Protein 7SXQ (pdb70)

Sequence (1149 aa):
DEITKKYIKDNIINVDDNIIKKKDIFKLKNENNEITECAFEYFESKKKFDDDIESRFFIINDNNYNENINLIYKDIKKYCGLNIQTTGLEVFDENIRLIQIAVENYPVIIYDMFNINKKDILDGLRKVLENKNIIKIIQNGKFDAKFLLHNNFKIENIFDTYIASKLLDKNKNMYGFKLNNIVEKYLNVILDKQQQNSVWNNSLLNNNQLFYAARDSSSCLLKLYKKLKEEIKKENLHIVNDIENKCILPICDMELNGIKVDLENLQKSTNEILNELNIEKDNLKISLRNYRRLYKLYSAFYLKLPLHINTKTNKIHTTFNQLKTFSGRFSSEKPNLQQIPRQKNIREIFIPNDNNIFIIADFKKQIELKIAAEITNDEIMLKAYNNNIDLHTLTASIITKKNIPDINKEDRHIAKAINFGLIYGMNYVNLKNNYANTYYGLNMSLDQCLYFYNSFFEHYKGIYKFHNQVKQKRALQYSTLSNRKVIFPYFSFTKALNYPVQGTCADILKLALVDLYDNLKDINGKIILCVHDEIIIEVNKKFQEEALKILVQSMENSASYFLKKVKCEVSVKIAENWGSITKKYIKDNIINVDDNIIKKKDIFKLKNENNEITECAFEYFESKKKFDDDIESRFFIINDNNYNENINLIYKDIKYCGLNIQTTGLEVFDENIRLIQIAVENYPVIIYDMFNINKKDILDGLRKVLENKNIIKIIQNGKFDAKFLLHNNFKIENIFDTYIASKLLDKNKNMYGFKLNNIVEKYLNVILDKQQQNSVWNNSLLNNNQLFYAARDSSCLLKLYKKLKEEIKKENLHIVNDIENKCILPICDMELNGIKVDLENLQKSTNEILNELNIEKDNLISLRNYRRLYKLYSAFYLKLPLHINTKTNKIHTTFNQLKTFSGRFSSEKPNLQQIPRRQKNIREIFIPNDNNIFIIADFKKQIELKIAAEITNDEIMLKAYNNNIDLHTLTASIITKKNIPDINKEDRHIAKAINFGLIYGMNYVNLKNNYANTYYGLNMSLDQCLYFYNSFFEHYKGIYKFHNQVKQKRALQYSTLSNRKVIFPYFSFTKALNYPVQGTCADILKLALVDLYDNLKDDINGKKIILCVHDEIIIEVNKKFQEEALKILVQSMENSASYFLKKVKCEVSVKIAENWGS

Radius of gyration: 34.26 Å; Cα contacts (8 Å, |Δi|>4): 2009; chains: 2; bounding box: 80×75×104 Å

Structure (mmCIF, N/CA/C/O backbone):
data_7SXQ
#
_entry.id   7SXQ
#
_cell.length_a   143.999
_cell.length_b   143.999
_cell.length_c   165.006
_cell.angle_alpha   90.000
_cell.angle_beta   90.000
_cell.angle_gamma   120.000
#
_symmetry.space_group_name_H-M   'P 65'
#
loop_
_entity.id
_entity.type
_entity.pdbx_description
1 polymer 'Apicoplast DNA polymerase'
2 non-polymer DI(HYDROXYETHYL)ETHER
3 non-polymer 'CHLORIDE ION'
4 non-polymer 'SODIUM ION'
5 non-polymer 1,2-ETHANEDIOL
6 water water
#
loop_
_atom_site.group_PDB
_atom_site.id
_atom_site.type_symbol
_atom_site.label_atom_id
_atom_site.label_alt_id
_atom_site.label_comp_id
_atom_site.label_asym_id
_atom_site.label_entity_id
_atom_site.label_seq_id
_atom_site.pdbx_PDB_ins_code
_atom_site.Cartn_x
_atom_site.Cartn_y
_atom_site.Cartn_z
_atom_site.occupancy
_atom_site.B_iso_or_equiv
_atom_site.auth_seq_id
_atom_site.auth_comp_id
_atom_site.auth_asym_id
_atom_site.auth_atom_id
_atom_site.pdbx_PDB_model_num
ATOM 1 N N . ASP A 1 1 ? -83.12394 -20.87085 -22.76781 1.000 74.62621 1 ASP A N 1
ATOM 2 C CA . ASP A 1 1 ? -83.85846 -22.15612 -22.95512 1.000 77.86171 1 ASP A CA 1
ATOM 3 C C . ASP A 1 1 ? -83.87768 -22.94497 -21.65111 1.000 82.06391 1 ASP A C 1
ATOM 4 O O . ASP A 1 1 ? -83.54065 -22.41950 -20.58549 1.000 79.47333 1 ASP A O 1
ATOM 15 N N . GLU A 1 2 ? -84.28684 -24.21238 -21.74174 1.000 82.74877 2 GLU A N 1
ATOM 16 C CA . GLU A 1 2 ? -84.21138 -25.10646 -20.59282 1.000 83.32176 2 GLU A CA 1
ATOM 17 C C . GLU A 1 2 ? -82.84915 -25.06237 -19.91328 1.000 80.47863 2 GLU A C 1
ATOM 18 O O . GLU A 1 2 ? -82.74909 -25.38843 -18.72219 1.000 82.70768 2 GLU A O 1
ATOM 30 N N . ILE A 1 3 ? -81.79799 -24.67196 -20.62812 1.000 77.28492 3 ILE A N 1
ATOM 31 C CA . ILE A 1 3 ? -80.44705 -24.66847 -20.08234 1.000 79.66367 3 ILE A CA 1
ATOM 32 C C . ILE A 1 3 ? -79.96308 -23.24858 -19.85230 1.000 76.11995 3 ILE A C 1
ATOM 33 O O . ILE A 1 3 ? -79.73645 -22.83042 -18.70964 1.000 74.82080 3 ILE A O 1
ATOM 49 N N . THR A 1 4 ? -79.81117 -22.47884 -20.93329 1.000 72.41835 4 THR A N 1
ATOM 50 C CA . THR A 1 4 ? -79.15989 -21.17873 -20.83684 1.000 72.89679 4 THR A CA 1
ATOM 51 C C . THR A 1 4 ? -79.89969 -20.24865 -19.88137 1.000 72.88736 4 THR A C 1
ATOM 52 O O . THR A 1 4 ? -79.27731 -19.57817 -19.04941 1.000 73.05441 4 THR A O 1
ATOM 63 N N . LYS A 1 5 ? -81.22481 -20.18506 -19.98819 1.000 73.25771 5 LYS A N 1
ATOM 64 C CA . LYS A 1 5 ? -82.03010 -19.30832 -19.14812 1.000 71.88494 5 LYS A CA 1
ATOM 65 C C . LYS A 1 5 ? -82.54184 -20.00693 -17.89500 1.000 70.10909 5 LYS A C 1
ATOM 66 O O . LYS A 1 5 ? -83.44087 -19.48233 -17.23120 1.000 70.84034 5 LYS A O 1
ATOM 85 N N . LYS A 1 6 ? -81.98106 -21.16768 -17.55218 1.000 71.20034 6 LYS A N 1
ATOM 86 C CA . LYS A 1 6 ? -82.53025 -21.97005 -16.46311 1.000 71.67930 6 LYS A CA 1
ATOM 87 C C . LYS A 1 6 ? -82.61301 -21.18057 -15.16131 1.000 69.25908 6 LYS A C 1
ATOM 88 O O . LYS A 1 6 ? -83.57389 -21.33230 -14.39805 1.000 70.47357 6 LYS A O 1
ATOM 107 N N . TYR A 1 7 ? -81.61815 -20.33727 -14.88540 1.000 67.92666 7 TYR A N 1
ATOM 108 C CA . TYR A 1 7 ? -81.56027 -19.57566 -13.64270 1.000 68.25318 7 TYR A CA 1
ATOM 109 C C . TYR A 1 7 ? -81.65084 -18.07450 -13.89992 1.000 70.08952 7 TYR A C 1
ATOM 110 O O . TYR A 1 7 ? -81.03216 -17.27560 -13.19265 1.000 69.72764 7 TYR A O 1
ATOM 128 N N . ILE A 1 8 ? -82.43209 -17.68132 -14.91016 1.000 70.43347 8 ILE A N 1
ATOM 129 C CA . ILE A 1 8 ? -82.60899 -16.26540 -15.22008 1.000 67.20149 8 ILE A CA 1
ATOM 130 C C . ILE A 1 8 ? -83.21855 -15.52619 -14.03730 1.000 68.17598 8 ILE A C 1
ATOM 131 O O . ILE A 1 8 ? -82.99432 -14.32125 -13.86656 1.000 67.44432 8 ILE A O 1
ATOM 147 N N . LYS A 1 9 ? -84.00252 -16.22136 -13.20817 1.000 69.66593 9 LYS A N 1
ATOM 148 C CA . LYS A 1 9 ? -84.57004 -15.57850 -12.02618 1.000 72.23487 9 LYS A CA 1
ATOM 149 C C . LYS A 1 9 ? -83.47297 -15.08932 -11.08857 1.000 71.66717 9 LYS A C 1
ATOM 150 O O . LYS A 1 9 ? -83.59755 -14.02023 -10.47860 1.000 73.19251 9 LYS A O 1
ATOM 169 N N . ASP A 1 10 ? -82.39450 -15.85905 -10.95672 1.000 69.38083 10 ASP A N 1
ATOM 170 C CA . ASP A 1 10 ? -81.22219 -15.43845 -10.20366 1.000 69.75559 10 ASP A CA 1
ATOM 171 C C . ASP A 1 10 ? -80.25759 -14.61604 -11.04732 1.000 67.66920 10 ASP A C 1
ATOM 172 O O . ASP A 1 10 ? -79.13293 -14.35799 -10.60821 1.000 68.67178 10 ASP A O 1
ATOM 181 N N . ASN A 1 11 ? -80.67683 -14.20233 -12.24429 1.000 68.47442 11 ASN A N 1
ATOM 182 C CA . ASN A 1 11 ? -79.89037 -13.32440 -13.11024 1.000 66.06782 11 ASN A CA 1
ATOM 183 C C . ASN A 1 11 ? -78.61233 -14.01041 -13.59020 1.000 65.10059 11 ASN A C 1
ATOM 184 O O . ASN A 1 11 ? -77.57244 -13.37074 -13.75096 1.000 65.39979 11 ASN A O 1
ATOM 195 N N . ILE A 1 12 ? -78.69819 -15.31474 -13.84541 1.000 66.78577 12 ILE A N 1
ATOM 196 C CA . ILE A 1 12 ? -77.55457 -16.12863 -14.23829 1.000 67.15792 12 ILE A CA 1
ATOM 197 C C . ILE A 1 12 ? -77.81145 -16.72114 -15.61751 1.000 68.14751 12 ILE A C 1
ATOM 198 O O . ILE A 1 12 ? -78.93493 -17.13113 -15.93080 1.000 67.76035 12 ILE A O 1
ATOM 214 N N . ILE A 1 13 ? -76.75845 -16.78235 -16.42960 1.000 67.02244 13 ILE A N 1
ATOM 215 C CA . ILE A 1 13 ? -76.79274 -17.39569 -17.75252 1.000 66.49496 13 ILE A CA 1
ATOM 216 C C . ILE A 1 13 ? -75.94037 -18.65619 -17.70253 1.000 67.84818 13 ILE A C 1
ATOM 217 O O . ILE A 1 13 ? -74.75581 -18.59799 -17.35095 1.000 68.88283 13 ILE A O 1
ATOM 233 N N . ASN A 1 14 ? -76.53136 -19.79289 -18.05904 1.000 68.44002 14 ASN A N 1
ATOM 234 C CA . ASN A 1 14 ? -75.80106 -21.05788 -18.09985 1.000 67.77950 14 ASN A CA 1
ATOM 235 C C . ASN A 1 14 ? -75.16867 -21.18388 -19.47967 1.000 70.41897 14 ASN A C 1
ATOM 236 O O . ASN A 1 14 ? -75.83531 -21.53614 -20.45551 1.000 71.39155 14 ASN A O 1
ATOM 247 N N . VAL A 1 15 ? -73.86865 -20.90326 -19.55553 1.000 69.66408 15 VAL A N 1
ATOM 248 C CA . VAL A 1 15 ? -73.18199 -20.80678 -20.83821 1.000 68.21442 15 VAL A CA 1
ATOM 249 C C . VAL A 1 15 ? -72.66092 -22.14584 -21.34942 1.000 69.90465 15 VAL A C 1
ATOM 250 O O . VAL A 1 15 ? -72.35719 -22.26237 -22.54582 1.000 70.99717 15 VAL A O 1
ATOM 263 N N . ASP A 1 16 ? -72.56525 -23.16942 -20.49083 1.000 70.43565 16 ASP A N 1
ATOM 264 C CA . ASP A 1 16 ? -71.96313 -24.42098 -20.94044 1.000 71.20086 16 ASP A CA 1
ATOM 265 C C . ASP A 1 16 ? -72.47600 -25.65033 -20.19633 1.000 70.04336 16 ASP A C 1
ATOM 266 O O . ASP A 1 16 ? -71.76902 -26.66391 -20.15626 1.000 71.27765 16 ASP A O 1
ATOM 275 N N . ASP A 1 17 ? -73.67766 -25.60589 -19.62937 1.000 70.45248 17 ASP A N 1
ATOM 276 C CA . ASP A 1 17 ? -74.24406 -26.73921 -18.90425 1.000 73.10877 17 ASP A CA 1
ATOM 277 C C . ASP A 1 17 ? -73.25724 -27.23263 -17.84716 1.000 73.29723 17 ASP A C 1
ATOM 278 O O . ASP A 1 17 ? -72.82618 -28.38711 -17.83880 1.000 72.93595 17 ASP A O 1
ATOM 287 N N . ASN A 1 18 ? -72.89186 -26.31279 -16.95241 1.000 72.67596 18 ASN A N 1
ATOM 288 C CA . ASN A 1 18 ? -71.89996 -26.59616 -15.92188 1.000 73.37220 18 ASN A CA 1
ATOM 289 C C . ASN A 1 18 ? -72.23740 -25.82902 -14.64698 1.000 72.35827 18 ASN A C 1
ATOM 290 O O . ASN A 1 18 ? -71.35451 -25.27762 -13.98177 1.000 71.78829 18 ASN A O 1
ATOM 301 N N . ILE A 1 19 ? -73.51810 -25.78136 -14.29462 1.000 72.67925 19 ILE A N 1
ATOM 302 C CA . ILE A 1 19 ? -73.95094 -25.11120 -13.07283 1.000 69.47522 19 ILE A CA 1
ATOM 303 C C . ILE A 1 19 ? -75.25146 -25.74655 -12.60753 1.000 68.79192 19 ILE A C 1
ATOM 304 O O . ILE A 1 19 ? -76.20935 -25.85945 -13.37795 1.000 70.87370 19 ILE A O 1
ATOM 320 N N . ILE A 1 20 ? -75.27945 -26.16992 -11.34749 1.000 69.82365 20 ILE A N 1
ATOM 321 C CA . ILE A 1 20 ? -76.47981 -26.69495 -10.71211 1.000 70.11130 20 ILE A CA 1
ATOM 322 C C . ILE A 1 20 ? -76.79941 -25.82718 -9.50491 1.000 68.96704 20 ILE A C 1
ATOM 323 O O . ILE A 1 20 ? -75.89632 -25.39800 -8.77831 1.000 66.13857 20 ILE A O 1
ATOM 339 N N . LYS A 1 21 ? -78.08641 -25.57126 -9.29786 1.000 70.13889 21 LYS A N 1
ATOM 340 C CA . LYS A 1 21 ? -78.56948 -24.93848 -8.08091 1.000 68.25941 21 LYS A CA 1
ATOM 341 C C . LYS A 1 21 ? -78.93574 -26.02837 -7.08332 1.000 68.84355 21 LYS A C 1
ATOM 342 O O . LYS A 1 21 ? -79.63640 -26.98386 -7.43252 1.000 69.95862 21 LYS A O 1
ATOM 361 N N . LYS A 1 22 ? -78.44644 -25.89505 -5.85305 1.000 69.07173 22 LYS A N 1
ATOM 362 C CA . LYS A 1 22 ? -78.68755 -26.87683 -4.80733 1.000 70.06025 22 LYS A CA 1
ATOM 363 C C . LYS A 1 22 ? -79.27407 -26.19052 -3.58374 1.000 71.40058 22 LYS A C 1
ATOM 364 O O . LYS A 1 22 ? -79.23840 -24.96517 -3.44808 1.000 72.26707 22 LYS A O 1
ATOM 383 N N . LYS A 1 23 ? -79.81917 -27.00741 -2.68666 1.000 72.55068 23 LYS A N 1
ATOM 384 C CA . LYS A 1 23 ? -80.39143 -26.52979 -1.43210 1.000 75.83611 23 LYS A CA 1
ATOM 385 C C . LYS A 1 23 ? -80.03983 -27.54822 -0.35825 1.000 76.77682 23 LYS A C 1
ATOM 386 O O . LYS A 1 23 ? -80.48355 -28.69914 -0.42307 1.000 79.47779 23 LYS A O 1
ATOM 405 N N . ASP A 1 24 ? -79.22722 -27.13454 0.60976 1.000 76.59172 24 ASP A N 1
ATOM 406 C CA . ASP A 1 24 ? -78.82346 -27.98205 1.72146 1.000 78.81512 24 ASP A CA 1
ATOM 407 C C . ASP A 1 24 ? -78.96686 -27.19694 3.01824 1.000 79.48237 24 ASP A C 1
ATOM 408 O O . ASP A 1 24 ? -79.29930 -26.00710 3.02112 1.000 77.59101 24 ASP A O 1
ATOM 417 N N . ILE A 1 25 ? -78.71421 -27.87898 4.13064 1.000 81.46111 25 ILE A N 1
ATOM 418 C CA . ILE A 1 25 ? -78.81405 -27.29618 5.46205 1.000 82.60833 25 ILE A CA 1
ATOM 419 C C . ILE A 1 25 ? -77.40142 -27.05787 5.97441 1.000 82.49415 25 ILE A C 1
ATOM 420 O O . ILE A 1 25 ? -76.57163 -27.97631 5.97863 1.000 80.56281 25 ILE A O 1
ATOM 436 N N . PHE A 1 26 ? -77.12826 -25.82667 6.39582 1.000 83.23889 26 PHE A N 1
ATOM 437 C CA . PHE A 1 26 ? -75.81245 -25.42555 6.87050 1.000 84.11923 26 PHE A CA 1
ATOM 438 C C . PHE A 1 26 ? -75.84606 -25.18888 8.37300 1.000 85.83034 26 PHE A C 1
ATOM 439 O O . PHE A 1 26 ? -76.79237 -24.59158 8.89780 1.000 85.90107 26 PHE A O 1
ATOM 456 N N . LYS A 1 27 ? -74.80602 -25.65631 9.05734 1.000 85.66988 27 LYS A N 1
ATOM 457 C CA . LYS A 1 27 ? -74.66598 -25.41367 10.48482 1.000 88.28614 27 LYS A CA 1
ATOM 458 C C . LYS A 1 27 ? -74.08686 -24.02499 10.71969 1.000 87.19663 27 LYS A C 1
ATOM 459 O O . LYS A 1 27 ? -73.15474 -23.60073 10.03048 1.000 85.10780 27 LYS A O 1
ATOM 478 N N . LEU A 1 28 ? -74.64623 -23.31687 11.69806 1.000 89.39432 28 LEU A N 1
ATOM 479 C CA . LEU A 1 28 ? -74.22322 -21.96357 12.03783 1.000 89.96558 28 LEU A CA 1
ATOM 480 C C . LEU A 1 28 ? -73.82180 -21.92554 13.50532 1.000 93.33488 28 LEU A C 1
ATOM 481 O O . LEU A 1 28 ? -74.62890 -22.25699 14.38042 1.000 94.44410 28 LEU A O 1
ATOM 497 N N . LYS A 1 29 ? -72.58282 -21.51711 13.76995 1.000 95.05309 29 LYS A N 1
ATOM 498 C CA . LYS A 1 29 ? -72.04941 -21.41388 15.11985 1.000 96.18351 29 LYS A CA 1
ATOM 499 C C . LYS A 1 29 ? -71.94358 -19.94986 15.53102 1.000 95.29422 29 LYS A C 1
ATOM 500 O O . LYS A 1 29 ? -71.74774 -19.06452 14.69280 1.000 92.10816 29 LYS A O 1
ATOM 519 N N . ASN A 1 30 ? -72.07691 -19.70351 16.83163 1.000 95.91322 30 ASN A N 1
ATOM 520 C CA . ASN A 1 30 ? -71.91449 -18.37579 17.41000 1.000 94.11680 30 ASN A CA 1
ATOM 521 C C . ASN A 1 30 ? -70.75212 -18.39525 18.40685 1.000 93.98816 30 ASN A C 1
ATOM 522 O O . ASN A 1 30 ? -69.98917 -19.36291 18.48933 1.000 93.72279 30 ASN A O 1
ATOM 533 N N . GLU A 1 31 ? -70.62064 -17.30535 19.16786 1.000 93.51124 31 GLU A N 1
ATOM 534 C CA . GLU A 1 31 ? -69.53246 -17.20553 20.13654 1.000 92.42131 31 GLU A CA 1
ATOM 535 C C . GLU A 1 31 ? -69.68271 -18.23351 21.25179 1.000 93.67422 31 GLU A C 1
ATOM 536 O O . GLU A 1 31 ? -68.68427 -18.76295 21.75403 1.000 92.77329 31 GLU A O 1
ATOM 548 N N . ASN A 1 32 ? -70.91693 -18.53100 21.65063 1.000 95.17506 32 ASN A N 1
ATOM 549 C CA . ASN A 1 32 ? -71.17943 -19.46722 22.73650 1.000 95.56834 32 ASN A CA 1
ATOM 550 C C . ASN A 1 32 ? -71.10882 -20.92844 22.29662 1.000 97.07777 32 ASN A C 1
ATOM 551 O O . ASN A 1 32 ? -71.56714 -21.80680 23.03741 1.000 96.92793 32 ASN A O 1
ATOM 562 N N . ASN A 1 33 ? -70.54420 -21.20696 21.12125 1.000 96.86832 33 ASN A N 1
ATOM 563 C CA . ASN A 1 33 ? -70.40658 -22.56331 20.59440 1.000 98.40313 33 ASN A CA 1
ATOM 564 C C . ASN A 1 33 ? -71.75856 -23.22200 20.33015 1.000 98.67426 33 ASN A C 1
ATOM 565 O O . ASN A 1 33 ? -71.84569 -24.45125 20.23264 1.000 98.09535 33 ASN A O 1
ATOM 576 N N . GLU A 1 34 ? -72.81614 -22.42210 20.20219 1.000 98.13164 34 GLU A N 1
ATOM 577 C CA . GLU A 1 34 ? -74.15675 -22.92994 19.94094 1.000 98.28707 34 GLU A CA 1
ATOM 578 C C . GLU A 1 34 ? -74.35951 -23.08293 18.43815 1.000 99.01530 34 GLU A C 1
ATOM 579 O O . GLU A 1 34 ? -74.01824 -22.18125 17.66530 1.000 97.82151 34 GLU A O 1
ATOM 591 N N . ILE A 1 35 ? -74.92119 -24.21777 18.02874 1.000 98.59349 35 ILE A N 1
ATOM 592 C CA . ILE A 1 35 ? -75.11579 -24.54087 16.61928 1.000 96.92392 35 ILE A CA 1
ATOM 593 C C . ILE A 1 35 ? -76.60364 -24.45742 16.30443 1.000 96.56036 35 ILE A C 1
ATOM 594 O O . ILE A 1 35 ? -77.42003 -25.15133 16.92409 1.000 95.39865 35 ILE A O 1
ATOM 610 N N . THR A 1 36 ? -76.95173 -23.60534 15.34193 1.000 95.61306 36 THR A N 1
ATOM 611 C CA . THR A 1 36 ? -78.29594 -23.52770 14.78791 1.000 94.82838 36 THR A CA 1
ATOM 612 C C . THR A 1 36 ? -78.19916 -23.68860 13.27715 1.000 93.41707 36 THR A C 1
ATOM 613 O O . THR A 1 36 ? -77.26700 -23.17558 12.65021 1.000 93.39741 36 THR A O 1
ATOM 624 N N . GLU A 1 37 ? -79.15716 -24.40535 12.69634 1.000 91.77735 37 GLU A N 1
ATOM 625 C CA . GLU A 1 37 ? -79.09208 -24.80886 11.29982 1.000 90.46670 37 GLU A CA 1
ATOM 626 C C . GLU A 1 37 ? -80.06068 -23.99676 10.44829 1.000 87.59051 37 GLU A C 1
ATOM 627 O O . GLU A 1 37 ? -81.11938 -23.56578 10.91489 1.000 86.05043 37 GLU A O 1
ATOM 639 N N . CYS A 1 38 ? -79.68155 -23.79840 9.18586 1.000 85.36981 38 CYS A N 1
ATOM 640 C CA . CYS A 1 38 ? -80.50406 -23.09119 8.21595 1.000 84.09028 38 CYS A CA 1
ATOM 641 C C . CYS A 1 38 ? -80.34413 -23.73942 6.84892 1.000 83.16730 38 CYS A C 1
ATOM 642 O O . CYS A 1 38 ? -79.32111 -24.36481 6.55534 1.000 82.30211 38 CYS A O 1
ATOM 650 N N . ALA A 1 39 ? -81.36872 -23.58092 6.01567 1.000 81.88879 39 ALA A N 1
ATOM 651 C CA . ALA A 1 39 ? -81.36652 -24.09901 4.65444 1.000 81.05444 39 ALA A CA 1
ATOM 652 C C . ALA A 1 39 ? -81.08109 -22.95964 3.68638 1.000 79.17286 39 ALA A C 1
ATOM 653 O O . ALA A 1 39 ? -81.75367 -21.92341 3.72418 1.000 78.87161 39 ALA A O 1
ATOM 660 N N . PHE A 1 40 ? -80.08596 -23.15389 2.82435 1.000 77.58246 40 PHE A N 1
ATOM 661 C CA . PHE A 1 40 ? -79.63206 -22.12136 1.90474 1.000 77.98158 40 PHE A CA 1
ATOM 662 C C . PHE A 1 40 ? -79.57318 -22.67651 0.49098 1.000 75.89444 40 PHE A C 1
ATOM 663 O O . PHE A 1 40 ? -79.15785 -23.82022 0.27886 1.000 75.20696 40 PHE A O 1
ATOM 680 N N . GLU A 1 41 ? -79.97874 -21.85573 -0.47312 1.000 75.30031 41 GLU A N 1
ATOM 681 C CA . GLU A 1 41 ? -79.86540 -22.19898 -1.88454 1.000 74.77602 41 GLU A CA 1
ATOM 682 C C . GLU A 1 41 ? -78.55132 -21.64222 -2.42184 1.000 72.48476 41 GLU A C 1
ATOM 683 O O . GLU A 1 41 ? -78.29268 -20.43722 -2.31918 1.000 70.91125 41 GLU A O 1
ATOM 695 N N . TYR A 1 42 ? -77.72385 -22.51929 -2.98753 1.000 69.23017 42 TYR A N 1
ATOM 696 C CA . TYR A 1 42 ? -76.41244 -22.14098 -3.48929 1.000 68.87836 42 TYR A CA 1
ATOM 697 C C . TYR A 1 42 ? -76.19238 -22.77747 -4.85485 1.000 67.75346 42 TYR A C 1
ATOM 698 O O . TYR A 1 42 ? -76.91807 -23.68485 -5.26889 1.000 67.09227 42 TYR A O 1
ATOM 716 N N . PHE A 1 43 ? -75.17231 -22.29042 -5.55406 1.000 65.62917 43 PHE A N 1
ATOM 717 C CA . PHE A 1 43 ? -74.81951 -22.77301 -6.87892 1.000 66.64127 43 PHE A CA 1
ATOM 718 C C . PHE A 1 43 ? -73.46325 -23.46206 -6.84102 1.000 66.34212 43 PHE A C 1
ATOM 719 O O . PHE A 1 43 ? -72.57329 -23.07999 -6.07676 1.000 65.88463 43 PHE A O 1
ATOM 736 N N . GLU A 1 44 ? -73.31343 -24.48119 -7.68339 1.000 67.13177 44 GLU A N 1
ATOM 737 C CA . GLU A 1 44 ? -72.10009 -25.28009 -7.70113 1.000 66.93147 44 GLU A CA 1
ATOM 738 C C . GLU A 1 44 ? -71.81331 -25.72917 -9.12510 1.000 68.07660 44 GLU A C 1
ATOM 739 O O . GLU A 1 44 ? -72.71040 -25.81660 -9.96669 1.000 69.77776 44 GLU A O 1
ATOM 751 N N . SER A 1 45 ? -70.54242 -26.01447 -9.38042 1.000 66.92672 45 SER A N 1
ATOM 752 C CA . SER A 1 45 ? -70.11085 -26.48861 -10.68424 1.000 68.21199 45 SER A CA 1
ATOM 753 C C . SER A 1 45 ? -70.35110 -27.98774 -10.81088 1.000 72.42367 45 SER A C 1
ATOM 754 O O . SER A 1 45 ? -70.13028 -28.74897 -9.86486 1.000 74.17568 45 SER A O 1
ATOM 762 N N . LYS A 1 46 ? -70.81792 -28.41084 -11.98823 1.000 74.55224 46 LYS A N 1
ATOM 763 C CA . LYS A 1 46 ? -70.95488 -29.83978 -12.25718 1.000 74.68283 46 LYS A CA 1
ATOM 764 C C . LYS A 1 46 ? -69.58632 -30.50648 -12.31088 1.000 74.51219 46 LYS A C 1
ATOM 765 O O . LYS A 1 46 ? -69.30458 -31.44509 -11.55706 1.000 75.81268 46 LYS A O 1
ATOM 784 N N . LYS A 1 47 ? -68.72609 -30.03454 -13.20925 1.000 74.04387 47 LYS A N 1
ATOM 785 C CA . LYS A 1 47 ? -67.34128 -30.48194 -13.25436 1.000 74.13351 47 LYS A CA 1
ATOM 786 C C . LYS A 1 47 ? -66.58147 -29.87140 -12.08312 1.000 75.61401 47 LYS A C 1
ATOM 787 O O . LYS A 1 47 ? -66.44764 -28.64667 -11.99176 1.000 76.34121 47 LYS A O 1
ATOM 806 N N . LYS A 1 48 ? -66.09305 -30.71804 -11.18311 1.000 76.68355 48 LYS A N 1
ATOM 807 C CA . LYS A 1 48 ? -65.40977 -30.22558 -9.99668 1.000 75.89876 48 LYS A CA 1
ATOM 808 C C . LYS A 1 48 ? -64.04829 -29.64871 -10.36541 1.000 73.60161 48 LYS A C 1
ATOM 809 O O . LYS A 1 48 ? -63.41285 -30.06416 -11.33825 1.000 75.05730 48 LYS A O 1
ATOM 828 N N . PHE A 1 49 ? -63.60450 -28.67556 -9.57485 1.000 72.46476 49 PHE A N 1
ATOM 829 C CA . PHE A 1 49 ? -62.32058 -28.03180 -9.81427 1.000 73.71067 49 PHE A CA 1
ATOM 830 C C . PHE A 1 49 ? -61.18132 -28.88746 -9.27461 1.000 73.84311 49 PHE A C 1
ATOM 831 O O . PHE A 1 49 ? -61.30993 -29.53899 -8.23306 1.000 71.34354 49 PHE A O 1
ATOM 848 N N . ASP A 1 50 ? -60.05711 -28.87405 -9.99054 1.000 75.14956 50 ASP A N 1
ATOM 849 C CA . ASP A 1 50 ? -58.87239 -29.64383 -9.61248 1.000 77.04597 50 ASP A CA 1
ATOM 850 C C . ASP A 1 50 ? -58.08314 -28.99067 -8.48249 1.000 76.37250 50 ASP A C 1
ATOM 851 O O . ASP A 1 50 ? -56.85101 -28.93507 -8.52711 1.000 77.93419 50 ASP A O 1
ATOM 860 N N . ASP A 1 51 ? -58.76971 -28.48895 -7.46186 1.000 72.66568 51 ASP A N 1
ATOM 861 C CA . ASP A 1 51 ? -58.12093 -27.82878 -6.33826 1.000 71.54038 51 ASP A CA 1
ATOM 862 C C . ASP A 1 51 ? -59.08905 -27.83454 -5.16345 1.000 69.82237 51 ASP A C 1
ATOM 863 O O . ASP A 1 51 ? -60.17415 -28.42216 -5.23078 1.000 71.81908 51 ASP A O 1
ATOM 872 N N . ASP A 1 52 ? -58.68926 -27.17188 -4.07920 1.000 67.85005 52 ASP A N 1
ATOM 873 C CA . ASP A 1 52 ? -59.47163 -27.12976 -2.85068 1.000 67.84462 52 ASP A CA 1
ATOM 874 C C . ASP A 1 52 ? -59.94331 -25.71610 -2.52722 1.000 67.60290 52 ASP A C 1
ATOM 875 O O . ASP A 1 52 ? -60.27134 -25.41950 -1.37439 1.000 67.93380 52 ASP A O 1
ATOM 884 N N . ILE A 1 53 ? -59.98292 -24.83692 -3.52139 1.000 67.63112 53 ILE A N 1
ATOM 885 C CA . ILE A 1 53 ? -60.50483 -23.48905 -3.33100 1.000 64.76963 53 ILE A CA 1
ATOM 886 C C . ILE A 1 53 ? -62.02528 -23.54562 -3.36316 1.000 63.09140 53 ILE A C 1
ATOM 887 O O . ILE A 1 53 ? -62.61768 -24.16940 -4.25161 1.000 64.70976 53 ILE A O 1
ATOM 903 N N . GLU A 1 54 ? -62.66136 -22.89616 -2.39356 1.000 64.24978 54 GLU A N 1
ATOM 904 C CA . GLU A 1 54 ? -64.11568 -22.88255 -2.33779 1.000 61.75628 54 GLU A CA 1
ATOM 905 C C . GLU A 1 54 ? -64.67435 -22.25975 -3.60948 1.000 63.66338 54 GLU A C 1
ATOM 906 O O . GLU A 1 54 ? -64.38789 -21.09977 -3.92103 1.000 62.38389 54 GLU A O 1
ATOM 918 N N . SER A 1 55 ? -65.47085 -23.03474 -4.34590 1.000 63.91514 55 SER A N 1
ATOM 919 C CA . SER A 1 55 ? -65.98016 -22.61297 -5.64164 1.000 62.86519 55 SER A CA 1
ATOM 920 C C . SER A 1 55 ? -67.49827 -22.52877 -5.69588 1.000 61.99825 55 SER A C 1
ATOM 921 O O . SER A 1 55 ? -68.04395 -22.12654 -6.72984 1.000 65.22622 55 SER A O 1
ATOM 929 N N . ARG A 1 56 ? -68.19366 -22.89818 -4.62754 1.000 61.07082 56 ARG A N 1
ATOM 930 C CA . ARG A 1 56 ? -69.62598 -22.67418 -4.54484 1.000 63.76715 56 ARG A CA 1
ATOM 931 C C . ARG A 1 56 ? -69.89631 -21.24502 -4.08605 1.000 63.23885 56 ARG A C 1
ATOM 932 O O . ARG A 1 56 ? -69.00948 -20.55331 -3.57996 1.000 61.75034 56 ARG A O 1
ATOM 953 N N . PHE A 1 57 ? -71.13866 -20.80041 -4.26327 1.000 64.19294 57 PHE A N 1
ATOM 954 C CA . PHE A 1 57 ? -71.47010 -19.43719 -3.87795 1.000 63.88363 57 PHE A CA 1
ATOM 955 C C . PHE A 1 57 ? -72.97088 -19.28345 -3.69609 1.000 63.30941 57 PHE A C 1
ATOM 956 O O . PHE A 1 57 ? -73.76569 -19.97799 -4.33302 1.000 63.12375 57 PHE A O 1
ATOM 973 N N . PHE A 1 58 ? -73.33708 -18.37722 -2.79434 1.000 64.99144 58 PHE A N 1
ATOM 974 C CA . PHE A 1 58 ? -74.67263 -17.80823 -2.74918 1.000 64.51052 58 PHE A CA 1
ATOM 975 C C . PHE A 1 58 ? -74.69330 -16.53549 -3.58308 1.000 66.06687 58 PHE A C 1
ATOM 976 O O . PHE A 1 58 ? -73.70463 -15.79898 -3.64557 1.000 65.53270 58 PHE A O 1
ATOM 993 N N . ILE A 1 59 ? -75.82993 -16.27267 -4.21855 1.000 66.39556 59 ILE A N 1
ATOM 994 C CA . ILE A 1 59 ? -76.05265 -15.01858 -4.92519 1.000 66.46455 59 ILE A CA 1
ATOM 995 C C . ILE A 1 59 ? -77.22520 -14.31335 -4.26147 1.000 67.66282 59 ILE A C 1
ATOM 996 O O . ILE A 1 59 ? -78.24358 -14.94345 -3.95375 1.000 67.72846 59 ILE A O 1
ATOM 1012 N N . ILE A 1 60 ? -77.07039 -13.01566 -4.02344 1.000 66.30672 60 ILE A N 1
ATOM 1013 C CA . ILE A 1 60 ? -78.04025 -12.22319 -3.28050 1.000 68.58494 60 ILE A CA 1
ATOM 1014 C C . ILE A 1 60 ? -78.71432 -11.27110 -4.25659 1.000 69.96743 60 ILE A C 1
ATOM 1015 O O . ILE A 1 60 ? -78.04159 -10.48397 -4.93447 1.000 67.90806 60 ILE A O 1
ATOM 1031 N N . ASN A 1 61 ? -80.04026 -11.34661 -4.33133 1.000 72.43997 61 ASN A N 1
ATOM 1032 C CA . ASN A 1 61 ? -80.82716 -10.42758 -5.14066 1.000 73.37187 61 ASN A CA 1
ATOM 1033 C C . ASN A 1 61 ? -82.14987 -10.18059 -4.42665 1.000 74.52807 61 ASN A C 1
ATOM 1034 O O . ASN A 1 61 ? -82.41162 -10.72999 -3.35221 1.000 75.43610 61 ASN A O 1
ATOM 1045 N N . ASP A 1 62 ? -82.99285 -9.34636 -5.03783 1.000 75.23472 62 ASP A N 1
ATOM 1046 C CA . ASP A 1 62 ? -84.26032 -8.99370 -4.40698 1.000 77.09868 62 ASP A CA 1
ATOM 1047 C C . ASP A 1 62 ? -85.21617 -10.17914 -4.34543 1.000 76.21915 62 ASP A C 1
ATOM 1048 O O . ASP A 1 62 ? -86.01155 -10.28045 -3.40446 1.000 77.55688 62 ASP A O 1
ATOM 1057 N N . ASN A 1 63 ? -85.14682 -11.08800 -5.32134 1.000 77.78597 63 ASN A N 1
ATOM 1058 C CA . ASN A 1 63 ? -86.14354 -12.14782 -5.42240 1.000 76.91269 63 ASN A CA 1
ATOM 1059 C C . ASN A 1 63 ? -85.87575 -13.30723 -4.47022 1.000 77.23333 63 ASN A C 1
ATOM 1060 O O . ASN A 1 63 ? -86.82066 -14.00240 -4.08113 1.000 80.32266 63 ASN A O 1
ATOM 1071 N N . ASN A 1 64 ? -84.62004 -13.53464 -4.07747 1.000 76.23613 64 ASN A N 1
ATOM 1072 C CA . ASN A 1 64 ? -84.27138 -14.68668 -3.25207 1.000 77.00382 64 ASN A CA 1
ATOM 1073 C C . ASN A 1 64 ? -83.64680 -14.30277 -1.91768 1.000 74.33904 64 ASN A C 1
ATOM 1074 O O . ASN A 1 64 ? -83.19682 -15.18998 -1.18531 1.000 76.17285 64 ASN A O 1
ATOM 1085 N N . TYR A 1 65 ? -83.60785 -13.01530 -1.57936 1.000 74.73207 65 TYR A N 1
ATOM 1086 C CA . TYR A 1 65 ? -82.92723 -12.57164 -0.36941 1.000 77.17763 65 TYR A CA 1
ATOM 1087 C C . TYR A 1 65 ? -83.40047 -13.33983 0.85860 1.000 79.20342 65 TYR A C 1
ATOM 1088 O O . TYR A 1 65 ? -84.55877 -13.21583 1.27104 1.000 80.23875 65 TYR A O 1
ATOM 1106 N N . ASN A 1 66 ? -82.50625 -14.13374 1.44567 1.000 78.10816 66 ASN A N 1
ATOM 1107 C CA . ASN A 1 66 ? -82.77496 -14.88579 2.66725 1.000 77.21362 66 ASN A CA 1
ATOM 1108 C C . ASN A 1 66 ? -81.97972 -14.23913 3.79658 1.000 78.70761 66 ASN A C 1
ATOM 1109 O O . ASN A 1 66 ? -80.74762 -14.32693 3.82509 1.000 77.40666 66 ASN A O 1
ATOM 1120 N N . GLU A 1 67 ? -82.68958 -13.58853 4.72352 1.000 81.16420 67 GLU A N 1
ATOM 1121 C CA . GLU A 1 67 ? -82.02686 -12.85878 5.80128 1.000 80.72746 67 GLU A CA 1
ATOM 1122 C C . GLU A 1 67 ? -81.05736 -13.74722 6.56758 1.000 77.34409 67 GLU A C 1
ATOM 1123 O O . GLU A 1 67 ? -79.99443 -13.28996 7.00131 1.000 76.36033 67 GLU A O 1
ATOM 1135 N N . ASN A 1 68 ? -81.40698 -15.02297 6.74279 1.000 77.38765 68 ASN A N 1
ATOM 1136 C CA . ASN A 1 68 ? -80.57359 -15.93779 7.51460 1.000 79.43571 68 ASN A CA 1
ATOM 1137 C C . ASN A 1 68 ? -79.15158 -16.04610 6.97953 1.000 78.99379 68 ASN A C 1
ATOM 1138 O O . ASN A 1 68 ? -78.28088 -16.56059 7.68943 1.000 77.19214 68 ASN A O 1
ATOM 1149 N N . ILE A 1 69 ? -78.89447 -15.58458 5.75223 1.000 78.27251 69 ILE A N 1
ATOM 1150 C CA . ILE A 1 69 ? -77.53943 -15.63074 5.21225 1.000 75.62346 69 ILE A CA 1
ATOM 1151 C C . ILE A 1 69 ? -76.59554 -14.79263 6.06433 1.000 75.27353 69 ILE A C 1
ATOM 1152 O O . ILE A 1 69 ? -75.41471 -15.13123 6.21576 1.000 75.16902 69 ILE A O 1
ATOM 1168 N N . ASN A 1 70 ? -77.09579 -13.69683 6.64278 1.000 75.34872 70 ASN A N 1
ATOM 1169 C CA . ASN A 1 70 ? -76.26024 -12.83775 7.47411 1.000 73.17941 70 ASN A CA 1
ATOM 1170 C C . ASN A 1 70 ? -75.76469 -13.54611 8.72837 1.000 73.07497 70 ASN A C 1
ATOM 1171 O O . ASN A 1 70 ? -74.80075 -13.08433 9.34943 1.000 73.09767 70 ASN A O 1
ATOM 1182 N N . LEU A 1 71 ? -76.39526 -14.65299 9.11803 1.000 73.58181 71 LEU A N 1
ATOM 1183 C CA . LEU A 1 71 ? -75.93698 -15.39382 10.28534 1.000 75.31819 71 LEU A CA 1
ATOM 1184 C C . LEU A 1 71 ? -74.60135 -16.08554 10.05256 1.000 74.70020 71 LEU A C 1
ATOM 1185 O O . LEU A 1 71 ? -73.99675 -16.56643 11.01694 1.000 74.80387 71 LEU A O 1
ATOM 1201 N N . ILE A 1 72 ? -74.13071 -16.15317 8.80552 1.000 75.20723 72 ILE A N 1
ATOM 1202 C CA . ILE A 1 72 ? -72.79445 -16.68111 8.55389 1.000 74.65312 72 ILE A CA 1
ATOM 1203 C C . ILE A 1 72 ? -71.73946 -15.72027 9.08867 1.000 73.02928 72 ILE A C 1
ATOM 1204 O O . ILE A 1 72 ? -70.65082 -16.14394 9.49763 1.000 69.19826 72 ILE A O 1
ATOM 1220 N N . TYR A 1 73 ? -72.04598 -14.42006 9.11001 1.000 71.85243 73 TYR A N 1
ATOM 1221 C CA . TYR A 1 73 ? -71.10874 -13.41020 9.58379 1.000 71.20959 73 TYR A CA 1
ATOM 1222 C C . TYR A 1 73 ? -70.93411 -13.41621 11.09744 1.000 73.50708 73 TYR A C 1
ATOM 1223 O O . TYR A 1 73 ? -70.06981 -12.69154 11.60331 1.000 72.26539 73 TYR A O 1
ATOM 1241 N N . LYS A 1 74 ? -71.72065 -14.20248 11.82854 1.000 74.83040 74 LYS A N 1
ATOM 1242 C CA . LYS A 1 74 ? -71.73418 -14.10613 13.28299 1.000 75.35559 74 LYS A CA 1
ATOM 1243 C C . LYS A 1 74 ? -70.44022 -14.66353 13.86837 1.000 75.31112 74 LYS A C 1
ATOM 1244 O O . LYS A 1 74 ? -70.10105 -15.83297 13.65535 1.000 75.50653 74 LYS A O 1
ATOM 1263 N N . ASP A 1 75 ? -69.71546 -13.81326 14.59820 1.000 74.15671 75 ASP A N 1
ATOM 1264 C CA . ASP A 1 75 ? -68.54498 -14.22394 15.37405 1.000 73.83060 75 ASP A CA 1
ATOM 1265 C C . ASP A 1 75 ? -67.41541 -14.73348 14.47911 1.000 73.86286 75 ASP A C 1
ATOM 1266 O O . ASP A 1 75 ? -66.72754 -15.70273 14.80794 1.000 73.35832 75 ASP A O 1
ATOM 1275 N N . ILE A 1 76 ? -67.20999 -14.06941 13.34373 1.000 71.47508 76 ILE A N 1
ATOM 1276 C CA . ILE A 1 76 ? -66.07183 -14.34947 12.48272 1.000 68.32865 76 ILE A CA 1
ATOM 1277 C C . ILE A 1 76 ? -64.96426 -13.36177 12.82179 1.000 66.46081 76 ILE A C 1
ATOM 1278 O O . ILE A 1 76 ? -65.19864 -12.29112 13.38974 1.000 66.42545 76 ILE A O 1
ATOM 1294 N N A LYS A 1 77 ? -63.73715 -13.72253 12.44897 0.500 64.93280 77 LYS A N 1
ATOM 1295 N N B LYS A 1 77 ? -63.72814 -13.73058 12.46871 0.500 65.01214 77 LYS A N 1
ATOM 1296 C CA A LYS A 1 77 ? -62.56661 -12.90618 12.72510 0.500 64.70568 77 LYS A CA 1
ATOM 1297 C CA B LYS A 1 77 ? -62.55853 -12.90190 12.72739 0.500 64.70943 77 LYS A CA 1
ATOM 1298 C C A LYS A 1 77 ? -61.85305 -12.42116 11.47314 0.500 62.99903 77 LYS A C 1
ATOM 1299 C C B LYS A 1 77 ? -61.87027 -12.40463 11.46403 0.500 63.00233 77 LYS A C 1
ATOM 1300 O O A LYS A 1 77 ? -61.13500 -11.41760 11.54694 0.500 61.96657 77 LYS A O 1
ATOM 1301 O O B LYS A 1 77 ? -61.19206 -11.37268 11.51928 0.500 62.60688 77 LYS A O 1
ATOM 1338 N N . TYR A 1 78 ? -62.03355 -13.08974 10.33540 1.000 63.57991 78 TYR A N 1
ATOM 1339 C CA . TYR A 1 78 ? -61.48443 -12.63079 9.06791 1.000 62.00177 78 TYR A CA 1
ATOM 1340 C C . TYR A 1 78 ? -62.38539 -13.12324 7.94312 1.000 61.94406 78 TYR A C 1
ATOM 1341 O O . TYR A 1 78 ? -63.15519 -14.07437 8.10718 1.000 62.71066 78 TYR A O 1
ATOM 1359 N N . CYS A 1 79 ? -62.28481 -12.46051 6.79355 1.000 60.54650 79 CYS A N 1
ATOM 1360 C CA . CYS A 1 79 ? -63.06513 -12.85035 5.62840 1.000 59.47701 79 CYS A CA 1
ATOM 1361 C C . CYS A 1 79 ? -62.37820 -12.33164 4.37561 1.000 55.61567 79 CYS A C 1
ATOM 1362 O O . CYS A 1 79 ? -61.79848 -11.24389 4.38569 1.000 52.82933 79 CYS A O 1
ATOM 1370 N N . GLY A 1 80 ? -62.44631 -13.11777 3.30505 1.000 57.71459 80 GLY A N 1
ATOM 1371 C CA . GLY A 1 80 ? -61.96887 -12.64596 2.01485 1.000 57.71142 80 GLY A CA 1
ATOM 1372 C C . GLY A 1 80 ? -62.94652 -11.64796 1.41876 1.000 54.73489 80 GLY A C 1
ATOM 1373 O O . GLY A 1 80 ? -64.15926 -11.88565 1.39099 1.000 55.79641 80 GLY A O 1
ATOM 1377 N N . LEU A 1 81 ? -62.42578 -10.51611 0.95520 1.000 54.02050 81 LEU A N 1
ATOM 1378 C CA . LEU A 1 81 ? -63.23137 -9.47084 0.34092 1.000 53.01157 81 LEU A CA 1
ATOM 1379 C C . LEU A 1 81 ? -62.69383 -9.17882 -1.04988 1.000 53.63194 81 LEU A C 1
ATOM 1380 O O . LEU A 1 81 ? -61.49685 -8.92185 -1.21807 1.000 53.95151 81 LEU A O 1
ATOM 1396 N N . ASN A 1 82 ? -63.57797 -9.22403 -2.04081 1.000 55.82917 82 ASN A N 1
ATOM 1397 C CA . ASN A 1 82 ? -63.25193 -8.78157 -3.38567 1.000 54.57447 82 ASN A CA 1
ATOM 1398 C C . ASN A 1 82 ? -64.48015 -8.11868 -3.98570 1.000 53.81918 82 ASN A C 1
ATOM 1399 O O . ASN A 1 82 ? -65.59951 -8.27860 -3.49631 1.000 54.08188 82 ASN A O 1
ATOM 1410 N N . ILE A 1 83 ? -64.25262 -7.35064 -5.04911 1.000 56.53571 83 ILE A N 1
ATOM 1411 C CA . ILE A 1 83 ? -65.32694 -6.73285 -5.80971 1.000 55.92852 83 ILE A CA 1
ATOM 1412 C C . ILE A 1 83 ? -65.03579 -6.92609 -7.28901 1.000 56.36845 83 ILE A C 1
ATOM 1413 O O . ILE A 1 83 ? -63.89764 -7.16256 -7.69957 1.000 54.98019 83 ILE A O 1
ATOM 1429 N N . GLN A 1 84 ? -66.09193 -6.82700 -8.08748 1.000 58.34953 84 GLN A N 1
ATOM 1430 C CA . GLN A 1 84 ? -65.99058 -6.75024 -9.53580 1.000 55.42306 84 GLN A CA 1
ATOM 1431 C C . GLN A 1 84 ? -66.56777 -5.41168 -9.96728 1.000 56.89139 84 GLN A C 1
ATOM 1432 O O . GLN A 1 84 ? -67.67361 -5.04751 -9.55384 1.000 55.73234 84 GLN A O 1
ATOM 1446 N N . THR A 1 85 ? -65.81238 -4.67372 -10.77003 1.000 58.95623 85 THR A N 1
ATOM 1447 C CA . THR A 1 85 ? -66.23898 -3.38052 -11.27696 1.000 60.39829 85 THR A CA 1
ATOM 1448 C C . THR A 1 85 ? -66.44589 -3.44888 -12.78469 1.000 59.00380 85 THR A C 1
ATOM 1449 O O . THR A 1 85 ? -66.01034 -4.38442 -13.46001 1.000 58.37340 85 THR A O 1
ATOM 1460 N N . THR A 1 86 ? -67.12732 -2.43292 -13.30597 1.000 62.14809 86 THR A N 1
ATOM 1461 C CA . THR A 1 86 ? -67.31416 -2.29508 -14.74353 1.000 62.26609 86 THR A CA 1
ATOM 1462 C C . THR A 1 86 ? -66.13586 -1.60571 -15.41783 1.000 60.79058 86 THR A C 1
ATOM 1463 O O . THR A 1 86 ? -66.04316 -1.63491 -16.64934 1.000 63.25934 86 THR A O 1
ATOM 1474 N N . GLY A 1 87 ? -65.24535 -0.99726 -14.64515 1.000 60.64239 87 GLY A N 1
ATOM 1475 C CA . GLY A 1 87 ? -64.05034 -0.39599 -15.19747 1.000 60.14762 87 GLY A CA 1
ATOM 1476 C C . GLY A 1 87 ? -63.09256 -0.00743 -14.09270 1.000 62.69555 87 GLY A C 1
ATOM 1477 O O . GLY A 1 87 ? -63.27293 -0.37448 -12.92981 1.000 60.97277 87 GLY A O 1
ATOM 1481 N N . LEU A 1 88 ? -62.07564 0.76821 -14.47012 1.000 62.43060 88 LEU A N 1
ATOM 1482 C CA . LEU A 1 88 ? -60.98028 1.07736 -13.55898 1.000 60.33934 88 LEU A CA 1
ATOM 1483 C C . LEU A 1 88 ? -61.16134 2.38566 -12.80094 1.000 61.76145 88 LEU A C 1
ATOM 1484 O O . LEU A 1 88 ? -60.61852 2.52523 -11.69834 1.000 62.97857 88 LEU A O 1
ATOM 1500 N N . GLU A 1 89 ? -61.89520 3.34854 -13.35404 1.000 61.86721 89 GLU A N 1
ATOM 1501 C CA . GLU A 1 89 ? -62.03090 4.66421 -12.73906 1.000 61.00798 89 GLU A CA 1
ATOM 1502 C C . GLU A 1 89 ? -63.23626 4.67334 -11.80669 1.000 63.18056 89 GLU A C 1
ATOM 1503 O O . GLU A 1 89 ? -64.37323 4.46795 -12.24702 1.000 61.66594 89 GLU A O 1
ATOM 1515 N N . VAL A 1 90 ? -62.98234 4.92477 -10.51894 1.000 63.02630 90 VAL A N 1
ATOM 1516 C CA . VAL A 1 90 ? -64.03989 4.84386 -9.51578 1.000 61.30184 90 VAL A CA 1
ATOM 1517 C C . VAL A 1 90 ? -65.13041 5.87017 -9.78326 1.000 61.71278 90 VAL A C 1
ATOM 1518 O O . VAL A 1 90 ? -66.29260 5.66268 -9.41237 1.000 62.72716 90 VAL A O 1
ATOM 1531 N N . PHE A 1 91 ? -64.78757 6.98309 -10.43173 1.000 62.44426 91 PHE A N 1
ATOM 1532 C CA . PHE A 1 91 ? -65.77297 8.03246 -10.66521 1.000 65.08728 91 PHE A CA 1
ATOM 1533 C C . PHE A 1 91 ? -66.65831 7.73972 -11.87042 1.000 64.56513 91 PHE A C 1
ATOM 1534 O O . PHE A 1 91 ? -67.80519 8.19805 -11.91135 1.000 67.53860 91 PHE A O 1
ATOM 1551 N N . ASP A 1 92 ? -66.16130 6.98026 -12.84488 1.000 64.98577 92 ASP A N 1
ATOM 1552 C CA . ASP A 1 92 ? -66.89630 6.70531 -14.07179 1.000 64.27864 92 ASP A CA 1
ATOM 1553 C C . ASP A 1 92 ? -67.51589 5.31583 -14.10716 1.000 63.24707 92 ASP A C 1
ATOM 1554 O O . ASP A 1 92 ? -68.22442 4.99867 -15.06649 1.000 64.83213 92 ASP A O 1
ATOM 1563 N N . GLU A 1 93 ? -67.27424 4.48388 -13.09714 1.000 62.70072 93 GLU A N 1
ATOM 1564 C CA . GLU A 1 93 ? -67.61854 3.07093 -13.15500 1.000 61.60345 93 GLU A CA 1
ATOM 1565 C C . GLU A 1 93 ? -68.42280 2.67985 -11.92455 1.000 60.64988 93 GLU A C 1
ATOM 1566 O O . GLU A 1 93 ? -68.52154 3.43171 -10.95072 1.000 61.55170 93 GLU A O 1
ATOM 1578 N N . ASN A 1 94 ? -68.99501 1.47881 -11.97664 1.000 60.18934 94 ASN A N 1
ATOM 1579 C CA . ASN A 1 94 ? -69.86494 0.97966 -10.92530 1.000 60.92310 94 ASN A CA 1
ATOM 1580 C C . ASN A 1 94 ? -69.33865 -0.33337 -10.36035 1.000 61.29555 94 ASN A C 1
ATOM 1581 O O . ASN A 1 94 ? -68.57976 -1.06258 -11.00688 1.000 59.16444 94 ASN A O 1
ATOM 1592 N N . ILE A 1 95 ? -69.76014 -0.61738 -9.13109 1.000 60.78980 95 ILE A N 1
ATOM 1593 C CA . ILE A 1 95 ? -69.47572 -1.88847 -8.47566 1.000 58.66033 95 ILE A CA 1
ATOM 1594 C C . ILE A 1 95 ? -70.49737 -2.90162 -8.98163 1.000 60.14845 95 ILE A C 1
ATOM 1595 O O . ILE A 1 95 ? -71.69446 -2.77672 -8.71220 1.000 62.24288 95 ILE A O 1
ATOM 1611 N N . ARG A 1 96 ? -70.02856 -3.90703 -9.72228 1.000 58.40677 96 ARG A N 1
ATOM 1612 C CA . ARG A 1 96 ? -70.94390 -4.91278 -10.25109 1.000 59.47803 96 ARG A CA 1
ATOM 1613 C C . ARG A 1 96 ? -71.24631 -5.99405 -9.22010 1.000 59.46335 96 ARG A C 1
ATOM 1614 O O . ARG A 1 96 ? -72.39291 -6.44232 -9.10700 1.000 59.13411 96 ARG A O 1
ATOM 1635 N N . LEU A 1 97 ? -70.23744 -6.42569 -8.46558 1.000 59.61293 97 LEU A N 1
ATOM 1636 C CA . LEU A 1 97 ? -70.41141 -7.46273 -7.46145 1.000 56.94521 97 LEU A CA 1
ATOM 1637 C C . LEU A 1 97 ? -69.59902 -7.11567 -6.22424 1.000 56.25652 97 LEU A C 1
ATOM 1638 O O . LEU A 1 97 ? -68.61554 -6.37423 -6.28428 1.000 56.73876 97 LEU A O 1
ATOM 1654 N N . ILE A 1 98 ? -70.03186 -7.66627 -5.09528 1.000 56.94109 98 ILE A N 1
ATOM 1655 C CA . ILE A 1 98 ? -69.25138 -7.68790 -3.86639 1.000 57.22964 98 ILE A CA 1
ATOM 1656 C C . ILE A 1 98 ? -69.24266 -9.12299 -3.36623 1.000 55.01342 98 ILE A C 1
ATOM 1657 O O . ILE A 1 98 ? -70.30364 -9.74099 -3.23138 1.000 57.76268 98 ILE A O 1
ATOM 1673 N N . GLN A 1 99 ? -68.05243 -9.65412 -3.10481 1.000 55.33031 99 GLN A N 1
ATOM 1674 C CA . GLN A 1 99 ? -67.88043 -11.03599 -2.67888 1.000 57.07313 99 GLN A CA 1
ATOM 1675 C C . GLN A 1 99 ? -67.28279 -11.06786 -1.27890 1.000 57.04576 99 GLN A C 1
ATOM 1676 O O . GLN A 1 99 ? -66.31851 -10.34939 -0.99441 1.000 55.96497 99 GLN A O 1
ATOM 1690 N N . ILE A 1 100 ? -67.85713 -11.89628 -0.40878 1.000 58.36039 100 ILE A N 1
ATOM 1691 C CA . ILE A 1 100 ? -67.34388 -12.11156 0.94143 1.000 57.74804 100 ILE A CA 1
ATOM 1692 C C . ILE A 1 100 ? -67.24467 -13.61343 1.16571 1.000 58.45118 100 ILE A C 1
ATOM 1693 O O . ILE A 1 100 ? -68.26716 -14.30986 1.20433 1.000 57.34554 100 ILE A O 1
ATOM 1709 N N . ALA A 1 101 ? -66.01965 -14.10946 1.32335 1.000 56.51818 101 ALA A N 1
ATOM 1710 C CA . ALA A 1 101 ? -65.75958 -15.52349 1.55769 1.000 58.31048 101 ALA A CA 1
ATOM 1711 C C . ALA A 1 101 ? -65.47322 -15.73344 3.04061 1.000 59.42468 101 ALA A C 1
ATOM 1712 O O . ALA A 1 101 ? -64.44561 -15.27754 3.55206 1.000 60.39659 101 ALA A O 1
ATOM 1719 N N . VAL A 1 102 ? -66.38290 -16.42039 3.72580 1.000 59.44423 102 VAL A N 1
ATOM 1720 C CA . VAL A 1 102 ? -66.19244 -16.83514 5.11026 1.000 60.57024 102 VAL A CA 1
ATOM 1721 C C . VAL A 1 102 ? -65.69016 -18.27016 5.11621 1.000 62.77442 102 VAL A C 1
ATOM 1722 O O . VAL A 1 102 ? -66.15495 -19.10707 4.33277 1.000 64.79970 102 VAL A O 1
ATOM 1735 N N . GLU A 1 103 ? -64.73894 -18.55562 6.00216 1.000 63.63360 103 GLU A N 1
ATOM 1736 C CA . GLU A 1 103 ? -64.11380 -19.87119 6.05171 1.000 65.33584 103 GLU A CA 1
ATOM 1737 C C . GLU A 1 103 ? -65.16457 -20.97292 6.12819 1.000 65.66119 103 GLU A C 1
ATOM 1738 O O . GLU A 1 103 ? -66.10186 -20.90296 6.92768 1.000 65.09477 103 GLU A O 1
ATOM 1750 N N . ASN A 1 104 ? -65.00498 -21.98652 5.27663 1.000 65.72990 104 ASN A N 1
ATOM 1751 C CA . ASN A 1 104 ? -65.81881 -23.19952 5.24714 1.000 66.13355 104 ASN A CA 1
ATOM 1752 C C . ASN A 1 104 ? -67.22253 -22.98189 4.69607 1.000 66.88537 104 ASN A C 1
ATOM 1753 O O . ASN A 1 104 ? -68.05848 -23.88906 4.79086 1.000 66.90146 104 ASN A O 1
ATOM 1764 N N . TYR A 1 105 ? -67.51077 -21.81780 4.11759 1.000 65.72751 105 TYR A N 1
ATOM 1765 C CA . TYR A 1 105 ? -68.81178 -21.56649 3.52027 1.000 65.70313 105 TYR A CA 1
ATOM 1766 C C . TYR A 1 105 ? -68.66030 -21.20385 2.04674 1.000 65.81921 105 TYR A C 1
ATOM 1767 O O . TYR A 1 105 ? -67.62859 -20.65828 1.64243 1.000 66.23405 105 TYR A O 1
ATOM 1785 N N . PRO A 1 106 ? -69.65642 -21.50915 1.21490 1.000 66.32755 106 PRO A N 1
ATOM 1786 C CA . PRO A 1 106 ? -69.66318 -20.94756 -0.13939 1.000 64.43437 106 PRO A CA 1
ATOM 1787 C C . PRO A 1 106 ? -69.63574 -19.42845 -0.09133 1.000 61.36221 106 PRO A C 1
ATOM 1788 O O . PRO A 1 106 ? -70.14038 -18.80464 0.84339 1.000 60.94324 106 PRO A O 1
ATOM 1799 N N . VAL A 1 107 ? -69.04023 -18.83343 -1.12381 1.000 60.83206 107 VAL A N 1
ATOM 1800 C CA . VAL A 1 107 ? -68.83520 -17.39213 -1.13666 1.000 59.59645 107 VAL A CA 1
ATOM 1801 C C . VAL A 1 107 ? -70.17381 -16.67869 -1.26375 1.000 59.37472 107 VAL A C 1
ATOM 1802 O O . VAL A 1 107 ? -71.02891 -17.05571 -2.07520 1.000 60.52028 107 VAL A O 1
ATOM 1815 N N . ILE A 1 108 ? -70.35776 -15.63709 -0.46000 1.000 59.81659 108 ILE A N 1
ATOM 1816 C CA . ILE A 1 108 ? -71.54657 -14.79469 -0.52265 1.000 60.52610 108 ILE A CA 1
ATOM 1817 C C . ILE A 1 108 ? -71.31061 -13.71904 -1.57421 1.000 59.95664 108 ILE A C 1
ATOM 1818 O O . ILE A 1 108 ? -70.42951 -12.86757 -1.41415 1.000 58.61683 108 ILE A O 1
ATOM 1834 N N . ILE A 1 109 ? -72.10077 -13.75012 -2.64475 1.000 62.99384 109 ILE A N 1
ATOM 1835 C CA . ILE A 1 109 ? -71.94674 -12.83760 -3.77274 1.000 61.41726 109 ILE A CA 1
ATOM 1836 C C . ILE A 1 109 ? -73.15962 -11.92125 -3.81652 1.000 62.90108 109 ILE A C 1
ATOM 1837 O O . ILE A 1 109 ? -74.28617 -12.37932 -4.04536 1.000 63.97153 109 ILE A O 1
ATOM 1853 N N . TYR A 1 110 ? -72.92751 -10.62790 -3.60532 1.000 60.96230 110 TYR A N 1
ATOM 1854 C CA . TYR A 1 110 ? -73.97825 -9.62035 -3.68785 1.000 62.40740 110 TYR A CA 1
ATOM 1855 C C . TYR A 1 110 ? -74.09202 -9.16026 -5.13529 1.000 61.45985 110 TYR A C 1
ATOM 1856 O O . TYR A 1 110 ? -73.16440 -8.54757 -5.67305 1.000 61.32272 110 TYR A O 1
ATOM 1874 N N . ASP A 1 111 ? -75.22389 -9.46235 -5.76614 1.000 62.60023 111 ASP A N 1
ATOM 1875 C CA . ASP A 1 111 ? -75.49971 -9.02160 -7.13199 1.000 62.98253 111 ASP A CA 1
ATOM 1876 C C . ASP A 1 111 ? -75.99414 -7.58149 -7.06457 1.000 63.83896 111 ASP A C 1
ATOM 1877 O O . ASP A 1 111 ? -77.18029 -7.32668 -6.84852 1.000 65.48358 111 ASP A O 1
ATOM 1886 N N . MET A 1 112 ? -75.07945 -6.62900 -7.25772 1.000 61.14735 112 MET A N 1
ATOM 1887 C CA . MET A 1 112 ? -75.40465 -5.23124 -6.99320 1.000 63.66722 112 MET A CA 1
ATOM 1888 C 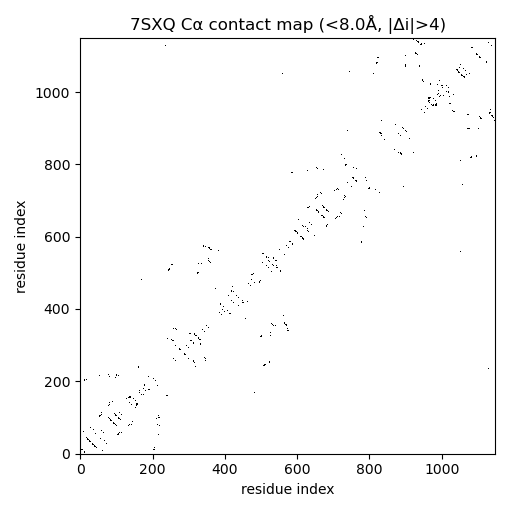C . MET A 1 112 ? -76.34066 -4.64705 -8.04638 1.000 65.29687 112 MET A C 1
ATOM 1889 O O . MET A 1 112 ? -77.10431 -3.72328 -7.74338 1.000 65.99800 112 MET A O 1
ATOM 1903 N N . PHE A 1 113 ? -76.30261 -5.15711 -9.27878 1.000 62.91252 113 PHE A N 1
ATOM 1904 C CA . PHE A 1 113 ? -77.21749 -4.66578 -10.30308 1.000 64.84689 113 PHE A CA 1
ATOM 1905 C C . PHE A 1 113 ? -78.64321 -5.16450 -10.11007 1.000 64.88376 113 PHE A C 1
ATOM 1906 O O . PHE A 1 113 ? -79.54594 -4.67764 -10.79884 1.000 66.44510 113 PHE A O 1
ATOM 1923 N N . ASN A 1 114 ? -78.86974 -6.10795 -9.20090 1.000 64.00724 114 ASN A N 1
ATOM 1924 C CA . ASN A 1 114 ? -80.19548 -6.65672 -8.94568 1.000 65.67257 114 ASN A CA 1
ATOM 1925 C C . ASN A 1 114 ? -80.50926 -6.62029 -7.45810 1.000 67.14257 114 ASN A C 1
ATOM 1926 O O . ASN A 1 114 ? -81.09540 -7.55260 -6.90042 1.000 67.69548 114 ASN A O 1
ATOM 1937 N N . ILE A 1 115 ? -80.11797 -5.53278 -6.79642 1.000 68.47431 115 ILE A N 1
ATOM 1938 C CA . ILE A 1 115 ? -80.44427 -5.28292 -5.39780 1.000 72.49820 115 ILE A CA 1
ATOM 1939 C C . ILE A 1 115 ? -80.90600 -3.83734 -5.27173 1.000 75.02383 115 ILE A C 1
ATOM 1940 O O . ILE A 1 115 ? -80.22395 -2.92100 -5.74522 1.000 72.55114 115 ILE A O 1
ATOM 1956 N N . ASN A 1 116 ? -82.06639 -3.63671 -4.63794 1.000 79.17293 116 ASN A N 1
ATOM 1957 C CA . ASN A 1 116 ? -82.61117 -2.29958 -4.42895 1.000 79.38746 116 ASN A CA 1
ATOM 1958 C C . ASN A 1 116 ? -83.14118 -2.06473 -3.02329 1.000 80.95807 116 ASN A C 1
ATOM 1959 O O . ASN A 1 116 ? -83.48961 -0.92171 -2.70563 1.000 83.95007 116 ASN A O 1
ATOM 1970 N N . LYS A 1 117 ? -83.21663 -3.08965 -2.17686 1.000 82.66424 117 LYS A N 1
ATOM 1971 C CA . LYS A 1 117 ? -83.61731 -2.92322 -0.78707 1.000 86.52017 117 LYS A CA 1
ATOM 1972 C C . LYS A 1 117 ? -82.38064 -2.71295 0.07741 1.000 85.35016 117 LYS A C 1
ATOM 1973 O O . LYS A 1 117 ? -81.44793 -3.52161 0.04362 1.000 84.93896 117 LYS A O 1
ATOM 1992 N N . LYS A 1 118 ? -82.37989 -1.62854 0.85674 1.000 87.49961 118 LYS A N 1
ATOM 1993 C CA . LYS A 1 118 ? -81.22819 -1.33196 1.70297 1.000 87.15185 118 LYS A CA 1
ATOM 1994 C C . LYS A 1 118 ? -81.01102 -2.41173 2.75520 1.000 83.60390 118 LYS A C 1
ATOM 1995 O O . LYS A 1 118 ? -79.87647 -2.63033 3.19365 1.000 83.49007 118 LYS A O 1
ATOM 2014 N N . ASP A 1 119 ? -82.07994 -3.09469 3.17260 1.000 84.35153 119 ASP A N 1
ATOM 2015 C CA . ASP A 1 119 ? -81.94863 -4.11571 4.20676 1.000 83.69298 119 ASP A CA 1
ATOM 2016 C C . ASP A 1 119 ? -80.97526 -5.21095 3.79518 1.000 80.45916 119 ASP A C 1
ATOM 2017 O O . ASP A 1 119 ? -80.32469 -5.81963 4.65268 1.000 78.39136 119 ASP A O 1
ATOM 2026 N N . ILE A 1 120 ? -80.86059 -5.47457 2.49256 1.000 80.66107 120 ILE A N 1
ATOM 2027 C CA . ILE A 1 120 ? -80.04594 -6.59229 2.03082 1.000 79.19071 120 ILE A CA 1
ATOM 2028 C C . ILE A 1 120 ? -78.57446 -6.36810 2.35351 1.000 76.13615 120 ILE A C 1
ATOM 2029 O O . ILE A 1 120 ? -77.83704 -7.32771 2.60947 1.000 72.66788 120 ILE A O 1
ATOM 2045 N N . LEU A 1 121 ? -78.12478 -5.11547 2.36322 1.000 75.47433 121 LEU A N 1
ATOM 2046 C CA . LEU A 1 121 ? -76.72177 -4.79012 2.57848 1.000 73.40247 121 LEU A CA 1
ATOM 2047 C C . LEU A 1 121 ? -76.38379 -4.50188 4.03719 1.000 73.65600 121 LEU A C 1
ATOM 2048 O O . LEU A 1 121 ? -75.22153 -4.21243 4.33730 1.000 73.63690 121 LEU A O 1
ATOM 2064 N N . ASP A 1 122 ? -77.35659 -4.5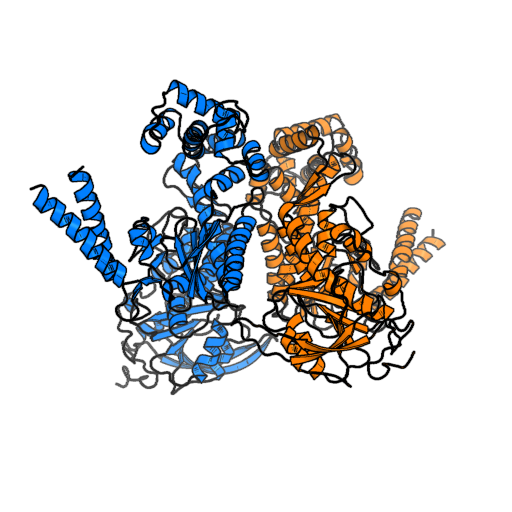7135 4.94829 1.000 74.31411 122 ASP A N 1
ATOM 2065 C CA . ASP A 1 122 ? -77.09049 -4.23709 6.34490 1.000 73.90910 122 ASP A CA 1
ATOM 2066 C C . ASP A 1 122 ? -75.98627 -5.11705 6.92150 1.000 72.74732 122 ASP A C 1
ATOM 2067 O O . ASP A 1 122 ? -74.95525 -4.61878 7.38808 1.000 70.75697 122 ASP A O 1
ATOM 2076 N N . GLY A 1 123 ? -76.18989 -6.43648 6.90683 1.000 74.01640 123 GLY A N 1
ATOM 2077 C CA . GLY A 1 123 ? -75.16526 -7.33601 7.41050 1.000 70.39923 123 GLY A CA 1
ATOM 2078 C C . GLY A 1 123 ? -73.83692 -7.16460 6.70273 1.000 70.42201 123 GLY A C 1
ATOM 2079 O O . GLY A 1 123 ? -72.77786 -7.39041 7.29492 1.000 69.03044 123 GLY A O 1
ATOM 2083 N N . LEU A 1 124 ? -73.87261 -6.76299 5.43062 1.000 71.42383 124 LEU A N 1
ATOM 2084 C CA . LEU A 1 124 ? -72.64222 -6.48220 4.69962 1.000 68.21403 124 LEU A CA 1
ATOM 2085 C C . LEU A 1 124 ? -71.91776 -5.28140 5.29535 1.000 68.52106 124 LEU A C 1
ATOM 2086 O O . LEU A 1 124 ? -70.73291 -5.36669 5.63854 1.000 67.20270 124 LEU A O 1
ATOM 2102 N N . ARG A 1 125 ? -72.61820 -4.14980 5.42493 1.000 69.19152 125 ARG A N 1
ATOM 2103 C CA . ARG A 1 125 ? -71.99242 -2.94365 5.95624 1.000 66.66246 125 ARG A CA 1
ATOM 2104 C C . ARG A 1 125 ? -71.38224 -3.18549 7.32934 1.000 67.94009 125 ARG A C 1
ATOM 2105 O O . ARG A 1 125 ? -70.33779 -2.61130 7.65588 1.000 67.88056 125 ARG A O 1
ATOM 2126 N N . LYS A 1 126 ? -72.01677 -4.02739 8.14771 1.000 67.21194 126 LYS A N 1
ATOM 2127 C CA . LYS A 1 126 ? -71.50029 -4.28268 9.48748 1.000 67.41657 126 LYS A CA 1
ATOM 2128 C C . LYS A 1 126 ? -70.14986 -4.98234 9.42596 1.000 66.63271 126 LYS A C 1
ATOM 2129 O O . LYS A 1 126 ? -69.21052 -4.60326 10.13483 1.000 65.76989 126 LYS A O 1
ATOM 2148 N N . VAL A 1 127 ? -70.03446 -6.01184 8.58535 1.000 66.11442 127 VAL A N 1
ATOM 2149 C CA . VAL A 1 127 ? -68.76172 -6.71330 8.44742 1.000 64.84050 127 VAL A CA 1
ATOM 2150 C C . VAL A 1 127 ? -67.66501 -5.73518 8.04967 1.000 64.73054 127 VAL A C 1
ATOM 2151 O O . VAL A 1 127 ? -66.59837 -5.68570 8.67142 1.000 64.32118 127 VAL A O 1
ATOM 2164 N N . LEU A 1 128 ? -67.92444 -4.92408 7.02158 1.000 64.70206 128 LEU A N 1
ATOM 2165 C CA . LEU A 1 128 ? -66.91593 -3.98926 6.53109 1.000 64.60570 128 LEU A CA 1
ATOM 2166 C C . LEU A 1 128 ? -66.48676 -3.01279 7.62193 1.000 64.77026 128 LEU A C 1
ATOM 2167 O O . LEU A 1 128 ? -65.29088 -2.76093 7.81017 1.000 63.53810 128 LEU A O 1
ATOM 2183 N N . GLU A 1 129 ? -67.45209 -2.44914 8.35246 1.000 64.56666 129 GLU A N 1
ATOM 2184 C CA . GLU A 1 129 ? -67.12030 -1.45823 9.37095 1.000 64.14420 129 GLU A CA 1
ATOM 2185 C C . GLU A 1 129 ? -66.46223 -2.08672 10.58980 1.000 63.26879 129 GLU A C 1
ATOM 2186 O O . GLU A 1 129 ? -65.69589 -1.41541 11.29009 1.000 63.19543 129 GLU A O 1
ATOM 2198 N N . ASN A 1 130 ? -66.75041 -3.35641 10.86672 1.000 62.39888 130 ASN A N 1
ATOM 2199 C CA . ASN A 1 130 ? -66.28259 -3.97887 12.09692 1.000 62.53904 130 ASN A CA 1
ATOM 2200 C C . ASN A 1 130 ? -64.76119 -3.98689 12.14779 1.000 64.25048 130 ASN A C 1
ATOM 2201 O O . ASN A 1 130 ? -64.11143 -4.75290 11.42978 1.000 63.56706 130 ASN A O 1
ATOM 2212 N N . LYS A 1 131 ? -64.18888 -3.14017 13.00641 1.000 66.66313 131 LYS A N 1
ATOM 2213 C CA . LYS A 1 131 ? -62.74168 -3.04301 13.14521 1.000 63.30849 131 LYS A CA 1
ATOM 2214 C C . LYS A 1 131 ? -62.11279 -4.31122 13.70312 1.000 62.34924 131 LYS A C 1
ATOM 2215 O O . LYS A 1 131 ? -60.88126 -4.40403 13.73509 1.000 63.67213 131 LYS A O 1
ATOM 2234 N N . ASN A 1 132 ? -62.91436 -5.27763 14.14690 1.000 63.01818 132 ASN A N 1
ATOM 2235 C CA . ASN A 1 132 ? -62.40652 -6.51754 14.71674 1.000 62.98452 132 ASN A CA 1
ATOM 2236 C C . ASN A 1 132 ? -62.50521 -7.68891 13.74953 1.000 62.89728 132 ASN A C 1
ATOM 2237 O O . ASN A 1 132 ? -62.20252 -8.82396 14.13264 1.000 62.18858 132 ASN A O 1
ATOM 2248 N N . ILE A 1 133 ? -62.91759 -7.44075 12.50935 1.000 62.94423 133 ILE A N 1
ATOM 2249 C CA . ILE A 1 133 ? -62.93080 -8.45000 11.45722 1.000 62.90733 133 ILE A CA 1
ATOM 2250 C C . ILE A 1 133 ? -61.93203 -8.01763 10.39300 1.000 59.29327 133 ILE A C 1
ATOM 2251 O O . ILE A 1 133 ? -62.06822 -6.93795 9.80497 1.000 57.67497 133 ILE A O 1
ATOM 2267 N N . ILE A 1 134 ? -60.92403 -8.85520 10.15455 1.000 56.95998 134 ILE A N 1
ATOM 2268 C CA . ILE A 1 134 ? -59.96286 -8.59219 9.09332 1.000 57.89734 134 ILE A CA 1
ATOM 2269 C C . ILE A 1 134 ? -60.62470 -8.83170 7.74386 1.000 58.42135 134 ILE A C 1
ATOM 2270 O O . ILE A 1 134 ? -61.20303 -9.89879 7.49838 1.000 58.66020 134 ILE A O 1
ATOM 2286 N N . LYS A 1 135 ? -60.53620 -7.84736 6.85605 1.000 55.38694 135 LYS A N 1
ATOM 2287 C CA . LYS A 1 135 ? -60.92426 -8.02766 5.46170 1.000 57.24602 135 LYS A CA 1
ATOM 2288 C C . LYS A 1 135 ? -59.65814 -8.29740 4.65969 1.000 53.67876 135 LYS A C 1
ATOM 2289 O O . LYS A 1 135 ? -58.78980 -7.42769 4.54178 1.000 51.54529 135 LYS A O 1
ATOM 2308 N N . ILE A 1 136 ? -59.55286 -9.50820 4.12820 1.000 54.95702 136 ILE A N 1
ATOM 2309 C CA . ILE A 1 136 ? -58.44263 -9.88174 3.26137 1.000 53.87017 136 ILE A CA 1
ATOM 2310 C C . ILE A 1 136 ? -58.77291 -9.39521 1.85648 1.000 53.88289 136 ILE A C 1
ATOM 2311 O O . ILE A 1 136 ? -59.82152 -9.74076 1.30283 1.000 54.33064 136 ILE A O 1
ATOM 2327 N N . ILE A 1 137 ? -57.88918 -8.58392 1.28069 1.000 52.75560 137 ILE A N 1
ATOM 2328 C CA . ILE A 1 137 ? -58.12865 -7.99169 -0.02776 1.000 53.28826 137 ILE A CA 1
ATOM 2329 C C . ILE A 1 137 ? -56.87379 -8.11490 -0.87713 1.000 51.95345 137 ILE A C 1
ATOM 2330 O O . ILE A 1 137 ? -55.75067 -8.11588 -0.36487 1.000 52.26595 137 ILE A O 1
ATOM 2346 N N . GLN A 1 138 ? -57.07883 -8.22822 -2.18840 1.000 51.93142 138 GLN A N 1
ATOM 2347 C CA . GLN A 1 138 ? -56.02754 -8.09348 -3.18917 1.000 50.63604 138 GLN A CA 1
ATOM 2348 C C . GLN A 1 138 ? -56.22801 -6.75416 -3.88500 1.000 53.01731 138 GLN A C 1
ATOM 2349 O O . GLN A 1 138 ? -57.27028 -6.53079 -4.50909 1.000 54.20939 138 GLN A O 1
ATOM 2363 N N . ASN A 1 139 ? -55.23126 -5.87257 -3.78055 1.000 52.75028 139 ASN A N 1
ATOM 2364 C CA . ASN A 1 139 ? -55.35099 -4.49690 -4.25606 1.000 54.08053 139 ASN A CA 1
ATOM 2365 C C . ASN A 1 139 ? -56.34789 -3.74683 -3.38395 1.000 53.43865 139 ASN A C 1
ATOM 2366 O O . ASN A 1 139 ? -57.43337 -3.37669 -3.84343 1.000 54.54288 139 ASN A O 1
ATOM 2377 N N . GLY A 1 140 ? -55.97928 -3.51841 -2.12212 1.000 53.33901 140 GLY A N 1
ATOM 2378 C CA . GLY A 1 140 ? -56.90361 -2.91036 -1.18234 1.000 54.25583 140 GLY A CA 1
ATOM 2379 C C . GLY A 1 140 ? -57.21520 -1.46385 -1.49888 1.000 54.67376 140 GLY A C 1
ATOM 2380 O O . GLY A 1 140 ? -58.33470 -1.00134 -1.26164 1.000 55.23700 140 GLY A O 1
ATOM 2384 N N . LYS A 1 141 ? -56.24093 -0.72762 -2.03421 1.000 54.92035 141 LYS A N 1
ATOM 2385 C CA . LYS A 1 141 ? -56.50466 0.65628 -2.40664 1.000 56.58729 141 LYS A CA 1
ATOM 2386 C C . LYS A 1 141 ? -57.56817 0.73038 -3.49336 1.000 57.00797 141 LYS A C 1
ATOM 2387 O O . LYS A 1 141 ? -58.47785 1.56333 -3.42668 1.000 57.92402 141 LYS A O 1
ATOM 2406 N N . PHE A 1 142 ? -57.47482 -0.13974 -4.49972 1.000 56.47405 142 PHE A N 1
ATOM 2407 C CA . PHE A 1 142 ? -58.44237 -0.11476 -5.59237 1.000 59.03985 142 PHE A CA 1
ATOM 2408 C C . PHE A 1 142 ? -59.84263 -0.44041 -5.08886 1.000 57.12590 142 PHE A C 1
ATOM 2409 O O . PHE A 1 142 ? -60.80142 0.28403 -5.37567 1.000 56.39205 142 PHE A O 1
ATOM 2426 N N . ASP A 1 143 ? -59.97798 -1.52915 -4.32778 1.000 57.19186 143 ASP A N 1
ATOM 2427 C CA . ASP A 1 143 ? -61.29789 -1.94905 -3.86652 1.000 55.70241 143 ASP A CA 1
ATOM 2428 C C . ASP A 1 143 ? -61.85945 -0.98138 -2.83051 1.000 58.30668 143 ASP A C 1
ATOM 2429 O O . ASP A 1 143 ? -63.03970 -0.61581 -2.89133 1.000 57.47202 143 ASP A O 1
ATOM 2438 N N . ALA A 1 144 ? -61.03653 -0.56724 -1.86265 1.000 56.14949 144 ALA A N 1
ATOM 2439 C CA . ALA A 1 144 ? -61.51323 0.35786 -0.83877 1.000 58.47308 144 ALA A CA 1
ATOM 2440 C C . ALA A 1 144 ? -61.97061 1.67160 -1.45833 1.000 58.46504 144 ALA A C 1
ATOM 2441 O O . ALA A 1 144 ? -62.95102 2.27471 -1.00705 1.000 57.78706 144 ALA A O 1
ATOM 2448 N N . LYS A 1 145 ? -61.26412 2.13361 -2.48965 1.000 58.04924 145 LYS A N 1
ATOM 2449 C CA . LYS A 1 145 ? -61.65682 3.35835 -3.17621 1.000 59.19802 145 LYS A CA 1
ATOM 2450 C C . LYS A 1 145 ? -63.08334 3.25228 -3.70191 1.000 59.30934 145 LYS A C 1
ATOM 2451 O O . LYS A 1 145 ? -63.91113 4.14164 -3.47208 1.000 59.48066 145 LYS A O 1
ATOM 2470 N N . PHE A 1 146 ? -63.39071 2.16237 -4.40902 1.000 56.40896 146 PHE A N 1
ATOM 2471 C CA . PHE A 1 146 ? -64.74496 1.96691 -4.91718 1.000 59.78012 146 PHE A CA 1
ATOM 2472 C C . PHE A 1 146 ? -65.75587 1.91417 -3.77762 1.000 61.41145 146 PHE A C 1
ATOM 2473 O O . PHE A 1 146 ? -66.80790 2.56135 -3.83477 1.000 62.85621 146 PHE A O 1
ATOM 2490 N N . LEU A 1 147 ? -65.45303 1.14532 -2.72912 1.000 58.88820 147 LEU A N 1
ATOM 2491 C CA . LEU A 1 147 ? -66.39549 1.00748 -1.62447 1.000 59.56805 147 LEU A CA 1
ATOM 2492 C C . LEU A 1 147 ? -66.62345 2.34146 -0.92409 1.000 61.50807 147 LEU A C 1
ATOM 2493 O O . LEU A 1 147 ? -67.75423 2.66656 -0.54293 1.000 63.12678 147 LEU A O 1
ATOM 2509 N N . LEU A 1 148 ? -65.56428 3.13126 -0.74639 1.000 60.15442 148 LEU A N 1
ATOM 2510 C CA . LEU A 1 148 ? -65.72608 4.42950 -0.10106 1.000 60.19868 148 LEU A CA 1
ATOM 2511 C C . LEU A 1 148 ? -66.54329 5.37517 -0.97110 1.000 60.98766 148 LEU A C 1
ATOM 2512 O O . LEU A 1 148 ? -67.43788 6.06926 -0.47392 1.000 62.61466 148 LEU A O 1
ATOM 2528 N N . HIS A 1 149 ? -66.25756 5.40933 -2.27379 1.000 60.27298 149 HIS A N 1
ATOM 2529 C CA . HIS A 1 149 ? -66.99784 6.29292 -3.16661 1.000 61.15412 149 HIS A CA 1
ATOM 2530 C C . HIS A 1 149 ? -68.47028 5.91392 -3.23949 1.000 63.33897 149 HIS A C 1
ATOM 2531 O O . HIS A 1 149 ? -69.31434 6.76848 -3.53198 1.000 62.88556 149 HIS A O 1
ATOM 2545 N N . ASN A 1 150 ? -68.79769 4.64483 -2.98508 1.000 62.32374 150 ASN A N 1
ATOM 2546 C CA . ASN A 1 150 ? -70.17438 4.16620 -2.97756 1.000 60.31150 150 ASN A CA 1
ATOM 2547 C C . ASN A 1 150 ? -70.75996 4.12791 -1.56901 1.000 62.56423 150 ASN A C 1
ATOM 2548 O O . ASN A 1 150 ? -71.68002 3.34958 -1.29366 1.000 62.28107 150 ASN A O 1
ATOM 2559 N N . ASN A 1 151 ? -70.23495 4.95688 -0.66852 1.000 63.19852 151 ASN A N 1
ATOM 2560 C CA . ASN A 1 151 ? -70.77203 5.09657 0.68495 1.000 64.87013 151 ASN A CA 1
ATOM 2561 C C . ASN A 1 151 ? -70.78527 3.76472 1.42895 1.000 63.54380 151 ASN A C 1
ATOM 2562 O O . ASN A 1 151 ? -71.76576 3.40619 2.08292 1.000 64.66911 151 ASN A O 1
ATOM 2573 N N . PHE A 1 152 ? -69.68570 3.02639 1.32630 1.000 62.99390 152 PHE A N 1
ATOM 2574 C CA . PHE A 1 152 ? -69.41104 1.88948 2.19176 1.000 63.69797 152 PHE A CA 1
ATOM 2575 C C . PHE A 1 152 ? -68.24310 2.25114 3.09620 1.000 64.55518 152 PHE A C 1
ATOM 2576 O O . PHE A 1 152 ? -67.23550 2.79238 2.62942 1.000 66.05976 152 PHE A O 1
ATOM 2593 N N . LYS A 1 153 ? -68.38366 1.96531 4.38090 1.000 63.91652 153 LYS A N 1
ATOM 2594 C CA . LYS A 1 153 ? -67.32156 2.18513 5.34763 1.000 65.03919 153 LYS A CA 1
ATOM 2595 C C . LYS A 1 153 ? -66.58121 0.87657 5.57984 1.000 63.77928 153 LYS A C 1
ATOM 2596 O O . LYS A 1 153 ? -67.19375 -0.19390 5.62591 1.000 66.05711 153 LYS A O 1
ATOM 2615 N N . ILE A 1 154 ? -65.25997 0.96542 5.72029 1.000 63.64152 154 ILE A N 1
ATOM 2616 C CA . ILE A 1 154 ? -64.42227 -0.21746 5.87034 1.000 62.56053 154 ILE A CA 1
ATOM 2617 C C . ILE A 1 154 ? -63.25737 0.11915 6.78917 1.000 60.79740 154 ILE A C 1
ATOM 2618 O O . ILE A 1 154 ? -62.74681 1.24156 6.78867 1.000 61.94636 154 ILE A O 1
ATOM 2634 N N . GLU A 1 155 ? -62.83984 -0.86810 7.57911 1.000 61.49120 155 GLU A N 1
ATOM 2635 C CA . GLU A 1 155 ? -61.69576 -0.71798 8.46715 1.000 60.04192 155 GLU A CA 1
ATOM 2636 C C . GLU A 1 155 ? -61.13394 -2.10007 8.77341 1.000 59.59405 155 GLU A C 1
ATOM 2637 O O . GLU A 1 155 ? -61.87728 -3.08217 8.84084 1.000 59.96264 155 GLU A O 1
ATOM 2649 N N . ASN A 1 156 ? -59.81096 -2.15692 8.95687 1.000 58.93768 156 ASN A N 1
ATOM 2650 C CA . ASN A 1 156 ? -59.08375 -3.39773 9.21723 1.000 56.31597 156 ASN A CA 1
ATOM 2651 C C . ASN A 1 156 ? -58.89854 -4.17959 7.92350 1.000 56.60584 156 ASN A C 1
ATOM 2652 O O . ASN A 1 156 ? -59.80380 -4.89674 7.48709 1.000 57.97023 156 ASN A O 1
ATOM 2663 N N . ILE A 1 157 ? -57.72558 -4.05724 7.31069 1.000 55.94666 157 ILE A N 1
ATOM 2664 C CA . ILE A 1 157 ? -57.45346 -4.64040 6.00490 1.000 54.17267 157 ILE A CA 1
ATOM 2665 C C . ILE A 1 157 ? -56.12354 -5.37461 6.05510 1.000 52.13156 157 ILE A C 1
ATOM 2666 O O . ILE A 1 157 ? -55.18479 -4.93966 6.73140 1.000 52.32383 157 ILE A O 1
ATOM 2682 N N . PHE A 1 158 ? -56.04885 -6.49229 5.33708 1.000 52.28387 158 PHE A N 1
ATOM 2683 C CA . PHE A 1 158 ? -54.79602 -7.20292 5.09124 1.000 50.81762 158 PHE A CA 1
ATOM 2684 C C . PHE A 1 158 ? -54.68707 -7.36246 3.57789 1.000 49.65038 158 PHE A C 1
ATOM 2685 O O . PHE A 1 158 ? -55.35698 -8.21377 2.98436 1.000 50.26724 158 PHE A O 1
ATOM 2702 N N . ASP A 1 159 ? -53.84783 -6.54229 2.95595 1.000 47.20680 159 ASP A N 1
ATOM 2703 C CA . ASP A 1 159 ? -53.72348 -6.51581 1.50449 1.000 48.88174 159 ASP A CA 1
ATOM 2704 C C . ASP A 1 159 ? -52.69293 -7.55291 1.07271 1.000 46.84780 159 ASP A C 1
ATOM 2705 O O . ASP A 1 159 ? -51.49352 -7.39128 1.31918 1.000 46.44101 159 ASP A O 1
ATOM 2714 N N . THR A 1 160 ? -53.16353 -8.61316 0.41383 1.000 46.40358 160 THR A N 1
ATOM 2715 C CA . THR A 1 160 ? -52.25616 -9.64257 -0.07942 1.000 47.24097 160 THR A CA 1
ATOM 2716 C C . THR A 1 160 ? -51.27167 -9.08286 -1.09843 1.000 48.74638 160 THR A C 1
ATOM 2717 O O . THR A 1 160 ? -50.17860 -9.63491 -1.27221 1.000 49.24950 160 THR A O 1
ATOM 2728 N N . TYR A 1 161 ? -51.63505 -7.99683 -1.78507 1.000 47.39445 161 TYR A N 1
ATOM 2729 C CA . TYR A 1 161 ? -50.69141 -7.36601 -2.70239 1.000 48.18427 161 TYR A CA 1
ATOM 2730 C C . TYR A 1 161 ? -49.56800 -6.67211 -1.94079 1.000 46.86537 161 TYR A C 1
ATOM 2731 O O . TYR A 1 161 ? -48.40528 -6.71895 -2.35833 1.000 46.71789 161 TYR A O 1
ATOM 2749 N N . ILE A 1 162 ? -49.89241 -6.02415 -0.82179 1.000 46.87726 162 ILE A N 1
ATOM 2750 C CA . ILE A 1 162 ? -48.85777 -5.37212 -0.02664 1.000 48.78041 162 ILE A CA 1
ATOM 2751 C C . ILE A 1 162 ? -47.92410 -6.40875 0.58668 1.000 46.80509 162 ILE A C 1
ATOM 2752 O O . ILE A 1 162 ? -46.70201 -6.22147 0.62037 1.000 43.86995 162 ILE A O 1
ATOM 2768 N N . ALA A 1 163 ? -48.47914 -7.51777 1.07899 1.000 46.04313 163 ALA A N 1
ATOM 2769 C CA . ALA A 1 163 ? -47.64001 -8.55900 1.66029 1.000 45.68287 163 ALA A CA 1
ATOM 2770 C C . ALA A 1 163 ? -46.71291 -9.16601 0.61405 1.000 47.42516 163 ALA A C 1
ATOM 2771 O O . ALA A 1 163 ? -45.52394 -9.37959 0.87835 1.000 46.62455 163 ALA A O 1
ATOM 2778 N N . SER A 1 164 ? -47.23836 -9.45421 -0.58063 1.000 45.23359 164 SER A N 1
ATOM 2779 C CA . SER A 1 164 ? -46.40650 -10.03665 -1.62936 1.000 48.05277 164 SER A CA 1
ATOM 2780 C C . SER A 1 164 ? -45.31650 -9.06674 -2.06462 1.000 46.64422 164 SER A C 1
ATOM 2781 O O . SER A 1 164 ? -44.17714 -9.47175 -2.32205 1.000 45.59312 164 SER A O 1
ATOM 2789 N N . LYS A 1 165 ? -45.65539 -7.78158 -2.16586 1.000 46.22041 165 LYS A N 1
ATOM 2790 C CA . LYS A 1 165 ? -44.67989 -6.77882 -2.57838 1.000 47.58980 165 LYS A CA 1
ATOM 2791 C C . LYS A 1 165 ? -43.56686 -6.63685 -1.54621 1.000 45.18072 165 LYS A C 1
ATOM 2792 O O . LYS A 1 165 ? -42.38826 -6.52706 -1.90536 1.000 45.15108 165 LYS A O 1
ATOM 2811 N N . LEU A 1 166 ? -43.92113 -6.63543 -0.25836 1.000 45.68108 166 LEU A N 1
ATOM 2812 C CA . LEU A 1 166 ? -42.90972 -6.52652 0.78822 1.000 45.13671 166 LEU A CA 1
ATOM 2813 C C . LEU A 1 166 ? -42.02053 -7.76407 0.82935 1.000 45.00255 166 LEU A C 1
ATOM 2814 O O . LEU A 1 166 ? -40.81071 -7.65946 1.06322 1.000 42.15396 166 LEU A O 1
ATOM 2830 N N . LEU A 1 167 ? -42.60078 -8.94660 0.61117 1.000 45.48456 167 LEU A N 1
ATOM 2831 C CA . LEU A 1 167 ? -41.80245 -10.16639 0.62737 1.000 44.15254 167 LEU A CA 1
ATOM 2832 C C . LEU A 1 167 ? -40.85278 -10.23596 -0.56216 1.000 45.59931 167 LEU A C 1
ATOM 2833 O O . LEU A 1 167 ? -39.80255 -10.88071 -0.47235 1.000 46.48854 167 LEU A O 1
ATOM 2849 N N . ASP A 1 168 ? -41.18940 -9.57499 -1.67306 1.000 44.46179 168 ASP A N 1
ATOM 2850 C CA . ASP A 1 168 ? -40.32126 -9.58037 -2.84472 1.000 46.20395 168 ASP A CA 1
ATOM 2851 C C . ASP A 1 168 ? -39.09807 -8.68492 -2.67982 1.000 44.87870 168 ASP A C 1
ATOM 2852 O O . ASP A 1 168 ? -38.09924 -8.88975 -3.37748 1.000 45.31134 168 ASP A O 1
ATOM 2861 N N . LYS A 1 169 ? -39.15828 -7.68952 -1.79676 1.000 44.61263 169 LYS A N 1
ATOM 2862 C CA . LYS A 1 169 ? -37.99577 -6.86439 -1.46058 1.000 45.11556 169 LYS A CA 1
ATOM 2863 C C . LYS A 1 169 ? -37.42690 -6.14013 -2.68334 1.000 45.83669 169 LYS A C 1
ATOM 2864 O O . LYS A 1 169 ? -36.21571 -5.94624 -2.79972 1.000 41.24201 169 LYS A O 1
ATOM 2883 N N . ASN A 1 170 ? -38.30828 -5.73032 -3.59859 1.000 46.86122 170 ASN A N 1
ATOM 2884 C CA . ASN A 1 170 ? -37.93082 -4.95265 -4.78261 1.000 45.19528 170 ASN A CA 1
ATOM 2885 C C . ASN A 1 170 ? -36.93917 -5.71109 -5.66175 1.000 44.97181 170 ASN A C 1
ATOM 2886 O O . ASN A 1 170 ? -36.03732 -5.12809 -6.26689 1.000 43.64509 170 ASN A O 1
ATOM 2897 N N . LYS A 1 171 ? -37.11828 -7.02548 -5.74720 1.000 48.92124 171 LYS A N 1
ATOM 2898 C CA . LYS A 1 171 ? -36.34088 -7.83941 -6.67181 1.000 50.53116 171 LYS A CA 1
ATOM 2899 C C . LYS A 1 171 ? -36.99276 -7.96663 -8.04356 1.000 49.39995 171 LYS A C 1
ATOM 2900 O O . LYS A 1 171 ? -36.29311 -8.25609 -9.02035 1.000 48.12515 171 LYS A O 1
ATOM 2919 N N . ASN A 1 172 ? -38.30539 -7.75728 -8.13998 1.000 49.07864 172 ASN A N 1
ATOM 2920 C CA . ASN A 1 172 ? -39.02141 -7.83834 -9.40338 1.000 50.32967 172 ASN A CA 1
ATOM 2921 C C . ASN A 1 172 ? -39.99550 -6.67709 -9.49624 1.000 53.13074 172 ASN A C 1
ATOM 2922 O O . ASN A 1 172 ? -40.57980 -6.26900 -8.48913 1.000 54.28831 172 ASN A O 1
ATOM 2933 N N . MET A 1 173 ? -40.17368 -6.15241 -10.70740 1.000 56.50585 173 MET A N 1
ATOM 2934 C CA . MET A 1 173 ? -41.17626 -5.12367 -10.94306 1.000 58.51120 173 MET A CA 1
ATOM 2935 C C . MET A 1 173 ? -42.51832 -5.69337 -11.38567 1.000 58.87553 173 MET A C 1
ATOM 2936 O O . MET A 1 173 ? -43.51205 -4.96048 -11.37862 1.000 61.30243 173 MET A O 1
ATOM 2950 N N . TYR A 1 174 ? -42.58020 -6.97135 -11.75661 1.000 56.53479 174 TYR A N 1
ATOM 2951 C CA . TYR A 1 174 ? -43.82152 -7.59704 -12.18860 1.000 58.45200 174 TYR A CA 1
ATOM 2952 C C . TYR A 1 174 ? -44.07301 -8.86096 -11.37662 1.000 55.35848 174 TYR A C 1
ATOM 2953 O O . TYR A 1 174 ? -43.19494 -9.36433 -10.67027 1.000 54.85228 174 TYR A O 1
ATOM 2971 N N . GLY A 1 175 ? -45.29230 -9.36776 -11.48486 1.000 54.10919 175 GLY A N 1
ATOM 2972 C CA . GLY A 1 175 ? -45.69005 -10.59161 -10.83446 1.000 52.94570 175 GLY A CA 1
ATOM 2973 C C . GLY A 1 175 ? -46.59551 -10.43017 -9.63087 1.000 53.97260 175 GLY A C 1
ATOM 2974 O O . GLY A 1 175 ? -46.71828 -11.37897 -8.84526 1.000 54.87916 175 GLY A O 1
ATOM 2978 N N . PHE A 1 176 ? -47.24165 -9.27631 -9.46687 1.000 53.73473 176 PHE A N 1
ATOM 2979 C CA . PHE A 1 176 ? -48.03485 -8.99108 -8.27909 1.000 54.04280 176 PHE A CA 1
ATOM 2980 C C . PHE A 1 176 ? -49.52420 -8.88080 -8.58147 1.000 54.36199 176 PHE A C 1
ATOM 2981 O O . PHE A 1 176 ? -50.27221 -8.30683 -7.78288 1.000 52.08219 176 PHE A O 1
ATOM 2998 N N . LYS A 1 177 ? -49.96974 -9.41287 -9.71798 1.000 55.66414 177 LYS A N 1
ATOM 2999 C CA . LYS A 1 177 ? -51.39682 -9.53319 -9.96632 1.000 55.74395 177 LYS A CA 1
ATOM 3000 C C . LYS A 1 177 ? -51.93649 -10.77453 -9.26368 1.000 55.84435 177 LYS A C 1
ATOM 3001 O O . LYS A 1 177 ? -51.19611 -11.71174 -8.95205 1.000 56.42881 177 LYS A O 1
ATOM 3020 N N . LEU A 1 178 ? -53.24722 -10.76770 -9.00593 1.000 56.05900 178 LEU A N 1
ATOM 3021 C CA . LEU A 1 178 ? -53.86651 -11.87956 -8.29041 1.000 54.69981 178 LEU A CA 1
ATOM 3022 C C . LEU A 1 178 ? -53.48525 -13.21294 -8.91801 1.000 55.92340 178 LEU A C 1
ATOM 3023 O O . LEU A 1 178 ? -53.10564 -14.15786 -8.21823 1.000 57.59785 178 LEU A O 1
ATOM 3039 N N . ASN A 1 179 ? -53.57487 -13.30227 -10.24646 1.000 56.76486 179 ASN A N 1
ATOM 3040 C CA . ASN A 1 179 ? -53.28237 -14.56006 -10.92555 1.000 58.62456 179 ASN A CA 1
ATOM 3041 C C . ASN A 1 179 ? -51.87032 -15.04488 -10.61582 1.000 56.56685 179 ASN A C 1
ATOM 3042 O O . ASN A 1 179 ? -51.66271 -16.23413 -10.34919 1.000 55.91524 179 ASN A O 1
ATOM 3053 N N . ASN A 1 180 ? -50.88441 -14.14170 -10.64849 1.000 55.95077 180 ASN A N 1
ATOM 3054 C CA . ASN A 1 180 ? -49.51345 -14.53827 -10.33621 1.000 57.87901 180 ASN A CA 1
ATOM 3055 C C . ASN A 1 180 ? -49.40148 -14.99907 -8.88723 1.000 57.11562 180 ASN A C 1
ATOM 3056 O O . ASN A 1 180 ? -48.84357 -16.06372 -8.59944 1.000 57.35559 180 ASN A O 1
ATOM 3067 N N . ILE A 1 181 ? -49.93210 -14.19954 -7.95972 1.000 53.96087 181 ILE A N 1
ATOM 3068 C CA . ILE A 1 181 ? -49.78984 -14.49334 -6.53697 1.000 55.85239 181 ILE A CA 1
ATOM 3069 C C . ILE A 1 181 ? -50.41885 -15.83701 -6.20036 1.000 57.48794 181 ILE A C 1
ATOM 3070 O O . ILE A 1 181 ? -49.89039 -16.59845 -5.38116 1.000 55.87993 181 ILE A O 1
ATOM 3086 N N . VAL A 1 182 ? -51.55411 -16.15168 -6.82693 1.000 58.21976 182 VAL A N 1
ATOM 3087 C CA . VAL A 1 182 ? -52.25398 -17.39314 -6.51513 1.000 58.47357 182 VAL A CA 1
ATOM 3088 C C . VAL A 1 182 ? -51.52221 -18.58756 -7.11530 1.000 58.42718 182 VAL A C 1
ATOM 3089 O O . VAL A 1 182 ? -51.43909 -19.65425 -6.49579 1.000 59.79833 182 VAL A O 1
ATOM 3102 N N . GLU A 1 183 ? -50.97555 -18.43269 -8.32336 1.000 58.11492 183 GLU A N 1
ATOM 3103 C CA . GLU A 1 183 ? -50.19740 -19.51638 -8.91447 1.000 61.96477 183 GLU A CA 1
ATOM 3104 C C . GLU A 1 183 ? -48.93037 -19.79548 -8.11684 1.000 60.17952 183 GLU A C 1
ATOM 3105 O O . GLU A 1 183 ? -48.49980 -20.94968 -8.02498 1.000 62.73433 183 GLU A O 1
ATOM 3117 N N . LYS A 1 184 ? -48.32305 -18.75837 -7.53808 1.000 60.56525 184 LYS A N 1
ATOM 3118 C CA . LYS A 1 184 ? -47.07612 -18.94009 -6.80236 1.000 61.05945 184 LYS A CA 1
ATOM 3119 C C . LYS A 1 184 ? -47.31744 -19.61548 -5.45760 1.000 60.55649 184 LYS A C 1
ATOM 3120 O O . LYS A 1 184 ? -46.66679 -20.61456 -5.12987 1.000 61.97784 184 LYS A O 1
ATOM 3139 N N . TYR A 1 185 ? -48.24478 -19.08034 -4.66100 1.000 60.72925 185 TYR A N 1
ATOM 3140 C CA . TYR A 1 185 ? -48.43250 -19.54248 -3.29133 1.000 60.46016 185 TYR A CA 1
ATOM 3141 C C . TYR A 1 185 ? -49.42034 -20.69643 -3.16676 1.000 62.02811 185 TYR A C 1
ATOM 3142 O O . TYR A 1 185 ? -49.37687 -21.41837 -2.16441 1.000 64.21411 185 TYR A O 1
ATOM 3160 N N . LEU A 1 186 ? -50.30294 -20.89423 -4.14824 1.000 62.74329 186 LEU A N 1
ATOM 3161 C CA . LEU A 1 186 ? -51.29935 -21.95409 -4.08575 1.000 61.85406 186 LEU A CA 1
ATOM 3162 C C . LEU A 1 186 ? -51.23999 -22.92335 -5.25830 1.000 62.54220 186 LEU A C 1
ATOM 3163 O O . LEU A 1 186 ? -51.92877 -23.94914 -5.22118 1.000 63.35564 186 LEU A O 1
ATOM 3179 N N . ASN A 1 187 ? -50.44350 -22.63741 -6.28804 1.000 62.72803 187 ASN A N 1
ATOM 3180 C CA . ASN A 1 187 ? -50.32096 -23.50607 -7.45873 1.000 66.52226 187 ASN A CA 1
ATOM 3181 C C . ASN A 1 187 ? -51.66252 -23.70851 -8.15853 1.000 66.84056 187 ASN A C 1
ATOM 3182 O O . ASN A 1 187 ? -51.92283 -24.76958 -8.73318 1.000 66.29975 187 ASN A O 1
ATOM 3193 N N . VAL A 1 188 ? -52.51750 -22.68910 -8.12352 1.000 64.50322 188 VAL A N 1
ATOM 3194 C CA . VAL A 1 188 ? -53.80180 -22.70110 -8.81089 1.000 63.65722 188 VAL A CA 1
ATOM 3195 C C . VAL A 1 188 ? -53.80795 -21.57977 -9.83801 1.000 63.32325 188 VAL A C 1
ATOM 3196 O O . VAL A 1 188 ? -53.37152 -20.45972 -9.55065 1.000 64.54686 188 VAL A O 1
ATOM 3209 N N . ILE A 1 189 ? -54.30635 -21.88057 -11.03215 1.000 63.76480 189 ILE A N 1
ATOM 3210 C CA . ILE A 1 189 ? -54.37044 -20.92027 -12.12777 1.000 65.42236 189 ILE A CA 1
ATOM 3211 C C . ILE A 1 189 ? -55.82226 -20.48278 -12.26875 1.000 64.09763 189 ILE A C 1
ATOM 3212 O O . ILE A 1 189 ? -56.66269 -21.24025 -12.76908 1.000 66.57374 189 ILE A O 1
ATOM 3228 N N . LEU A 1 190 ? -56.12265 -19.26380 -11.82926 1.000 61.07268 190 LEU A N 1
ATOM 3229 C CA . LEU A 1 190 ? -57.47742 -18.75232 -11.94793 1.000 62.23001 190 LEU A CA 1
ATOM 3230 C C . LEU A 1 190 ? -57.78062 -18.37705 -13.39535 1.000 62.93055 190 LEU A C 1
ATOM 3231 O O . LEU A 1 190 ? -56.88631 -18.11030 -14.20357 1.000 63.14761 190 LEU A O 1
ATOM 3247 N N . ASP A 1 191 ? -59.07448 -18.35725 -13.71374 1.000 63.29243 191 ASP A N 1
ATOM 3248 C CA . ASP A 1 191 ? -59.54752 -18.05865 -15.06429 1.000 63.34622 191 ASP A CA 1
ATOM 3249 C C . ASP A 1 191 ? -59.48188 -16.54733 -15.29376 1.000 62.73719 191 ASP A C 1
ATOM 3250 O O . ASP A 1 191 ? -60.48686 -15.83343 -15.30076 1.000 62.10970 191 ASP A O 1
ATOM 3259 N N . LYS A 1 192 ? -58.25288 -16.05798 -15.48169 1.000 63.33629 192 LYS A N 1
ATOM 3260 C CA . LYS A 1 192 ? -58.04462 -14.62837 -15.69131 1.000 66.04822 192 LYS A CA 1
ATOM 3261 C C . LYS A 1 192 ? -58.72737 -14.11783 -16.95259 1.000 65.62826 192 LYS A C 1
ATOM 3262 O O . LYS A 1 192 ? -58.85418 -12.89983 -17.12318 1.000 63.20132 192 LYS A O 1
ATOM 3281 N N . GLN A 1 193 ? -59.16276 -15.01434 -17.83718 1.000 66.94574 193 GLN A N 1
ATOM 3282 C CA . GLN A 1 193 ? -59.88947 -14.60375 -19.03239 1.000 68.97484 193 GLN A CA 1
ATOM 3283 C C . GLN A 1 193 ? -61.15522 -13.82127 -18.69848 1.000 65.26608 193 GLN A C 1
ATOM 3284 O O . GLN A 1 193 ? -61.61810 -13.02564 -19.52277 1.000 65.42077 193 GLN A O 1
ATOM 3298 N N . GLN A 1 194 ? -61.71867 -14.02318 -17.50654 1.000 63.48016 194 GLN A N 1
ATOM 3299 C CA . GLN A 1 194 ? -62.96918 -13.37497 -17.12809 1.000 63.38306 194 GLN A CA 1
ATOM 3300 C C . GLN A 1 194 ? -62.80918 -11.89536 -16.79656 1.000 62.33016 194 GLN A C 1
ATOM 3301 O O . GLN A 1 194 ? -63.81630 -11.18265 -16.73225 1.000 62.56495 194 GLN A O 1
ATOM 3315 N N . GLN A 1 195 ? -61.58447 -11.41331 -16.57740 1.000 63.89616 195 GLN A N 1
ATOM 3316 C CA . GLN A 1 195 ? -61.39423 -9.97807 -16.39642 1.000 63.04218 195 GLN A CA 1
ATOM 3317 C C . GLN A 1 195 ? -61.90753 -9.19495 -17.59778 1.000 65.36885 195 GLN A C 1
ATOM 3318 O O . GLN A 1 195 ? -62.41808 -8.07871 -17.44312 1.000 64.55354 195 GLN A O 1
ATOM 3332 N N . ASN A 1 196 ? -61.77397 -9.75649 -18.79749 1.000 64.57544 196 ASN A N 1
ATOM 3333 C CA . ASN A 1 196 ? -62.18689 -9.09093 -20.02402 1.000 64.74262 196 ASN A CA 1
ATOM 3334 C C . ASN A 1 196 ? -63.63748 -9.37022 -20.39280 1.000 65.35924 196 ASN A C 1
ATOM 3335 O O . ASN A 1 196 ? -64.09982 -8.88682 -21.43138 1.000 66.05604 196 ASN A O 1
ATOM 3346 N N . SER A 1 197 ? -64.36399 -10.12887 -19.57623 1.000 64.27247 197 SER A N 1
ATOM 3347 C CA . SER A 1 197 ? -65.76530 -10.39657 -19.85260 1.000 62.55155 197 SER A CA 1
ATOM 3348 C C . SER A 1 197 ? -66.58487 -9.12175 -19.65989 1.000 61.27899 197 SER A C 1
ATOM 3349 O O . SER A 1 197 ? -66.07950 -8.07978 -19.23369 1.000 64.39376 197 SER A O 1
ATOM 3357 N N . VAL A 1 198 ? -67.87309 -9.21033 -19.97592 1.000 60.58579 198 VAL A N 1
ATOM 3358 C CA . VAL A 1 198 ? -68.78270 -8.07337 -19.88084 1.000 62.27069 198 VAL A CA 1
ATOM 3359 C C . VAL A 1 198 ? -69.41183 -8.08566 -18.49257 1.000 60.14122 198 VAL A C 1
ATOM 3360 O O . VAL A 1 198 ? -70.18557 -8.98552 -18.15669 1.000 60.65346 198 VAL A O 1
ATOM 3373 N N . TRP A 1 199 ? -69.08596 -7.07753 -17.68783 1.000 60.71159 199 TRP A N 1
ATOM 3374 C CA . TRP A 1 199 ? -69.62979 -6.94541 -16.34445 1.000 62.81636 199 TRP A CA 1
ATOM 3375 C C . TRP A 1 199 ? -70.73324 -5.90228 -16.25152 1.000 64.80705 199 TRP A C 1
ATOM 3376 O O . TRP A 1 199 ? -71.36818 -5.78852 -15.19792 1.000 63.48788 199 TRP A O 1
ATOM 3397 N N . ASN A 1 200 ? -70.98514 -5.15128 -17.32387 1.000 65.83378 200 ASN A N 1
ATOM 3398 C CA . ASN A 1 200 ? -71.97007 -4.07968 -17.28530 1.000 65.34389 200 ASN A CA 1
ATOM 3399 C C . ASN A 1 200 ? -73.40477 -4.57568 -17.42786 1.000 67.66702 200 ASN A C 1
ATOM 3400 O O . ASN A 1 200 ? -74.33508 -3.81379 -17.14082 1.000 66.97147 200 ASN A O 1
ATOM 3411 N N . ASN A 1 201 ? -73.61320 -5.81740 -17.85850 1.000 67.29201 201 ASN A N 1
ATOM 3412 C CA . ASN A 1 201 ? -74.96775 -6.32768 -18.00205 1.000 66.47231 201 ASN A CA 1
ATOM 3413 C C . ASN A 1 201 ? -75.58041 -6.61933 -16.63690 1.000 66.00165 201 ASN A C 1
ATOM 3414 O O . ASN A 1 201 ? -74.88935 -6.72382 -15.62007 1.000 65.89464 201 ASN A O 1
ATOM 3425 N N . SER A 1 202 ? -76.90380 -6.74892 -16.62825 1.000 66.02441 202 SER A N 1
ATOM 3426 C CA . SER A 1 202 ? -77.63986 -7.18974 -15.45370 1.000 65.61784 202 SER A CA 1
ATOM 3427 C C . SER A 1 202 ? -77.70032 -8.70696 -15.35706 1.000 63.91540 202 SER A C 1
ATOM 3428 O O . SER A 1 202 ? -78.37253 -9.23658 -14.46537 1.000 61.98622 202 SER A O 1
ATOM 3436 N N . LEU A 1 203 ? -77.01283 -9.40965 -16.25680 1.000 63.26780 203 LEU A N 1
ATOM 3437 C CA . LEU A 1 203 ? -76.89635 -10.85873 -16.22367 1.000 65.38737 203 LEU A CA 1
ATOM 3438 C C . LEU A 1 203 ? -75.42601 -11.24291 -16.29754 1.000 63.43780 203 LEU A C 1
ATOM 3439 O O . LEU A 1 203 ? -74.62642 -10.57902 -16.96376 1.000 64.17089 203 LEU A O 1
ATOM 3455 N N . LEU A 1 204 ? -75.07886 -12.32502 -15.60741 1.000 63.33973 204 LEU A N 1
ATOM 3456 C CA . LEU A 1 204 ? -73.72785 -12.86321 -15.61801 1.000 61.64411 204 LEU A CA 1
ATOM 3457 C C . LEU A 1 204 ? -73.79131 -14.35690 -15.89612 1.000 61.17608 204 LEU A C 1
ATOM 3458 O O . LEU A 1 204 ? -74.74122 -15.03525 -15.49708 1.000 62.23544 204 LEU A O 1
ATOM 3474 N N . ASN A 1 205 ? -72.77731 -14.86809 -16.58567 1.000 59.38723 205 ASN A N 1
ATOM 3475 C CA . ASN A 1 205 ? -72.72847 -16.29323 -16.86950 1.000 61.75645 205 ASN A CA 1
ATOM 3476 C C . ASN A 1 205 ? -72.05168 -17.04451 -15.72045 1.000 62.51555 205 ASN A C 1
ATOM 3477 O O . ASN A 1 205 ? -71.41582 -16.45912 -14.84060 1.000 58.54547 205 ASN A O 1
ATOM 3488 N N . ASN A 1 206 ? -72.20268 -18.37068 -15.73963 1.000 63.01700 206 ASN A N 1
ATOM 3489 C CA . ASN A 1 206 ? -71.69297 -19.19028 -14.64581 1.000 63.41127 206 ASN A CA 1
ATOM 3490 C C . ASN A 1 206 ? -70.17867 -19.06865 -14.51528 1.000 62.33279 206 ASN A C 1
ATOM 3491 O O . ASN A 1 206 ? -69.64439 -19.07379 -13.40023 1.000 61.58385 206 ASN A O 1
ATOM 3502 N N . ASN A 1 207 ? -69.46887 -18.95640 -15.64112 1.000 61.21456 207 ASN A N 1
ATOM 3503 C CA . ASN A 1 207 ? -68.01280 -18.85573 -15.58669 1.000 61.33903 207 ASN A CA 1
ATOM 3504 C C . ASN A 1 207 ? -67.56933 -17.57637 -14.88477 1.000 60.92062 207 ASN A C 1
ATOM 3505 O O . ASN A 1 207 ? -66.60831 -17.58796 -14.10619 1.000 58.80570 207 ASN A O 1
ATOM 3516 N N . GLN A 1 208 ? -68.24816 -16.45886 -15.15571 1.000 61.37512 208 GLN A N 1
ATOM 3517 C CA . GLN A 1 208 ? -67.91924 -15.21612 -14.46555 1.000 59.91708 208 GLN A CA 1
ATOM 3518 C C . GLN A 1 208 ? -68.12534 -15.34918 -12.96248 1.000 58.85533 208 GLN A C 1
ATOM 3519 O O . GLN A 1 208 ? -67.37043 -14.77293 -12.17095 1.000 57.46846 208 GLN A O 1
ATOM 3533 N N . LEU A 1 209 ? -69.15006 -16.09627 -12.54960 1.000 58.13679 209 LEU A N 1
ATOM 3534 C CA . LEU A 1 209 ? -69.47249 -16.18780 -11.13099 1.000 59.78176 209 LEU A CA 1
ATOM 3535 C C . LEU A 1 209 ? -68.55124 -17.16007 -10.40521 1.000 57.04835 209 LEU A C 1
ATOM 3536 O O . LEU A 1 209 ? -68.13647 -16.89218 -9.27384 1.000 58.31711 209 LEU A O 1
ATOM 3552 N N . PHE A 1 210 ? -68.22385 -18.29202 -11.02870 1.000 56.73913 210 PHE A N 1
ATOM 3553 C CA . PHE A 1 210 ? -67.23409 -19.18293 -10.43605 1.000 58.86198 210 PHE A CA 1
ATOM 3554 C C . PHE A 1 210 ? -65.89754 -18.47584 -10.25902 1.000 56.87489 210 PHE A C 1
ATOM 3555 O O . PHE A 1 210 ? -65.17266 -18.74783 -9.29634 1.000 55.01711 210 PHE A O 1
ATOM 3572 N N . TYR A 1 211 ? -65.55993 -17.56653 -11.17562 1.000 57.45309 211 TYR A N 1
ATOM 3573 C CA . TYR A 1 211 ? -64.34507 -16.77102 -11.03552 1.000 56.77727 211 TYR A CA 1
ATOM 3574 C C . TYR A 1 211 ? -64.48334 -15.75369 -9.91091 1.000 56.36828 211 TYR A C 1
ATOM 3575 O O . TYR A 1 211 ? -63.55581 -15.56684 -9.11661 1.000 56.93749 211 TYR A O 1
ATOM 3593 N N . ALA A 1 212 ? -65.63614 -15.08927 -9.82421 1.000 56.94062 212 ALA A N 1
ATOM 3594 C CA . ALA A 1 212 ? -65.84200 -14.11061 -8.76516 1.000 56.80825 212 ALA A CA 1
ATOM 3595 C C . ALA A 1 212 ? -65.86237 -14.77107 -7.39458 1.000 57.00909 212 ALA A C 1
ATOM 3596 O O . ALA A 1 212 ? -65.53118 -14.12742 -6.39232 1.000 55.41974 212 ALA A O 1
ATOM 3603 N N . ALA A 1 213 ? -66.25345 -16.04380 -7.32915 1.000 55.24365 213 ALA A N 1
ATOM 3604 C CA . ALA A 1 213 ? -66.24571 -16.75955 -6.06058 1.000 57.50487 213 ALA A CA 1
ATOM 3605 C C . ALA A 1 213 ? -64.84339 -17.24590 -5.71698 1.000 56.37258 213 ALA A C 1
ATOM 3606 O O . ALA A 1 213 ? -64.37239 -17.06061 -4.59020 1.000 52.08998 213 ALA A O 1
ATOM 3613 N N . ARG A 1 214 ? -64.15936 -17.85575 -6.68918 1.000 57.02818 214 ARG A N 1
ATOM 3614 C CA . ARG A 1 214 ? -62.83083 -18.40537 -6.44500 1.000 56.30576 214 ARG A CA 1
ATOM 3615 C C . ARG A 1 214 ? -61.78266 -17.31611 -6.25353 1.000 56.54113 214 ARG A C 1
ATOM 3616 O O . ARG A 1 214 ? -60.81781 -17.51962 -5.50847 1.000 55.34821 214 ARG A O 1
ATOM 3637 N N . ASP A 1 215 ? -61.93349 -16.16940 -6.91709 1.000 54.08032 215 ASP A N 1
ATOM 3638 C CA . ASP A 1 215 ? -60.97677 -15.08395 -6.73779 1.000 56.34412 215 ASP A CA 1
ATOM 3639 C C . ASP A 1 215 ? -61.18143 -14.34431 -5.42204 1.000 55.66612 215 ASP A C 1
ATOM 3640 O O . ASP A 1 215 ? -60.41343 -13.42574 -5.11792 1.000 54.86602 215 ASP A O 1
ATOM 3649 N N A SER A 1 216 ? -62.19310 -14.71734 -4.64341 0.500 55.65187 216 SER A N 1
ATOM 3650 N N B SER A 1 216 ? -62.19676 -14.71521 -4.64625 0.500 55.53680 216 SER A N 1
ATOM 3651 C CA A SER A 1 216 ? -62.42168 -14.16139 -3.31670 0.500 56.14958 216 SER A CA 1
ATOM 3652 C CA B SER A 1 216 ? -62.43310 -14.16595 -3.31774 0.500 55.38887 216 SER A CA 1
ATOM 3653 C C A SER A 1 216 ? -62.10765 -15.14455 -2.20193 0.500 55.60946 216 SER A C 1
ATOM 3654 C C B SER A 1 216 ? -62.10089 -15.14663 -2.20688 0.500 56.18185 216 SER A C 1
ATOM 3655 O O A SER A 1 216 ? -61.56706 -14.74573 -1.16902 0.500 55.85256 216 SER A O 1
ATOM 3656 O O B SER A 1 216 ? -61.54138 -14.74810 -1.18391 0.500 56.54739 216 SER A O 1
ATOM 3671 N N . SER A 1 217 ? -62.43151 -16.42677 -2.38911 1.000 56.15696 217 SER A N 1
ATOM 3672 C CA . SER A 1 217 ? -62.14146 -17.42230 -1.36492 1.000 57.43869 217 SER A CA 1
ATOM 3673 C C . SER A 1 217 ? -60.65951 -17.76932 -1.32401 1.000 58.20892 217 SER A C 1
ATOM 3674 O O . SER A 1 217 ? -60.14811 -18.16506 -0.27076 1.000 57.79958 217 SER A O 1
ATOM 3682 N N . CYS A 1 218 ? -59.95907 -17.64076 -2.45424 1.000 56.96506 218 CYS A N 1
ATOM 3683 C CA . CYS A 1 218 ? -58.51649 -17.85625 -2.45476 1.000 56.46997 218 CYS A CA 1
ATOM 3684 C C . CYS A 1 218 ? -57.81793 -16.92291 -1.47629 1.000 55.65437 218 CYS A C 1
ATOM 3685 O O . CYS A 1 218 ? -56.73347 -17.24218 -0.97800 1.000 55.21822 218 CYS A O 1
ATOM 3693 N N . LEU A 1 219 ? -58.41600 -15.76253 -1.19915 1.000 56.72315 219 LEU A N 1
ATOM 3694 C CA . LEU A 1 219 ? -57.82033 -14.83393 -0.24576 1.000 57.64792 219 LEU A CA 1
ATOM 3695 C C . LEU A 1 219 ? -57.68737 -15.45969 1.13657 1.000 56.81209 219 LEU A C 1
ATOM 3696 O O . LEU A 1 219 ? -56.73974 -15.14928 1.86613 1.000 54.59794 219 LEU A O 1
ATOM 3712 N N . LEU A 1 220 ? -58.61723 -16.34293 1.51183 1.000 56.14780 220 LEU A N 1
ATOM 3713 C CA . LEU A 1 220 ? -58.52877 -16.99973 2.81247 1.000 57.58251 220 LEU A CA 1
ATOM 3714 C C . LEU A 1 220 ? -57.25475 -17.82710 2.92706 1.000 57.36890 220 LEU A C 1
ATOM 3715 O O . LEU A 1 220 ? -56.61461 -17.85216 3.98441 1.000 57.45634 220 LEU A O 1
ATOM 3731 N N . LYS A 1 221 ? -56.87118 -18.51328 1.85022 1.000 55.63671 221 LYS A N 1
ATOM 3732 C CA . LYS A 1 221 ? -55.67300 -19.34273 1.88767 1.000 56.05233 221 LYS A CA 1
ATOM 3733 C C . LYS A 1 221 ? -54.40224 -18.52897 1.67820 1.000 56.84272 221 LYS A C 1
ATOM 3734 O O . LYS A 1 221 ? -53.34600 -18.89685 2.20470 1.000 58.59604 221 LYS A O 1
ATOM 3753 N N . LEU A 1 222 ? -54.47526 -17.43051 0.92295 1.000 55.83162 222 LEU A N 1
ATOM 3754 C CA . LEU A 1 222 ? -53.31438 -16.55555 0.79705 1.000 56.45331 222 LEU A CA 1
ATOM 3755 C C . LEU A 1 222 ? -52.99752 -15.87094 2.12110 1.000 54.02699 222 LEU A C 1
ATOM 3756 O O . LEU A 1 222 ? -51.82635 -15.67606 2.46036 1.000 54.08376 222 LEU A O 1
ATOM 3772 N N . TYR A 1 223 ? -54.02950 -15.49776 2.87915 1.000 53.52542 223 TYR A N 1
ATOM 3773 C CA . TYR A 1 223 ? -53.81489 -14.79854 4.14149 1.000 55.18321 223 TYR A CA 1
ATOM 3774 C C . TYR A 1 223 ? -53.00039 -15.65124 5.10743 1.000 58.70217 223 TYR A C 1
ATOM 3775 O O . TYR A 1 223 ? -52.03532 -15.17250 5.71339 1.000 57.26524 223 TYR A O 1
ATOM 3793 N N . LYS A 1 224 ? -53.36416 -16.92701 5.25154 1.000 57.99961 224 LYS A N 1
ATOM 3794 C CA . LYS A 1 224 ? -52.63441 -17.80245 6.16261 1.000 56.62726 224 LYS A CA 1
ATOM 3795 C C . LYS A 1 224 ? -51.17610 -17.93658 5.74199 1.000 57.05927 224 LYS A C 1
ATOM 3796 O O . LYS A 1 224 ? -50.26615 -17.81926 6.56953 1.000 61.71773 224 LYS A O 1
ATOM 3815 N N . LYS A 1 225 ? -50.93163 -18.17680 4.45412 1.000 55.95792 225 LYS A N 1
ATOM 3816 C CA . LYS A 1 225 ? -49.56133 -18.36394 3.99164 1.000 56.92038 225 LYS A CA 1
ATOM 3817 C C . LYS A 1 225 ? -48.76574 -17.06851 4.08634 1.000 56.56856 225 LYS A C 1
ATOM 3818 O O . LYS A 1 225 ? -47.62558 -17.06403 4.56345 1.000 56.53479 225 LYS A O 1
ATOM 3837 N N . LEU A 1 226 ? -49.35056 -15.95630 3.63569 1.000 55.71059 226 LEU A N 1
ATOM 3838 C CA . LEU A 1 226 ? -48.61873 -14.69375 3.62996 1.000 55.55969 226 LEU A CA 1
ATOM 3839 C C . LEU A 1 226 ? -48.43477 -14.15802 5.04341 1.000 54.81216 226 LEU A C 1
ATOM 3840 O O . LEU A 1 226 ? -47.38308 -13.59461 5.36560 1.000 53.11686 226 LEU A O 1
ATOM 3856 N N . LYS A 1 227 ? -49.44609 -14.32292 5.89918 1.000 54.92063 227 LYS A N 1
ATOM 3857 C CA . LYS A 1 227 ? -49.30880 -13.92236 7.29605 1.000 53.15042 227 LYS A CA 1
ATOM 3858 C C . LYS A 1 227 ? -48.12582 -14.62557 7.95475 1.000 55.33057 227 LYS A C 1
ATOM 3859 O O . LYS A 1 227 ? -47.39674 -14.01895 8.74835 1.000 53.91179 227 LYS A O 1
ATOM 3878 N N . GLU A 1 228 ? -47.90942 -15.90254 7.62650 1.000 55.35651 228 GLU A N 1
ATOM 3879 C CA . GLU A 1 228 ? -46.80815 -16.64487 8.23335 1.000 56.58433 228 GLU A CA 1
ATOM 3880 C C . GLU A 1 228 ? -45.46169 -16.21673 7.65960 1.000 58.61808 228 GLU A C 1
ATOM 3881 O O . GLU A 1 228 ? -44.47191 -16.12210 8.39575 1.000 59.54631 228 GLU A O 1
ATOM 3893 N N . GLU A 1 229 ? -45.39401 -15.96458 6.34937 1.000 53.50420 229 GLU A N 1
ATOM 3894 C CA . GLU A 1 229 ? -44.12760 -15.53627 5.76412 1.000 55.05461 229 GLU A CA 1
ATOM 3895 C C . GLU A 1 229 ? -43.74921 -14.13845 6.23838 1.000 54.55563 229 GLU A C 1
ATOM 3896 O O . GLU A 1 229 ? -42.56929 -13.85928 6.48477 1.000 52.75922 229 GLU A O 1
ATOM 3908 N N . ILE A 1 230 ? -44.73409 -13.24784 6.37403 1.000 51.49302 230 ILE A N 1
ATOM 3909 C CA . ILE A 1 230 ? -44.46316 -11.92138 6.92240 1.000 54.79799 230 ILE A CA 1
ATOM 3910 C C . ILE A 1 230 ? -43.80035 -12.04613 8.28893 1.000 52.94675 230 ILE A C 1
ATOM 3911 O O . ILE A 1 230 ? -42.75735 -11.43709 8.55392 1.000 50.52726 230 ILE A O 1
ATOM 3927 N N . LYS A 1 231 ? -44.39091 -12.85557 9.17002 1.000 53.35883 231 LYS A N 1
ATOM 3928 C CA . LYS A 1 231 ? -43.85501 -13.01179 10.51853 1.000 56.57053 231 LYS A CA 1
ATOM 3929 C C . LYS A 1 231 ? -42.43492 -13.56869 10.49451 1.000 54.02864 231 LYS A C 1
ATOM 3930 O O . LYS A 1 231 ? -41.57029 -13.11262 11.25125 1.000 53.89546 231 LYS A O 1
ATOM 3949 N N . LYS A 1 232 ? -42.17430 -14.55333 9.63068 1.000 54.02594 232 LYS A N 1
ATOM 3950 C CA . LYS A 1 232 ? -40.84640 -15.15542 9.56986 1.000 53.50864 232 LYS A CA 1
ATOM 3951 C C . LYS A 1 232 ? -39.79962 -14.17763 9.05421 1.000 52.40954 232 LYS A C 1
ATOM 3952 O O . LYS A 1 232 ? -38.62122 -14.29775 9.40265 1.000 56.06894 232 LYS A O 1
ATOM 3971 N N . GLU A 1 233 ? -40.19504 -13.22442 8.21707 1.000 54.85403 233 GLU A N 1
ATOM 3972 C CA . GLU A 1 233 ? -39.28760 -12.18919 7.73893 1.000 55.62277 233 GLU A CA 1
ATOM 3973 C C . GLU A 1 233 ? -39.24044 -10.97482 8.66032 1.000 53.36290 233 GLU A C 1
ATOM 3974 O O . GLU A 1 233 ? -38.53649 -10.00781 8.35141 1.000 52.20113 233 GLU A O 1
ATOM 3986 N N . ASN A 1 234 ? -39.96357 -11.00183 9.77889 1.000 49.48441 234 ASN A N 1
ATOM 3987 C CA . ASN A 1 234 ? -40.04262 -9.85631 10.68466 1.000 53.13819 234 ASN A CA 1
ATOM 3988 C C . ASN A 1 234 ? -40.49536 -8.60313 9.93887 1.000 51.81054 234 ASN A C 1
ATOM 3989 O O . ASN A 1 234 ? -39.94747 -7.51404 10.11789 1.000 49.05760 234 ASN A O 1
ATOM 4000 N N . LEU A 1 235 ? -41.51038 -8.76471 9.08986 1.000 51.19731 235 LEU A N 1
ATOM 4001 C CA . LEU A 1 235 ? -42.09703 -7.66849 8.33389 1.000 47.70290 235 LEU A CA 1
ATOM 4002 C C . LEU A 1 235 ? -43.45145 -7.24308 8.88488 1.000 46.56978 235 LEU A C 1
ATOM 4003 O O . LEU A 1 235 ? -44.15803 -6.46911 8.23277 1.000 48.93925 235 LEU A O 1
ATOM 4019 N N . HIS A 1 236 ? -43.82883 -7.72506 10.07034 1.000 46.69455 236 HIS A N 1
ATOM 4020 C CA . HIS A 1 236 ? -45.14279 -7.40237 10.62020 1.000 49.32922 236 HIS A CA 1
ATOM 4021 C C . HIS A 1 236 ? -45.32175 -5.89599 10.79418 1.000 50.18586 236 HIS A C 1
ATOM 4022 O O . HIS A 1 236 ? -46.35201 -5.33402 10.40562 1.000 48.70946 236 HIS A O 1
ATOM 4036 N N . ILE A 1 237 ? -44.32845 -5.22177 11.37765 1.000 48.60448 237 ILE A N 1
ATOM 4037 C CA . ILE A 1 237 ? -44.47694 -3.79723 11.66989 1.000 48.19996 237 ILE A CA 1
ATOM 4038 C C . ILE A 1 237 ? -44.69125 -3.00590 10.38469 1.000 47.62019 237 ILE A C 1
ATOM 4039 O O . ILE A 1 237 ? -45.56949 -2.13812 10.30851 1.000 44.20972 237 ILE A O 1
ATOM 4055 N N . VAL A 1 238 ? -43.88249 -3.27875 9.35884 1.000 46.10922 238 VAL A N 1
ATOM 4056 C CA . VAL A 1 238 ? -44.02402 -2.53325 8.11275 1.000 47.21971 238 VAL A CA 1
ATOM 4057 C C . VAL A 1 238 ? -45.29783 -2.95020 7.38725 1.000 44.35412 238 VAL A C 1
ATOM 4058 O O . VAL A 1 238 ? -46.04449 -2.10408 6.88322 1.000 45.66617 238 VAL A O 1
ATOM 4071 N N . ASN A 1 239 ? -45.57904 -4.25327 7.33968 1.000 45.99952 239 ASN A N 1
ATOM 4072 C CA . ASN A 1 239 ? -46.79961 -4.71991 6.69027 1.000 48.75548 239 ASN A CA 1
ATOM 4073 C C . ASN A 1 239 ? -48.03175 -4.11922 7.35075 1.000 47.09064 239 ASN A C 1
ATOM 4074 O O . ASN A 1 239 ? -49.00932 -3.78214 6.67291 1.000 47.81685 239 ASN A O 1
ATOM 4085 N N . ASP A 1 240 ? -47.99694 -3.96326 8.67412 1.000 47.90980 240 ASP A N 1
ATOM 4086 C CA . ASP A 1 240 ? -49.13810 -3.39103 9.37974 1.000 49.84427 240 ASP A CA 1
ATOM 4087 C C . ASP A 1 240 ? -49.30276 -1.91101 9.05460 1.000 50.36429 240 ASP A C 1
ATOM 4088 O O . ASP A 1 240 ? -50.42533 -1.43823 8.84146 1.000 50.66931 240 ASP A O 1
ATOM 4097 N N . ILE A 1 241 ? -48.19779 -1.16293 9.01046 1.000 50.04767 241 ILE A N 1
ATOM 4098 C CA . ILE A 1 241 ? -48.28022 0.25303 8.66593 1.000 48.10209 241 ILE A CA 1
ATOM 4099 C C . ILE A 1 241 ? -48.81151 0.42299 7.25034 1.000 46.68587 241 ILE A C 1
ATOM 4100 O O . ILE A 1 241 ? -49.67547 1.26896 6.99333 1.000 47.37032 241 ILE A O 1
ATOM 4116 N N . GLU A 1 242 ? -48.30019 -0.37132 6.30838 1.000 47.41738 242 GLU A N 1
ATOM 4117 C CA . GLU A 1 242 ? -48.74752 -0.25328 4.92423 1.000 47.44300 242 GLU A CA 1
ATOM 4118 C C . GLU A 1 242 ? -50.22910 -0.58576 4.79643 1.000 47.95176 242 GLU A C 1
ATOM 4119 O O . GLU A 1 242 ? -50.97150 0.10788 4.09171 1.000 46.57899 242 GLU A O 1
ATOM 4131 N N . ASN A 1 243 ? -50.67837 -1.64425 5.47396 1.000 47.59734 243 ASN A N 1
ATOM 4132 C CA . ASN A 1 243 ? -52.08897 -2.00864 5.41956 1.000 48.43293 243 ASN A CA 1
ATOM 4133 C C . ASN A 1 243 ? -52.96818 -0.89862 5.97411 1.000 48.36589 243 ASN A C 1
ATOM 4134 O O . ASN A 1 243 ? -54.03758 -0.61091 5.42498 1.000 51.94311 243 ASN A O 1
ATOM 4145 N N . LYS A 1 244 ? -52.53901 -0.26365 7.06218 1.000 48.59721 244 LYS A N 1
ATOM 4146 C CA . LYS A 1 244 ? -53.31427 0.82590 7.63575 1.000 50.30320 244 LYS A CA 1
ATOM 4147 C C . LYS A 1 244 ? -53.19505 2.10828 6.82873 1.000 50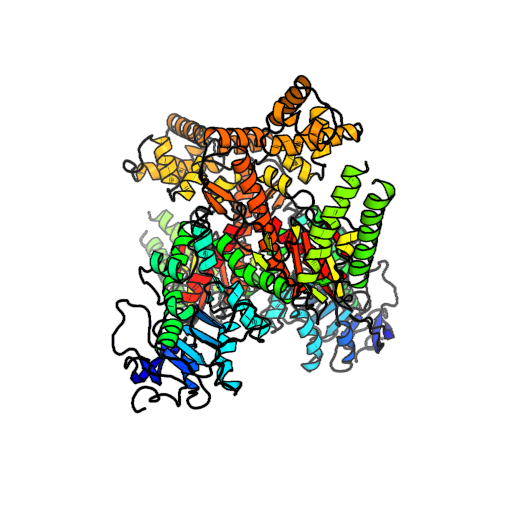.00104 244 LYS A C 1
ATOM 4148 O O . LYS A 1 244 ? -54.04801 2.99167 6.96365 1.000 51.01817 244 LYS A O 1
ATOM 4167 N N . CYS A 1 245 ? -52.16272 2.22726 5.99735 1.000 47.79093 245 CYS A N 1
ATOM 4168 C CA . CYS A 1 245 ? -51.97225 3.41105 5.17309 1.000 50.01896 245 CYS A CA 1
ATOM 4169 C C . CYS A 1 245 ? -52.86681 3.41737 3.94085 1.000 51.64694 245 CYS A C 1
ATOM 4170 O O . CYS A 1 245 ? -52.93503 4.43964 3.25192 1.000 49.96573 245 CYS A O 1
ATOM 4178 N N . ILE A 1 246 ? -53.55720 2.31089 3.65584 1.000 53.37712 246 ILE A N 1
ATOM 4179 C CA . ILE A 1 246 ? -54.45925 2.26455 2.50739 1.000 52.87870 246 ILE A CA 1
ATOM 4180 C C . ILE A 1 246 ? -55.50669 3.36544 2.61054 1.000 51.93035 246 ILE A C 1
ATOM 4181 O O . ILE A 1 246 ? -55.78246 4.07882 1.63788 1.000 51.64846 246 ILE A O 1
ATOM 4197 N N . LEU A 1 247 ? -56.11146 3.51477 3.79561 1.000 51.96825 247 LEU A N 1
ATOM 4198 C CA . LEU A 1 247 ? -57.21253 4.46639 3.93952 1.000 54.47995 247 LEU A CA 1
ATOM 4199 C C . LEU A 1 247 ? -56.74673 5.90603 3.77424 1.000 52.78236 247 LEU A C 1
ATOM 4200 O O . LEU A 1 247 ? -57.38989 6.65643 3.01982 1.000 53.64417 247 LEU A O 1
ATOM 4216 N N . PRO A 1 248 ? -55.67746 6.36517 4.43126 1.000 53.56166 248 PRO A N 1
ATOM 4217 C CA . PRO A 1 248 ? -55.18212 7.72258 4.14542 1.000 53.43949 248 PRO A CA 1
ATOM 4218 C C . PRO A 1 248 ? -54.88194 7.95703 2.67434 1.000 53.43325 248 PRO A C 1
ATOM 4219 O O . PRO A 1 248 ? -55.07639 9.07250 2.17830 1.000 53.54261 248 PRO A O 1
ATOM 4230 N N . ILE A 1 249 ? -54.39867 6.93872 1.96160 1.000 54.26202 249 ILE A N 1
ATOM 4231 C CA . ILE A 1 249 ? -54.09461 7.10507 0.54407 1.000 53.75655 249 ILE A CA 1
ATOM 4232 C C . ILE A 1 249 ? -55.38283 7.24458 -0.25522 1.000 55.89118 249 ILE A C 1
ATOM 4233 O O . ILE A 1 249 ? -55.49837 8.10916 -1.13214 1.000 55.83408 249 ILE A O 1
ATOM 4249 N N . CYS A 1 250 ? -56.36769 6.38780 0.02712 1.000 55.12606 250 CYS A N 1
ATOM 4250 C CA . CYS A 1 250 ? -57.68299 6.56390 -0.57839 1.000 56.82770 250 CYS A CA 1
ATOM 4251 C C . CYS A 1 250 ? -58.22307 7.95695 -0.29354 1.000 56.65438 250 CYS A C 1
ATOM 4252 O O . CYS A 1 250 ? -58.79351 8.60497 -1.17819 1.000 58.39325 250 CYS A O 1
ATOM 4260 N N . ASP A 1 251 ? -58.04158 8.43592 0.93887 1.000 55.54965 251 ASP A N 1
ATOM 4261 C CA . ASP A 1 251 ? -58.51858 9.76527 1.30011 1.000 57.20268 251 ASP A CA 1
ATOM 4262 C C . ASP A 1 251 ? -57.91366 10.82835 0.39082 1.000 58.38289 251 ASP A C 1
ATOM 4263 O O . ASP A 1 251 ? -58.62164 11.71753 -0.09678 1.000 59.07531 251 ASP A O 1
ATOM 4272 N N . MET A 1 252 ? -56.60658 10.74282 0.13722 1.000 57.31247 252 MET A N 1
ATOM 4273 C CA . MET A 1 252 ? -55.95252 11.72403 -0.72210 1.000 59.04526 252 MET A CA 1
ATOM 4274 C C . MET A 1 252 ? -56.48824 11.65999 -2.14705 1.000 60.15869 252 MET A C 1
ATOM 4275 O O . MET A 1 252 ? -56.75749 12.69784 -2.76327 1.000 61.74977 252 MET A O 1
ATOM 4289 N N . GLU A 1 253 ? -56.64750 10.45013 -2.68955 1.000 58.66592 253 GLU A N 1
ATOM 4290 C CA . GLU A 1 253 ? -57.05345 10.31755 -4.08485 1.000 58.94532 253 GLU A CA 1
ATOM 4291 C C . GLU A 1 253 ? -58.51474 10.70338 -4.27765 1.000 59.41694 253 GLU A C 1
ATOM 4292 O O . GLU A 1 253 ? -58.87585 11.28345 -5.30722 1.000 62.52601 253 GLU A O 1
ATOM 4304 N N . LEU A 1 254 ? -59.37033 10.39446 -3.30003 1.000 59.87264 254 LEU A N 1
ATOM 4305 C CA . LEU A 1 254 ? -60.78100 10.74954 -3.41790 1.000 59.92266 254 LEU A CA 1
ATOM 4306 C C . LEU A 1 254 ? -61.00718 12.24248 -3.21119 1.000 61.93878 254 LEU A C 1
ATOM 4307 O O . LEU A 1 254 ? -61.89809 12.82464 -3.84080 1.000 62.51983 254 LEU A O 1
ATOM 4323 N N . ASN A 1 255 ? -60.21781 12.87821 -2.34192 1.000 62.16625 255 ASN A N 1
ATOM 4324 C CA . ASN A 1 255 ? -60.37859 14.30992 -2.11579 1.000 63.42713 255 ASN A CA 1
ATOM 4325 C C . ASN A 1 255 ? -59.84636 15.12869 -3.28234 1.000 65.53426 255 ASN A C 1
ATOM 4326 O O . ASN A 1 255 ? -60.38984 16.19641 -3.58509 1.000 67.70809 255 ASN A O 1
ATOM 4337 N N . GLY A 1 256 ? -58.79663 14.65215 -3.94440 1.000 65.75459 256 GLY A N 1
ATOM 4338 C CA . GLY A 1 256 ? -58.15872 15.45990 -4.95562 1.000 66.91748 256 GLY A CA 1
ATOM 4339 C C . GLY A 1 256 ? -57.68447 16.77836 -4.35981 1.000 68.65392 256 GLY A C 1
ATOM 4340 O O . GLY A 1 256 ? -57.67703 16.99306 -3.15041 1.000 68.62420 256 GLY A O 1
ATOM 4344 N N . ILE A 1 257 ? -57.28148 17.67191 -5.25857 1.000 70.88582 257 ILE A N 1
ATOM 4345 C CA . ILE A 1 257 ? -56.86666 19.02056 -4.88858 1.000 73.39600 257 ILE A CA 1
ATOM 4346 C C . ILE A 1 257 ? -57.44307 19.99308 -5.90819 1.000 75.34026 257 ILE A C 1
ATOM 4347 O O . ILE A 1 257 ? -57.35579 19.75862 -7.11834 1.000 74.80556 257 ILE A O 1
ATOM 4363 N N . LYS A 1 258 ? -58.03345 21.07961 -5.42014 1.000 75.81340 258 LYS A N 1
ATOM 4364 C CA . LYS A 1 258 ? -58.70416 22.03374 -6.28746 1.000 76.56096 258 LYS A CA 1
ATOM 4365 C C . LYS A 1 258 ? -57.69166 22.91691 -7.00465 1.000 78.05091 258 LYS A C 1
ATOM 4366 O O . LYS A 1 258 ? -56.62777 23.24520 -6.47149 1.000 77.26247 258 LYS A O 1
ATOM 4385 N N . VAL A 1 259 ? -58.04095 23.30515 -8.22802 1.000 80.48337 259 VAL A N 1
ATOM 4386 C CA . VAL A 1 259 ? -57.18103 24.10709 -9.08803 1.000 82.52052 259 VAL A CA 1
ATOM 4387 C C . VAL A 1 259 ? -57.85968 25.44564 -9.33546 1.000 83.62485 259 VAL A C 1
ATOM 4388 O O . VAL A 1 259 ? -59.05819 25.49505 -9.63642 1.000 83.40806 259 VAL A O 1
ATOM 4401 N N . ASP A 1 260 ? -57.09485 26.52589 -9.19960 1.000 86.33905 260 ASP A N 1
ATOM 4402 C CA . ASP A 1 260 ? -57.57251 27.87167 -9.51063 1.000 89.18533 260 ASP A CA 1
ATOM 4403 C C . ASP A 1 260 ? -57.32096 28.11410 -10.99332 1.000 90.46064 260 ASP A C 1
ATOM 4404 O O . ASP A 1 260 ? -56.18994 28.37464 -11.41008 1.000 91.91534 260 ASP A O 1
ATOM 4413 N N . LEU A 1 261 ? -58.38316 28.02335 -11.79657 1.000 92.26653 261 LEU A N 1
ATOM 4414 C CA . LEU A 1 261 ? -58.22659 28.13757 -13.24281 1.000 94.48263 261 LEU A CA 1
ATOM 4415 C C . LEU A 1 261 ? -57.83937 29.54926 -13.66552 1.000 97.59285 261 LEU A C 1
ATOM 4416 O O . LEU A 1 261 ? -57.16957 29.72228 -14.69062 1.000 98.88391 261 LEU A O 1
ATOM 4432 N N . GLU A 1 262 ? -58.24896 30.56535 -12.90298 1.000 97.59776 262 GLU A N 1
ATOM 4433 C CA . GLU A 1 262 ? -57.85774 31.93480 -13.21885 1.000 98.94301 262 GLU A CA 1
ATOM 4434 C C . GLU A 1 262 ? -56.34228 32.04916 -13.34403 1.000 101.58697 262 GLU A C 1
ATOM 4435 O O . GLU A 1 262 ? -55.81208 32.38435 -14.40989 1.000 104.29325 262 GLU A O 1
ATOM 4447 N N . ASN A 1 263 ? -55.62668 31.76377 -12.25305 1.000 100.02089 263 ASN A N 1
ATOM 4448 C CA . ASN A 1 263 ? -54.17170 31.85680 -12.28127 1.000 101.29262 263 ASN A CA 1
ATOM 4449 C C . ASN A 1 263 ? -53.57330 30.90908 -13.31135 1.000 103.43775 263 ASN A C 1
ATOM 4450 O O . ASN A 1 263 ? -52.51817 31.20288 -13.88479 1.000 105.92211 263 ASN A O 1
ATOM 4461 N N . LEU A 1 264 ? -54.22829 29.77582 -13.56379 1.000 101.90945 264 LEU A N 1
ATOM 4462 C CA . LEU A 1 264 ? -53.72910 28.80882 -14.53383 1.000 103.83823 264 LEU A CA 1
ATOM 4463 C C . LEU A 1 264 ? -53.72258 29.41256 -15.93270 1.000 106.88987 264 LEU A C 1
ATOM 4464 O O . LEU A 1 264 ? -52.65562 29.61279 -16.52313 1.000 108.75128 264 LEU A O 1
ATOM 4480 N N . GLN A 1 265 ? -54.90920 29.70813 -16.46987 1.000 106.21217 265 GLN A N 1
ATOM 4481 C CA . GLN A 1 265 ? -54.98629 30.29180 -17.80547 1.000 109.71324 265 GLN A CA 1
ATOM 4482 C C . GLN A 1 265 ? -54.18934 31.58909 -17.88424 1.000 111.47079 265 GLN A C 1
ATOM 4483 O O . GLN A 1 265 ? -53.52646 31.85978 -18.89350 1.000 113.41029 265 GLN A O 1
ATOM 4497 N N . LYS A 1 266 ? -54.23858 32.40302 -16.82718 1.000 109.51653 266 LYS A N 1
ATOM 4498 C CA . LYS A 1 266 ? -53.43185 33.61762 -16.78073 1.000 110.72613 266 LYS A CA 1
ATOM 4499 C C . LYS A 1 266 ? -51.96026 33.30137 -17.02399 1.000 113.68397 266 LYS A C 1
ATOM 4500 O O . LYS A 1 266 ? -51.36680 33.74773 -18.01245 1.000 116.92874 266 LYS A O 1
ATOM 4519 N N . SER A 1 267 ? -51.35402 32.52731 -16.11911 1.000 112.10604 267 SER A N 1
ATOM 4520 C CA . SER A 1 267 ? -49.94124 32.19046 -16.25964 1.000 113.71118 267 SER A CA 1
ATOM 4521 C C . SER A 1 267 ? -49.65198 31.53257 -17.60267 1.000 116.13264 267 SER A C 1
ATOM 4522 O O . SER A 1 267 ? -48.55192 31.69018 -18.14655 1.000 118.83792 267 SER A O 1
ATOM 4530 N N . THR A 1 268 ? -50.61794 30.79348 -18.15267 1.000 114.68391 268 THR A N 1
ATOM 4531 C CA . THR A 1 268 ? -50.44245 30.23158 -19.48792 1.000 117.39150 268 THR A CA 1
ATOM 4532 C C . THR A 1 268 ? -50.26198 31.34100 -20.51732 1.000 121.58184 268 THR A C 1
ATOM 4533 O O . THR A 1 268 ? -49.34680 31.29356 -21.34911 1.000 124.19441 268 THR A O 1
ATOM 4544 N N . ASN A 1 269 ? -51.12624 32.35886 -20.46791 1.000 120.23421 269 ASN A N 1
ATOM 4545 C CA . ASN A 1 269 ? -50.99547 33.48161 -21.39026 1.000 121.88908 269 ASN A CA 1
ATOM 4546 C C . ASN A 1 269 ? -49.69770 34.24328 -21.15133 1.000 125.00659 269 ASN A C 1
ATOM 4547 O O . ASN A 1 269 ? -49.07624 34.73565 -22.09992 1.000 128.10886 269 ASN A O 1
ATOM 4558 N N . GLU A 1 270 ? -49.26980 34.34883 -19.89124 1.000 122.77508 270 GLU A N 1
ATOM 4559 C CA . GLU A 1 270 ? -48.04670 35.08342 -19.58063 1.000 124.46178 270 GLU A CA 1
ATOM 4560 C C . GLU A 1 270 ? -46.82191 34.37820 -20.15344 1.000 129.16782 270 GLU A C 1
ATOM 4561 O O . GLU A 1 270 ? -46.08167 34.95031 -20.96331 1.000 132.16223 270 GLU A O 1
ATOM 4573 N N . ILE A 1 271 ? -46.58750 33.12937 -19.73906 1.000 127.74941 271 ILE A N 1
ATOM 4574 C CA . ILE A 1 271 ? -45.44097 32.38625 -20.25583 1.000 130.03466 271 ILE A CA 1
ATOM 4575 C C . ILE A 1 271 ? -45.52307 32.26689 -21.77144 1.000 132.23408 271 ILE A C 1
ATOM 4576 O O . ILE A 1 271 ? -44.49320 32.24043 -22.45883 1.000 134.61627 271 ILE A O 1
ATOM 4592 N N . LEU A 1 272 ? -46.74011 32.19859 -22.31906 1.000 131.36843 272 LEU A N 1
ATOM 4593 C CA . LEU A 1 272 ? -46.89433 32.16288 -23.76997 1.000 132.87389 272 LEU A CA 1
ATOM 4594 C C . LEU A 1 272 ? -46.43883 33.47224 -24.40349 1.000 135.82351 272 LEU A C 1
ATOM 4595 O O . LEU A 1 272 ? -45.73237 33.46444 -25.41897 1.000 138.56651 272 LEU A O 1
ATOM 4611 N N . ASN A 1 273 ? -46.83255 34.60799 -23.82006 1.000 134.50831 273 ASN A N 1
ATOM 4612 C CA . ASN A 1 273 ? -46.38444 35.89436 -24.34208 1.000 136.61137 273 ASN A CA 1
ATOM 4613 C C . ASN A 1 273 ? -44.87332 36.04265 -24.23410 1.000 139.20672 273 ASN A C 1
ATOM 4614 O O . ASN A 1 273 ? -44.24794 36.65706 -25.10482 1.000 142.46894 273 ASN A O 1
ATOM 4625 N N . GLU A 1 274 ? -44.26816 35.49580 -23.17699 1.000 138.12839 274 GLU A N 1
ATOM 4626 C CA . GLU A 1 274 ? -42.81298 35.52593 -23.07673 1.000 139.48576 274 GLU A CA 1
ATOM 4627 C C . GLU A 1 274 ? -42.16414 34.63876 -24.13324 1.000 142.47495 274 GLU A C 1
ATOM 4628 O O . GLU A 1 274 ? -41.08901 34.97149 -24.64710 1.000 144.87168 274 GLU A O 1
ATOM 4640 N N . LEU A 1 275 ? -42.79907 33.51476 -24.47378 1.000 141.60246 275 LEU A N 1
ATOM 4641 C CA . LEU A 1 275 ? -42.25720 32.64268 -25.51196 1.000 143.13377 275 LEU A CA 1
ATOM 4642 C C . LEU A 1 275 ? -42.33450 33.31292 -26.88070 1.000 145.11193 275 LEU A C 1
ATOM 4643 O O . LEU A 1 275 ? -41.35062 33.33531 -27.63272 1.000 146.76124 275 LEU A O 1
ATOM 4659 N N . ASN A 1 276 ? -43.50064 33.86819 -27.22202 1.000 144.19224 276 ASN A N 1
ATOM 4660 C CA . ASN A 1 276 ? -43.62049 34.61398 -28.47075 1.000 145.43588 276 ASN A CA 1
ATOM 4661 C C . ASN A 1 276 ? -42.68381 35.81562 -28.47933 1.000 147.75110 276 ASN A C 1
ATOM 4662 O O . ASN A 1 276 ? -42.12337 36.16970 -29.52394 1.000 150.10979 276 ASN A O 1
ATOM 4673 N N . ILE A 1 277 ? -42.50379 36.45769 -27.32220 1.000 147.05346 277 ILE A N 1
ATOM 4674 C CA . ILE A 1 277 ? -41.52813 37.53912 -27.21526 1.000 148.58011 277 ILE A CA 1
ATOM 4675 C C . ILE A 1 277 ? -40.13973 37.03300 -27.58323 1.000 150.66177 277 ILE A C 1
ATOM 4676 O O . ILE A 1 277 ? -39.37883 37.71462 -28.28135 1.000 152.22823 277 ILE A O 1
ATOM 4692 N N . GLU A 1 278 ? -39.78791 35.82900 -27.12520 1.000 149.69145 278 GLU A N 1
ATOM 4693 C CA . GLU A 1 278 ? -38.49896 35.25064 -27.49148 1.000 150.58221 278 GLU A CA 1
ATOM 4694 C C . GLU A 1 278 ? -38.37970 35.09763 -29.00310 1.000 151.92028 278 GLU A C 1
ATOM 4695 O O . GLU A 1 278 ? -37.43003 35.59878 -29.61645 1.000 153.06781 278 GLU A O 1
ATOM 4707 N N . LYS A 1 279 ? -39.34143 34.40991 -29.62440 1.000 151.62150 279 LYS A N 1
ATOM 4708 C CA . LYS A 1 279 ? -39.26352 34.17316 -31.06391 1.000 153.22921 279 LYS A CA 1
ATOM 4709 C C . LYS A 1 279 ? -39.16921 35.48557 -31.83543 1.000 154.02622 279 LYS A C 1
ATOM 4710 O O . LYS A 1 279 ? -38.25471 35.68025 -32.64594 1.000 154.16544 279 LYS A O 1
ATOM 4729 N N . ASP A 1 280 ? -40.10752 36.40280 -31.59129 1.000 153.78237 280 ASP A N 1
ATOM 4730 C CA . ASP A 1 280 ? -40.15254 37.64180 -32.36193 1.000 154.37914 280 ASP A CA 1
ATOM 4731 C C . ASP A 1 280 ? -38.90665 38.48774 -32.12118 1.000 154.83677 280 ASP A C 1
ATOM 4732 O O . ASP A 1 280 ? -38.25026 38.93141 -33.07086 1.000 154.83093 280 ASP A O 1
ATOM 4741 N N . ASN A 1 281 ? -38.56150 38.71931 -30.85175 1.000 154.67064 281 ASN A N 1
ATOM 4742 C CA . ASN A 1 281 ? -37.46577 39.62819 -30.53300 1.000 155.09558 281 ASN A CA 1
ATOM 4743 C C . ASN A 1 281 ? -36.09702 39.03608 -30.84427 1.000 155.01187 281 ASN A C 1
ATOM 4744 O O . ASN A 1 281 ? -35.12518 39.79070 -30.95947 1.000 154.93820 281 ASN A O 1
ATOM 4755 N N . LEU A 1 282 ? -35.99247 37.71396 -30.98260 1.000 154.73581 282 LEU A N 1
ATOM 4756 C CA . LEU A 1 282 ? -34.71700 37.06526 -31.27149 1.000 154.83238 282 LEU A CA 1
ATOM 4757 C C . LEU A 1 282 ? -34.55293 36.77462 -32.75990 1.000 155.33559 282 LEU A C 1
ATOM 4758 O O . LEU A 1 282 ? -33.63322 37.29412 -33.39905 1.000 155.12945 282 LEU A O 1
ATOM 4774 N N . LYS A 1 283 ? -35.43150 35.95312 -33.32588 1.000 155.09258 283 LYS A N 1
ATOM 4775 C CA . LYS A 1 283 ? -35.33587 35.60186 -34.73807 1.000 155.15001 283 LYS A CA 1
ATOM 4776 C C . LYS A 1 283 ? -35.77775 36.77009 -35.61301 1.000 155.73147 283 LYS A C 1
ATOM 4777 O O . LYS A 1 283 ? -34.98060 37.64999 -35.93832 1.000 155.75243 283 LYS A O 1
ATOM 4796 N N . ILE A 1 334 ? -28.43975 33.45666 -22.27237 1.000 147.30199 334 ILE A N 1
ATOM 4797 C CA . ILE A 1 334 ? -29.52181 34.35695 -21.89784 1.000 148.60839 334 ILE A CA 1
ATOM 4798 C C . ILE A 1 334 ? -30.78621 33.98904 -22.66525 1.000 148.49533 334 ILE A C 1
ATOM 4799 O O . ILE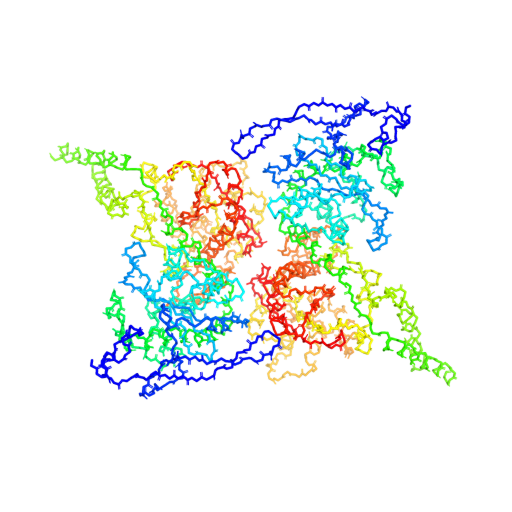 A 1 334 ? -31.72024 33.40875 -22.10845 1.000 148.04916 334 ILE A O 1
ATOM 4815 N N . SER A 1 335 ? -30.80220 34.33113 -23.95556 1.000 148.78315 335 SER A N 1
ATOM 4816 C CA . SER A 1 335 ? -31.98916 34.09774 -24.77121 1.000 148.77843 335 SER A CA 1
ATOM 4817 C C . SER A 1 335 ? -32.31461 32.61203 -24.86759 1.000 148.26484 335 SER A C 1
ATOM 4818 O O . SER A 1 335 ? -33.48480 32.21875 -24.78650 1.000 147.65711 335 SER A O 1
ATOM 4826 N N . LEU A 1 336 ? -31.29354 31.76979 -25.03964 1.000 148.00882 336 LEU A N 1
ATOM 4827 C CA . LEU A 1 336 ? -31.53281 30.33596 -25.17339 1.000 148.02791 336 LEU A CA 1
ATOM 4828 C C . LEU A 1 336 ? -32.08227 29.74470 -23.88032 1.000 147.17060 336 LEU A C 1
ATOM 4829 O O . LEU A 1 336 ? -33.13696 29.09931 -23.88149 1.000 146.64968 336 LEU A O 1
ATOM 4845 N N . ARG A 1 337 ? -31.37718 29.94829 -22.76453 1.000 147.15755 337 ARG A N 1
ATOM 4846 C CA . ARG A 1 337 ? -31.84792 29.41146 -21.49130 1.000 146.66396 337 ARG A CA 1
ATOM 4847 C C . ARG A 1 337 ? -33.23378 29.94362 -21.14923 1.000 145.65027 337 ARG A C 1
ATOM 4848 O O . ARG A 1 337 ? -34.06767 29.21795 -20.59358 1.000 144.04637 337 ARG A O 1
ATOM 4869 N N . ASN A 1 338 ? -33.50056 31.20823 -21.47867 1.000 146.14946 338 ASN A N 1
ATOM 4870 C CA . ASN A 1 338 ? -34.81348 31.78505 -21.21043 1.000 145.46592 338 ASN A CA 1
ATOM 4871 C C . ASN A 1 338 ? -35.89226 31.09003 -22.03490 1.000 144.39301 338 ASN A C 1
ATOM 4872 O O . ASN A 1 338 ? -36.88186 30.58603 -21.48947 1.000 142.58760 338 ASN A O 1
ATOM 4883 N N . TYR A 1 339 ? -35.71506 31.04829 -23.35900 1.000 144.87946 339 TYR A N 1
ATOM 4884 C CA . TYR A 1 339 ? -36.72462 30.43099 -24.21416 1.000 144.04291 339 TYR A CA 1
ATOM 4885 C C . TYR A 1 339 ? -36.92134 28.96094 -23.86681 1.000 142.60741 339 TYR A C 1
ATOM 4886 O O . TYR A 1 339 ? -38.05346 28.46523 -23.86025 1.000 140.65652 339 TYR A O 1
ATOM 4904 N N . ARG A 1 340 ? -35.83127 28.24241 -23.58895 1.000 143.37257 340 ARG A N 1
ATOM 4905 C CA . ARG A 1 340 ? -35.95148 26.83230 -23.23207 1.000 142.27678 340 ARG A CA 1
ATOM 4906 C C . ARG A 1 340 ? -36.71364 26.66534 -21.92356 1.000 140.13278 340 ARG A C 1
ATOM 4907 O O . ARG A 1 340 ? -37.64414 25.85566 -21.83114 1.000 137.70515 340 ARG A O 1
ATOM 4928 N N . ARG A 1 341 ? -36.32867 27.42525 -20.89578 1.000 140.83343 341 ARG A N 1
ATOM 4929 C CA . ARG A 1 341 ? -37.03478 27.36264 -19.62036 1.000 139.48893 341 ARG A CA 1
ATOM 4930 C C . ARG A 1 341 ? -38.52668 27.61118 -19.81123 1.000 136.94721 341 ARG A C 1
ATOM 4931 O O . ARG A 1 341 ? -39.36580 26.83139 -19.34502 1.000 133.50346 341 ARG A O 1
ATOM 4952 N N . LEU A 1 342 ? -38.87532 28.69595 -20.50809 1.000 138.11818 342 LEU A N 1
ATOM 4953 C CA . LEU A 1 342 ? -40.28331 29.00245 -20.73768 1.000 135.93858 342 LEU A CA 1
ATOM 4954 C C . LEU A 1 342 ? -40.95644 27.94000 -21.59637 1.000 133.61479 342 LEU A C 1
ATOM 4955 O O . LEU A 1 342 ? -42.15337 27.67693 -21.43299 1.000 130.82793 342 LEU A O 1
ATOM 4971 N N . TYR A 1 343 ? -40.21028 27.32047 -22.51271 1.000 135.22166 343 TYR A N 1
ATOM 4972 C CA . TYR A 1 343 ? -40.79573 26.30475 -23.38155 1.000 133.71134 343 TYR A CA 1
ATOM 4973 C C . TYR A 1 343 ? -41.15428 25.05407 -22.58979 1.000 130.07307 343 TYR A C 1
ATOM 4974 O O . TYR A 1 343 ? -42.26562 24.52662 -22.71275 1.000 127.28857 343 TYR A O 1
ATOM 4992 N N . LYS A 1 344 ? -40.22238 24.56200 -21.77004 1.000 130.65751 344 LYS A N 1
ATOM 4993 C CA . LYS A 1 344 ? -40.52584 23.41018 -20.92767 1.000 128.43891 344 LYS A CA 1
ATOM 4994 C C . LYS A 1 344 ? -41.62718 23.74230 -19.92894 1.000 126.28129 344 LYS A C 1
ATOM 4995 O O . LYS A 1 344 ? -42.54508 22.94192 -19.71563 1.000 122.69077 344 LYS A O 1
ATOM 5014 N N . LEU A 1 345 ? -41.55594 24.92307 -19.30973 1.000 126.80359 345 LEU A N 1
ATOM 5015 C CA . LEU A 1 345 ? -42.60384 25.33228 -18.37984 1.000 124.17394 345 LEU A CA 1
ATOM 5016 C C . LEU A 1 345 ? -43.97049 25.32187 -19.05613 1.000 121.31127 345 LEU A C 1
ATOM 5017 O O . LEU A 1 345 ? -44.95404 24.82591 -18.48948 1.000 118.11633 345 LEU A O 1
ATOM 5033 N N . TYR A 1 346 ? -44.04823 25.85345 -20.27685 1.000 122.49640 346 TYR A N 1
ATOM 5034 C CA . TYR A 1 346 ? -45.33024 25.95040 -20.96545 1.000 121.38005 346 TYR A CA 1
ATOM 5035 C C . TYR A 1 346 ? -45.80174 24.58365 -21.44760 1.000 118.90706 346 TYR A C 1
ATOM 5036 O O . TYR A 1 346 ? -46.88109 24.11464 -21.06953 1.000 115.28250 346 TYR A O 1
ATOM 5054 N N . SER A 1 347 ? -45.00300 23.92955 -22.29199 1.000 120.89197 347 SER A N 1
ATOM 5055 C CA . SER A 1 347 ? -45.43881 22.67941 -22.90602 1.000 119.44539 347 SER A CA 1
ATOM 5056 C C . SER A 1 347 ? -45.49915 21.54847 -21.88517 1.000 117.15969 347 SER A C 1
ATOM 5057 O O . SER A 1 347 ? -46.52244 20.86490 -21.76194 1.000 113.94335 347 SER A O 1
ATOM 5065 N N . ALA A 1 348 ? -44.41205 21.33692 -21.13907 1.000 118.49241 348 ALA A N 1
ATOM 5066 C CA . ALA A 1 348 ? -44.33291 20.17843 -20.25689 1.000 115.23048 348 ALA A CA 1
ATOM 5067 C C . ALA A 1 348 ? -45.25406 20.29061 -19.04820 1.000 112.68632 348 ALA A C 1
ATOM 5068 O O . ALA A 1 348 ? -45.56559 19.26575 -18.43198 1.000 111.64554 348 ALA A O 1
ATOM 5075 N N . PHE A 1 349 ? -45.69747 21.49762 -18.69296 1.000 112.54426 349 PHE A N 1
ATOM 5076 C CA . PHE A 1 349 ? -46.54120 21.66586 -17.51502 1.000 109.73135 349 PHE A CA 1
ATOM 5077 C C . PHE A 1 349 ? -47.84383 22.38785 -17.83551 1.000 106.52103 349 PHE A C 1
ATOM 5078 O O . PHE A 1 349 ? -48.92061 21.78681 -17.76424 1.000 103.36631 349 PHE A O 1
ATOM 5095 N N . TYR A 1 350 ? -47.76127 23.67761 -18.17840 1.000 109.68836 350 TYR A N 1
ATOM 5096 C CA . TYR A 1 350 ? -48.97761 24.46518 -18.36921 1.000 109.71132 350 TYR A CA 1
ATOM 5097 C C . TYR A 1 350 ? -49.92662 23.82828 -19.37743 1.000 106.68596 350 TYR A C 1
ATOM 5098 O O . TYR A 1 350 ? -51.14324 24.03708 -19.30202 1.000 103.16686 350 TYR A O 1
ATOM 5116 N N . LEU A 1 351 ? -49.39699 23.05609 -20.32580 1.000 107.40371 351 LEU A N 1
ATOM 5117 C CA . LEU A 1 351 ? -50.22278 22.44052 -21.35701 1.000 105.98098 351 LEU A CA 1
ATOM 5118 C C . LEU A 1 351 ? -50.70174 21.04773 -20.97241 1.000 104.09153 351 LEU A C 1
ATOM 5119 O O . LEU A 1 351 ? -51.79252 20.64089 -21.38951 1.000 101.28414 351 LEU A O 1
ATOM 5135 N N . LYS A 1 352 ? -49.91559 20.30867 -20.18524 1.000 104.04225 352 LYS A N 1
ATOM 5136 C CA . LYS A 1 352 ? -50.31981 18.96798 -19.77719 1.000 99.27542 352 LYS A CA 1
ATOM 5137 C C . LYS A 1 352 ? -51.29857 19.00450 -18.60972 1.000 95.71741 352 LYS A C 1
ATOM 5138 O O . LYS A 1 352 ? -52.26347 18.23162 -18.58249 1.000 91.62167 352 LYS A O 1
ATOM 5157 N N . LEU A 1 353 ? -51.06422 19.88571 -17.63784 1.000 96.50882 353 LEU A N 1
ATOM 5158 C CA . LEU A 1 353 ? -51.87469 19.89542 -16.42118 1.000 92.95483 353 LEU A CA 1
ATOM 5159 C C . LEU A 1 353 ? -53.37408 19.94915 -16.69623 1.000 90.18929 353 LEU A C 1
ATOM 5160 O O . LEU A 1 353 ? -54.11578 19.17410 -16.06951 1.000 87.69337 353 LEU A O 1
ATOM 5176 N N . PRO A 1 354 ? -53.88231 20.80526 -17.59797 1.000 91.99522 354 PRO A N 1
ATOM 5177 C CA . PRO A 1 354 ? -55.34230 20.90093 -17.78495 1.000 88.47674 354 PRO A CA 1
ATOM 5178 C C . PRO A 1 354 ? -55.97343 19.56940 -18.13943 1.000 87.54376 354 PRO A C 1
ATOM 5179 O O . PRO A 1 354 ? -57.18455 19.37668 -17.95632 1.000 86.19801 354 PRO A O 1
ATOM 5190 N N . LEU A 1 355 ? -55.16675 18.63820 -18.64862 1.000 88.30620 355 LEU A N 1
ATOM 5191 C CA . LEU A 1 355 ? -55.68764 17.33588 -19.03629 1.000 87.53455 355 LEU A CA 1
ATOM 5192 C C . LEU A 1 355 ? -56.21089 16.54983 -17.84476 1.000 84.82463 355 LEU A C 1
ATOM 5193 O O . LEU A 1 355 ? -57.05683 15.66772 -18.02712 1.000 81.74672 355 LEU A O 1
ATOM 5209 N N . HIS A 1 356 ? -55.73306 16.84764 -16.63608 1.000 83.94789 356 HIS A N 1
ATOM 5210 C CA . HIS A 1 356 ? -56.11995 16.11574 -15.43835 1.000 80.07715 356 HIS A CA 1
ATOM 5211 C C . HIS A 1 356 ? -57.15929 16.84704 -14.59998 1.000 79.93013 356 HIS A C 1
ATOM 5212 O O . HIS A 1 356 ? -57.56781 16.32701 -13.55664 1.000 79.56821 356 HIS A O 1
ATOM 5226 N N . ILE A 1 357 ? -57.58989 18.03315 -15.01825 1.000 80.88011 357 ILE A N 1
ATOM 5227 C CA . ILE A 1 357 ? -58.53923 18.81855 -14.23700 1.000 81.24542 357 ILE A CA 1
ATOM 5228 C C . ILE A 1 357 ? -59.93628 18.25103 -14.44027 1.000 80.99619 357 ILE A C 1
ATOM 5229 O O . ILE A 1 357 ? -60.38980 18.07937 -15.57729 1.000 83.00915 357 ILE A O 1
ATOM 5245 N N . ASN A 1 358 ? -60.62614 17.96374 -13.34056 1.000 82.41077 358 ASN A N 1
ATOM 5246 C CA . ASN A 1 358 ? -62.02203 17.54845 -13.41687 1.000 82.13562 358 ASN A CA 1
ATOM 5247 C C . ASN A 1 358 ? -62.85660 18.74065 -13.86564 1.000 83.79049 358 ASN A C 1
ATOM 5248 O O . ASN A 1 358 ? -62.99210 19.72518 -13.13151 1.000 84.17193 358 ASN A O 1
ATOM 5259 N N . THR A 1 359 ? -63.41359 18.65411 -15.07591 1.000 86.20535 359 THR A N 1
ATOM 5260 C CA . THR A 1 359 ? -64.10995 19.79576 -15.66142 1.000 85.38454 359 THR A CA 1
ATOM 5261 C C . THR A 1 359 ? -65.23428 20.29994 -14.76607 1.000 84.75962 359 THR A C 1
ATOM 5262 O O . THR A 1 359 ? -65.55535 21.49381 -14.78780 1.000 84.03367 359 THR A O 1
ATOM 5273 N N . LYS A 1 360 ? -65.83541 19.41657 -13.97003 1.000 85.06441 360 LYS A N 1
ATOM 5274 C CA . LYS A 1 360 ? -67.00524 19.77034 -13.17783 1.000 84.66987 360 LYS A CA 1
ATOM 5275 C C . LYS A 1 360 ? -66.66687 20.21148 -11.75943 1.000 85.22570 360 LYS A C 1
ATOM 5276 O O . LYS A 1 360 ? -67.51795 20.81952 -11.09941 1.000 84.97625 360 LYS A O 1
ATOM 5295 N N . THR A 1 361 ? -65.45534 19.92306 -11.27287 1.000 85.34783 361 THR A N 1
ATOM 5296 C CA . THR A 1 361 ? -65.05702 20.30463 -9.92484 1.000 83.17134 361 THR A CA 1
ATOM 5297 C C . THR A 1 361 ? -63.72633 21.04342 -9.87101 1.000 81.58541 361 THR A C 1
ATOM 5298 O O . THR A 1 361 ? -63.31106 21.44971 -8.78058 1.000 79.87029 361 THR A O 1
ATOM 5309 N N . ASN A 1 362 ? -63.05085 21.23430 -11.00488 1.000 81.43728 362 ASN A N 1
ATOM 5310 C CA . ASN A 1 362 ? -61.74138 21.88550 -11.03826 1.000 82.50140 362 ASN A CA 1
ATOM 5311 C C . ASN A 1 362 ? -60.74561 21.19130 -10.11182 1.000 81.05478 362 ASN A C 1
ATOM 5312 O O . ASN A 1 362 ? -59.82302 21.82113 -9.58754 1.000 78.54530 362 ASN A O 1
ATOM 5323 N N . LYS A 1 363 ? -60.92120 19.88913 -9.90742 1.000 81.28047 363 LYS A N 1
ATOM 5324 C CA . LYS A 1 363 ? -60.08124 19.10890 -9.01259 1.000 77.14698 363 LYS A CA 1
ATOM 5325 C C . LYS A 1 363 ? -59.21260 18.14539 -9.80594 1.000 75.03241 363 LYS A C 1
ATOM 5326 O O . LYS A 1 363 ? -59.63853 17.61197 -10.83490 1.000 77.28252 363 LYS A O 1
ATOM 5345 N N . ILE A 1 364 ? -57.99435 17.92870 -9.31893 1.000 73.37656 364 ILE A N 1
ATOM 5346 C CA . ILE A 1 364 ? -57.10556 16.89420 -9.83349 1.000 72.37601 364 ILE A CA 1
ATOM 5347 C C . ILE A 1 364 ? -57.11662 15.73330 -8.85093 1.000 70.30432 364 ILE A C 1
ATOM 5348 O O . ILE A 1 364 ? -56.97300 15.93486 -7.63767 1.000 70.59339 364 ILE A O 1
ATOM 5364 N N . HIS A 1 365 ? -57.29074 14.52087 -9.36763 1.000 67.77676 365 HIS A N 1
ATOM 5365 C CA . HIS A 1 365 ? -57.28560 13.30384 -8.55915 1.000 65.73746 365 HIS A CA 1
ATOM 5366 C C . HIS A 1 365 ? -56.08826 12.47244 -9.00568 1.000 62.74018 365 HIS A C 1
ATOM 5367 O O . HIS A 1 365 ? -56.19988 11.61479 -9.88554 1.000 62.27001 365 HIS A O 1
ATOM 5381 N N . THR A 1 366 ? -54.93893 12.73860 -8.39176 1.000 60.38955 366 THR A N 1
ATOM 5382 C CA . THR A 1 366 ? -53.71743 12.04055 -8.74498 1.000 62.96677 366 THR A CA 1
ATOM 5383 C C . THR A 1 366 ? -53.77072 10.59176 -8.26206 1.000 62.11769 366 THR A C 1
ATOM 5384 O O . THR A 1 366 ? -54.64636 10.18613 -7.49011 1.000 58.78010 366 THR A O 1
ATOM 5395 N N . THR A 1 367 ? -52.80708 9.80942 -8.73249 1.000 60.99005 367 THR A N 1
ATOM 5396 C CA . THR A 1 367 ? -52.65571 8.41289 -8.35242 1.000 61.38532 367 THR A CA 1
ATOM 5397 C C . THR A 1 367 ? -51.41031 8.28233 -7.48709 1.000 58.61213 367 THR A C 1
ATOM 5398 O O . THR A 1 367 ? -50.30269 8.57911 -7.94449 1.000 57.82515 367 THR A O 1
ATOM 5409 N N . PHE A 1 368 ? -51.59161 7.85061 -6.24304 1.000 56.58858 368 PHE A N 1
ATOM 5410 C CA . PHE A 1 368 ? -50.47861 7.60879 -5.33442 1.000 58.83170 368 PHE A CA 1
ATOM 5411 C C . PHE A 1 368 ? -50.11341 6.13278 -5.36440 1.000 57.65765 368 PHE A C 1
ATOM 5412 O O . PHE A 1 368 ? -50.97287 5.27058 -5.15481 1.000 57.55045 368 PHE A O 1
ATOM 5429 N N . ASN A 1 369 ? -48.84466 5.84941 -5.63407 1.000 55.61798 369 ASN A N 1
ATOM 5430 C CA . ASN A 1 369 ? -48.32391 4.49189 -5.61387 1.000 54.67212 369 ASN A CA 1
ATOM 5431 C C . ASN A 1 369 ? -47.69219 4.22837 -4.25504 1.000 53.32318 369 ASN A C 1
ATOM 5432 O O . ASN A 1 369 ? -46.81076 4.97496 -3.81573 1.000 51.52739 369 ASN A O 1
ATOM 5443 N N . GLN A 1 370 ? -48.14571 3.16334 -3.59744 1.000 52.92325 370 GLN A N 1
ATOM 5444 C CA . GLN A 1 370 ? -47.70210 2.87520 -2.24014 1.000 51.08778 370 GLN A CA 1
ATOM 5445 C C . GLN A 1 370 ? -46.35238 2.16626 -2.21971 1.000 49.03532 370 GLN A C 1
ATOM 5446 O O . GLN A 1 370 ? -45.49610 2.48820 -1.38884 1.000 48.63891 370 GLN A O 1
ATOM 5460 N N . LEU A 1 371 ? -46.13770 1.21390 -3.12562 1.000 49.21821 371 LEU A N 1
ATOM 5461 C CA . LEU A 1 371 ? -44.98791 0.31816 -3.05604 1.000 48.58399 371 LEU A CA 1
ATOM 5462 C C . LEU A 1 371 ? -44.37375 0.11290 -4.43454 1.000 47.41594 371 LEU A C 1
ATOM 5463 O O . LEU A 1 371 ? -44.15983 -1.01381 -4.88377 1.000 50.89222 371 LEU A O 1
ATOM 5479 N N . LYS A 1 372 ? -44.06082 1.21207 -5.11842 1.000 49.16761 372 LYS A N 1
ATOM 5480 C CA . LYS A 1 372 ? -43.47353 1.14577 -6.44977 1.000 50.98731 372 LYS A CA 1
ATOM 5481 C C . LYS A 1 372 ? -42.15378 1.89129 -6.56456 1.000 47.91719 372 LYS A C 1
ATOM 5482 O O . LYS A 1 372 ? -41.56151 1.90686 -7.64829 1.000 52.87761 372 LYS A O 1
ATOM 5501 N N . THR A 1 373 ? -41.67496 2.50051 -5.49162 1.000 49.41482 373 THR A N 1
ATOM 5502 C CA . THR A 1 373 ? -40.34155 3.07545 -5.44791 1.000 47.74460 373 THR A CA 1
ATOM 5503 C C . THR A 1 373 ? -39.37821 2.10359 -4.77602 1.000 46.97329 373 THR A C 1
ATOM 5504 O O . THR A 1 373 ? -39.77750 1.20490 -4.03114 1.000 44.98486 373 THR A O 1
ATOM 5515 N N . PHE A 1 374 ? -38.08966 2.29939 -5.05497 1.000 46.65154 374 PHE A N 1
ATOM 5516 C CA . PHE A 1 374 ? -37.06496 1.46337 -4.44140 1.000 48.47329 374 PHE A CA 1
ATOM 5517 C C . PHE A 1 374 ? -37.02734 1.66109 -2.93026 1.000 49.30292 374 PHE A C 1
ATOM 5518 O O . PHE A 1 374 ? -36.92920 0.68961 -2.16959 1.000 46.67938 374 PHE A O 1
ATOM 5535 N N . SER A 1 375 ? -37.12230 2.91445 -2.47850 1.000 47.43642 375 SER A N 1
ATOM 5536 C CA . SER A 1 375 ? -37.00602 3.23951 -1.06275 1.000 45.83886 375 SER A CA 1
ATOM 5537 C C . SER A 1 375 ? -38.27102 2.94431 -0.27230 1.000 47.36665 375 SER A C 1
ATOM 5538 O O . SER A 1 375 ? -38.19045 2.75404 0.94595 1.000 46.81073 375 SER A O 1
ATOM 5546 N N . GLY A 1 376 ? -39.42973 2.91178 -0.92750 1.000 47.98901 376 GLY A N 1
ATOM 5547 C CA . GLY A 1 376 ? -40.70159 2.83397 -0.24399 1.000 44.75812 376 GLY A CA 1
ATOM 5548 C C . GLY A 1 376 ? -41.40108 4.16454 -0.08313 1.000 45.24552 376 GLY A C 1
ATOM 5549 O O . GLY A 1 376 ? -42.52340 4.19685 0.43382 1.000 45.73901 376 GLY A O 1
ATOM 5553 N N . ARG A 1 377 ? -40.77088 5.26195 -0.49387 1.000 47.14028 377 ARG A N 1
ATOM 5554 C CA . ARG A 1 377 ? -41.45298 6.54524 -0.53002 1.000 46.74134 377 ARG A CA 1
ATOM 5555 C C . ARG A 1 377 ? -42.63838 6.47980 -1.48395 1.000 48.66845 377 ARG A C 1
ATOM 5556 O O . ARG A 1 377 ? -42.67158 5.67436 -2.41807 1.000 47.17088 377 ARG A O 1
ATOM 5577 N N . PHE A 1 378 ? -43.61823 7.34819 -1.24544 1.000 50.65312 378 PHE A N 1
ATOM 5578 C CA . PHE A 1 378 ? -44.70605 7.49958 -2.19790 1.000 51.09672 378 PHE A CA 1
ATOM 5579 C C . PHE A 1 378 ? -44.17467 8.00658 -3.53101 1.000 51.70712 378 PHE A C 1
ATOM 5580 O O . PHE A 1 378 ? -43.19113 8.74803 -3.59579 1.000 53.00615 378 PHE A O 1
ATOM 5597 N N . SER A 1 379 ? -44.83771 7.59507 -4.60280 1.000 54.30870 379 SER A N 1
ATOM 5598 C CA . SER A 1 379 ? -44.71029 8.24779 -5.89377 1.000 55.47014 379 SER A CA 1
ATOM 5599 C C . SER A 1 379 ? -46.11218 8.53980 -6.40423 1.000 55.47679 379 SER A C 1
ATOM 5600 O O . SER A 1 379 ? -47.09553 7.95531 -5.94219 1.000 53.49852 379 SER A O 1
ATOM 5608 N N . SER A 1 380 ? -46.19847 9.46622 -7.35309 1.000 60.02768 380 SER A N 1
ATOM 5609 C CA . SER A 1 380 ? -47.47955 9.86358 -7.91406 1.000 60.34844 380 SER A CA 1
ATOM 5610 C C . SER A 1 380 ? -47.35651 9.95999 -9.42493 1.000 60.33975 380 SER A C 1
ATOM 5611 O O . SER A 1 380 ? -46.26079 10.08357 -9.97721 1.000 60.71544 380 SER A O 1
ATOM 5619 N N . GLU A 1 381 ? -48.50509 9.89779 -10.08900 1.000 60.90275 381 GLU A N 1
ATOM 5620 C CA . GLU A 1 381 ? -48.54307 9.94637 -11.54065 1.000 63.67386 381 GLU A CA 1
ATOM 5621 C C . GLU A 1 381 ? -49.92146 10.41356 -11.97788 1.000 66.32920 381 GLU A C 1
ATOM 5622 O O . GLU A 1 381 ? -50.90677 10.24719 -11.25252 1.000 63.59584 381 GLU A O 1
ATOM 5634 N N . LYS A 1 382 ? -49.97283 11.00654 -13.16720 1.000 66.52354 382 LYS A N 1
ATOM 5635 C CA . LYS A 1 382 ? -51.21809 11.45274 -13.77869 1.000 64.25588 382 LYS A CA 1
ATOM 5636 C C . LYS A 1 382 ? -52.02044 12.35270 -12.83598 1.000 64.44766 382 LYS A C 1
ATOM 5637 O O . LYS A 1 382 ? -53.16060 12.03387 -12.48373 1.000 64.26140 382 LYS A O 1
ATOM 5656 N N . PRO A 1 383 ? -51.45016 13.48899 -12.40395 1.000 65.07168 383 PRO A N 1
ATOM 5657 C CA . PRO A 1 383 ? -50.08133 13.93518 -12.68365 1.000 67.26438 383 PRO A CA 1
ATOM 5658 C C . PRO A 1 383 ? -49.07521 13.52179 -11.61108 1.000 66.55008 383 PRO A C 1
ATOM 5659 O O . PRO A 1 383 ? -49.46485 13.15220 -10.50233 1.000 62.86715 383 PRO A O 1
ATOM 5670 N N . ASN A 1 384 ? -47.78890 13.59231 -11.94470 1.000 66.67780 384 ASN A N 1
ATOM 5671 C CA . ASN A 1 384 ? -46.72886 13.36661 -10.96957 1.000 65.29561 384 ASN A CA 1
ATOM 5672 C C . ASN A 1 384 ? -46.53716 14.64586 -10.16337 1.000 66.89721 384 ASN A C 1
ATOM 5673 O O . ASN A 1 384 ? -45.99005 15.63136 -10.66774 1.000 69.77346 384 ASN A O 1
ATOM 5684 N N . LEU A 1 385 ? -46.97722 14.62688 -8.90380 1.000 67.63532 385 LEU A N 1
ATOM 5685 C CA . LEU A 1 385 ? -46.99968 15.84641 -8.10258 1.000 68.32320 385 LEU A CA 1
ATOM 5686 C C . LEU A 1 385 ? -45.60136 16.38683 -7.83198 1.000 69.97267 385 LEU A C 1
ATOM 5687 O O . LEU A 1 385 ? -45.43143 17.59969 -7.66671 1.000 74.95354 385 LEU A O 1
ATOM 5703 N N . GLN A 1 386 ? -44.59440 15.51721 -7.76832 1.000 69.97848 386 GLN A N 1
ATOM 5704 C CA . GLN A 1 386 ? -43.24155 15.97526 -7.47872 1.000 71.13789 386 GLN A CA 1
ATOM 5705 C C . GLN A 1 386 ? -42.55061 16.57252 -8.69583 1.000 73.91843 386 GLN A C 1
ATOM 5706 O O . GLN A 1 386 ? -41.54341 17.27122 -8.53638 1.000 74.69704 386 GLN A O 1
ATOM 5720 N N . GLN A 1 387 ? -43.06432 16.31949 -9.89753 1.000 74.53711 387 GLN A N 1
ATOM 5721 C CA . GLN A 1 387 ? -42.54874 16.93946 -11.11063 1.000 77.14386 387 GLN A CA 1
ATOM 5722 C C . GLN A 1 387 ? -43.24146 18.25524 -11.43739 1.000 80.94090 387 GLN A C 1
ATOM 5723 O O . GLN A 1 387 ? -42.89806 18.88654 -12.44232 1.000 81.06808 387 GLN A O 1
ATOM 5737 N N . ILE A 1 388 ? -44.20287 18.67428 -10.62522 1.000 82.38062 388 ILE A N 1
ATOM 5738 C CA . ILE A 1 388 ? -44.79614 20.00679 -10.78118 1.000 85.97046 388 ILE A CA 1
ATOM 5739 C C . ILE A 1 388 ? -43.78101 21.05270 -10.33027 1.000 89.50518 388 ILE A C 1
ATOM 5740 O O . ILE A 1 388 ? -43.16125 20.88552 -9.26413 1.000 92.46441 388 ILE A O 1
ATOM 5756 N N . PRO A 1 389 ? -43.55913 22.12527 -11.09410 1.000 94.07526 389 PRO A N 1
ATOM 5757 C CA . PRO A 1 389 ? -42.55767 23.12044 -10.68978 1.000 97.11308 389 PRO A CA 1
ATOM 5758 C C . PRO A 1 389 ? -42.80851 23.64222 -9.28143 1.000 99.33725 389 PRO A C 1
ATOM 5759 O O . PRO A 1 389 ? -43.95113 23.76980 -8.83547 1.000 98.74706 389 PRO A O 1
ATOM 5770 N N . ARG A 1 390 ? -41.71501 23.94584 -8.58173 1.000 101.38087 390 ARG A N 1
ATOM 5771 C CA . ARG A 1 390 ? -41.77529 24.41706 -7.20495 1.000 105.34361 390 ARG A CA 1
ATOM 5772 C C . ARG A 1 390 ? -41.95867 25.92447 -7.09446 1.000 104.13041 390 ARG A C 1
ATOM 5773 O O . ARG A 1 390 ? -42.27960 26.41326 -6.00530 1.000 103.41518 390 ARG A O 1
ATOM 5794 N N . GLN A 1 391 ? -41.76614 26.66459 -8.18480 1.000 104.52865 391 GLN A N 1
ATOM 5795 C CA . GLN A 1 391 ? -41.88089 28.11593 -8.14074 1.000 104.75534 391 GLN A CA 1
ATOM 5796 C C . GLN A 1 391 ? -43.23807 28.52213 -7.58254 1.000 103.00184 391 GLN A C 1
ATOM 5797 O O . GLN A 1 391 ? -44.27223 27.96065 -7.95466 1.000 102.39632 391 GLN A O 1
ATOM 5811 N N . LYS A 1 392 ? -43.23095 29.50470 -6.67581 1.000 101.49795 392 LYS A N 1
ATOM 5812 C CA . LYS A 1 392 ? -44.48325 29.97535 -6.09524 1.000 99.17000 392 LYS A CA 1
ATOM 5813 C C . LYS A 1 392 ? -45.44431 30.48617 -7.15775 1.000 100.02259 392 LYS A C 1
ATOM 5814 O O . LYS A 1 392 ? -46.65690 30.51525 -6.92030 1.000 98.79675 392 LYS A O 1
ATOM 5833 N N . ASN A 1 393 ? -44.92896 30.88874 -8.32143 1.000 100.73917 393 ASN A N 1
ATOM 5834 C CA . ASN A 1 393 ? -45.79699 31.31911 -9.41043 1.000 101.49694 393 ASN A CA 1
ATOM 5835 C C . ASN A 1 393 ? -46.72391 30.20077 -9.86952 1.000 101.62250 393 ASN A C 1
ATOM 5836 O O . ASN A 1 393 ? -47.82849 30.47129 -10.35580 1.000 102.36566 393 ASN A O 1
ATOM 5847 N N . ILE A 1 394 ? -46.30295 28.94858 -9.72079 1.000 101.15890 394 ILE A N 1
ATOM 5848 C CA . ILE A 1 394 ? -47.03834 27.81161 -10.25666 1.000 99.92656 394 ILE A CA 1
ATOM 5849 C C . ILE A 1 394 ? -47.79771 27.06170 -9.16913 1.000 96.23557 394 ILE A C 1
ATOM 5850 O O . ILE A 1 394 ? -48.94088 26.65542 -9.37979 1.000 94.36430 394 ILE A O 1
ATOM 5866 N N . ARG A 1 395 ? -47.18751 26.86417 -8.00022 1.000 96.38276 395 ARG A N 1
ATOM 5867 C CA . ARG A 1 395 ? -47.86699 26.13275 -6.93657 1.000 93.67297 395 ARG A CA 1
ATOM 5868 C C . ARG A 1 395 ? -48.95868 26.95441 -6.26224 1.000 91.09033 395 ARG A C 1
ATOM 5869 O O . ARG A 1 395 ? -49.78966 26.38201 -5.54808 1.000 86.29176 395 ARG A O 1
ATOM 5890 N N . GLU A 1 396 ? -48.98152 28.27210 -6.47090 1.000 94.22253 396 GLU A N 1
ATOM 5891 C CA . GLU A 1 396 ? -50.10432 29.08425 -6.01681 1.000 91.62181 396 GLU A CA 1
ATOM 5892 C C . GLU A 1 396 ? -51.40456 28.71932 -6.72376 1.000 91.20600 396 GLU A C 1
ATOM 5893 O O . GLU A 1 396 ? -52.48015 29.11620 -6.25852 1.000 89.55194 396 GLU A O 1
ATOM 5905 N N . ILE A 1 397 ? -51.33045 27.97225 -7.82904 1.000 90.13575 397 ILE A N 1
ATOM 5906 C CA . ILE A 1 397 ? -52.52342 27.60142 -8.57940 1.000 89.42207 397 ILE A CA 1
ATOM 5907 C C . ILE A 1 397 ? -53.36518 26.56645 -7.84166 1.000 86.22939 397 ILE A C 1
ATOM 5908 O O . ILE A 1 397 ? -54.55399 26.40800 -8.14639 1.000 85.55070 397 ILE A O 1
ATOM 5924 N N . PHE A 1 398 ? -52.78642 25.85660 -6.87675 1.000 86.37711 398 PHE A N 1
ATOM 5925 C CA . PHE A 1 398 ? -53.48849 24.81620 -6.13429 1.000 82.27695 398 PHE A CA 1
ATOM 5926 C C . PHE A 1 398 ? -54.01573 25.40748 -4.83429 1.000 79.41242 398 PHE A C 1
ATOM 5927 O O . PHE A 1 398 ? -53.23875 25.91157 -4.01607 1.000 79.92345 398 PHE A O 1
ATOM 5944 N N . ILE A 1 399 ? -55.33006 25.33916 -4.64826 1.000 79.45379 399 ILE A N 1
ATOM 5945 C CA . ILE A 1 399 ? -55.99456 26.03421 -3.54794 1.000 78.03488 399 ILE A CA 1
ATOM 5946 C C . ILE A 1 399 ? -56.93112 25.06160 -2.84585 1.000 75.43068 399 ILE A C 1
ATOM 5947 O O . ILE A 1 399 ? -57.30235 24.01599 -3.40156 1.000 76.33968 399 ILE A O 1
ATOM 5963 N N . PRO A 1 400 ? -57.33579 25.37929 -1.62127 1.000 74.00672 400 PRO A N 1
ATOM 5964 C CA . PRO A 1 400 ? -58.34554 24.56788 -0.93752 1.000 74.97244 400 PRO A CA 1
ATOM 5965 C C . PRO A 1 400 ? -59.75290 24.93480 -1.39114 1.000 75.54130 400 PRO A C 1
ATOM 5966 O O . PRO A 1 400 ? -59.98217 25.93671 -2.06844 1.000 75.76767 400 PRO A O 1
ATOM 5977 N N . ASN A 1 401 ? -60.70362 24.09162 -0.99738 1.000 75.63262 401 ASN A N 1
ATOM 5978 C CA . ASN A 1 401 ? -62.10465 24.36288 -1.27052 1.000 75.11658 401 ASN A CA 1
ATOM 5979 C C . ASN A 1 401 ? -62.57959 25.56481 -0.45427 1.000 75.94698 401 ASN A C 1
ATOM 5980 O O . ASN A 1 401 ? -61.89621 26.05121 0.45185 1.000 75.71152 401 ASN A O 1
ATOM 5991 N N . ASP A 1 402 ? -63.77357 26.04689 -0.79136 1.000 78.66737 402 ASP A N 1
ATOM 5992 C CA . ASP A 1 402 ? -64.34093 27.18830 -0.08789 1.000 77.49919 402 ASP A CA 1
ATOM 5993 C C . ASP A 1 402 ? -64.58957 26.83934 1.37316 1.000 76.55654 402 ASP A C 1
ATOM 5994 O O . ASP A 1 402 ? -65.01082 25.72617 1.69981 1.000 77.30698 402 ASP A O 1
ATOM 6003 N N . ASN A 1 403 ? -64.32196 27.80404 2.25380 1.000 75.52218 403 ASN A N 1
ATOM 6004 C CA . ASN A 1 403 ? -64.46793 27.68028 3.70216 1.000 76.47995 403 ASN A CA 1
ATOM 6005 C C . ASN A 1 403 ? -63.39539 26.79966 4.33008 1.000 75.04714 403 ASN A C 1
ATOM 6006 O O . ASN A 1 403 ? -63.48505 26.48439 5.52447 1.000 73.34479 403 ASN A O 1
ATOM 6017 N N . ASN A 1 404 ? -62.38466 26.39500 3.56669 1.000 75.40337 404 ASN A N 1
ATOM 6018 C CA . ASN A 1 404 ? -61.30367 25.55180 4.05245 1.000 72.21275 404 ASN A CA 1
ATOM 6019 C C . ASN A 1 404 ? -59.96831 26.24897 3.82856 1.000 70.92779 404 ASN A C 1
ATOM 6020 O O . ASN A 1 404 ? -59.86919 27.24104 3.10160 1.000 71.92444 404 ASN A O 1
ATOM 6031 N N . ILE A 1 405 ? -58.92868 25.71067 4.46323 1.000 69.24572 405 ILE A N 1
ATOM 6032 C CA . ILE A 1 405 ? -57.58755 26.26891 4.35507 1.000 69.83128 405 ILE A CA 1
ATOM 6033 C C . ILE A 1 405 ? -56.58260 25.13101 4.45028 1.000 67.88933 405 ILE A C 1
ATOM 6034 O O . ILE A 1 405 ? -56.83001 24.11347 5.10342 1.000 66.08532 405 ILE A O 1
ATOM 6050 N N . PHE A 1 406 ? -55.44480 25.30589 3.78009 1.000 68.51407 406 PHE A N 1
ATOM 6051 C CA . PHE A 1 406 ? -54.38288 24.31124 3.81120 1.000 66.10965 406 PHE A CA 1
ATOM 6052 C C . PHE A 1 406 ? -53.54762 24.45351 5.07606 1.000 65.79406 406 PHE A C 1
ATOM 6053 O O . PHE A 1 406 ? -53.31287 25.56177 5.56803 1.000 65.83318 406 PHE A O 1
ATOM 6070 N N . ILE A 1 407 ? -53.09372 23.31792 5.59418 1.000 66.64672 407 ILE A N 1
ATOM 6071 C CA . ILE A 1 407 ? -52.05836 23.26480 6.61856 1.000 62.50085 407 ILE A CA 1
ATOM 6072 C C . ILE A 1 407 ? -50.94062 22.38734 6.07470 1.000 60.12882 407 ILE A C 1
ATOM 6073 O O . ILE A 1 407 ? -51.16848 21.22031 5.73309 1.000 58.53852 407 ILE A O 1
ATOM 6089 N N . ILE A 1 408 ? -49.74426 22.95543 5.97423 1.000 61.50973 408 ILE A N 1
ATOM 6090 C CA . ILE A 1 408 ? -48.60802 22.32196 5.31961 1.000 61.06081 408 ILE A CA 1
ATOM 6091 C C . ILE A 1 408 ? -47.50849 22.14461 6.35400 1.000 59.18951 408 ILE A C 1
ATOM 6092 O O . ILE A 1 408 ? -47.18139 23.08749 7.08281 1.000 60.08746 408 ILE A O 1
ATOM 6108 N N . ALA A 1 409 ? -46.93835 20.94333 6.41508 1.000 57.26904 409 ALA A N 1
ATOM 6109 C CA . ALA A 1 409 ? -45.91186 20.61734 7.39480 1.000 60.29306 409 ALA A CA 1
ATOM 6110 C C . ALA A 1 409 ? -44.75419 19.89961 6.71693 1.000 58.79738 409 ALA A C 1
ATOM 6111 O O . ALA A 1 409 ? -44.95743 19.12255 5.78081 1.000 57.25518 409 ALA A O 1
ATOM 6118 N N . ASP A 1 410 ? -43.54032 20.16715 7.19905 1.000 58.39625 410 ASP A N 1
ATOM 6119 C CA . ASP A 1 410 ? -42.32556 19.57095 6.66499 1.000 58.37655 410 ASP A CA 1
ATOM 6120 C C . ASP A 1 410 ? -41.39673 19.18861 7.80668 1.000 58.58736 410 ASP A C 1
ATOM 6121 O O . ASP A 1 410 ? -41.38566 19.83431 8.85617 1.000 59.72746 410 ASP A O 1
ATOM 6130 N N . PHE A 1 411 ? -40.60609 18.14145 7.58679 1.000 59.28709 411 PHE A N 1
ATOM 6131 C CA . PHE A 1 411 ? -39.42621 17.90991 8.40619 1.000 61.22482 411 PHE A CA 1
ATOM 6132 C C . PHE A 1 411 ? -38.27775 18.77511 7.89290 1.000 64.00922 411 PHE A C 1
ATOM 6133 O O . PHE A 1 411 ? -38.16537 19.04383 6.69365 1.000 63.90462 411 PHE A O 1
ATOM 6150 N N A LYS A 1 412 ? -37.41662 19.20519 8.81845 0.500 67.02788 412 LYS A N 1
ATOM 6151 N N B LYS A 1 412 ? -37.41661 19.20499 8.81648 0.500 65.23794 412 LYS A N 1
ATOM 6152 C CA A LYS A 1 412 ? -36.31458 20.09025 8.45478 0.500 76.14928 412 LYS A CA 1
ATOM 6153 C CA B LYS A 1 412 ? -36.31357 20.09518 8.46708 0.500 75.91445 412 LYS A CA 1
ATOM 6154 C C A LYS A 1 412 ? -35.11086 19.30627 7.94361 0.500 68.08922 412 LYS A C 1
ATOM 6155 C C B LYS A 1 412 ? -35.09343 19.32842 7.96426 0.500 68.07314 412 LYS A C 1
ATOM 6156 O O A LYS A 1 412 ? -34.60609 19.57772 6.84845 0.500 68.37104 412 LYS A O 1
ATOM 6157 O O B LYS A 1 412 ? -34.56276 19.63679 6.89111 0.500 68.65112 412 LYS A O 1
ATOM 6194 N N . GLN A 1 413 ? -34.63064 18.33931 8.72664 1.000 65.17148 413 GLN A N 1
ATOM 6195 C CA . GLN A 1 413 ? -33.45472 17.54509 8.37093 1.000 62.72528 413 GLN A CA 1
ATOM 6196 C C . GLN A 1 413 ? -33.64597 16.10163 8.83422 1.000 58.55227 413 GLN A C 1
ATOM 6197 O O . GLN A 1 413 ? -32.83770 15.54186 9.57234 1.000 56.12079 413 GLN A O 1
ATOM 6211 N N . ILE A 1 414 ? -34.73471 15.47121 8.39590 1.000 56.43589 414 ILE A N 1
ATOM 6212 C CA . ILE A 1 414 ? -35.03253 14.12709 8.87647 1.000 51.76535 414 ILE A CA 1
ATOM 6213 C C . ILE A 1 414 ? -33.99496 13.13414 8.36073 1.000 48.48658 414 ILE A C 1
ATOM 6214 O O . ILE A 1 414 ? -33.53770 12.25675 9.10179 1.000 47.07527 414 ILE A O 1
ATOM 6230 N N . GLU A 1 415 ? -33.58064 13.27251 7.09850 1.000 49.92288 415 GLU A N 1
ATOM 6231 C CA . GLU A 1 415 ? -32.59879 12.34622 6.53703 1.000 51.04230 415 GLU A CA 1
ATOM 6232 C C . GLU A 1 415 ? -31.30365 12.35264 7.34636 1.000 49.25673 415 GLU A C 1
ATOM 6233 O O . GLU A 1 415 ? -30.77507 11.29269 7.70052 1.000 46.44346 415 GLU A O 1
ATOM 6245 N N . LEU A 1 416 ? -30.77342 13.54179 7.64662 1.000 49.38123 416 LEU A N 1
ATOM 6246 C CA . LEU A 1 416 ? -29.50341 13.62064 8.36575 1.000 49.83830 416 LEU A CA 1
ATOM 6247 C C . LEU A 1 416 ? -29.64277 13.13212 9.80437 1.000 47.43127 416 LEU A C 1
ATOM 6248 O O . LEU A 1 416 ? -28.71771 12.52065 10.34995 1.000 44.40197 416 LEU A O 1
ATOM 6264 N N . LYS A 1 417 ? -30.78219 13.40167 10.44284 1.000 49.45453 417 LYS A N 1
ATOM 6265 C CA . LYS A 1 417 ? -30.99781 12.88072 11.78859 1.000 49.67057 417 LYS A CA 1
ATOM 6266 C C . LYS A 1 417 ? -31.08508 11.36058 11.77609 1.000 46.47429 417 LYS A C 1
ATOM 6267 O O . LYS A 1 417 ? -30.55719 10.69730 12.67505 1.000 42.99752 417 LYS A O 1
ATOM 6286 N N . ILE A 1 418 ? -31.73845 10.79041 10.75950 1.000 46.46931 418 ILE A N 1
ATOM 6287 C CA . ILE A 1 418 ? -31.78318 9.33639 10.63368 1.000 46.57230 418 ILE A CA 1
ATOM 6288 C C . ILE A 1 418 ? -30.37373 8.77417 10.49818 1.000 45.70011 418 ILE A C 1
ATOM 6289 O O . ILE A 1 418 ? -30.03549 7.75204 11.10613 1.000 43.72512 418 ILE A O 1
ATOM 6305 N N . ALA A 1 419 ? -29.53185 9.42706 9.69320 1.000 46.28372 419 ALA A N 1
ATOM 6306 C CA . ALA A 1 419 ? -28.15084 8.97815 9.54923 1.000 46.90706 419 ALA A CA 1
ATOM 6307 C C . ALA A 1 419 ? -27.42270 9.00203 10.88590 1.000 46.65256 419 ALA A C 1
ATOM 6308 O O . ALA A 1 419 ? -26.65958 8.08190 11.20325 1.000 46.41260 419 ALA A O 1
ATOM 6315 N N . ALA A 1 420 ? -27.64410 10.05047 11.68246 1.000 47.06102 420 ALA A N 1
ATOM 6316 C CA . ALA A 1 420 ? -26.98081 10.15048 12.97754 1.000 44.15125 420 ALA A CA 1
ATOM 6317 C C . ALA A 1 420 ? -27.39670 9.01087 13.89730 1.000 46.03769 420 ALA A C 1
ATOM 6318 O O . ALA A 1 420 ? -26.56143 8.43626 14.60588 1.000 44.36054 420 ALA A O 1
ATOM 6325 N N . GLU A 1 421 ? -28.68648 8.66950 13.90082 1.000 46.93385 421 GLU A N 1
ATOM 6326 C CA . GLU A 1 421 ? -29.16360 7.58688 14.75411 1.000 45.94456 421 GLU A CA 1
ATOM 6327 C C . GLU A 1 421 ? -28.64022 6.23695 14.27666 1.000 45.86676 421 GLU A C 1
ATOM 6328 O O . GLU A 1 421 ? -28.18044 5.41919 15.08184 1.000 49.02635 421 GLU A O 1
ATOM 6340 N N . ILE A 1 422 ? -28.70907 5.98099 12.96979 1.000 44.97190 422 ILE A N 1
ATOM 6341 C CA . ILE A 1 422 ? -28.25947 4.69548 12.44120 1.000 45.82052 422 ILE A CA 1
ATOM 6342 C C . ILE A 1 422 ? -26.77405 4.49862 12.72003 1.000 46.37886 422 ILE A C 1
ATOM 6343 O O . ILE A 1 422 ? -26.35607 3.45639 13.23672 1.000 47.58110 422 ILE A O 1
ATOM 6359 N N . THR A 1 423 ? -25.95376 5.50094 12.39201 1.000 44.94148 423 THR A N 1
ATOM 6360 C CA . THR A 1 423 ? -24.52541 5.40392 12.67080 1.000 46.09144 423 THR A CA 1
ATOM 6361 C C . THR A 1 423 ? -24.21160 5.56062 14.15470 1.000 47.66648 423 THR A C 1
ATOM 6362 O O . THR A 1 423 ? -23.10263 5.21839 14.58053 1.000 45.91657 423 THR A O 1
ATOM 6373 N N . ASN A 1 424 ? -25.15472 6.06895 14.94951 1.000 48.12761 424 ASN A N 1
ATOM 6374 C CA . ASN A 1 424 ? -24.96313 6.20904 16.39300 1.000 48.41443 424 ASN A CA 1
ATOM 6375 C C . ASN A 1 424 ? -23.76745 7.10859 16.70457 1.000 47.04825 424 ASN A C 1
ATOM 6376 O O . ASN A 1 424 ? -22.94753 6.80700 17.57378 1.000 49.48351 424 ASN A O 1
ATOM 6387 N N . ASP A 1 425 ? -23.66997 8.22928 15.99387 1.000 46.45572 425 ASP A N 1
ATOM 6388 C CA . ASP A 1 425 ? -22.51712 9.11420 16.11397 1.000 47.99235 425 ASP A CA 1
ATOM 6389 C C . AS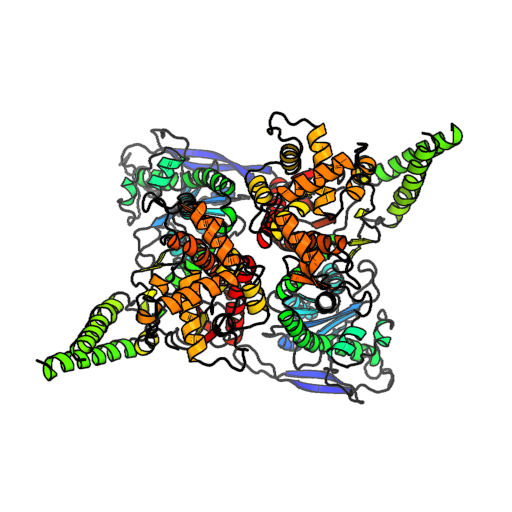P A 1 425 ? -22.71239 10.05781 17.29488 1.000 46.20979 425 ASP A C 1
ATOM 6390 O O . ASP A 1 425 ? -23.67081 10.83872 17.32532 1.000 45.39376 425 ASP A O 1
ATOM 6399 N N . GLU A 1 426 ? -21.79162 9.99484 18.25913 1.000 48.45956 426 GLU A N 1
ATOM 6400 C CA . GLU A 1 426 ? -21.99156 10.69289 19.52654 1.000 49.45302 426 GLU A CA 1
ATOM 6401 C C . GLU A 1 426 ? -22.01617 12.20551 19.33374 1.000 47.60963 426 GLU A C 1
ATOM 6402 O O . GLU A 1 426 ? -22.92550 12.88605 19.82346 1.000 46.59924 426 GLU A O 1
ATOM 6414 N N . ILE A 1 427 ? -21.02019 12.75502 18.63183 1.000 47.14383 427 ILE A N 1
ATOM 6415 C CA . ILE A 1 427 ? -20.95836 14.20573 18.46159 1.000 47.36857 427 ILE A CA 1
ATOM 6416 C C . ILE A 1 427 ? -22.23059 14.71967 17.80426 1.000 44.12637 427 ILE A C 1
ATOM 6417 O O . ILE A 1 427 ? -22.78684 15.74444 18.21428 1.000 46.34046 427 ILE A O 1
ATOM 6433 N N . MET A 1 428 ? -22.71331 14.01981 16.77695 1.000 45.25622 428 MET A N 1
ATOM 6434 C CA . MET A 1 428 ? -23.90808 14.47731 16.07421 1.000 47.85695 428 MET A CA 1
ATOM 6435 C C . MET A 1 428 ? -25.13935 14.39726 16.96315 1.000 45.05671 428 MET A C 1
ATOM 6436 O O . MET A 1 428 ? -25.92401 15.34924 17.03815 1.000 45.21939 428 MET A O 1
ATOM 6450 N N . LEU A 1 429 ? -25.33883 13.25939 17.62972 1.000 43.88342 429 LEU A N 1
ATOM 6451 C CA . LEU A 1 429 ? -26.52688 13.10426 18.46063 1.000 45.10045 429 LEU A CA 1
ATOM 6452 C C . LEU A 1 429 ? -26.53139 14.10857 19.60569 1.000 44.95305 429 LEU A C 1
ATOM 6453 O O . LEU A 1 429 ? -27.57434 14.69269 19.91889 1.000 45.88662 429 LEU A O 1
ATOM 6469 N N . LYS A 1 430 ? -25.37418 14.33737 20.23422 1.000 43.72796 430 LYS A N 1
ATOM 6470 C CA . LYS A 1 430 ? -25.31275 15.32204 21.31059 1.000 47.30372 430 LYS A CA 1
ATOM 6471 C C . LYS A 1 430 ? -25.56472 16.73079 20.78465 1.000 47.88202 430 LYS A C 1
ATOM 6472 O O . LYS A 1 430 ? -26.20619 17.54633 21.45785 1.000 44.98341 430 LYS A O 1
ATOM 6491 N N . ALA A 1 431 ? -25.06778 17.03707 19.58522 1.000 45.15340 431 ALA A N 1
ATOM 6492 C CA . ALA A 1 431 ? -25.28108 18.36435 19.02342 1.000 45.49316 431 ALA A CA 1
ATOM 6493 C C . ALA A 1 431 ? -26.75434 18.59132 18.70849 1.000 46.53872 431 ALA A C 1
ATOM 6494 O O . ALA A 1 431 ? -27.30889 19.64915 19.02591 1.000 48.23344 431 ALA A O 1
ATOM 6501 N N . TYR A 1 432 ? -27.40838 17.60843 18.08301 1.000 45.28660 432 TYR A N 1
ATOM 6502 C CA . TYR A 1 432 ? -28.84011 17.73101 17.82693 1.000 47.07700 432 TYR A CA 1
ATOM 6503 C C . TYR A 1 432 ? -29.61509 17.90707 19.12689 1.000 48.86360 432 TYR A C 1
ATOM 6504 O O . TYR A 1 432 ? -30.57881 18.67967 19.18513 1.000 49.47872 432 TYR A O 1
ATOM 6522 N N . ASN A 1 433 ? -29.21217 17.19056 20.17964 1.000 44.19115 433 ASN A N 1
ATOM 6523 C CA . ASN A 1 433 ? -29.92704 17.26981 21.44595 1.000 47.89972 433 ASN A CA 1
ATOM 6524 C C . ASN A 1 433 ? -29.72875 18.61993 22.12198 1.000 49.74758 433 ASN A C 1
ATOM 6525 O O . ASN A 1 433 ? -30.62802 19.09536 22.82525 1.000 50.97291 433 ASN A O 1
ATOM 6536 N N . ASN A 1 434 ? -28.56858 19.24514 21.93320 1.000 48.61691 434 ASN A N 1
ATOM 6537 C CA . ASN A 1 434 ? -28.35077 20.61385 22.38255 1.000 49.52216 434 ASN A CA 1
ATOM 6538 C C . ASN A 1 434 ? -28.88379 21.64729 21.39477 1.000 49.60486 434 ASN A C 1
ATOM 6539 O O . ASN A 1 434 ? -28.67752 22.84773 21.60566 1.000 49.63155 434 ASN A O 1
ATOM 6550 N N . ASN A 1 435 ? -29.56163 21.21190 20.33186 1.000 47.46382 435 ASN A N 1
ATOM 6551 C CA . ASN A 1 435 ? -30.15279 22.11557 19.34356 1.000 47.24521 435 ASN A CA 1
ATOM 6552 C C . ASN A 1 435 ? -29.08440 22.95732 18.65282 1.000 48.73105 435 ASN A C 1
ATOM 6553 O O . ASN A 1 435 ? -29.29702 24.13129 18.34101 1.000 50.63485 435 ASN A O 1
ATOM 6564 N N . ILE A 1 436 ? -27.92753 22.35375 18.40931 1.000 48.79319 436 ILE A N 1
ATOM 6565 C CA . ILE A 1 436 ? -26.87335 22.98332 17.62508 1.000 49.43565 436 ILE A CA 1
ATOM 6566 C C . ILE A 1 436 ? -27.03264 22.55314 16.17518 1.000 50.60954 436 ILE A C 1
ATOM 6567 O O . ILE A 1 436 ? -27.19464 21.36118 15.88277 1.000 48.93902 436 ILE A O 1
ATOM 6583 N N . ASP A 1 437 ? -26.98984 23.52665 15.26912 1.000 50.84853 437 ASP A N 1
ATOM 6584 C CA . ASP A 1 437 ? -27.16900 23.24860 13.85218 1.000 50.71868 437 ASP A CA 1
ATOM 6585 C C . ASP A 1 437 ? -26.04903 22.35362 13.33362 1.000 50.39387 437 ASP A C 1
ATOM 6586 O O . ASP A 1 437 ? -24.87247 22.55138 13.64868 1.000 48.49689 437 ASP A O 1
ATOM 6595 N N . LEU A 1 438 ? -26.42469 21.36454 12.51963 1.000 52.01728 438 LEU A N 1
ATOM 6596 C CA . LEU A 1 438 ? -25.45160 20.38858 12.03814 1.000 51.64132 438 LEU A CA 1
ATOM 6597 C C . LEU A 1 438 ? -24.41097 21.02006 11.12013 1.000 51.52771 438 LEU A C 1
ATOM 6598 O O . LEU A 1 438 ? -23.26144 20.56743 11.08581 1.000 50.30187 438 LEU A O 1
ATOM 6614 N N . HIS A 1 439 ? -24.78817 22.04666 10.36041 1.000 52.33771 439 HIS A N 1
ATOM 6615 C CA . HIS A 1 439 ? -23.82282 22.69171 9.47786 1.000 54.78113 439 HIS A CA 1
ATOM 6616 C C . HIS A 1 439 ? -22.89779 23.61767 10.25974 1.000 52.80811 439 HIS A C 1
ATOM 6617 O O . HIS A 1 439 ? -21.68938 23.65676 10.00238 1.000 50.62969 439 HIS A O 1
ATOM 6631 N N . THR A 1 440 ? -23.44596 24.36422 11.21891 1.000 52.23266 440 THR A N 1
ATOM 6632 C CA . THR A 1 440 ? -22.60348 25.09105 12.16245 1.000 54.98358 440 THR A CA 1
ATOM 6633 C C . THR A 1 440 ? -21.65026 24.14075 12.87737 1.000 51.29254 440 THR A C 1
ATOM 6634 O O . THR A 1 440 ? -20.45621 24.42620 13.01968 1.000 49.94928 440 THR A O 1
ATOM 6645 N N . LEU A 1 441 ? -22.16780 23.00023 13.33549 1.000 49.81396 441 LEU A N 1
ATOM 6646 C CA . LEU A 1 441 ? -21.33332 22.00005 13.98959 1.000 50.10383 441 LEU A CA 1
ATOM 6647 C C . LEU A 1 441 ? -20.12879 21.63853 13.12876 1.000 51.07037 441 LEU A C 1
ATOM 6648 O O . LEU A 1 441 ? -18.97749 21.76113 13.55994 1.000 49.97372 441 LEU A O 1
ATOM 6664 N N . THR A 1 442 ? -20.38125 21.17878 11.90089 1.000 52.59579 442 THR A N 1
ATOM 6665 C CA . THR A 1 442 ? -19.28394 20.77105 11.02948 1.000 52.17737 442 THR A CA 1
ATOM 6666 C C . THR A 1 442 ? -18.34811 21.93657 10.73550 1.000 51.26407 442 THR A C 1
ATOM 6667 O O . THR A 1 442 ? -17.13122 21.74783 10.62030 1.000 48.86284 442 THR A O 1
ATOM 6678 N N . ALA A 1 443 ? -18.89316 23.14927 10.62253 1.000 51.60230 443 ALA A N 1
ATOM 6679 C CA . ALA A 1 443 ? -18.04500 24.31887 10.41886 1.000 51.36978 443 ALA A CA 1
ATOM 6680 C C . ALA A 1 443 ? -17.08326 24.50713 11.58541 1.000 53.50650 443 ALA A C 1
ATOM 6681 O O . ALA A 1 443 ? -15.90996 24.84145 11.38470 1.000 52.42475 443 ALA A O 1
ATOM 6688 N N . SER A 1 444 ? -17.55906 24.29025 12.81510 1.000 51.23925 444 SER A N 1
ATOM 6689 C CA . SER A 1 444 ? -16.68423 24.43237 13.97298 1.000 51.82792 444 SER A CA 1
ATOM 6690 C C . SER A 1 444 ? -15.61941 23.34531 14.00339 1.000 51.98305 444 SER A C 1
ATOM 6691 O O . SER A 1 444 ? -14.54917 23.54474 14.58813 1.000 53.75980 444 SER A O 1
ATOM 6699 N N . ILE A 1 445 ? -15.89050 22.19526 13.38625 1.000 53.80639 445 ILE A N 1
ATOM 6700 C CA . ILE A 1 445 ? -14.89295 21.13299 13.32561 1.000 53.77648 445 ILE A CA 1
ATOM 6701 C C . ILE A 1 445 ? -13.87086 21.41888 12.23240 1.000 55.91605 445 ILE A C 1
ATOM 6702 O O . ILE A 1 445 ? -12.66562 21.22349 12.42721 1.000 57.79087 445 ILE A O 1
ATOM 6718 N N . ILE A 1 446 ? -14.33029 21.89019 11.07249 1.000 55.63087 446 ILE A N 1
ATOM 6719 C CA . ILE A 1 446 ? -13.42111 22.14801 9.96049 1.000 55.81244 446 ILE A CA 1
ATOM 6720 C C . ILE A 1 446 ? -12.55494 23.36799 10.25189 1.000 56.61426 446 ILE A C 1
ATOM 6721 O O . ILE A 1 446 ? -11.32810 23.32705 10.10417 1.000 55.73383 446 ILE A O 1
ATOM 6737 N N . THR A 1 447 ? -13.17914 24.47157 10.67319 1.000 55.91419 447 THR A N 1
ATOM 6738 C CA . THR A 1 447 ? -12.45160 25.71749 10.88294 1.000 54.17533 447 THR A CA 1
ATOM 6739 C C . THR A 1 447 ? -11.75134 25.77775 12.23165 1.000 55.51479 447 THR A C 1
ATOM 6740 O O . THR A 1 447 ? -10.84856 26.60205 12.40598 1.000 57.02691 447 THR A O 1
ATOM 6751 N N . LYS A 1 448 ? -12.15102 24.94117 13.18691 1.000 57.17013 448 LYS A N 1
ATOM 6752 C CA . LYS A 1 448 ? -11.68547 24.98322 14.56903 1.000 54.61840 448 LYS A CA 1
ATOM 6753 C C . LYS A 1 448 ? -12.13264 26.24618 15.29088 1.000 52.70826 448 LYS A C 1
ATOM 6754 O O . LYS A 1 448 ? -11.63094 26.53568 16.38179 1.000 52.25346 448 LYS A O 1
ATOM 6773 N N . LYS A 1 449 ? -13.05897 27.00727 14.71593 1.000 53.75432 449 LYS A N 1
ATOM 6774 C CA . LYS A 1 449 ? -13.57871 28.19058 15.37759 1.000 53.78196 449 LYS A CA 1
ATOM 6775 C C . LYS A 1 449 ? -14.69447 27.81961 16.34874 1.000 53.85758 449 LYS A C 1
ATOM 6776 O O . LYS A 1 449 ? -15.30028 26.74721 16.26611 1.000 54.25169 449 LYS A O 1
ATOM 6795 N N . ASN A 1 450 ? -14.96844 28.73652 17.27054 1.000 51.39159 450 ASN A N 1
ATOM 6796 C CA . ASN A 1 450 ? -16.13935 28.62795 18.12082 1.000 52.10628 450 ASN A CA 1
ATOM 6797 C C . ASN A 1 450 ? -17.35325 29.20592 17.39934 1.000 52.23712 450 ASN A C 1
ATOM 6798 O O . ASN A 1 450 ? -17.23474 30.03381 16.49305 1.000 54.74502 450 ASN A O 1
ATOM 6809 N N . ILE A 1 451 ? -18.53194 28.75915 17.81659 1.000 50.18596 451 ILE A N 1
ATOM 6810 C CA . ILE A 1 451 ? -19.77349 29.05838 17.10547 1.000 52.97388 451 ILE A CA 1
ATOM 6811 C C . ILE A 1 451 ? -19.94935 30.56241 16.91453 1.000 52.83947 451 ILE A C 1
ATOM 6812 O O . ILE A 1 451 ? -20.43846 30.98453 15.85706 1.000 57.32625 451 ILE A O 1
ATOM 6828 N N . PRO A 1 452 ? -19.57662 31.41098 17.87861 1.000 53.13288 452 PRO A N 1
ATOM 6829 C CA . PRO A 1 452 ? -19.71848 32.86047 17.65674 1.000 51.13185 452 PRO A CA 1
ATOM 6830 C C . PRO A 1 452 ? -18.83154 33.40769 16.54921 1.000 52.95200 452 PRO A C 1
ATOM 6831 O O . PRO A 1 452 ? -19.15918 34.46177 15.99159 1.000 53.66453 452 PRO A O 1
ATOM 6842 N N . ASP A 1 453 ? -17.72210 32.74361 16.21874 1.000 53.47831 453 ASP A N 1
ATOM 6843 C CA . ASP A 1 453 ? -16.79448 33.21586 15.19752 1.000 56.70400 453 ASP A CA 1
ATOM 6844 C C . ASP A 1 453 ? -16.99414 32.51821 13.85472 1.000 58.06823 453 ASP A C 1
ATOM 6845 O O . ASP A 1 453 ? -16.10436 32.57032 12.99722 1.000 58.41781 453 ASP A O 1
ATOM 6854 N N . ILE A 1 454 ? -18.13481 31.86688 13.65489 1.000 55.00365 454 ILE A N 1
ATOM 6855 C CA . ILE A 1 454 ? -18.41910 31.13052 12.42842 1.000 58.33679 454 ILE A CA 1
ATOM 6856 C C . ILE A 1 454 ? -19.30326 31.99841 11.54169 1.000 59.50083 454 ILE A C 1
ATOM 6857 O O . ILE A 1 454 ? -20.39178 32.41849 11.95388 1.000 60.10131 454 ILE A O 1
ATOM 6873 N N . ASN A 1 455 ? -18.83701 32.26457 10.32396 1.000 61.26245 455 ASN A N 1
ATOM 6874 C CA . ASN A 1 455 ? -19.53781 33.12325 9.38025 1.000 63.08756 455 ASN A CA 1
ATOM 6875 C C . ASN A 1 455 ? -20.32671 32.29362 8.37217 1.000 62.75149 455 ASN A C 1
ATOM 6876 O O . ASN A 1 455 ? -20.22736 31.06636 8.31554 1.000 61.19399 455 ASN A O 1
ATOM 6887 N N . LYS A 1 456 ? -21.11753 32.99739 7.55857 1.000 64.78094 456 LYS A N 1
ATOM 6888 C CA . LYS A 1 456 ? -22.01571 32.32254 6.62787 1.000 64.42240 456 LYS A CA 1
ATOM 6889 C C . LYS A 1 456 ? -21.24330 31.48404 5.61764 1.000 63.64528 456 LYS A C 1
ATOM 6890 O O . LYS A 1 456 ? -21.69770 30.40457 5.22139 1.000 64.82891 456 LYS A O 1
ATOM 6909 N N . GLU A 1 457 ? -20.07531 31.96023 5.18441 1.000 62.16199 457 GLU A N 1
ATOM 6910 C CA . GLU A 1 457 ? -19.28341 31.18397 4.23552 1.000 63.61240 457 GLU A CA 1
ATOM 6911 C C . GLU A 1 457 ? -18.80679 29.87940 4.86482 1.000 63.24758 457 GLU A C 1
ATOM 6912 O O . GLU A 1 457 ? -18.73059 28.84646 4.18852 1.000 61.87428 457 GLU A O 1
ATOM 6924 N N . ASP A 1 458 ? -18.48664 29.90589 6.16101 1.000 63.78011 458 ASP A N 1
ATOM 6925 C CA . ASP A 1 458 ? -18.10238 28.68162 6.85716 1.000 60.20916 458 ASP A CA 1
ATOM 6926 C C . ASP A 1 458 ? -19.23248 27.65806 6.83007 1.000 58.96253 458 ASP A C 1
ATOM 6927 O O . ASP A 1 458 ? -19.00477 26.47222 6.56408 1.000 57.08586 458 ASP A O 1
ATOM 6936 N N . ARG A 1 459 ? -20.46281 28.09854 7.11332 1.000 56.12430 459 ARG A N 1
ATOM 6937 C CA . ARG A 1 459 ? -21.58901 27.17087 7.12747 1.000 57.93130 459 ARG A CA 1
ATOM 6938 C C . ARG A 1 459 ? -21.88936 26.64239 5.73280 1.000 59.72149 459 ARG A C 1
ATOM 6939 O O . ARG A 1 459 ? -22.26308 25.47443 5.57537 1.000 58.15573 459 ARG A O 1
ATOM 6960 N N . HIS A 1 460 ? -21.75196 27.49197 4.71156 1.000 61.91312 460 HIS A N 1
ATOM 6961 C CA . HIS A 1 460 ? -22.03582 27.06183 3.34708 1.000 59.37115 460 HIS A CA 1
ATOM 6962 C C . HIS A 1 460 ? -21.09911 25.93437 2.93369 1.000 58.11185 460 HIS A C 1
ATOM 6963 O O . HIS A 1 460 ? -21.53540 24.91561 2.38632 1.000 57.58229 460 HIS A O 1
ATOM 6977 N N . ILE A 1 461 ? -19.80246 26.09518 3.20376 1.000 58.66588 461 ILE A N 1
ATOM 6978 C CA . ILE A 1 461 ? -18.85089 25.01808 2.94665 1.000 60.04438 461 ILE A CA 1
ATOM 6979 C C . ILE A 1 461 ? -19.23685 23.77063 3.73180 1.000 59.35601 461 ILE A C 1
ATOM 6980 O O . ILE A 1 461 ? -19.16617 22.64754 3.21727 1.000 59.31012 461 ILE A O 1
ATOM 6996 N N . ALA A 1 462 ? -19.65017 23.94602 4.98983 1.000 57.80232 462 ALA A N 1
ATOM 6997 C CA . ALA A 1 462 ? -19.99224 22.79726 5.82215 1.000 56.69348 462 ALA A CA 1
ATOM 6998 C C . ALA A 1 462 ? -21.21082 22.06066 5.27989 1.000 55.22318 462 ALA A C 1
ATOM 6999 O O . ALA A 1 462 ? -21.28986 20.83068 5.37884 1.000 54.31675 462 ALA A O 1
ATOM 7006 N N . LYS A 1 463 ? -22.17468 22.79261 4.71228 1.000 57.33324 463 LYS A N 1
ATOM 7007 C CA . LYS A 1 463 ? -23.32053 22.14578 4.07635 1.000 57.99858 463 LYS A CA 1
ATOM 7008 C C . LYS A 1 463 ? -22.86558 21.15109 3.01928 1.000 57.15515 463 LYS A C 1
ATOM 7009 O O . LYS A 1 463 ? -23.33044 20.00670 2.98235 1.000 57.47312 463 LYS A O 1
ATOM 7028 N N . ALA A 1 464 ? -21.95234 21.57538 2.14505 1.000 57.97879 464 ALA A N 1
ATOM 7029 C CA . ALA A 1 464 ? -21.49057 20.69339 1.08071 1.000 58.77032 464 ALA A CA 1
ATOM 7030 C C . ALA A 1 464 ? -20.74603 19.49488 1.64828 1.000 57.88934 464 ALA A C 1
ATOM 7031 O O . ALA A 1 464 ? -20.89194 18.37112 1.15343 1.000 57.93185 464 ALA A O 1
ATOM 7038 N N . ILE A 1 465 ? -19.94201 19.71320 2.68931 1.000 58.21982 465 ILE A N 1
ATOM 7039 C CA . ILE A 1 465 ? -19.19554 18.61217 3.29153 1.000 58.29194 465 ILE A CA 1
ATOM 7040 C C . ILE A 1 465 ? -20.15499 17.58847 3.88389 1.000 56.30620 465 ILE A C 1
ATOM 7041 O O . ILE A 1 465 ? -19.99710 16.37670 3.69023 1.000 55.30351 465 ILE A O 1
ATOM 7057 N N . ASN A 1 466 ? -21.17210 18.06299 4.60549 1.000 54.21413 466 ASN A N 1
ATOM 7058 C CA . ASN A 1 466 ? -22.08648 17.15608 5.29171 1.000 56.90950 466 ASN A CA 1
ATOM 7059 C C . ASN A 1 466 ? -22.86169 16.29567 4.29859 1.000 54.05256 466 ASN A C 1
ATOM 7060 O O . ASN A 1 466 ? -22.82442 15.06234 4.36424 1.000 52.42389 466 ASN A O 1
ATOM 7071 N N . PHE A 1 467 ? -23.57689 16.93017 3.36801 1.000 55.45880 467 PHE A N 1
ATOM 7072 C CA . PHE A 1 467 ? -24.35413 16.16089 2.40212 1.000 56.97429 467 PHE A CA 1
ATOM 7073 C C . PHE A 1 467 ? -23.46062 15.27729 1.54244 1.000 55.84573 467 PHE A C 1
ATOM 7074 O O . PHE A 1 467 ? -23.86246 14.17355 1.16188 1.000 56.42205 467 PHE A O 1
ATOM 7091 N N . GLY A 1 468 ? -22.24459 15.72985 1.24254 1.000 54.31579 468 GLY A N 1
ATOM 7092 C CA . GLY A 1 468 ? -21.36693 14.93698 0.39967 1.000 53.89991 468 GLY A CA 1
ATOM 7093 C C . GLY A 1 468 ? -20.80532 13.72600 1.11864 1.000 54.63542 468 GLY A C 1
ATOM 7094 O O . GLY A 1 468 ? -20.84945 12.60681 0.60222 1.000 56.22949 468 GLY A O 1
ATOM 7098 N N . LEU A 1 469 ? -20.27002 13.93158 2.32275 1.000 56.16107 469 LEU A N 1
ATOM 7099 C CA . LEU A 1 469 ? -19.58965 12.84795 3.02389 1.000 56.51791 469 LEU A CA 1
ATOM 7100 C C . LEU A 1 469 ? -20.57316 11.89552 3.69189 1.000 53.66835 469 LEU A C 1
ATOM 7101 O O . LEU A 1 469 ? -20.33326 10.68342 3.73004 1.000 53.74588 469 LEU A O 1
ATOM 7117 N N . ILE A 1 470 ? -21.67913 12.41753 4.22601 1.000 52.53771 470 ILE A N 1
ATOM 7118 C CA . ILE A 1 470 ? -22.65772 11.54870 4.87215 1.000 54.26343 470 ILE A CA 1
ATOM 7119 C C . ILE A 1 470 ? -23.20276 10.52524 3.88751 1.000 54.47572 470 ILE A C 1
ATOM 7120 O O . ILE A 1 470 ? -23.55207 9.40390 4.27702 1.000 51.57841 470 ILE A O 1
ATOM 7136 N N . TYR A 1 471 ? -23.27786 10.88023 2.60497 1.000 54.12133 471 TYR A N 1
ATOM 7137 C CA . TYR A 1 471 ? -23.83346 10.00107 1.58604 1.000 55.19755 471 TYR A CA 1
ATOM 7138 C C . TYR A 1 471 ? -22.76733 9.22438 0.81482 1.000 54.43574 471 TYR A C 1
ATOM 7139 O O . TYR A 1 471 ? -23.09315 8.57731 -0.18518 1.000 54.24067 471 TYR A O 1
ATOM 7157 N N . GLY A 1 472 ? -21.51177 9.26574 1.25507 1.000 54.52818 472 GLY A N 1
ATOM 7158 C CA . GLY A 1 472 ? -20.50636 8.32542 0.80068 1.000 54.71427 472 GLY A CA 1
ATOM 7159 C C . GLY A 1 472 ? -19.48882 8.83246 -0.19855 1.000 56.14547 472 GLY A C 1
ATOM 7160 O O . GLY A 1 472 ? -18.74054 8.01817 -0.75157 1.000 58.21465 472 GLY A O 1
ATOM 7164 N N . MET A 1 473 ? -19.42126 10.13617 -0.44353 1.000 55.14159 473 MET A N 1
ATOM 7165 C CA . MET A 1 473 ? -18.44707 10.64563 -1.39469 1.000 57.57219 473 MET A CA 1
ATOM 7166 C C . MET A 1 473 ? -17.02823 10.51738 -0.84509 1.000 59.68326 473 MET A C 1
ATOM 7167 O O . MET A 1 473 ? -16.80140 10.46016 0.36688 1.000 59.60159 473 MET A O 1
ATOM 7181 N N . ASN A 1 474 ? -16.06405 10.46072 -1.76341 1.000 62.00600 474 ASN A N 1
ATOM 7182 C CA . ASN A 1 474 ? -14.66116 10.64193 -1.42846 1.000 63.36475 474 ASN A CA 1
ATOM 7183 C C . ASN A 1 474 ? -14.28654 12.10018 -1.69589 1.000 62.53119 474 ASN A C 1
ATOM 7184 O O . ASN A 1 474 ? -15.09216 12.89070 -2.19427 1.000 61.00229 474 ASN A O 1
ATOM 7195 N N . TYR A 1 475 ? -13.05063 12.46945 -1.34740 1.000 63.86047 475 TYR A N 1
ATOM 7196 C CA . TYR A 1 475 ? -12.68318 13.88155 -1.40590 1.000 66.07725 475 TYR A CA 1
ATOM 7197 C C . TYR A 1 475 ? -12.67984 14.40827 -2.83534 1.000 66.78233 475 TYR A C 1
ATOM 7198 O O . TYR A 1 475 ? -12.92502 15.60101 -3.04995 1.000 67.10683 475 TYR A O 1
ATOM 7216 N N . VAL A 1 476 ? -12.42126 13.54563 -3.82150 1.000 67.02018 476 VAL A N 1
ATOM 7217 C CA . VAL A 1 476 ? -12.48948 13.97502 -5.21602 1.000 66.47807 476 VAL A CA 1
ATOM 7218 C C . VAL A 1 476 ? -13.92692 14.30860 -5.59604 1.000 67.30666 476 VAL A C 1
ATOM 7219 O O . VAL A 1 476 ? -14.21059 15.38150 -6.14269 1.000 67.95252 476 VAL A O 1
ATOM 7232 N N . ASN A 1 477 ? -14.85601 13.38937 -5.31983 1.000 65.95411 477 ASN A N 1
ATOM 7233 C CA . ASN A 1 477 ? -16.26410 13.66802 -5.57910 1.000 66.74853 477 ASN A CA 1
ATOM 7234 C C . ASN A 1 477 ? -16.74006 14.88525 -4.80110 1.000 67.68427 477 ASN A C 1
ATOM 7235 O O . ASN A 1 477 ? -17.58018 15.64856 -5.29352 1.000 67.86927 477 ASN A O 1
ATOM 7246 N N . LEU A 1 478 ? -16.21692 15.08230 -3.58882 1.000 66.32684 478 LEU A N 1
ATOM 7247 C CA . LEU A 1 478 ? -16.58810 16.25156 -2.79944 1.000 67.89947 478 LEU A CA 1
ATOM 7248 C C . LEU A 1 478 ? -16.20604 17.53956 -3.52014 1.000 68.50113 478 LEU A C 1
ATOM 7249 O O . LEU A 1 478 ? -17.01238 18.47227 -3.62110 1.000 66.80684 478 LEU A O 1
ATOM 7265 N N . LYS A 1 479 ? -14.97284 17.60845 -4.02864 1.000 69.83962 479 LYS A N 1
ATOM 7266 C CA . LYS A 1 479 ? -14.54385 18.78178 -4.78358 1.000 69.88747 479 LYS A CA 1
ATOM 7267 C C . LYS A 1 479 ? -15.50753 19.07923 -5.92525 1.000 70.47374 479 LYS A C 1
ATOM 7268 O O . LYS A 1 479 ? -16.02701 20.19529 -6.04347 1.000 70.95683 479 LYS A O 1
ATOM 7287 N N A ASN A 1 480 ? -15.76357 18.08402 -6.77624 0.500 69.86081 480 ASN A N 1
ATOM 7288 N N B ASN A 1 480 ? -15.75206 18.08712 -6.78598 0.500 70.23377 480 ASN A N 1
ATOM 7289 C CA A ASN A 1 480 ? -16.66149 18.29890 -7.90528 0.500 70.82354 480 ASN A CA 1
ATOM 7290 C CA B ASN A 1 480 ? -16.66665 18.29427 -7.90380 0.500 69.71931 480 ASN A CA 1
ATOM 7291 C C A ASN A 1 480 ? -18.07488 18.61541 -7.43141 0.500 70.16903 480 ASN A C 1
ATOM 7292 C C B ASN A 1 480 ? -18.06437 18.63853 -7.41046 0.500 70.45336 480 ASN A C 1
ATOM 7293 O O A ASN A 1 480 ? -18.76043 19.45915 -8.02132 0.500 71.41967 480 ASN A O 1
ATOM 7294 O O B ASN A 1 480 ? -18.72801 19.52208 -7.96603 0.500 71.25635 480 ASN A O 1
ATOM 7315 N N . TYR A 1 481 ? -18.52700 17.95439 -6.36201 1.000 70.33838 481 TYR A N 1
ATOM 7316 C CA . TYR A 1 481 ? -19.85743 18.23338 -5.82974 1.000 69.20448 481 TYR A CA 1
ATOM 7317 C C . TYR A 1 481 ? -19.94106 19.64894 -5.27288 1.000 68.60300 481 TYR A C 1
ATOM 7318 O O . TYR A 1 481 ? -20.92827 20.35702 -5.50412 1.000 69.31758 481 TYR A O 1
ATOM 7336 N N . ALA A 1 482 ? -18.91046 20.08224 -4.54375 1.000 68.67728 482 ALA A N 1
ATOM 7337 C CA . ALA A 1 482 ? -18.92480 21.41926 -3.95817 1.000 72.22468 482 ALA A CA 1
ATOM 7338 C C . ALA A 1 482 ? -18.92355 22.49496 -5.03880 1.000 74.00563 482 ALA A C 1
ATOM 7339 O O . ALA A 1 482 ? -19.77771 23.39012 -5.04432 1.000 73.05658 482 ALA A O 1
ATOM 7346 N N . ASN A 1 483 ? -17.96525 22.42423 -5.96620 1.000 74.21691 483 ASN A N 1
ATOM 7347 C CA . ASN A 1 483 ? -17.86653 23.44901 -7.00015 1.000 75.01631 483 ASN A CA 1
ATOM 7348 C C . ASN A 1 483 ? -19.07061 23.42614 -7.93404 1.000 72.83498 483 ASN A C 1
ATOM 7349 O O . ASN A 1 483 ? -19.50572 24.48189 -8.40750 1.000 73.99738 483 ASN A O 1
ATOM 7360 N N . THR A 1 484 ? -19.63093 22.24554 -8.19766 1.000 71.18372 484 THR A N 1
ATOM 7361 C CA . THR A 1 484 ? -20.74418 22.15025 -9.13638 1.000 73.03712 484 THR A CA 1
ATOM 7362 C C . THR A 1 484 ? -22.01877 22.75443 -8.55385 1.000 74.26183 484 THR A C 1
ATOM 7363 O O . THR A 1 484 ? -22.65034 23.61544 -9.17866 1.000 74.43831 484 THR A O 1
ATOM 7374 N N . TYR A 1 485 ? -22.41438 22.31782 -7.35603 1.000 73.94247 485 TYR A N 1
ATOM 7375 C CA . TYR A 1 485 ? -23.71538 22.67497 -6.80252 1.000 72.86787 485 TYR A CA 1
ATOM 7376 C C . TYR A 1 485 ? -23.66917 23.81927 -5.79951 1.000 73.00900 485 TYR A C 1
ATOM 7377 O O . TYR A 1 485 ? -24.71928 24.40298 -5.50765 1.000 71.68391 485 TYR A O 1
ATOM 7395 N N . TYR A 1 486 ? -22.49270 24.15626 -5.26907 1.000 72.84761 486 TYR A N 1
ATOM 7396 C CA . TYR A 1 486 ? -22.36024 25.23964 -4.30645 1.000 72.88064 486 TYR A CA 1
ATOM 7397 C C . TYR A 1 486 ? -21.51925 26.40182 -4.81368 1.000 75.13625 486 TYR A C 1
ATOM 7398 O O . TYR A 1 486 ? -21.48765 27.44881 -4.15569 1.000 76.02435 486 TYR A O 1
ATOM 7416 N N . GLY A 1 487 ? -20.84561 26.25442 -5.95358 1.000 75.09651 487 GLY A N 1
ATOM 7417 C CA . GLY A 1 487 ? -20.05350 27.32765 -6.52137 1.000 75.78727 487 GLY A CA 1
ATOM 7418 C C . GLY A 1 487 ? -18.96392 27.81760 -5.59131 1.000 76.86014 48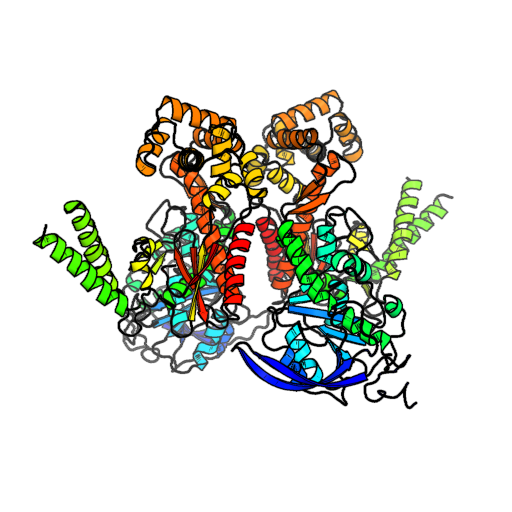7 GLY A C 1
ATOM 7419 O O . GLY A 1 487 ? -18.89715 29.01152 -5.28174 1.000 76.63414 487 GLY A O 1
ATOM 7423 N N . LEU A 1 488 ? -18.09484 26.90751 -5.14963 1.000 75.89335 488 LEU A N 1
ATOM 7424 C CA . LEU A 1 488 ? -17.07995 27.22283 -4.15359 1.000 77.96206 488 LEU A CA 1
ATOM 7425 C C . LEU A 1 488 ? -15.65769 27.21015 -4.69160 1.000 79.15017 488 LEU A C 1
ATOM 7426 O O . LEU A 1 488 ? -14.83264 27.99999 -4.22734 1.000 81.03648 488 LEU A O 1
ATOM 7442 N N . ASN A 1 489 ? -15.34351 26.33586 -5.64510 1.000 76.95855 489 ASN A N 1
ATOM 7443 C CA . ASN A 1 489 ? -13.99729 26.24140 -6.20704 1.000 81.19099 489 ASN A CA 1
ATOM 7444 C C . ASN A 1 489 ? -12.98070 25.85409 -5.12837 1.000 79.79906 489 ASN A C 1
ATOM 7445 O O . ASN A 1 489 ? -12.02914 26.58094 -4.83530 1.000 80.03135 489 ASN A O 1
ATOM 7456 N N . MET A 1 490 ? -13.20091 24.68431 -4.53860 1.000 79.24466 490 MET A N 1
ATOM 7457 C CA . MET A 1 490 ? -12.27537 24.12861 -3.56415 1.000 77.62062 490 MET A CA 1
ATOM 7458 C C . MET A 1 490 ? -11.23332 23.26842 -4.27270 1.000 76.85446 490 MET A C 1
ATOM 7459 O O . MET A 1 490 ? -11.42361 22.82989 -5.40911 1.000 79.39699 490 MET A O 1
ATOM 7473 N N . SER A 1 491 ? -10.12430 23.02702 -3.58261 1.000 76.14147 491 SER A N 1
ATOM 7474 C CA . SER A 1 491 ? -9.01651 22.25312 -4.12295 1.000 74.97248 491 SER A CA 1
ATOM 7475 C C . SER A 1 491 ? -8.99521 20.84892 -3.52895 1.000 76.56050 491 SER A C 1
ATOM 7476 O O . SER A 1 491 ? -9.60844 20.57291 -2.49418 1.000 76.14443 491 SER A O 1
ATOM 7484 N N . LEU A 1 492 ? -8.26381 19.95748 -4.20274 1.000 75.34959 492 LEU A N 1
ATOM 7485 C CA . LEU A 1 492 ? -8.17614 18.57585 -3.74133 1.000 75.07151 492 LEU A CA 1
ATOM 7486 C C . LEU A 1 492 ? -7.52772 18.49372 -2.36639 1.000 74.18861 492 LEU A C 1
ATOM 7487 O O . LEU A 1 492 ? -7.97833 17.72992 -1.50485 1.000 72.97513 492 LEU A O 1
ATOM 7503 N N . ASP A 1 493 ? -6.46291 19.26713 -2.14177 1.000 76.10976 493 ASP A N 1
ATOM 7504 C CA . ASP A 1 493 ? -5.82000 19.25576 -0.83254 1.000 76.36094 493 ASP A CA 1
ATOM 7505 C C . ASP A 1 493 ? -6.77000 19.73730 0.25414 1.000 73.25930 493 ASP A C 1
ATOM 7506 O O . ASP A 1 493 ? -6.70908 19.25387 1.39037 1.000 71.39485 493 ASP A O 1
ATOM 7515 N N . GLN A 1 494 ? -7.65140 20.68404 -0.07159 1.000 72.24560 494 GLN A N 1
ATOM 7516 C CA . GLN A 1 494 ? -8.64609 21.13535 0.89528 1.000 73.14809 494 GLN A CA 1
ATOM 7517 C C . GLN A 1 494 ? -9.67520 20.04260 1.16121 1.000 70.05181 494 GLN A C 1
ATOM 7518 O O . GLN A 1 494 ? -9.86236 19.60985 2.30400 1.000 65.68820 494 GLN A O 1
ATOM 7532 N N . CYS A 1 495 ? -10.34796 19.57560 0.10615 1.000 71.81572 495 CYS A N 1
ATOM 7533 C CA . CYS A 1 495 ? -11.34960 18.52938 0.27120 1.000 67.59693 495 CYS A CA 1
ATOM 7534 C C . CYS A 1 495 ? -10.75891 17.28168 0.91252 1.000 66.13841 495 CYS A C 1
ATOM 7535 O O . CYS A 1 495 ? -11.47526 16.53282 1.58586 1.000 64.57345 495 CYS A O 1
ATOM 7543 N N . LEU A 1 496 ? -9.46189 17.04000 0.72176 1.000 67.27439 496 LEU A N 1
ATOM 7544 C CA . LEU A 1 496 ? -8.81712 15.93199 1.41719 1.000 66.15462 496 LEU A CA 1
ATOM 7545 C C . LEU A 1 496 ? -8.70406 16.21971 2.90918 1.000 65.39624 496 LEU A C 1
ATOM 7546 O O . LEU A 1 496 ? -8.81774 15.30638 3.73499 1.000 65.49003 496 LEU A O 1
ATOM 7562 N N . TYR A 1 497 ? -8.47841 17.48354 3.27528 1.000 65.86044 497 TYR A N 1
ATOM 7563 C CA . TYR A 1 497 ? -8.49269 17.84837 4.68733 1.000 64.21952 497 TYR A CA 1
ATOM 7564 C C . TYR A 1 497 ? -9.89850 17.73274 5.26347 1.000 61.87276 497 TYR A C 1
ATOM 7565 O O . TYR A 1 497 ? -10.08114 17.22294 6.37486 1.000 60.59245 497 TYR A O 1
ATOM 7583 N N . PHE A 1 498 ? -10.90300 18.20067 4.51984 1.000 61.42084 498 PHE A N 1
ATOM 7584 C CA . PHE A 1 498 ? -12.28660 18.04179 4.95201 1.000 60.98999 498 PHE A CA 1
ATOM 7585 C C . PHE A 1 498 ? -12.61712 16.57473 5.20080 1.000 61.96477 498 PHE A C 1
ATOM 7586 O O . PHE A 1 498 ? -13.22282 16.22616 6.22085 1.000 61.64571 498 PHE A O 1
ATOM 7603 N N . TYR A 1 499 ? -12.22749 15.69646 4.27450 1.000 61.69832 499 TYR A N 1
ATOM 7604 C CA . TYR A 1 499 ? -12.54363 14.28020 4.42679 1.000 61.80811 499 TYR A CA 1
ATOM 7605 C C . TYR A 1 499 ? -11.93897 13.71947 5.70818 1.000 58.39612 499 TYR A C 1
ATOM 7606 O O . TYR A 1 499 ? -12.63357 13.08650 6.51027 1.000 56.44607 499 TYR A O 1
ATOM 7624 N N . ASN A 1 500 ? -10.63907 13.94018 5.91629 1.000 60.99760 500 ASN A N 1
ATOM 7625 C CA . ASN A 1 500 ? -9.97349 13.36864 7.08286 1.000 60.14769 500 ASN A CA 1
ATOM 7626 C C . ASN A 1 500 ? -10.48384 13.99052 8.37518 1.000 58.62696 500 ASN A C 1
ATOM 7627 O O . ASN A 1 500 ? -10.63145 13.29628 9.38630 1.000 58.37451 500 ASN A O 1
ATOM 7638 N N . SER A 1 501 ? -10.74797 15.29857 8.36543 1.000 59.24709 501 SER A N 1
ATOM 7639 C CA . SER A 1 501 ? -11.25763 15.95989 9.56233 1.000 59.48149 501 SER A CA 1
ATOM 7640 C C . SER A 1 501 ? -12.67206 15.49523 9.88644 1.000 58.43830 501 SER A C 1
ATOM 7641 O O . SER A 1 501 ? -13.00078 15.24388 11.05204 1.000 54.65729 501 SER A O 1
ATOM 7649 N N . PHE A 1 502 ? -13.51822 15.37414 8.86320 1.000 59.46919 502 PHE A N 1
ATOM 7650 C CA . PHE A 1 502 ? -14.89297 14.92889 9.06052 1.000 56.04705 502 PHE A CA 1
ATOM 7651 C C . PHE A 1 502 ? -14.93667 13.57507 9.75948 1.000 55.79941 502 PHE A C 1
ATOM 7652 O O . PHE A 1 502 ? -15.54904 13.42675 10.82379 1.000 55.64952 502 PHE A O 1
ATOM 7669 N N . PHE A 1 503 ? -14.28643 12.57070 9.17519 1.000 54.39524 503 PHE A N 1
ATOM 7670 C CA . PHE A 1 503 ? -14.35235 11.22103 9.71982 1.000 55.93190 503 PHE A CA 1
ATOM 7671 C C . PHE A 1 503 ? -13.44851 11.01982 10.92808 1.000 55.98352 503 PHE A C 1
ATOM 7672 O O . PHE A 1 503 ? -13.58402 10.00354 11.61993 1.000 54.26137 503 PHE A O 1
ATOM 7689 N N . GLU A 1 504 ? -12.54266 11.95867 11.20446 1.000 56.42547 504 GLU A N 1
ATOM 7690 C CA . GLU A 1 504 ? -11.76219 11.88827 12.43449 1.000 56.49022 504 GLU A CA 1
ATOM 7691 C C . GLU A 1 504 ? -12.62698 12.21224 13.64510 1.000 55.97896 504 GLU A C 1
ATOM 7692 O O . GLU A 1 504 ? -12.45951 11.61521 14.71450 1.000 56.05361 504 GLU A O 1
ATOM 7704 N N . HIS A 1 505 ? -13.56289 13.14752 13.49183 1.000 55.47132 505 HIS A N 1
ATOM 7705 C CA . HIS A 1 505 ? -14.45137 13.54470 14.57598 1.000 53.61138 505 HIS A CA 1
ATOM 7706 C C . HIS A 1 505 ? -15.74326 12.73822 14.58442 1.000 52.70475 505 HIS A C 1
ATOM 7707 O O . HIS A 1 505 ? -16.22130 12.34143 15.65260 1.000 50.56160 505 HIS A O 1
ATOM 7721 N N . TYR A 1 506 ? -16.31571 12.48334 13.41057 1.000 52.06799 506 TYR A N 1
ATOM 7722 C CA . TYR A 1 506 ? -17.53655 11.68782 13.29873 1.000 49.40534 506 TYR A CA 1
ATOM 7723 C C . TYR A 1 506 ? -17.16452 10.20457 13.23887 1.000 50.25044 506 TYR A C 1
ATOM 7724 O O . TYR A 1 506 ? -17.29812 9.52247 12.22191 1.000 50.20886 506 TYR A O 1
ATOM 7742 N N . LYS A 1 507 ? -16.68656 9.70845 14.38225 1.000 51.03975 507 LYS A N 1
ATOM 7743 C CA . LYS A 1 507 ? -16.19033 8.33811 14.44655 1.000 51.75122 507 LYS A CA 1
ATOM 7744 C C . LYS A 1 507 ? -17.30338 7.31762 14.24745 1.000 50.65865 507 LYS A C 1
ATOM 7745 O O . LYS A 1 507 ? -17.05362 6.22967 13.71649 1.000 49.02602 507 LYS A O 1
ATOM 7764 N N . GLY A 1 508 ? -18.52850 7.64007 14.66326 1.000 49.31261 508 GLY A N 1
ATOM 7765 C CA . GLY A 1 508 ? -19.63376 6.72648 14.42839 1.000 49.50098 508 GLY A CA 1
ATOM 7766 C C . GLY A 1 508 ? -19.91772 6.53028 12.95122 1.000 49.15519 508 GLY A C 1
ATOM 7767 O O . GLY A 1 508 ? -20.12387 5.40430 12.49127 1.000 45.75099 508 GLY A O 1
ATOM 7771 N N . ILE A 1 509 ? -19.92935 7.62527 12.18841 1.000 48.30088 509 ILE A N 1
ATOM 7772 C CA . ILE A 1 509 ? -20.17306 7.53464 10.75332 1.000 49.92103 509 ILE A CA 1
ATOM 7773 C C . ILE A 1 509 ? -19.03722 6.78671 10.07367 1.000 51.37644 509 ILE A C 1
ATOM 7774 O O . ILE A 1 509 ? -19.26299 5.92062 9.21923 1.000 52.64809 509 ILE A O 1
ATOM 7790 N N . TYR A 1 510 ? -17.79830 7.11456 10.43823 1.000 51.55966 510 TYR A N 1
ATOM 7791 C CA . TYR A 1 510 ? -16.64595 6.43149 9.86294 1.000 52.70434 510 TYR A CA 1
ATOM 7792 C C . TYR A 1 510 ? -16.73264 4.92664 10.09165 1.000 51.58126 510 TYR A C 1
ATOM 7793 O O . TYR A 1 510 ? -16.52800 4.13263 9.16560 1.000 52.62969 510 TYR A O 1
ATOM 7811 N N . LYS A 1 511 ? -17.04216 4.51478 11.32309 1.000 47.15605 511 LYS A N 1
ATOM 7812 C CA . LYS A 1 511 ? -17.13729 3.08896 11.62208 1.000 49.54048 511 LYS A CA 1
ATOM 7813 C C . LYS A 1 511 ? -18.27351 2.43200 10.84393 1.000 52.48225 511 LYS A C 1
ATOM 7814 O O . LYS A 1 511 ? -18.11091 1.32943 10.30831 1.000 50.09036 511 LYS A O 1
ATOM 7833 N N . PHE A 1 512 ? -19.43445 3.08877 10.77370 1.000 50.97787 512 PHE A N 1
ATOM 7834 C CA . PHE A 1 512 ? -20.55484 2.52607 10.02609 1.000 50.42424 512 PHE A CA 1
ATOM 7835 C C . PHE A 1 512 ? -20.21592 2.40508 8.54416 1.000 51.28301 512 PHE A C 1
ATOM 7836 O O . PHE A 1 512 ? -20.44085 1.35814 7.92511 1.000 48.36120 512 PHE A O 1
ATOM 7853 N N . HIS A 1 513 ? -19.67452 3.47388 7.95582 1.000 49.42716 513 HIS A N 1
ATOM 7854 C CA . HIS A 1 513 ? -19.33647 3.44002 6.53818 1.000 48.80405 513 HIS A CA 1
ATOM 7855 C C . HIS A 1 513 ? -18.33613 2.33079 6.23645 1.000 52.49722 513 HIS A C 1
ATOM 7856 O O . HIS A 1 513 ? -18.48505 1.60195 5.24821 1.000 52.68198 513 HIS A O 1
ATOM 7870 N N . ASN A 1 514 ? -17.31080 2.18163 7.07801 1.000 51.19406 514 ASN A N 1
ATOM 7871 C CA . ASN A 1 514 ? -16.31874 1.13859 6.84060 1.000 51.98297 514 ASN A CA 1
ATOM 7872 C C . ASN A 1 514 ? -16.94275 -0.24717 6.93826 1.000 50.59178 514 ASN A C 1
ATOM 7873 O O . ASN A 1 514 ? -16.58026 -1.15282 6.17878 1.000 52.74288 514 ASN A O 1
ATOM 7884 N N . GLN A 1 515 ? -17.88127 -0.43404 7.86910 1.000 49.79545 515 GLN A N 1
ATOM 7885 C CA . GLN A 1 515 ? -18.57527 -1.71411 7.96782 1.000 50.25695 515 GLN A CA 1
ATOM 7886 C C . GLN A 1 515 ? -19.34328 -2.02478 6.68691 1.000 50.57754 515 GLN A C 1
ATOM 7887 O O . GLN A 1 515 ? -19.34308 -3.16897 6.21686 1.000 50.09403 515 GLN A O 1
ATOM 7901 N N . VAL A 1 516 ? -19.99282 -1.01777 6.09826 1.000 47.72308 516 VAL A N 1
ATOM 7902 C CA . VAL A 1 516 ? -20.74796 -1.24741 4.86979 1.000 49.45869 516 VAL A CA 1
ATOM 7903 C C . VAL A 1 516 ? -19.80834 -1.59611 3.72098 1.000 49.71070 516 VAL A C 1
ATOM 7904 O O . VAL A 1 516 ? -20.09076 -2.49935 2.92540 1.000 47.51844 516 VAL A O 1
ATOM 7917 N N . LYS A 1 517 ? -18.68057 -0.88759 3.61241 1.000 50.77701 517 LYS A N 1
ATOM 7918 C CA . LYS A 1 517 ? -17.71782 -1.18274 2.55460 1.000 50.81531 517 LYS A CA 1
ATOM 7919 C C . LYS A 1 517 ? -17.19509 -2.60888 2.66777 1.000 50.40951 517 LYS A C 1
ATOM 7920 O O . LYS A 1 517 ? -17.08847 -3.32521 1.66594 1.000 52.41080 517 LYS A O 1
ATOM 7939 N N . GLN A 1 518 ? -16.85277 -3.03484 3.88235 1.000 49.76622 518 GLN A N 1
ATOM 7940 C CA . GLN A 1 518 ? -16.24964 -4.35018 4.06400 1.000 53.25232 518 GLN A CA 1
ATOM 7941 C C . GLN A 1 518 ? -17.24352 -5.46291 3.74406 1.000 53.45542 518 GLN A C 1
ATOM 7942 O O . GLN A 1 518 ? -16.92174 -6.40165 3.00562 1.000 53.15735 518 GLN A O 1
ATOM 7956 N N . LYS A 1 519 ? -18.46431 -5.36886 4.28243 1.000 50.86769 519 LYS A N 1
ATOM 7957 C CA . LYS A 1 519 ? -19.42563 -6.45664 4.13046 1.000 51.70270 519 LYS A CA 1
ATOM 7958 C C . LYS A 1 519 ? -19.89620 -6.60952 2.68925 1.000 50.96529 519 LYS A C 1
ATOM 7959 O O . LYS A 1 519 ? -20.20089 -7.72741 2.25790 1.000 50.44861 519 LYS A O 1
ATOM 7978 N N . ARG A 1 520 ? -19.96758 -5.51262 1.93516 1.000 50.22129 520 ARG A N 1
ATOM 7979 C CA . ARG A 1 520 ? -20.46797 -5.54882 0.56111 1.000 50.15570 520 ARG A CA 1
ATOM 7980 C C . ARG A 1 520 ? -21.78117 -6.32525 0.48165 1.000 48.06162 520 ARG A C 1
ATOM 7981 O O . ARG A 1 520 ? -22.00682 -7.12209 -0.43201 1.000 46.96814 520 ARG A O 1
ATOM 8002 N N . ALA A 1 521 ? -22.65674 -6.08570 1.45415 1.000 47.03075 521 ALA A N 1
ATOM 8003 C CA . ALA A 1 521 ? -23.89946 -6.83159 1.55934 1.000 46.58629 521 ALA A CA 1
ATOM 8004 C C . ALA A 1 521 ? -24.90668 -6.38050 0.50338 1.000 44.31021 521 ALA A C 1
ATOM 8005 O O . ALA A 1 521 ? -24.80823 -5.29137 -0.07002 1.000 43.79941 521 ALA A O 1
ATOM 8012 N N . LEU A 1 522 ? -25.89842 -7.24401 0.25943 1.000 42.97798 522 LEU A N 1
ATOM 8013 C CA . LEU A 1 522 ? -26.97055 -6.96350 -0.68581 1.000 45.53179 522 LEU A CA 1
ATOM 8014 C C . LEU A 1 522 ? -28.32094 -6.72596 -0.02741 1.000 45.86067 522 LEU A C 1
ATOM 8015 O O . LEU A 1 522 ? -29.20931 -6.15618 -0.66982 1.000 45.75650 522 LEU A O 1
ATOM 8031 N N . GLN A 1 523 ? -28.50050 -7.14374 1.22086 1.000 45.28884 523 GLN A N 1
ATOM 8032 C CA . GLN A 1 523 ? -29.77123 -7.01599 1.91897 1.000 45.69089 523 GLN A CA 1
ATOM 8033 C C . GLN A 1 523 ? -29.66258 -5.91295 2.96015 1.000 44.80276 523 GLN A C 1
ATOM 8034 O O . GLN A 1 523 ? -28.76210 -5.93459 3.80452 1.000 48.79416 523 GLN A O 1
ATOM 8048 N N . TYR A 1 524 ? -30.57298 -4.94799 2.88863 1.000 46.16462 524 TYR A N 1
ATOM 8049 C CA . TYR A 1 524 ? -30.60909 -3.83096 3.81689 1.000 46.04365 524 TYR A CA 1
ATOM 8050 C C . TYR A 1 524 ? -32.03257 -3.65308 4.31497 1.000 44.66957 524 TYR A C 1
ATOM 8051 O O . TYR A 1 524 ? -32.99380 -4.09396 3.67921 1.000 43.45195 524 TYR A O 1
ATOM 8069 N N . SER A 1 525 ? -32.15578 -3.01145 5.47464 1.000 45.45930 525 SER A N 1
ATOM 8070 C CA . SER A 1 525 ? -33.45180 -2.81125 6.10136 1.000 45.67124 525 SER A CA 1
ATOM 8071 C C . SER A 1 525 ? -33.52697 -1.41463 6.69858 1.000 44.87776 525 SER A C 1
ATOM 8072 O O . SER A 1 525 ? -32.51264 -0.75451 6.93184 1.000 45.18914 525 SER A O 1
ATOM 8080 N N . THR A 1 526 ? -34.75687 -0.97235 6.93168 1.000 46.94212 526 THR A N 1
ATOM 8081 C CA . THR A 1 526 ? -35.04477 0.31619 7.53308 1.000 44.49398 526 THR A CA 1
ATOM 8082 C C . THR A 1 526 ? -35.34933 0.11606 9.01395 1.000 44.84247 526 THR A C 1
ATOM 8083 O O . THR A 1 526 ? -35.31855 -1.00140 9.53376 1.000 45.20413 526 THR A O 1
ATOM 8094 N N . LEU A 1 527 ? -35.66348 1.21556 9.70177 1.000 44.41573 527 LEU A N 1
ATOM 8095 C CA . LEU A 1 527 ? -36.02810 1.11389 11.10963 1.000 47.36059 527 LEU A CA 1
ATOM 8096 C C . LEU A 1 527 ? -37.37144 0.42063 11.30820 1.000 47.24545 527 LEU A C 1
ATOM 8097 O O . LEU A 1 527 ? -37.63538 -0.08112 12.40558 1.000 47.77889 527 LEU A O 1
ATOM 8113 N N . SER A 1 528 ? -38.22077 0.37750 10.28059 1.000 44.71334 528 SER A N 1
ATOM 8114 C CA . SER A 1 528 ? -39.41868 -0.45297 10.31515 1.000 46.94032 528 SER A CA 1
ATOM 8115 C C . SER A 1 528 ? -39.13416 -1.89844 9.93245 1.000 46.10591 528 SER A C 1
ATOM 8116 O O . SER A 1 528 ? -40.04995 -2.72614 9.97602 1.000 44.42508 528 SER A O 1
ATOM 8124 N N . ASN A 1 529 ? -37.89214 -2.21016 9.56204 1.000 45.96279 529 ASN A N 1
ATOM 8125 C CA . ASN A 1 529 ? -37.47951 -3.50754 9.03866 1.000 46.14504 529 ASN A CA 1
ATOM 8126 C C . ASN A 1 529 ? -38.02836 -3.77474 7.64199 1.000 46.90474 529 ASN A C 1
ATOM 8127 O O . ASN A 1 529 ? -38.08701 -4.92765 7.20863 1.000 45.47612 529 ASN A O 1
ATOM 8138 N N . ARG A 1 530 ? -38.44547 -2.72997 6.93033 1.000 47.27242 530 ARG A N 1
ATOM 8139 C CA . ARG A 1 530 ? -38.67084 -2.84438 5.49677 1.000 44.53361 530 ARG A CA 1
ATOM 8140 C C . ARG A 1 530 ? -37.37043 -3.26929 4.83219 1.000 44.96998 530 ARG A C 1
ATOM 8141 O O . ARG A 1 530 ? -36.31895 -2.66971 5.07076 1.000 43.77083 530 ARG A O 1
ATOM 8162 N N . LYS A 1 531 ? -37.43628 -4.30700 4.00500 1.000 42.67901 531 LYS A N 1
ATOM 8163 C CA . LYS A 1 531 ? -36.24103 -4.94849 3.48384 1.000 43.55065 531 LYS A CA 1
ATOM 8164 C C . LYS A 1 531 ? -36.14044 -4.78592 1.97422 1.000 44.46143 531 LYS A C 1
ATOM 8165 O O . LYS A 1 531 ? -37.14781 -4.70555 1.26463 1.000 44.83008 531 LYS A O 1
ATOM 8184 N N . VAL A 1 532 ? -34.89899 -4.74677 1.49716 1.000 44.34288 532 VAL A N 1
ATOM 8185 C CA . VAL A 1 532 ? -34.59139 -4.68767 0.07638 1.000 45.16161 532 VAL A CA 1
ATOM 8186 C C . VAL A 1 532 ? -33.40169 -5.59835 -0.18543 1.000 44.29893 532 VAL A C 1
ATOM 8187 O O . VAL A 1 532 ? -32.56665 -5.82831 0.69467 1.000 45.12406 532 VAL A O 1
ATOM 8200 N N . ILE A 1 533 ? -33.32991 -6.12725 -1.40255 1.000 43.69489 533 ILE A N 1
ATOM 8201 C CA . ILE A 1 533 ? -32.18664 -6.91835 -1.84402 1.000 45.85145 533 ILE A CA 1
ATOM 8202 C C . ILE A 1 533 ? -31.68332 -6.32096 -3.14980 1.000 43.77787 533 ILE A C 1
ATOM 8203 O O . ILE A 1 533 ? -32.43843 -6.22705 -4.12602 1.000 43.55127 533 ILE A O 1
ATOM 8219 N N . PHE A 1 534 ? -30.41083 -5.91195 -3.16244 1.000 40.76971 534 PHE A N 1
ATOM 8220 C CA . PHE A 1 534 ? -29.80327 -5.29198 -4.32695 1.000 44.87698 534 PHE A CA 1
ATOM 8221 C C . PHE A 1 534 ? -29.44645 -6.34394 -5.37613 1.000 45.18618 534 PHE A C 1
ATOM 8222 O O . PHE A 1 534 ? -29.13681 -7.48904 -5.03770 1.000 46.36997 534 PHE A O 1
ATOM 8239 N N . PRO A 1 535 ? -29.46386 -5.97561 -6.65958 1.000 47.12437 535 PRO A N 1
ATOM 8240 C CA . PRO A 1 535 ? -28.91164 -6.88539 -7.67638 1.000 47.02932 535 PRO A CA 1
ATOM 8241 C C . PRO A 1 535 ? -27.39658 -6.96721 -7.62395 1.000 46.37411 535 PRO A C 1
ATOM 8242 O O . PRO A 1 535 ? -26.82521 -8.00366 -7.98102 1.000 48.05651 535 PRO A O 1
ATOM 8253 N N . TYR A 1 536 ? -26.73397 -5.89725 -7.19284 1.000 49.46556 536 TYR A N 1
ATOM 8254 C CA . TYR A 1 536 ? -25.29181 -5.87172 -6.99324 1.000 48.89196 536 TYR A CA 1
ATOM 8255 C C . TYR A 1 536 ? -25.00429 -4.78658 -5.96696 1.000 46.41002 536 TYR A C 1
ATOM 8256 O O . TYR A 1 536 ? -25.85475 -3.93866 -5.69102 1.000 48.22900 536 TYR A O 1
ATOM 8274 N N . PHE A 1 537 ? -23.80028 -4.81925 -5.40162 1.000 46.52102 537 PHE A N 1
ATOM 8275 C CA . PHE A 1 537 ? -23.47538 -3.92857 -4.29541 1.000 48.74112 537 PHE A CA 1
ATOM 8276 C C . PHE A 1 537 ? -23.05065 -2.55629 -4.79949 1.000 49.41507 537 PHE A C 1
ATOM 8277 O O . PHE A 1 537 ? -22.15282 -2.44022 -5.63898 1.000 53.42342 537 PHE A O 1
ATOM 8294 N N . SER A 1 538 ? -23.69635 -1.51940 -4.26991 1.000 51.12718 538 SER A N 1
ATOM 8295 C CA . SER A 1 538 ? -23.32194 -0.12991 -4.50345 1.000 51.73030 538 SER A CA 1
ATOM 8296 C C . SER A 1 538 ? -23.19463 0.55836 -3.15134 1.000 48.32472 538 SER A C 1
ATOM 8297 O O . SER A 1 538 ? -24.15983 0.60656 -2.38296 1.000 46.74467 538 SER A O 1
ATOM 8305 N N . PHE A 1 539 ? -22.00473 1.08615 -2.86385 1.000 50.66249 539 PHE A N 1
ATOM 8306 C CA . PHE A 1 539 ? -21.75321 1.70164 -1.56461 1.000 50.43508 539 PHE A CA 1
ATOM 8307 C C . PHE A 1 539 ? -22.72279 2.84590 -1.29464 1.000 48.99635 539 PHE A C 1
ATOM 8308 O O . PHE A 1 539 ? -23.32270 2.92534 -0.21717 1.000 49.32994 539 PHE A O 1
ATOM 8325 N N . THR A 1 540 ? -22.89577 3.74233 -2.26716 1.000 49.26588 540 THR A N 1
ATOM 8326 C CA . THR A 1 540 ? -23.70847 4.93169 -2.02880 1.000 51.36591 540 THR A CA 1
ATOM 8327 C C . THR A 1 540 ? -25.18560 4.58417 -1.88867 1.000 48.13551 540 THR A C 1
ATOM 8328 O O . THR A 1 540 ? -25.90594 5.22310 -1.11470 1.000 46.71286 540 THR A O 1
ATOM 8339 N N . LYS A 1 541 ? -25.66099 3.58534 -2.63387 1.000 50.40765 541 LYS A N 1
ATOM 8340 C CA . LYS A 1 541 ? -27.05354 3.17513 -2.49464 1.000 48.22118 541 LYS A CA 1
ATOM 8341 C C . LYS A 1 541 ? -27.28256 2.42347 -1.19126 1.000 46.45108 541 LYS A C 1
ATOM 8342 O O . LYS A 1 541 ? -28.37206 2.50431 -0.61351 1.000 47.12367 541 LYS A O 1
ATOM 8361 N N . ALA A 1 542 ? -26.27335 1.69593 -0.71161 1.000 45.84625 542 ALA A N 1
ATOM 8362 C CA . ALA A 1 542 ? -26.40411 1.00873 0.56771 1.000 47.22524 542 ALA A CA 1
ATOM 8363 C C . ALA A 1 542 ? -26.55831 2.00470 1.70991 1.000 48.22693 542 ALA A C 1
ATOM 8364 O O . ALA A 1 542 ? -27.28879 1.74722 2.67473 1.000 45.04020 542 ALA A O 1
ATOM 8371 N N . LEU A 1 543 ? -25.87179 3.14759 1.62060 1.000 46.81911 543 LEU A N 1
ATOM 8372 C CA . LEU A 1 543 ? -26.00663 4.17561 2.64746 1.000 48.90119 543 LEU A CA 1
ATOM 8373 C C . LEU A 1 543 ? -27.36187 4.86089 2.56640 1.000 46.65345 543 LEU A C 1
ATOM 8374 O O . LEU A 1 543 ? -27.95663 5.20591 3.59536 1.000 45.09636 543 LEU A O 1
ATOM 8390 N N . ASN A 1 544 ? -27.86481 5.06029 1.35057 1.000 44.92307 544 ASN A N 1
ATOM 8391 C CA . ASN A 1 544 ? -29.05249 5.87907 1.15048 1.000 46.35786 544 ASN A CA 1
ATOM 8392 C C . ASN A 1 544 ? -30.34133 5.13789 1.48909 1.000 45.22292 544 ASN A C 1
ATOM 8393 O O . ASN A 1 544 ? -31.29323 5.76041 1.97589 1.000 45.09459 544 ASN A O 1
ATOM 8404 N N . TYR A 1 545 ? -30.40019 3.82517 1.25247 1.000 44.50347 545 TYR A N 1
ATOM 8405 C CA . TYR A 1 545 ? -31.67056 3.12030 1.41326 1.000 44.35121 545 TYR A CA 1
ATOM 8406 C C . TYR A 1 545 ? -32.19447 3.15926 2.84240 1.000 42.45709 545 TYR A C 1
ATOM 8407 O O . TYR A 1 545 ? -33.36597 3.52736 3.03348 1.000 45.22119 545 TYR A O 1
ATOM 8425 N N . PRO A 1 546 ? -31.42829 2.79041 3.87272 1.000 42.71061 546 PRO A N 1
ATOM 8426 C CA . PRO A 1 546 ? -31.98305 2.87054 5.23596 1.000 45.59227 546 PRO A CA 1
ATOM 8427 C C . PRO A 1 546 ? -32.43983 4.26829 5.61052 1.000 43.42289 546 PRO A C 1
ATOM 8428 O O . PRO A 1 546 ? -33.40788 4.41648 6.36622 1.000 45.25572 546 PRO A O 1
ATOM 8439 N N . VAL A 1 547 ? -31.77490 5.30117 5.09662 1.000 41.69421 547 VAL A N 1
ATOM 8440 C CA . VAL A 1 547 ? -32.18170 6.66941 5.39385 1.000 44.12504 547 VAL A CA 1
ATOM 8441 C C . VAL A 1 547 ? -33.48703 7.00261 4.68046 1.000 45.43842 547 VAL A C 1
ATOM 8442 O O . VAL A 1 547 ? -34.45696 7.45205 5.30265 1.000 44.22903 547 VAL A O 1
ATOM 8455 N N . GLN A 1 548 ? -33.53287 6.78950 3.36293 1.000 43.37158 548 GLN A N 1
ATOM 8456 C CA . GLN A 1 548 ? -34.73573 7.13189 2.61180 1.000 43.98168 548 GLN A CA 1
ATOM 8457 C C . GLN A 1 548 ? -35.89483 6.21637 2.98185 1.000 43.81119 548 GLN A C 1
ATOM 8458 O O . GLN A 1 548 ? -37.04550 6.66232 3.05838 1.000 44.63179 548 GLN A O 1
ATOM 8472 N N . GLY A 1 549 ? -35.61328 4.93351 3.21578 1.000 43.04063 549 GLY A N 1
ATOM 8473 C CA . GLY A 1 549 ? -36.67508 4.00681 3.55973 1.000 41.92901 549 GLY A CA 1
ATOM 8474 C C . GLY A 1 549 ? -37.28785 4.28997 4.91378 1.000 43.44178 549 GLY A C 1
ATOM 8475 O O . GLY A 1 549 ? -38.47798 4.03484 5.12481 1.000 42.10746 549 GLY A O 1
ATOM 8479 N N . THR A 1 550 ? -36.49116 4.81406 5.84950 1.000 41.76587 550 THR A N 1
ATOM 8480 C CA . THR A 1 550 ? -37.03737 5.20101 7.14590 1.000 43.60091 550 THR A CA 1
ATOM 8481 C C . THR A 1 550 ? -37.92495 6.43292 7.01344 1.000 43.69093 550 THR A C 1
ATOM 8482 O O . THR A 1 550 ? -38.96998 6.52391 7.66950 1.000 42.35288 550 THR A O 1
ATOM 8493 N N . CYS A 1 551 ? -37.52823 7.38969 6.16721 1.000 44.87433 551 CYS A N 1
ATOM 8494 C CA . CYS A 1 551 ? -38.40317 8.51711 5.85510 1.000 44.04513 551 CYS A CA 1
ATOM 8495 C C . CYS A 1 551 ? -39.75933 8.02794 5.36866 1.000 42.91949 551 CYS A C 1
ATOM 8496 O O . CYS A 1 551 ? -40.80698 8.53907 5.77990 1.000 42.18797 551 CYS A O 1
ATOM 8504 N N . ALA A 1 552 ? -39.75057 7.04404 4.46691 1.000 42.68706 552 ALA A N 1
ATOM 8505 C CA . ALA A 1 552 ? -40.99589 6.44561 4.00485 1.000 43.40711 552 ALA A CA 1
ATOM 8506 C C . ALA A 1 552 ? -41.80102 5.89789 5.17478 1.000 42.25549 552 ALA A C 1
ATOM 8507 O O . ALA A 1 552 ? -42.99780 6.17679 5.30304 1.000 41.80615 552 ALA A O 1
ATOM 8514 N N . ASP A 1 553 ? -41.15667 5.11226 6.04166 1.000 40.24652 553 ASP A N 1
ATOM 8515 C CA . ASP A 1 553 ? -41.84862 4.57374 7.20913 1.000 44.92524 553 ASP A CA 1
ATOM 8516 C C . ASP A 1 553 ? -42.46781 5.68949 8.04477 1.000 42.13617 553 ASP A C 1
ATOM 8517 O O . ASP A 1 553 ? -43.62153 5.59101 8.47621 1.000 41.07472 553 ASP A O 1
ATOM 8526 N N . ILE A 1 554 ? -41.70857 6.75951 8.28808 1.000 42.28823 554 ILE A N 1
ATOM 8527 C CA . ILE A 1 554 ? -42.17792 7.82580 9.16901 1.000 43.04111 554 ILE A CA 1
ATOM 8528 C C . ILE A 1 554 ? -43.36553 8.55309 8.54797 1.000 43.94450 554 ILE A C 1
ATOM 8529 O O . ILE A 1 554 ? -44.38562 8.78390 9.20679 1.000 43.63803 554 ILE A O 1
ATOM 8545 N N . LEU A 1 555 ? -43.25190 8.93424 7.27426 1.000 44.10723 555 LEU A N 1
ATOM 8546 C CA . LEU A 1 555 ? -44.35828 9.62678 6.62128 1.000 46.01935 555 LEU A CA 1
ATOM 8547 C C . LEU A 1 555 ? -45.59753 8.74244 6.55645 1.000 44.12738 555 LEU A C 1
ATOM 8548 O O . LEU A 1 555 ? -46.71396 9.20111 6.82580 1.000 41.57019 555 LEU A O 1
ATOM 8564 N N . LYS A 1 556 ? -45.41840 7.46577 6.21655 1.000 43.14152 556 LYS A N 1
ATOM 8565 C CA . LYS A 1 556 ? -46.56082 6.56667 6.09940 1.000 45.83323 556 LYS A CA 1
ATOM 8566 C C . LYS A 1 556 ? -47.23439 6.34834 7.44752 1.000 45.28351 556 LYS A C 1
ATOM 8567 O O . LYS A 1 556 ? -48.46816 6.33166 7.53510 1.000 45.03393 556 LYS A O 1
ATOM 8586 N N . LEU A 1 557 ? -46.44648 6.18532 8.51164 1.000 45.11152 557 LEU A N 1
ATOM 8587 C CA . LEU A 1 557 ? -47.03744 6.07760 9.84035 1.000 44.29513 557 LEU A CA 1
ATOM 8588 C C . LEU A 1 557 ? -47.67275 7.39357 10.27130 1.000 46.22097 557 LEU A C 1
ATOM 8589 O O . LEU A 1 557 ? -48.67165 7.38777 10.99893 1.000 48.07672 557 LEU A O 1
ATOM 8605 N N . ALA A 1 558 ? -47.11190 8.52675 9.84062 1.000 46.15606 558 ALA A N 1
ATOM 8606 C CA . ALA A 1 558 ? -47.71293 9.81453 10.17252 1.000 47.68590 558 ALA A CA 1
ATOM 8607 C C . ALA A 1 558 ? -49.06717 9.97893 9.49486 1.000 49.42816 558 ALA A C 1
ATOM 8608 O O . ALA A 1 558 ? -49.98507 10.57724 10.06846 1.000 51.73939 558 ALA A O 1
ATOM 8615 N N . LEU A 1 559 ? -49.21476 9.45005 8.27780 1.000 47.46544 559 LEU A N 1
ATOM 8616 C CA . LEU A 1 559 ? -50.50679 9.51126 7.60175 1.000 49.51043 559 LEU A CA 1
ATOM 8617 C C . LEU A 1 559 ? -51.54264 8.63852 8.29613 1.000 50.04344 559 LEU A C 1
ATOM 8618 O O . LEU A 1 559 ? -52.73069 8.97836 8.30581 1.000 49.54313 559 LEU A O 1
ATOM 8634 N N . VAL A 1 560 ? -51.11383 7.51740 8.87839 1.000 50.77490 560 VAL A N 1
ATOM 8635 C CA . VAL A 1 560 ? -52.04584 6.62551 9.56017 1.000 50.76517 560 VAL A CA 1
ATOM 8636 C C . VAL A 1 560 ? -52.56335 7.27573 10.83696 1.000 50.32705 560 VAL A C 1
ATOM 8637 O O . VAL A 1 560 ? -53.77371 7.31263 11.08643 1.000 52.11457 560 VAL A O 1
ATOM 8650 N N . ASP A 1 561 ? -51.65547 7.78891 11.67088 1.000 49.57388 561 ASP A N 1
ATOM 8651 C CA . ASP A 1 561 ? -52.08539 8.50073 12.87035 1.000 53.47478 561 ASP A CA 1
ATOM 8652 C C . ASP A 1 561 ? -52.91046 9.72843 12.50639 1.000 54.09472 561 ASP A C 1
ATOM 8653 O O . ASP A 1 561 ? -53.93247 10.01489 13.14150 1.000 53.74122 561 ASP A O 1
ATOM 8662 N N . LEU A 1 562 ? -52.47751 10.46405 11.48221 1.000 51.80817 562 LEU A N 1
ATOM 8663 C CA . LEU A 1 562 ? -53.18460 11.67153 11.07362 1.000 54.11389 562 LEU A CA 1
ATOM 8664 C C . LEU A 1 562 ? -54.60629 11.35650 10.62821 1.000 55.53173 562 LEU A C 1
ATOM 8665 O O . LEU A 1 562 ? -55.54890 12.08165 10.96934 1.000 55.85845 562 LEU A O 1
ATOM 8681 N N . TYR A 1 563 ? -54.77987 10.27612 9.86540 1.000 53.33581 563 TYR A N 1
ATOM 8682 C CA . TYR A 1 563 ? -56.10729 9.91309 9.38309 1.000 55.45672 563 TYR A CA 1
ATOM 8683 C C . TYR A 1 563 ? -57.06602 9.64740 10.53862 1.000 57.26297 563 TYR A C 1
ATOM 8684 O O . TYR A 1 563 ? -58.25949 9.95847 10.44633 1.000 59.94929 563 TYR A O 1
ATOM 8702 N N . ASP A 1 564 ? -56.56700 9.07013 11.63378 1.000 54.65467 564 ASP A N 1
ATOM 8703 C CA . ASP A 1 564 ? -57.41122 8.85164 12.80376 1.000 56.52863 564 ASP A CA 1
ATOM 8704 C C . ASP A 1 564 ? -57.63874 10.14379 13.57698 1.000 57.00364 564 ASP A C 1
ATOM 8705 O O . ASP A 1 564 ? -58.74128 10.38196 14.08273 1.000 57.35387 564 ASP A O 1
ATOM 8714 N N . ASN A 1 565 ? -56.61074 10.98791 13.67641 1.000 56.19864 565 ASN A N 1
ATOM 8715 C CA . ASN A 1 565 ? -56.70628 12.19477 14.48503 1.000 55.49019 565 ASN A CA 1
ATOM 8716 C C . ASN A 1 565 ? -57.54010 13.28775 13.82742 1.000 58.90287 565 ASN A C 1
ATOM 8717 O O . ASN A 1 565 ? -57.94469 14.23199 14.51475 1.000 61.36851 565 ASN A O 1
ATOM 8728 N N . LEU A 1 566 ? -57.80071 13.19403 12.52265 1.000 57.50381 566 LEU A N 1
ATOM 8729 C CA . LEU A 1 566 ? -58.52890 14.24008 11.81554 1.000 59.35692 566 LEU A CA 1
ATOM 8730 C C . LEU A 1 566 ? -60.03170 14.00525 11.77500 1.000 60.90486 566 LEU A C 1
ATOM 8731 O O . LEU A 1 566 ? -60.77426 14.92758 11.42343 1.000 60.06847 566 LEU A O 1
ATOM 8747 N N . LYS A 1 567 ? -60.49606 12.80466 12.12631 1.000 61.50384 567 LYS A N 1
ATOM 8748 C CA . LYS A 1 567 ? -61.92056 12.50638 12.02572 1.000 61.30180 567 LYS A CA 1
ATOM 8749 C C . LYS A 1 567 ? -62.75531 13.48355 12.84595 1.000 63.80492 567 LYS A C 1
ATOM 8750 O O . LYS A 1 567 ? -63.81289 13.93919 12.39349 1.000 65.91712 567 LYS A O 1
ATOM 8769 N N . ASP A 1 568 ? -62.28899 13.83090 14.04844 1.000 66.30252 568 ASP A N 1
ATOM 8770 C CA . ASP A 1 568 ? -63.08463 14.67411 14.93637 1.000 66.99032 568 ASP A CA 1
ATOM 8771 C C . ASP A 1 568 ? -63.46969 15.99361 14.27766 1.000 67.75443 568 ASP A C 1
ATOM 8772 O O . ASP A 1 568 ? -64.55685 16.51965 14.54124 1.000 70.07756 568 ASP A O 1
ATOM 8781 N N . ILE A 1 569 ? -62.60494 16.54071 13.42629 1.000 67.73453 569 ILE A N 1
ATOM 8782 C CA . ILE A 1 569 ? -62.86701 17.80277 12.74760 1.000 66.90935 569 ILE A CA 1
ATOM 8783 C C . ILE A 1 569 ? -63.04929 17.60020 11.24334 1.000 65.30396 569 ILE A C 1
ATOM 8784 O O . ILE A 1 569 ? -62.89105 18.54346 10.47132 1.000 63.53766 569 ILE A O 1
ATOM 8800 N N . ASN A 1 570 ? -63.38102 16.37940 10.81839 1.000 65.45876 570 ASN A N 1
ATOM 8801 C CA . ASN A 1 570 ? -63.60037 16.07023 9.40367 1.000 65.43025 570 ASN A CA 1
ATOM 8802 C C . ASN A 1 570 ? -62.45070 16.58206 8.53889 1.000 64.63771 570 ASN A C 1
ATOM 8803 O O . ASN A 1 570 ? -62.65173 17.10982 7.44243 1.000 62.40241 570 ASN A O 1
ATOM 8814 N N . GLY A 1 571 ? -61.22907 16.42680 9.04074 1.000 64.11632 571 GLY A N 1
ATOM 8815 C CA . GLY A 1 571 ? -60.07041 16.84910 8.28306 1.000 62.18930 571 GLY A CA 1
ATOM 8816 C C . GLY A 1 571 ? -59.84563 15.97401 7.06502 1.000 62.33278 571 GLY A C 1
ATOM 8817 O O . GLY A 1 571 ? -60.20151 14.79460 7.03609 1.000 59.58881 571 GLY A O 1
ATOM 8821 N N . LYS A 1 572 ? -59.24539 16.57239 6.03922 1.000 62.22229 572 LYS A N 1
ATOM 8822 C CA . LYS A 1 572 ? -58.97512 15.89886 4.77784 1.000 61.04404 572 LYS A CA 1
ATOM 8823 C C . LYS A 1 572 ? -57.47552 15.87150 4.52906 1.000 58.69502 572 LYS A C 1
ATOM 8824 O O . LYS A 1 572 ? -56.80910 16.90919 4.61081 1.000 57.33119 572 LYS A O 1
ATOM 8843 N N . ILE A 1 573 ? -56.95162 14.68664 4.23161 1.000 58.08823 573 ILE A N 1
ATOM 8844 C CA . ILE A 1 573 ? -55.56023 14.52944 3.82862 1.000 56.87019 573 ILE A CA 1
ATOM 8845 C C . ILE A 1 573 ? -55.48593 14.73070 2.32368 1.000 56.72710 573 ILE A C 1
ATOM 8846 O O . ILE A 1 573 ? -56.20639 14.07259 1.56395 1.000 58.26906 573 ILE A O 1
ATOM 8862 N N . ILE A 1 574 ? -54.61833 15.63645 1.89079 1.000 55.79439 574 ILE A N 1
ATOM 8863 C CA . ILE A 1 574 ? -54.55278 16.04830 0.49527 1.000 58.09954 574 ILE A CA 1
ATOM 8864 C C . ILE A 1 574 ? -53.36837 15.41902 -0.22254 1.000 57.40818 574 ILE A C 1
ATOM 8865 O O . ILE A 1 574 ? -53.53128 14.77916 -1.26116 1.000 57.07092 574 ILE A O 1
ATOM 8881 N N . LEU A 1 575 ? -52.16514 15.58361 0.31983 1.000 57.67096 575 LEU A N 1
ATOM 8882 C CA . LEU A 1 575 ? -50.95982 15.33318 -0.45340 1.000 57.49640 575 LEU A CA 1
ATOM 8883 C C . LEU A 1 575 ? -49.81249 14.95323 0.47121 1.000 56.08136 575 LEU A C 1
ATOM 8884 O O . LEU A 1 575 ? -49.76792 15.36006 1.63502 1.000 55.07078 575 LEU A O 1
ATOM 8900 N N . CYS A 1 576 ? -48.89662 14.14329 -0.06059 1.000 54.84274 576 CYS A N 1
ATOM 8901 C CA . CYS A 1 576 ? -47.63473 13.82783 0.60342 1.000 55.28383 576 CYS A CA 1
ATOM 8902 C C . CYS A 1 576 ? -46.55562 13.76015 -0.46634 1.000 54.40008 576 CYS A C 1
ATOM 8903 O O . CYS A 1 576 ? -46.59315 12.88014 -1.33159 1.000 55.08575 576 CYS A O 1
ATOM 8911 N N . VAL A 1 577 ? -45.60363 14.68470 -0.40872 1.000 53.69775 577 VAL A N 1
ATOM 8912 C CA . VAL A 1 577 ? -44.47517 14.71530 -1.32971 1.000 55.44230 577 VAL A CA 1
ATOM 8913 C C . VAL A 1 577 ? -43.21746 14.98258 -0.52054 1.000 54.13902 577 VAL A C 1
ATOM 8914 O O . VAL A 1 577 ? -43.24407 15.74929 0.44801 1.000 55.30188 577 VAL A O 1
ATOM 8927 N N . HIS A 1 578 ? -42.11372 14.35648 -0.92407 1.000 52.35637 578 HIS A N 1
ATOM 8928 C CA . HIS A 1 578 ? -40.84407 14.53806 -0.23320 1.000 55.49757 578 HIS A CA 1
ATOM 8929 C C . HIS A 1 578 ? -41.03426 14.29972 1.26043 1.000 53.67944 578 HIS A C 1
ATOM 8930 O O . HIS A 1 578 ? -41.44394 13.20713 1.66477 1.000 51.60554 578 HIS A O 1
ATOM 8944 N N . ASP A 1 579 ? -40.76179 15.31000 2.08776 1.000 52.48650 579 ASP A N 1
ATOM 8945 C CA . ASP A 1 579 ? -40.91946 15.19852 3.53218 1.000 52.85333 579 ASP A CA 1
ATOM 8946 C C . ASP A 1 579 ? -42.04759 16.08310 4.05218 1.000 53.48491 579 ASP A C 1
ATOM 8947 O O . ASP A 1 579 ? -41.99502 16.55117 5.19124 1.000 56.64844 579 ASP A O 1
ATOM 8956 N N . GLU A 1 580 ? -43.07462 16.32034 3.23882 1.000 54.14382 580 GLU A N 1
ATOM 8957 C CA . GLU A 1 580 ? -44.15269 17.21951 3.62008 1.000 57.67785 580 GLU A CA 1
ATOM 8958 C C . GLU A 1 580 ? -45.50804 16.56399 3.40565 1.000 54.12724 580 GLU A C 1
ATOM 8959 O O . GLU A 1 580 ? -45.68548 15.72797 2.51538 1.000 53.40128 580 GLU A O 1
ATOM 8971 N N . ILE A 1 581 ? -46.46181 16.96365 4.24550 1.000 53.22054 581 ILE A N 1
ATOM 8972 C CA . ILE A 1 581 ? -47.85200 16.53747 4.15404 1.000 54.58532 581 ILE A CA 1
ATOM 8973 C C . ILE A 1 581 ? -48.72651 17.78331 4.13459 1.000 55.10250 581 ILE A C 1
ATOM 8974 O O . ILE A 1 581 ? -48.41590 18.78175 4.79384 1.000 53.08634 581 ILE A O 1
ATOM 8990 N N . ILE A 1 582 ? -49.81619 17.72770 3.37374 1.000 56.82838 582 ILE A N 1
ATOM 8991 C CA . ILE A 1 582 ? -50.79121 18.80904 3.30531 1.000 58.39228 582 ILE A CA 1
ATOM 8992 C C . ILE A 1 582 ? -52.14785 18.24804 3.69988 1.000 56.46914 582 ILE A C 1
ATOM 8993 O O . ILE A 1 582 ? -52.57676 17.21818 3.16762 1.000 56.60681 582 ILE A O 1
ATOM 9009 N N . ILE A 1 583 ? -52.81831 18.92455 4.62900 1.000 58.40801 583 ILE A N 1
ATOM 9010 C CA . ILE A 1 583 ? -54.18653 18.59767 4.99781 1.000 58.64721 583 ILE A CA 1
ATOM 9011 C C . ILE A 1 583 ? -55.05929 19.80732 4.69932 1.000 60.95632 583 ILE A C 1
ATOM 9012 O O . ILE A 1 583 ? -54.58451 20.94246 4.60198 1.000 58.54036 583 ILE A O 1
ATOM 9028 N N . GLU A 1 584 ? -56.35568 19.54666 4.55569 1.000 62.20019 584 GLU A N 1
ATOM 9029 C CA . GLU A 1 584 ? -57.34775 20.58212 4.30455 1.000 64.27441 584 GLU A CA 1
ATOM 9030 C C . GLU A 1 584 ? -58.43304 20.47167 5.36345 1.000 64.06262 584 GLU A C 1
ATOM 9031 O O . GLU A 1 584 ? -58.98895 19.38905 5.57434 1.000 63.77880 584 GLU A O 1
ATOM 9043 N N . VAL A 1 585 ? -58.72367 21.58721 6.03633 1.000 67.33974 585 VAL A N 1
ATOM 9044 C CA . VAL A 1 585 ? -59.71652 21.62266 7.10215 1.000 67.38352 585 VAL A CA 1
ATOM 9045 C C . VAL A 1 585 ? -60.50911 22.91942 7.00945 1.000 69.23032 585 VAL A C 1
ATOM 9046 O O . VAL A 1 585 ? -60.07625 23.90110 6.40156 1.000 67.89044 585 VAL A O 1
ATOM 9059 N N . ASN A 1 586 ? -61.68947 22.90813 7.62482 1.000 70.01215 586 ASN A N 1
ATOM 9060 C CA . ASN A 1 586 ? -62.46743 24.12967 7.76057 1.000 70.05040 586 ASN A CA 1
ATOM 9061 C C . ASN A 1 586 ? -61.66880 25.16224 8.54620 1.000 69.83493 586 ASN A C 1
ATOM 9062 O O . ASN A 1 586 ? -60.88081 24.82660 9.43452 1.000 71.76616 586 ASN A O 1
ATOM 9073 N N . LYS A 1 587 ? -61.87850 26.43615 8.21328 1.000 70.74588 587 LYS A N 1
ATOM 9074 C CA . LYS A 1 587 ? -61.07747 27.49359 8.81944 1.000 71.47284 587 LYS A CA 1
ATOM 9075 C C . LYS A 1 587 ? -61.27688 27.59147 10.32770 1.000 70.82228 587 LYS A C 1
ATOM 9076 O O . LYS A 1 587 ? -60.38556 28.08645 11.02517 1.000 71.60945 587 LYS A O 1
ATOM 9095 N N . LYS A 1 588 ? -62.41113 27.12582 10.85315 1.000 69.83261 588 LYS A N 1
ATOM 9096 C CA . LYS A 1 588 ? -62.65687 27.25294 12.28554 1.000 70.34858 588 LYS A CA 1
ATOM 9097 C C . LYS A 1 588 ? -61.85666 26.24306 13.10094 1.000 72.23212 588 LYS A C 1
ATOM 9098 O O . LYS A 1 588 ? -61.55772 26.50103 14.27247 1.000 70.86664 588 LYS A O 1
ATOM 9117 N N . PHE A 1 589 ? -61.50682 25.09660 12.51572 1.000 72.81184 589 PHE A N 1
ATOM 9118 C CA . PHE A 1 589 ? -60.62823 24.12844 13.15880 1.000 70.48832 589 PHE A CA 1
ATOM 9119 C C . PHE A 1 589 ? -59.15962 24.39576 12.85242 1.000 69.00245 589 PHE A C 1
ATOM 9120 O O . PHE A 1 589 ? -58.31609 23.51715 13.06087 1.000 68.29499 589 PHE A O 1
ATOM 9137 N N . GLN A 1 590 ? -58.84749 25.59799 12.37099 1.000 69.01305 590 GLN A N 1
ATOM 9138 C CA . GLN A 1 590 ? -57.50718 25.92995 11.90262 1.000 68.58107 590 GLN A CA 1
ATOM 9139 C C . GLN A 1 590 ? -56.44195 25.62126 12.95190 1.000 69.54253 590 GLN A C 1
ATOM 9140 O O . GLN A 1 590 ? -55.53600 24.81348 12.71787 1.000 66.83553 590 GLN A O 1
ATOM 9154 N N . GLU A 1 591 ? -56.53308 26.25914 14.12140 1.000 71.29095 591 GLU A N 1
ATOM 9155 C CA . GLU A 1 591 ? -55.48760 26.09367 15.12848 1.000 70.39070 591 GLU A CA 1
ATOM 9156 C C . GLU A 1 591 ? -55.46060 24.67759 15.69508 1.000 69.30502 591 GLU A C 1
ATOM 9157 O O . GLU A 1 591 ? -54.39454 24.18927 16.08661 1.000 66.56365 591 GLU A O 1
ATOM 9169 N N . GLU A 1 592 ? -56.61212 24.00505 15.74972 1.000 69.63839 592 GLU A N 1
ATOM 9170 C CA . GLU A 1 592 ? -56.64237 22.63445 16.25077 1.000 66.79018 592 GLU A CA 1
ATOM 9171 C C . GLU A 1 592 ? -55.96643 21.67567 15.27484 1.000 67.98924 592 GLU A C 1
ATOM 9172 O O . GLU A 1 592 ? -55.28418 20.73169 15.69332 1.000 64.94937 592 GLU A O 1
ATOM 9184 N N . ALA A 1 593 ? -56.14054 21.90529 13.96939 1.000 66.91058 593 ALA A N 1
ATOM 9185 C CA . ALA A 1 593 ? -55.52578 21.03828 12.96904 1.000 64.64978 593 ALA A CA 1
ATOM 9186 C C . ALA A 1 593 ? -54.02353 21.27155 12.86661 1.000 61.34670 593 ALA A C 1
ATOM 9187 O O . ALA A 1 593 ? -53.27078 20.33882 12.56772 1.000 59.60594 593 ALA A O 1
ATOM 9194 N N . LEU A 1 594 ? -53.57366 22.50548 13.09419 1.000 63.33324 594 LEU A N 1
ATOM 9195 C CA . LEU A 1 594 ? -52.14266 22.78205 13.15022 1.000 61.17143 594 LEU A CA 1
ATOM 9196 C C . LEU A 1 594 ? -51.44986 21.86855 14.15661 1.000 63.65347 594 LEU A C 1
ATOM 9197 O O . LEU A 1 594 ? -50.34625 21.37225 13.90249 1.000 60.18870 594 LEU A O 1
ATOM 9213 N N . LYS A 1 595 ? -52.08694 21.62863 15.30657 1.000 62.12809 595 LYS A N 1
ATOM 9214 C CA . LYS A 1 595 ? -51.47780 20.78098 16.32603 1.000 61.79174 595 LYS A CA 1
ATOM 9215 C C . LYS A 1 595 ? -51.58244 19.30344 15.96809 1.000 59.40455 595 LYS A C 1
ATOM 9216 O O . LYS A 1 595 ? -50.63697 18.54032 16.19311 1.000 58.95757 595 LYS A O 1
ATOM 9235 N N . ILE A 1 596 ? -52.72399 18.87986 15.42552 1.000 59.24814 596 ILE A N 1
ATOM 9236 C CA . ILE A 1 596 ? -52.89249 17.47867 15.05094 1.000 59.44474 596 ILE A CA 1
ATOM 9237 C C . ILE A 1 596 ? -51.82076 17.06667 14.04917 1.000 58.21751 596 ILE A C 1
ATOM 9238 O O . ILE A 1 596 ? -51.18560 16.01400 14.18763 1.000 57.22339 596 ILE A O 1
ATOM 9254 N N . LEU A 1 597 ? -51.59896 17.89546 13.02722 1.000 56.24422 597 LEU A N 1
ATOM 9255 C CA . LEU A 1 597 ? -50.62793 17.54582 11.99619 1.000 58.22200 597 LEU A CA 1
ATOM 9256 C C . LEU A 1 597 ? -49.21904 17.46319 12.56973 1.000 55.33863 597 LEU A C 1
ATOM 9257 O O . LEU A 1 597 ? -48.46317 16.54033 12.24693 1.000 54.51182 597 LEU A O 1
ATOM 9273 N N . VAL A 1 598 ? -48.84857 18.41500 13.42653 1.000 55.85918 598 VAL A N 1
ATOM 9274 C CA . VAL A 1 598 ? -47.49804 18.42283 13.97773 1.000 56.63642 598 VAL A CA 1
ATOM 9275 C C . VAL A 1 598 ? -47.27069 17.20405 14.86414 1.000 55.13552 598 VAL A C 1
ATOM 9276 O O . VAL A 1 598 ? -46.22299 16.55142 14.78548 1.000 53.73537 598 VAL A O 1
ATOM 9289 N N . GLN A 1 599 ? -48.24075 16.87228 15.71867 1.000 55.23309 599 GLN A N 1
ATOM 9290 C CA . GLN A 1 599 ? -48.04345 15.75403 16.63427 1.000 55.05846 599 GLN A CA 1
ATOM 9291 C C . GLN A 1 599 ? -48.13887 14.41302 15.91982 1.000 53.60654 599 GLN A C 1
ATOM 9292 O O . GLN A 1 599 ? -47.49590 13.44504 16.34262 1.000 49.19238 599 GLN A O 1
ATOM 9306 N N . SER A 1 600 ? -48.92833 14.32986 14.84524 1.000 52.52487 600 SER A N 1
ATOM 9307 C CA . SER A 1 600 ? -48.96080 13.09995 14.06063 1.000 51.87182 600 SER A CA 1
ATOM 9308 C C . SER A 1 600 ? -47.59054 12.80024 13.46665 1.000 50.47024 600 SER A C 1
ATOM 9309 O O . SER A 1 600 ? -47.16804 11.64020 13.40842 1.000 49.75278 600 SER A O 1
ATOM 9317 N N . MET A 1 601 ? -46.87729 13.83810 13.03179 1.000 50.19375 601 MET A N 1
ATOM 9318 C CA . MET A 1 601 ? -45.55429 13.64757 12.45385 1.000 50.10852 601 MET A CA 1
ATOM 9319 C C . MET A 1 601 ? -44.49959 13.45039 13.53626 1.000 49.11166 601 MET A C 1
ATOM 9320 O O . MET A 1 601 ? -43.58799 12.63273 13.37504 1.000 47.49409 601 MET A O 1
ATOM 9334 N N . GLU A 1 602 ? -44.61026 14.18179 14.64645 1.000 51.48525 602 GLU A N 1
ATOM 9335 C CA . GLU A 1 602 ? -43.66883 14.00100 15.74688 1.000 51.36170 602 GLU A CA 1
ATOM 9336 C C . GLU A 1 602 ? -43.81128 12.61832 16.37475 1.000 50.56618 602 GLU A C 1
ATOM 9337 O O . GLU A 1 602 ? -42.80914 11.94789 16.65197 1.000 49.63041 602 GLU A O 1
ATOM 9349 N N . ASN A 1 603 ? -45.04772 12.17507 16.61354 1.000 48.82935 603 ASN A N 1
ATOM 9350 C CA . ASN A 1 603 ? -45.24752 10.86380 17.22218 1.000 49.41816 603 ASN A CA 1
ATOM 9351 C C . ASN A 1 603 ? -44.74242 9.75301 16.31111 1.000 48.07285 603 ASN A C 1
ATOM 9352 O O . ASN A 1 603 ? -44.18527 8.75581 16.78481 1.000 48.14999 603 ASN A O 1
ATOM 9363 N N . SER A 1 604 ? -44.92869 9.90394 14.99964 1.000 47.70501 604 SER A N 1
ATOM 9364 C CA . SER A 1 604 ? -44.40818 8.91153 14.06616 1.000 47.47562 604 SER A CA 1
ATOM 9365 C C . SER A 1 604 ? -42.89181 8.81907 14.16531 1.000 44.20364 604 SER A C 1
ATOM 9366 O O . SER A 1 604 ? -42.33033 7.72766 14.30482 1.000 44.92952 604 SER A O 1
ATOM 9374 N N . ALA A 1 605 ? -42.20983 9.96146 14.09557 1.000 46.75935 605 ALA A N 1
ATOM 9375 C CA . ALA A 1 605 ? -40.75764 9.95666 14.22251 1.000 48.53878 605 ALA A CA 1
ATOM 9376 C C . ALA A 1 605 ? -40.32683 9.35849 15.55605 1.000 45.58470 605 ALA A C 1
ATOM 9377 O O . ALA A 1 605 ? -39.35463 8.59808 15.61745 1.000 45.22462 605 ALA A O 1
ATOM 9384 N N . SER A 1 606 ? -41.04441 9.68223 16.63510 1.000 46.80510 606 SER A N 1
ATOM 9385 C CA . SER A 1 606 ? -40.70644 9.12393 17.94087 1.000 45.96031 606 SER A CA 1
ATOM 9386 C C . SER A 1 606 ? -40.81119 7.60446 17.94623 1.000 45.09387 606 SER A C 1
ATOM 9387 O O . SER A 1 606 ? -40.08020 6.93668 18.68617 1.000 44.45344 606 SER A O 1
ATOM 9395 N N . TYR A 1 607 ? -41.71393 7.04116 17.13744 1.000 45.78518 607 TYR A N 1
ATOM 9396 C CA . TYR A 1 607 ? -41.83992 5.58794 17.06972 1.000 45.55740 607 TYR A CA 1
ATOM 9397 C C . TYR A 1 607 ? -40.54691 4.94239 16.59178 1.000 44.30706 607 TYR A C 1
ATOM 9398 O O . TYR A 1 607 ? -40.16892 3.86466 17.06544 1.000 44.42826 607 TYR A O 1
ATOM 9416 N N . PHE A 1 608 ? -39.85829 5.58074 15.64940 1.000 45.85300 608 PHE A N 1
ATOM 9417 C CA . PHE A 1 608 ? -38.68551 4.98533 15.02510 1.000 45.90618 608 PHE A CA 1
ATOM 9418 C C . PHE A 1 608 ? -37.37010 5.50837 15.58109 1.000 45.91110 608 PHE A C 1
ATOM 9419 O O . PHE A 1 608 ? -36.40344 4.74356 15.66266 1.000 45.96115 608 PHE A O 1
ATOM 9436 N N . LEU A 1 609 ? -37.30737 6.77838 15.97377 1.000 44.87391 609 LEU A N 1
ATOM 9437 C CA . LEU A 1 609 ? -36.06543 7.40474 16.40861 1.000 45.97771 609 LEU A CA 1
ATOM 9438 C C . LEU A 1 609 ? -36.07018 7.54488 17.92655 1.000 47.19513 609 LEU A C 1
ATOM 9439 O O . LEU A 1 609 ? -36.96033 8.18900 18.49369 1.000 47.99164 609 LEU A O 1
ATOM 9455 N N . LYS A 1 610 ? -35.06853 6.94986 18.57894 1.000 44.38673 610 LYS A N 1
ATOM 9456 C CA . LYS A 1 610 ? -34.96929 6.97142 20.02989 1.000 47.35050 610 LYS A CA 1
ATOM 9457 C C . LYS A 1 610 ? -33.87366 7.88337 20.56282 1.000 50.22876 610 LYS A C 1
ATOM 9458 O O . LYS A 1 610 ? -33.89969 8.21473 21.75181 1.000 50.53276 610 LYS A O 1
ATOM 9477 N N . LYS A 1 611 ? -32.93076 8.31143 19.72280 1.000 50.66811 611 LYS A N 1
ATOM 9478 C CA . LYS A 1 611 ? -31.79539 9.10135 20.17462 1.000 49.54306 611 LYS A CA 1
ATOM 9479 C C . LYS A 1 611 ? -31.75237 10.50738 19.59223 1.000 50.03468 611 LYS A C 1
ATOM 9480 O O . LYS A 1 611 ? -30.80747 11.25046 19.88615 1.000 49.43128 611 LYS A O 1
ATOM 9499 N N . VAL A 1 612 ? -32.73974 10.89901 18.79056 1.000 48.89441 612 VAL A N 1
ATOM 9500 C CA . VAL A 1 612 ? -32.75033 12.21081 18.14979 1.000 48.06805 612 VAL A CA 1
ATOM 9501 C C . VAL A 1 612 ? -34.19883 12.62414 17.93506 1.000 49.76691 612 VAL A C 1
ATOM 9502 O O . VAL A 1 612 ? -35.05424 11.79263 17.61954 1.000 49.46946 612 VAL A O 1
ATOM 9515 N N . LYS A 1 613 ? -34.46978 13.91519 18.10587 1.000 50.83312 613 LYS A N 1
ATOM 9516 C CA . LYS A 1 613 ? -35.81533 14.46299 17.99621 1.000 51.71806 613 LYS A CA 1
ATOM 9517 C C . LYS A 1 613 ? -35.95713 15.21297 16.67750 1.000 54.93997 613 LYS A C 1
ATOM 9518 O O . LYS A 1 613 ? -35.07370 15.99182 16.30145 1.000 53.85675 613 LYS A O 1
ATOM 9537 N N . CYS A 1 614 ? -37.06595 14.97650 15.98116 1.000 53.68845 614 CYS A N 1
ATOM 9538 C CA . CYS A 1 614 ? -37.32866 15.64942 14.72097 1.000 55.89659 614 CYS A CA 1
ATOM 9539 C C . CYS A 1 614 ? -37.80428 17.07867 14.96646 1.000 56.40531 614 CYS A C 1
ATOM 9540 O O . CYS A 1 614 ? -38.16264 17.46444 16.08148 1.000 59.97236 614 CYS A O 1
ATOM 9548 N N . GLU A 1 615 ? -37.81555 17.86695 13.89494 1.000 57.77132 615 GLU A N 1
ATOM 9549 C CA . GLU A 1 615 ? -38.33921 19.22513 13.91929 1.000 60.26518 615 GLU A CA 1
ATOM 9550 C C . GLU A 1 615 ? -39.32873 19.3806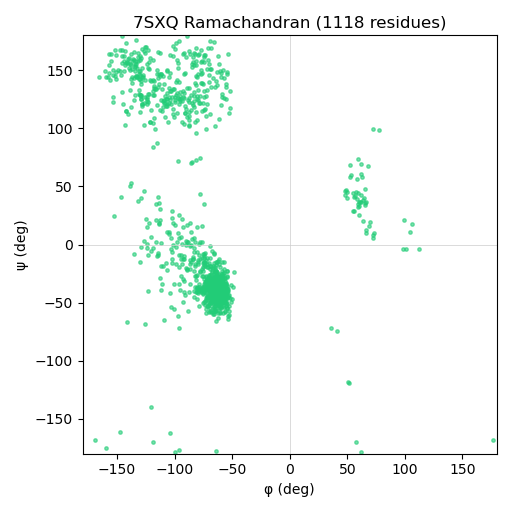4 12.77687 1.000 60.97918 615 GLU A C 1
ATOM 9551 O O . GLU A 1 615 ? -38.98976 19.12083 11.61734 1.000 60.38508 615 GLU A O 1
ATOM 9563 N N . VAL A 1 616 ? -40.54652 19.80048 13.10380 1.000 59.97245 616 VAL A N 1
ATOM 9564 C CA . VAL A 1 616 ? -41.60405 19.98709 12.11944 1.000 59.26158 616 VAL A CA 1
ATOM 9565 C C . VAL A 1 616 ? -41.79737 21.47921 11.90554 1.000 58.84867 616 VAL A C 1
ATOM 9566 O O . VAL A 1 616 ? -42.09870 22.21790 12.85076 1.000 60.09328 616 VAL A O 1
ATOM 9579 N N . SER A 1 617 ? -41.61754 21.91760 10.66614 1.000 59.86484 617 SER A N 1
ATOM 9580 C CA . SER A 1 617 ? -41.95961 23.26646 10.23972 1.000 60.28615 617 SER A CA 1
ATOM 9581 C C . SER A 1 617 ? -43.35529 23.22424 9.63433 1.000 60.69089 617 SER A C 1
ATOM 9582 O O . SER A 1 617 ? -43.60316 22.45707 8.69745 1.000 62.08423 617 SER A O 1
ATOM 9590 N N . VAL A 1 618 ? -44.26347 24.03631 10.16739 1.000 61.11675 618 VAL A N 1
ATOM 9591 C CA . VAL A 1 618 ? -45.66417 24.00218 9.76780 1.000 62.95618 618 VAL A CA 1
ATOM 9592 C C . VAL A 1 618 ? -46.15155 25.42021 9.50341 1.000 62.88567 618 VAL A C 1
ATOM 9593 O O . VAL A 1 618 ? -45.75170 26.36788 10.18845 1.000 64.20813 618 VAL A O 1
ATOM 9606 N N . LYS A 1 619 ? -47.01793 25.56045 8.50351 1.000 65.75456 619 LYS A N 1
ATOM 9607 C CA . LYS A 1 619 ? -47.59148 26.84477 8.13668 1.000 65.66463 619 LYS A CA 1
ATOM 9608 C C . LYS A 1 619 ? -49.03251 26.64279 7.69388 1.000 66.31460 619 LYS A C 1
ATOM 9609 O O . LYS A 1 619 ? -49.39380 25.59631 7.14932 1.000 65.27006 619 LYS A O 1
ATOM 9628 N N . ILE A 1 620 ? -49.85184 27.65765 7.94151 1.000 69.28261 620 ILE A N 1
ATOM 9629 C CA . ILE A 1 620 ? -51.23583 27.69432 7.48659 1.000 69.16459 620 ILE A CA 1
ATOM 9630 C C . ILE A 1 620 ? -51.27351 28.55435 6.23342 1.000 68.94337 620 ILE A C 1
ATOM 9631 O O . ILE A 1 620 ? -50.82561 29.70671 6.25167 1.000 72.40787 620 ILE A O 1
ATOM 9647 N N . ALA A 1 621 ? -51.78970 27.99777 5.14080 1.000 69.45191 621 ALA A N 1
ATOM 9648 C CA . ALA A 1 621 ? -51.70898 28.65279 3.84522 1.000 73.65635 621 ALA A CA 1
ATOM 9649 C C . ALA A 1 621 ? -53.02433 28.49488 3.10067 1.000 75.24800 621 ALA A C 1
ATOM 9650 O O . ALA A 1 621 ? -53.79665 27.56489 3.34564 1.000 72.78722 621 ALA A O 1
ATOM 9657 N N . GLU A 1 622 ? -53.27049 29.43048 2.18551 1.000 78.38149 622 GLU A N 1
ATOM 9658 C CA . GLU A 1 622 ? -54.39986 29.35809 1.27039 1.000 80.21810 622 GLU A CA 1
ATOM 9659 C C . GLU A 1 622 ? -53.99995 28.83273 -0.10065 1.000 80.78855 622 GLU A C 1
ATOM 9660 O O . GLU A 1 622 ? -54.86464 28.67755 -0.96851 1.000 81.98875 622 GLU A O 1
ATOM 9672 N N . ASN A 1 623 ? -52.71484 28.55953 -0.31482 1.000 81.10545 623 ASN A N 1
ATOM 9673 C CA . ASN A 1 623 ? -52.24693 27.96882 -1.55862 1.000 83.41649 623 ASN A CA 1
ATOM 9674 C C . ASN A 1 623 ? -51.00247 27.14303 -1.26451 1.000 83.70961 623 ASN A C 1
ATOM 9675 O O . ASN A 1 623 ? -50.37018 27.28546 -0.21371 1.000 82.44368 623 ASN A O 1
ATOM 9686 N N . TRP A 1 624 ? -50.65912 26.26981 -2.21162 1.000 83.10015 624 TRP A N 1
ATOM 9687 C CA . TRP A 1 624 ? -49.48425 25.41937 -2.07039 1.000 82.95003 624 TRP A CA 1
ATOM 9688 C C . TRP A 1 624 ? -48.18042 26.18271 -2.27882 1.000 85.19863 624 TRP A C 1
ATOM 9689 O O . TRP A 1 624 ? -47.11170 25.65204 -1.95685 1.000 84.15644 624 TRP A O 1
ATOM 9710 N N . GLY A 1 625 ? -48.23934 27.41637 -2.78937 1.000 86.95413 625 GLY A N 1
ATOM 9711 C CA . GLY A 1 625 ? -47.02718 28.17229 -3.05166 1.000 88.67568 625 GLY A CA 1
ATOM 9712 C C . GLY A 1 625 ? -46.45285 28.88753 -1.84867 1.000 87.73675 625 GLY A C 1
ATOM 9713 O O . GLY A 1 625 ? -45.28538 29.29051 -1.88293 1.000 89.21917 625 GLY A O 1
ATOM 9717 N N . SER A 1 626 ? -47.23913 29.05557 -0.79053 1.000 85.71755 626 SER A N 1
ATOM 9718 C CA . SER A 1 626 ? -46.77172 29.74740 0.40756 1.000 88.38257 626 SER A CA 1
ATOM 9719 C C . SER A 1 626 ? -45.52774 29.07673 0.98407 1.000 86.74301 626 SER A C 1
ATOM 9720 O O . SER A 1 626 ? -45.08633 29.40761 2.08580 1.000 84.77342 626 SER A O 1
ATOM 9728 N N . ILE B 1 3 ? -76.59481 35.18774 59.87257 1.000 85.09980 3 ILE B N 1
ATOM 9729 C CA . ILE B 1 3 ? -75.45972 35.05139 58.96904 1.000 84.87309 3 ILE B CA 1
ATOM 9730 C C . ILE B 1 3 ? -75.23536 33.58716 58.61742 1.000 85.02472 3 ILE B C 1
ATOM 9731 O O . ILE B 1 3 ? -75.31665 33.19473 57.45149 1.000 83.41888 3 ILE B O 1
ATOM 9746 N N . THR B 1 4 ? -74.95638 32.78832 59.65162 1.000 82.94202 4 THR B N 1
ATOM 9747 C CA . THR B 1 4 ? -74.53012 31.40688 59.44915 1.000 82.47176 4 THR B CA 1
ATOM 9748 C C . THR B 1 4 ? -75.44115 30.66571 58.47877 1.000 83.33064 4 THR B C 1
ATOM 9749 O O . THR B 1 4 ? -74.97533 29.83654 57.68834 1.000 83.80272 4 THR B O 1
ATOM 9760 N N . LYS B 1 5 ? -76.74110 30.95075 58.51998 1.000 83.06772 5 LYS B N 1
ATOM 9761 C CA . LYS B 1 5 ? -77.71907 30.27574 57.67967 1.000 83.33426 5 LYS B CA 1
ATOM 9762 C C . LYS B 1 5 ? -78.14377 31.12835 56.49071 1.000 82.84856 5 LYS B C 1
ATOM 9763 O O . LYS B 1 5 ? -79.22269 30.91062 55.92882 1.000 83.82222 5 LYS B O 1
ATOM 9782 N N . LYS B 1 6 ? -77.30535 32.08465 56.08774 1.000 82.36498 6 LYS B N 1
ATOM 9783 C CA . LYS B 1 6 ? -77.68001 33.00241 55.01826 1.000 81.92973 6 LYS B CA 1
ATOM 9784 C C . LYS B 1 6 ? -77.93094 32.27486 53.70216 1.000 81.52706 6 LYS B C 1
ATOM 9785 O O . LYS B 1 6 ? -78.78603 32.70009 52.91597 1.000 80.09648 6 LYS B O 1
ATOM 9804 N N . TYR B 1 7 ? -77.21077 31.18319 53.44423 1.000 81.94210 7 TYR B N 1
ATOM 9805 C CA . TYR B 1 7 ? -77.28860 30.46136 52.17591 1.000 81.70018 7 TYR B CA 1
ATOM 9806 C C . TYR B 1 7 ? -77.58204 28.98429 52.40935 1.000 81.49130 7 TYR B C 1
ATOM 9807 O O . TYR B 1 7 ? -76.95651 28.10049 51.82043 1.000 81.47815 7 TYR B O 1
ATOM 9825 N N . ILE B 1 8 ? -78.55789 28.69245 53.27212 1.000 81.58195 8 ILE B N 1
ATOM 9826 C CA . ILE B 1 8 ? -78.92705 27.29903 53.50130 1.000 81.30822 8 ILE B CA 1
ATOM 9827 C C . ILE B 1 8 ? -79.62687 26.71832 52.28025 1.000 82.29925 8 ILE B C 1
ATOM 9828 O O . ILE B 1 8 ? -79.59693 25.50105 52.06142 1.000 80.51845 8 ILE B O 1
ATOM 9844 N N . LYS B 1 9 ? -80.27506 27.56236 51.47240 1.000 83.42771 9 LYS B N 1
ATOM 9845 C CA . LYS B 1 9 ? -80.93352 27.06766 50.26875 1.000 84.82320 9 LYS B CA 1
ATOM 9846 C C . LYS B 1 9 ? -79.93750 26.50159 49.26668 1.000 83.44895 9 LYS B C 1
ATOM 9847 O O . LYS B 1 9 ? -80.33467 25.74501 48.37311 1.000 85.15379 9 LYS B O 1
ATOM 9866 N N . ASP B 1 10 ? -78.65898 26.85590 49.39024 1.000 81.19924 10 ASP B N 1
ATOM 9867 C CA . ASP B 1 10 ? -77.59727 26.27722 48.57913 1.000 81.32239 10 ASP B CA 1
ATOM 9868 C C . ASP B 1 10 ? -76.73115 25.30928 49.37567 1.000 80.66439 10 ASP B C 1
ATOM 9869 O O . ASP B 1 10 ? -75.67546 24.88874 48.88952 1.000 80.97808 10 ASP B O 1
ATOM 9878 N N . ASN B 1 11 ? -77.15452 24.94777 50.58814 1.000 79.69414 11 ASN B N 1
ATOM 9879 C CA . ASN B 1 11 ? -76.44913 23.97320 51.41824 1.000 77.08182 11 ASN B CA 1
ATOM 9880 C C . ASN B 1 11 ? -75.08038 24.49881 51.84672 1.000 75.51927 11 ASN B C 1
ATOM 9881 O O . ASN B 1 11 ? -74.11314 23.74396 51.94795 1.000 73.95501 11 ASN B O 1
ATOM 9892 N N . ILE B 1 12 ? -75.00483 25.79975 52.11276 1.000 76.88328 12 ILE B N 1
ATOM 9893 C CA . ILE B 1 12 ? -73.76987 26.45697 52.51804 1.000 76.66276 12 ILE B CA 1
ATOM 9894 C C . ILE B 1 12 ? -73.93207 26.97825 53.93872 1.000 76.36976 12 ILE B C 1
ATOM 9895 O O . ILE B 1 12 ? -75.02184 27.38409 54.35520 1.000 77.18315 12 ILE B O 1
ATOM 9911 N N . ILE B 1 13 ? -72.82918 26.97042 54.68128 1.000 74.70973 13 ILE B N 1
ATOM 9912 C CA . ILE B 1 13 ? -72.78194 27.47137 56.04829 1.000 74.70785 13 ILE B CA 1
ATOM 9913 C C . ILE B 1 13 ? -71.80369 28.63608 56.07229 1.000 76.21959 13 ILE B C 1
ATOM 9914 O O . ILE B 1 13 ? -70.58813 28.44031 55.94828 1.000 74.66840 13 ILE B O 1
ATOM 9930 N N . ASN B 1 14 ? -72.33049 29.84694 56.22784 1.000 79.99547 14 ASN B N 1
ATOM 9931 C CA . ASN B 1 14 ? -71.50473 31.04752 56.25972 1.000 80.15039 14 ASN B CA 1
ATOM 9932 C C . ASN B 1 14 ? -70.80054 31.14011 57.60871 1.000 80.83534 14 ASN B C 1
ATOM 9933 O O . ASN B 1 14 ? -71.45404 31.17953 58.65525 1.000 83.41451 14 ASN B O 1
ATOM 9944 N N . VAL B 1 15 ? -69.47074 31.17707 57.58857 1.000 79.91121 15 VAL B N 1
ATOM 9945 C CA . VAL B 1 15 ? -68.69324 31.18428 58.82243 1.000 81.09720 15 VAL B CA 1
ATOM 9946 C C . VAL B 1 15 ? -68.32121 32.61139 59.19796 1.000 83.03427 15 VAL B C 1
ATOM 9947 O O . VAL B 1 15 ? -68.85018 33.16721 60.16722 1.000 85.74235 15 VAL B O 1
ATOM 9960 N N . ASP B 1 16 ? -67.40289 33.20960 58.43862 1.000 82.40978 16 ASP B N 1
ATOM 9961 C CA . ASP B 1 16 ? -66.87099 34.53137 58.74035 1.000 82.39815 16 ASP B CA 1
ATOM 9962 C C . ASP B 1 16 ? -67.48815 35.62755 57.87518 1.000 82.83693 16 ASP B C 1
ATOM 9963 O O . ASP B 1 16 ? -66.91634 36.71808 57.76613 1.000 81.79102 16 ASP B O 1
ATOM 9972 N N . ASP B 1 17 ? -68.64460 35.36713 57.26604 1.000 82.02962 17 ASP B N 1
ATOM 9973 C CA . ASP B 1 17 ? -69.32661 36.36581 56.44413 1.000 84.71400 17 ASP B CA 1
ATOM 9974 C C . ASP B 1 17 ? -68.40557 36.87306 55.33708 1.000 84.68913 17 ASP B C 1
ATOM 9975 O O . ASP B 1 17 ? -68.36263 38.06700 55.03334 1.000 84.87750 17 ASP B O 1
ATOM 9984 N N . ASN B 1 18 ? -67.65885 35.95166 54.73269 1.000 84.82285 18 ASN B N 1
ATOM 9985 C CA . ASN B 1 18 ? -66.69915 36.25432 53.67649 1.000 84.31931 18 ASN B CA 1
ATOM 9986 C C . ASN B 1 18 ? -67.12887 35.62710 52.35253 1.000 82.44264 18 ASN B C 1
ATOM 9987 O O . ASN B 1 18 ? -66.30788 35.09921 51.60026 1.000 82.46069 18 ASN B O 1
ATOM 9998 N N . ILE B 1 19 ? -68.42719 35.67732 52.05647 1.000 81.59430 19 ILE B N 1
ATOM 9999 C CA . ILE B 1 19 ? -68.96883 35.05523 50.85392 1.000 80.80783 19 ILE B CA 1
ATOM 10000 C C . ILE B 1 19 ? -70.24330 35.77620 50.43533 1.000 81.83607 19 ILE B C 1
ATOM 10001 O O . ILE B 1 19 ? -71.20080 35.87201 51.21147 1.000 83.54881 19 ILE B O 1
ATOM 10017 N N . ILE B 1 20 ? -70.26344 36.28242 49.20439 1.000 81.30915 20 ILE B N 1
ATOM 10018 C CA . ILE B 1 20 ? -71.43083 36.93810 48.62879 1.000 80.32194 20 ILE B CA 1
ATOM 10019 C C . ILE B 1 20 ? -71.95523 36.07412 47.49256 1.000 80.40523 20 ILE B C 1
ATOM 10020 O O . ILE B 1 20 ? -71.17601 35.43877 46.77272 1.000 80.86739 20 ILE B O 1
ATOM 10036 N N . LYS B 1 21 ? -73.27422 36.05235 47.33154 1.000 79.21639 21 LYS B N 1
ATOM 10037 C CA . LYS B 1 21 ? -73.91013 35.43891 46.17402 1.000 79.45835 21 LYS B CA 1
ATOM 10038 C C . LYS B 1 21 ? -74.24968 36.53262 45.17188 1.000 80.24955 21 LYS B C 1
ATOM 10039 O O . LYS B 1 21 ? -74.87629 37.53443 45.53094 1.000 81.67759 21 LYS B O 1
ATOM 10058 N N . LYS B 1 22 ? -73.83054 36.34459 43.92547 1.000 80.77137 22 LYS B N 1
ATOM 10059 C CA . LYS B 1 22 ? -74.00817 37.34102 42.88167 1.000 78.61349 22 LYS B CA 1
ATOM 10060 C C . LYS B 1 22 ? -74.74479 36.73382 41.69605 1.000 79.21871 22 LYS B C 1
ATOM 10061 O O . LYS B 1 22 ? -74.95027 35.52084 41.60984 1.000 79.46227 22 LYS B O 1
ATOM 10080 N N . LYS B 1 23 ? -75.14857 37.61097 40.77980 1.000 81.27001 23 LYS B N 1
ATOM 10081 C CA . LYS B 1 23 ? -75.81582 37.21880 39.54440 1.000 81.16908 23 LYS B CA 1
ATOM 10082 C C . LYS B 1 23 ? -75.35707 38.16980 38.45215 1.000 82.11477 23 LYS B C 1
ATOM 10083 O O . LYS B 1 23 ? -75.53722 39.38535 38.57244 1.000 82.99724 23 LYS B O 1
ATOM 10102 N N . ASP B 1 24 ? -74.75288 37.62183 37.40086 1.000 82.98666 24 ASP B N 1
ATOM 10103 C CA . ASP B 1 24 ? -74.25617 38.41743 36.28948 1.000 84.75000 24 ASP B CA 1
ATOM 10104 C C . ASP B 1 24 ? -74.49721 37.66142 34.99113 1.000 86.22205 24 ASP B C 1
ATOM 10105 O O . ASP B 1 24 ? -74.93349 36.50690 34.98676 1.000 85.29841 24 ASP B O 1
ATOM 10114 N N . ILE B 1 25 ? -74.21310 38.33454 33.88056 1.000 86.71676 25 ILE B N 1
ATOM 10115 C CA . ILE B 1 25 ? -74.34217 37.76110 32.54624 1.000 89.88980 25 ILE B CA 1
ATOM 10116 C C . ILE B 1 25 ? -72.96881 37.29626 32.08716 1.000 90.05996 25 ILE B C 1
ATOM 10117 O O . ILE B 1 25 ? -71.95910 37.97207 32.32710 1.000 89.33452 25 ILE B O 1
ATOM 10133 N N . PHE B 1 26 ? -72.92605 36.13990 31.42839 1.000 91.42729 26 PHE B N 1
ATOM 10134 C CA . PHE B 1 26 ? -71.68227 35.54672 30.95930 1.000 92.09910 26 PHE B CA 1
ATOM 10135 C C . PHE B 1 26 ? -71.72890 35.35341 29.45090 1.000 94.40328 26 PHE B C 1
ATOM 10136 O O . PHE B 1 26 ? -72.76944 34.99390 28.89101 1.000 94.63811 26 PHE B O 1
ATOM 10153 N N . LYS B 1 27 ? -70.59158 35.59230 28.80271 1.000 96.83291 27 LYS B N 1
ATOM 10154 C CA . LYS B 1 27 ? -70.45572 35.41431 27.36397 1.000 98.64296 27 LYS B CA 1
ATOM 10155 C C . LYS B 1 27 ? -70.09949 33.96345 27.06880 1.000 96.79616 27 LYS B C 1
ATOM 10156 O O . LYS B 1 27 ? -69.15824 33.41927 27.65470 1.000 96.34651 27 LYS B O 1
ATOM 10175 N N . LEU B 1 28 ? -70.85381 33.34168 26.16512 1.000 97.51994 28 LEU B N 1
ATOM 10176 C CA . LEU B 1 28 ? -70.68281 31.93230 25.81406 1.000 98.27772 28 LEU B CA 1
ATOM 10177 C C . LEU B 1 28 ? -70.33655 31.83709 24.33020 1.000 102.88336 28 LEU B C 1
ATOM 10178 O O . LEU B 1 28 ? -71.21035 31.99413 23.47169 1.000 103.90318 28 LEU B O 1
ATOM 10194 N N . LYS B 1 29 ? -69.06896 31.56842 24.03037 1.000 102.83774 29 LYS B N 1
ATOM 10195 C CA . LYS B 1 29 ? -68.59701 31.41680 22.66169 1.000 103.98056 29 LYS B CA 1
ATOM 10196 C C . LYS B 1 29 ? -68.49291 29.93529 22.30221 1.000 103.76075 29 LYS B C 1
ATOM 10197 O O . LYS B 1 29 ? -68.57704 29.05232 23.15966 1.000 101.03446 29 LYS B O 1
ATOM 10216 N N . ASN B 1 30 ? -68.31561 29.66943 21.01272 1.000 104.06127 30 ASN B N 1
ATOM 10217 C CA . ASN B 1 30 ? -68.24182 28.29785 20.51413 1.000 100.52523 30 ASN B CA 1
ATOM 10218 C C . ASN B 1 30 ? -67.29415 28.27426 19.31620 1.000 100.29927 30 ASN B C 1
ATOM 10219 O O . ASN B 1 30 ? -66.48167 29.18738 19.13560 1.000 102.92201 30 ASN B O 1
ATOM 10230 N N . GLU B 1 31 ? -67.39406 27.22269 18.49760 1.000 98.31562 31 GLU B N 1
ATOM 10231 C CA . GLU B 1 31 ? -66.51122 27.07815 17.34226 1.000 97.92163 31 GLU B CA 1
ATOM 10232 C C . GLU B 1 31 ? -66.67236 28.24389 16.37420 1.000 100.72286 31 GLU B C 1
ATOM 10233 O O . GLU B 1 31 ? -65.70951 28.95803 16.06991 1.000 101.52301 31 GLU B O 1
ATOM 10245 N N . ASN B 1 32 ? -67.89120 28.44697 15.87320 1.000 101.90290 32 ASN B N 1
ATOM 10246 C CA . ASN B 1 32 ? -68.17994 29.48382 14.89176 1.000 102.27861 32 ASN B CA 1
ATOM 10247 C C . ASN B 1 32 ? -68.23570 30.88411 15.50132 1.000 104.77199 32 ASN B C 1
ATOM 10248 O O . ASN B 1 32 ? -68.74850 31.80420 14.85201 1.000 106.09036 32 ASN B O 1
ATOM 10259 N N . ASN B 1 33 ? -67.72297 31.06722 16.72001 1.000 104.81139 33 ASN B N 1
ATOM 10260 C CA . ASN B 1 33 ? -67.79155 32.35256 17.41653 1.000 106.07055 33 ASN B CA 1
ATOM 10261 C C . ASN B 1 33 ? -69.24185 32.79823 17.59391 1.000 106.75060 33 ASN B C 1
ATOM 10262 O O . ASN B 1 33 ? -69.57203 33.97856 17.45926 1.000 107.84953 33 ASN B O 1
ATOM 10273 N N . GLU B 1 34 ? -70.11418 31.83959 17.90194 1.000 107.23605 34 GLU B N 1
ATOM 10274 C CA . GLU B 1 34 ? -71.53336 32.10077 18.12500 1.000 108.27087 34 GLU B CA 1
ATOM 10275 C C . GLU B 1 34 ? -71.72938 32.45326 19.59625 1.000 108.02247 34 GLU B C 1
ATOM 10276 O O . GLU B 1 34 ? -71.65228 31.57963 20.46787 1.000 106.50985 34 GLU B O 1
ATOM 10288 N N . ILE B 1 35 ? -71.97899 33.73074 19.87486 1.000 108.08470 35 ILE B N 1
ATOM 10289 C CA . ILE B 1 35 ? -72.10412 34.22481 21.24148 1.000 107.34647 35 ILE B CA 1
ATOM 10290 C C . ILE B 1 35 ? -73.57574 34.24472 21.63362 1.000 106.00266 35 ILE B C 1
ATOM 10291 O O . ILE B 1 35 ? -74.41332 34.81192 20.92067 1.000 106.70055 35 ILE B O 1
ATOM 10307 N N . THR B 1 36 ? -73.88919 33.62422 22.77104 1.000 105.20640 36 THR B N 1
ATOM 10308 C CA . THR B 1 36 ? -75.25017 33.58255 23.30891 1.000 103.91772 36 THR B CA 1
ATOM 10309 C C . THR B 1 36 ? -75.12769 33.67679 24.82706 1.000 102.04486 36 THR B C 1
ATOM 10310 O O . THR B 1 36 ? -74.78655 32.69257 25.48886 1.000 101.76206 36 THR B O 1
ATOM 10321 N N . GLU B 1 37 ? -75.41244 34.85549 25.37234 1.000 102.30675 37 GLU B N 1
ATOM 10322 C CA . GLU B 1 37 ? -75.14903 35.12693 26.77757 1.000 98.70955 37 GLU B CA 1
ATOM 10323 C C . GLU B 1 37 ? -76.25547 34.57473 27.67026 1.000 96.82454 37 GLU B C 1
ATOM 10324 O O . GLU B 1 37 ? -77.40436 34.41004 27.24905 1.000 95.85984 37 GLU B O 1
ATOM 10336 N N . CYS B 1 38 ? -75.88969 34.28905 28.92081 1.000 94.51308 38 CYS B N 1
ATOM 10337 C CA . CYS B 1 38 ? -76.81631 33.77026 29.91645 1.000 90.91953 38 CYS B CA 1
ATOM 10338 C C . CYS B 1 38 ? -76.50355 34.39224 31.27011 1.000 90.50244 38 CYS B C 1
ATOM 10339 O O . CYS B 1 38 ? -75.38325 34.84144 31.52680 1.000 89.95206 38 CYS B O 1
ATOM 10347 N N . ALA B 1 39 ? -77.51262 34.40386 32.14034 1.000 88.59778 39 ALA B N 1
ATOM 10348 C CA . ALA B 1 39 ? -77.39759 34.96469 33.48159 1.000 87.94604 39 ALA B CA 1
ATOM 10349 C C . ALA B 1 39 ? -77.26425 33.82887 34.48848 1.000 86.29385 39 ALA B C 1
ATOM 10350 O O . ALA B 1 39 ? -78.14966 32.97170 34.58407 1.000 86.97238 39 ALA B O 1
ATOM 10357 N N . PHE B 1 40 ? -76.16711 33.83094 35.24091 1.000 85.84451 40 PHE B N 1
ATOM 10358 C CA . PHE B 1 40 ? -75.86520 32.77879 36.19864 1.000 84.97633 40 PHE B CA 1
ATOM 10359 C C . PHE B 1 40 ? -75.67239 33.36730 37.58935 1.000 82.65025 40 PHE B C 1
ATOM 10360 O O . PHE B 1 40 ? -75.25571 34.51916 37.74449 1.000 82.51074 40 PHE B O 1
ATOM 10377 N N . GLU B 1 41 ? -75.97514 32.55939 38.60024 1.000 81.17791 41 GLU B N 1
ATOM 10378 C CA . GLU B 1 41 ? -75.72052 32.90940 39.99049 1.000 82.25695 41 GLU B CA 1
ATOM 10379 C C . GLU B 1 41 ? -74.46764 32.18388 40.46376 1.000 80.21182 41 GLU B C 1
ATOM 10380 O O . GLU B 1 41 ? -74.31073 30.98198 40.22140 1.000 76.47128 41 GLU B O 1
ATOM 10392 N N . TYR B 1 42 ? -73.58131 32.91560 41.13493 1.000 78.39424 42 TYR B N 1
ATOM 10393 C CA . TYR B 1 42 ? -72.31103 32.36386 41.57698 1.000 75.83205 42 TYR B CA 1
ATOM 10394 C C . TYR B 1 42 ? -71.93834 32.99009 42.91149 1.000 74.53398 42 TYR B C 1
ATOM 10395 O O . TYR B 1 42 ? -72.52556 33.98442 43.34205 1.000 76.26542 42 TYR B O 1
ATOM 10413 N N . PHE B 1 43 ? -70.94358 32.39627 43.56157 1.000 74.58588 43 PHE B N 1
ATOM 10414 C CA . PHE B 1 43 ? -70.45693 32.85729 44.85273 1.000 77.30086 43 PHE B CA 1
ATOM 10415 C C . PHE B 1 43 ? -69.03274 33.37697 44.72228 1.000 75.23372 43 PHE B C 1
ATOM 10416 O O . PHE B 1 43 ? -68.20190 32.77854 44.03246 1.000 73.84992 43 PHE B O 1
ATOM 10433 N N . GLU B 1 44 ? -68.75963 34.49271 45.39307 1.000 76.03196 44 GLU B N 1
ATOM 10434 C CA . GLU B 1 44 ? -67.44995 35.12124 45.36246 1.000 77.21596 44 GLU B CA 1
ATOM 10435 C C . GLU B 1 44 ? -67.08148 35.55699 46.77252 1.000 78.86330 44 GLU B C 1
ATOM 10436 O O . GLU B 1 44 ? -67.94311 35.74365 47.63495 1.000 80.47177 44 GLU B O 1
ATOM 10448 N N . SER B 1 45 ? -65.78257 35.71465 46.99708 1.000 77.54828 45 SER B N 1
ATOM 10449 C CA . SER B 1 45 ? -65.25846 36.07266 48.30580 1.000 80.29791 45 SER B CA 1
ATOM 10450 C C . SER B 1 45 ? -65.19379 37.58832 48.44493 1.000 84.46463 45 SER B C 1
ATOM 10451 O O . SER B 1 45 ? -64.74881 38.28453 47.52626 1.000 86.10560 45 SER B O 1
ATOM 10459 N N . LYS B 1 46 ? -65.64417 38.09629 49.59405 1.000 84.84983 46 LYS B N 1
ATOM 10460 C CA . LYS B 1 46 ? -65.50698 39.52083 49.87793 1.000 85.11636 46 LYS B CA 1
ATOM 10461 C C . LYS B 1 46 ? -64.03788 39.92402 49.89273 1.000 85.56673 46 LYS B C 1
ATOM 10462 O O . LYS B 1 46 ? -63.60765 40.79795 49.13143 1.000 85.93416 46 LYS B O 1
ATOM 10481 N N . LYS B 1 47 ? -63.25256 39.29266 50.76136 1.000 86.21791 47 LYS B N 1
ATOM 10482 C CA . LYS B 1 47 ? -61.80930 39.50448 50.79415 1.000 87.20989 47 LYS B CA 1
ATOM 10483 C C . LYS B 1 47 ? -61.18330 38.82776 49.58086 1.000 87.41783 47 LYS B C 1
ATOM 10484 O O . LYS B 1 47 ? -61.16509 37.59592 49.48631 1.000 87.25392 47 LYS B O 1
ATOM 10503 N N . LYS B 1 48 ? -60.67704 39.62661 48.64748 1.000 87.83073 48 LYS B N 1
ATOM 10504 C CA . LYS B 1 48 ? -60.12551 39.07665 47.41889 1.000 87.38863 48 LYS B CA 1
ATOM 10505 C C . LYS B 1 48 ? -58.81631 38.34867 47.70142 1.000 86.20181 48 LYS B C 1
ATOM 10506 O O . LYS B 1 48 ? -58.04008 38.73309 48.58111 1.000 85.70665 48 LYS B O 1
ATOM 10525 N N . PHE B 1 49 ? -58.57869 37.28060 46.94500 1.000 83.48076 49 PHE B N 1
ATOM 10526 C CA . PHE B 1 49 ? -57.35914 36.50214 47.10155 1.000 82.81269 49 PHE B CA 1
ATOM 10527 C C . PHE B 1 49 ? -56.17894 37.23416 46.47721 1.000 83.94154 49 PHE B C 1
ATOM 10528 O O . PHE B 1 49 ? -56.28958 37.82268 45.39757 1.000 83.59798 49 PHE B O 1
ATOM 10545 N N . ASP B 1 50 ? -55.04035 37.18858 47.16976 1.000 85.11233 50 ASP B N 1
ATOM 10546 C CA . ASP B 1 50 ? -53.85580 37.92649 46.74844 1.000 87.56902 50 ASP B CA 1
ATOM 10547 C C . ASP B 1 50 ? -53.32171 37.46988 45.39591 1.000 86.93245 50 ASP B C 1
ATOM 10548 O O . ASP B 1 50 ? -52.52096 38.19156 44.79132 1.000 89.72549 50 ASP B O 1
ATOM 10557 N N . ASP B 1 51 ? -53.75598 36.31806 44.89759 1.000 85.68369 51 ASP B N 1
ATOM 10558 C CA . ASP B 1 51 ? -53.21342 35.72125 43.68906 1.000 83.13896 51 ASP B CA 1
ATOM 10559 C C . ASP B 1 51 ? -54.17737 35.92926 42.51506 1.000 80.07971 51 ASP B C 1
ATOM 10560 O O . ASP B 1 51 ? -55.06671 36.78637 42.56729 1.000 82.55401 51 ASP B O 1
ATOM 10569 N N . ASP B 1 52 ? -54.00554 35.14196 41.44864 1.000 78.57611 52 ASP B N 1
ATOM 10570 C CA . ASP B 1 52 ? -54.80224 35.25905 40.23109 1.000 79.48078 52 ASP B CA 1
ATOM 10571 C C . ASP B 1 52 ? -55.51932 33.95488 39.88663 1.000 76.81427 52 ASP B C 1
ATOM 10572 O O . ASP B 1 52 ? -55.94141 33.76254 38.74208 1.000 75.87359 52 ASP B O 1
ATOM 10581 N N . ILE B 1 53 ? -55.66807 33.05457 40.85126 1.000 76.95551 53 ILE B N 1
ATOM 10582 C CA . ILE B 1 53 ? -56.35250 31.78843 40.61624 1.000 72.85074 53 ILE B CA 1
ATOM 10583 C C . ILE B 1 53 ? -57.85324 32.00553 40.74728 1.000 70.69378 53 ILE B C 1
ATOM 10584 O O . ILE B 1 53 ? -58.32359 32.60121 41.72410 1.000 74.06759 53 ILE B O 1
ATOM 10600 N N . GLU B 1 54 ? -58.60794 31.52370 39.76340 1.000 67.87481 54 GLU B N 1
ATOM 10601 C CA . GLU B 1 54 ? -60.05995 31.63877 39.79806 1.000 69.92491 54 GLU B CA 1
ATOM 10602 C C . GLU B 1 54 ? -60.60257 31.10118 41.11418 1.000 69.88569 54 GLU B C 1
ATOM 10603 O O . GLU B 1 54 ? -60.44044 29.91820 41.42745 1.000 67.83229 54 GLU B O 1
ATOM 10615 N N . SER B 1 55 ? -61.24592 31.97998 41.88598 1.000 70.85769 55 SER B N 1
ATOM 10616 C CA . SER B 1 55 ? -61.75718 31.63677 43.20552 1.000 70.53529 55 SER B CA 1
ATOM 10617 C C . SER B 1 55 ? -63.27595 31.67707 43.29837 1.000 70.46099 55 SER B C 1
ATOM 10618 O O . SER B 1 55 ? -63.82770 31.24302 44.31454 1.000 69.19312 55 SER B O 1
ATOM 10626 N N . ARG B 1 56 ? -63.96029 32.18554 42.27988 1.000 70.74445 56 ARG B N 1
ATOM 10627 C CA . ARG B 1 56 ? -65.41074 32.14056 42.23592 1.000 71.43803 56 ARG B CA 1
ATOM 10628 C C . ARG B 1 56 ? -65.86772 30.75707 41.78506 1.000 71.81458 56 ARG B C 1
ATOM 10629 O O . ARG B 1 56 ? -65.09589 29.97760 41.22013 1.000 71.10296 56 ARG B O 1
ATOM 10650 N N . PHE B 1 57 ? -67.14133 30.45258 42.03071 1.000 72.74775 57 PHE B N 1
ATOM 10651 C CA . PHE B 1 57 ? -67.64291 29.13216 41.67968 1.000 71.26727 57 PHE B CA 1
ATOM 10652 C C . PHE B 1 57 ? -69.15867 29.14284 41.55956 1.000 71.40436 57 PHE B C 1
ATOM 10653 O O . PHE B 1 57 ? -69.84467 29.85229 42.29862 1.000 71.94678 57 PHE B O 1
ATOM 10670 N N . PHE B 1 58 ? -69.66378 28.35658 40.61319 1.000 71.51124 58 PHE B N 1
ATOM 10671 C CA . PHE B 1 58 ? -71.05206 27.93792 40.63286 1.000 70.52456 58 PHE B CA 1
ATOM 10672 C C . PHE B 1 58 ? -71.19468 26.70858 41.52350 1.000 73.30893 58 PHE B C 1
ATOM 10673 O O . PHE B 1 58 ? -70.24394 25.94821 41.72894 1.000 74.72638 58 PHE B O 1
ATOM 10690 N N . ILE B 1 59 ? -72.40177 26.50916 42.04571 1.000 75.63192 59 ILE B N 1
ATOM 10691 C CA . ILE B 1 59 ? -72.73567 25.32211 42.82310 1.000 73.52160 59 ILE B CA 1
ATOM 10692 C C . ILE B 1 59 ? -74.03353 24.75486 42.26866 1.000 75.84300 59 ILE B C 1
ATOM 10693 O O . ILE B 1 59 ? -74.99290 25.49965 42.03999 1.000 76.36369 59 ILE B O 1
ATOM 10709 N N . ILE B 1 60 ? -74.05727 23.44468 42.03932 1.000 75.56246 60 ILE B N 1
ATOM 10710 C CA . ILE B 1 60 ? -75.17770 22.76927 41.39696 1.000 75.46117 60 ILE B CA 1
ATOM 10711 C C . ILE B 1 60 ? -75.92035 21.95648 42.44734 1.000 79.25709 60 ILE B C 1
ATOM 10712 O O . ILE B 1 60 ? -75.31945 21.12758 43.14228 1.000 77.01261 60 ILE B O 1
ATOM 10728 N N . ASN B 1 61 ? -77.22504 22.19455 42.55950 1.000 82.21493 61 ASN B N 1
ATOM 10729 C CA . ASN B 1 61 ? -78.08504 21.41729 43.43832 1.000 82.39876 61 ASN B CA 1
ATOM 10730 C C . ASN B 1 61 ? -79.46252 21.32689 42.79759 1.000 84.46189 61 ASN B C 1
ATOM 10731 O O . ASN B 1 61 ? -79.77212 22.04119 41.84004 1.000 85.35542 61 ASN B O 1
ATOM 10742 N N . ASP B 1 62 ? -80.29243 20.42839 43.33592 1.000 85.02173 62 ASP B N 1
ATOM 10743 C CA . ASP B 1 62 ? -81.64312 20.26543 42.80644 1.000 86.47311 62 ASP B CA 1
ATOM 10744 C C . ASP B 1 62 ? -82.45200 21.55010 42.92499 1.000 86.26531 62 ASP B C 1
ATOM 10745 O O . ASP B 1 62 ? -83.36499 21.78501 42.12561 1.000 85.89539 62 ASP B O 1
ATOM 10754 N N . ASN B 1 63 ? -82.12810 22.39474 43.90551 1.000 87.36350 63 ASN B N 1
ATOM 10755 C CA . ASN B 1 63 ? -82.92874 23.58911 44.14919 1.000 88.78179 63 ASN B CA 1
ATOM 10756 C C . ASN B 1 63 ? -82.68359 24.66127 43.09398 1.000 90.42188 63 ASN B C 1
ATOM 10757 O O . ASN B 1 63 ? -83.61645 25.37216 42.70290 1.000 93.79953 63 ASN B O 1
ATOM 10768 N N . ASN B 1 64 ? -81.43964 24.79967 42.62037 1.000 87.78874 64 ASN B N 1
ATOM 10769 C CA . ASN B 1 64 ? -81.07693 25.91129 41.74731 1.000 87.78013 64 ASN B CA 1
ATOM 10770 C C . ASN B 1 64 ? -80.45177 25.44812 40.43564 1.000 86.45729 64 ASN B C 1
ATOM 10771 O O . ASN B 1 64 ? -79.74364 26.22654 39.78879 1.000 86.05042 64 ASN B O 1
ATOM 10782 N N . TYR B 1 65 ? -80.69829 24.20806 40.02245 1.000 86.06388 65 TYR B N 1
ATOM 10783 C CA . TYR B 1 65 ? -80.09508 23.71009 38.79456 1.000 85.25099 65 TYR B CA 1
ATOM 10784 C C . TYR B 1 65 ? -80.50240 24.57739 37.61096 1.000 86.20649 65 TYR B C 1
ATOM 10785 O O . TYR B 1 65 ? -81.69096 24.81136 37.37390 1.000 87.76194 65 TYR B O 1
ATOM 10803 N N . ASN B 1 66 ? -79.50585 25.05786 36.87105 1.000 85.37633 66 ASN B N 1
ATOM 10804 C CA . ASN B 1 66 ? -79.71243 25.85723 35.66795 1.000 83.22857 66 ASN B CA 1
ATOM 10805 C C . ASN B 1 66 ? -79.04028 25.13053 34.51130 1.000 83.76301 66 ASN B C 1
ATOM 10806 O O . ASN B 1 66 ? -77.80923 25.13059 34.40378 1.000 84.83487 66 ASN B O 1
ATOM 10817 N N . GLU B 1 67 ? -79.84741 24.51174 33.64774 1.000 83.36477 67 GLU B N 1
ATOM 10818 C CA . GLU B 1 67 ? -79.30702 23.71621 32.55253 1.000 84.46304 67 GLU B CA 1
ATOM 10819 C C . GLU B 1 67 ? -78.45772 24.53247 31.58895 1.000 82.72385 67 GLU B C 1
ATOM 10820 O O . GLU B 1 67 ? -77.76330 23.94235 30.75451 1.000 81.94398 67 GLU B O 1
ATOM 10832 N N . ASN B 1 68 ? -78.49523 25.86277 31.67341 1.000 83.01541 68 ASN B N 1
ATOM 10833 C CA . ASN B 1 68 ? -77.63130 26.68610 30.83757 1.000 83.17544 68 ASN B CA 1
ATOM 10834 C C . ASN B 1 68 ? -76.17160 26.62378 31.26631 1.000 82.18754 68 ASN B C 1
ATOM 10835 O O . ASN B 1 68 ? -75.30506 27.09158 30.51988 1.000 81.71293 68 ASN B O 1
ATOM 10846 N N . ILE B 1 69 ? -75.87951 26.06401 32.44248 1.000 81.68911 69 ILE B N 1
ATOM 10847 C CA . ILE B 1 69 ? -74.49126 25.91572 32.86885 1.000 80.35496 69 ILE B CA 1
ATOM 10848 C C . ILE B 1 69 ? -73.75126 24.96502 31.93710 1.000 79.84222 69 ILE B C 1
ATOM 10849 O O . ILE B 1 69 ? -72.55961 25.14627 31.65799 1.000 80.05446 69 ILE B O 1
ATOM 10865 N N . ASN B 1 70 ? -74.44437 23.93956 31.43725 1.000 78.07280 70 ASN B N 1
ATOM 10866 C CA . ASN B 1 70 ? -73.81505 22.99196 30.52618 1.000 78.20820 70 ASN B CA 1
ATOM 10867 C C . ASN B 1 70 ? -73.32052 23.65762 29.24849 1.000 78.08120 70 ASN B C 1
ATOM 10868 O O . ASN B 1 70 ? -72.50687 23.06623 28.53172 1.000 79.01478 70 ASN B O 1
ATOM 10879 N N . LEU B 1 71 ? -73.79153 24.86769 28.94038 1.000 79.25531 71 LEU B N 1
ATOM 10880 C CA . LEU B 1 71 ? -73.30207 25.56875 27.75970 1.000 80.18876 71 LEU B CA 1
ATOM 10881 C C . LEU B 1 71 ? -71.85251 26.00750 27.91294 1.000 79.54445 71 LEU B C 1
ATOM 10882 O O . LEU B 1 71 ? -71.19743 26.30286 26.90818 1.000 79.56515 71 LEU B O 1
ATOM 10898 N N . ILE B 1 72 ? -71.34174 26.06409 29.14540 1.000 80.60434 72 ILE B N 1
ATOM 10899 C CA . ILE B 1 72 ? -69.94649 26.42389 29.36138 1.000 78.67961 72 ILE B CA 1
ATOM 10900 C C . ILE B 1 72 ? -69.01168 25.35099 28.82081 1.000 77.03208 72 ILE B C 1
ATOM 10901 O O . ILE B 1 72 ? -67.85262 25.64430 28.50473 1.000 75.14821 72 ILE B O 1
ATOM 10917 N N . TYR B 1 73 ? -69.49028 24.11225 28.70045 1.000 76.20135 73 TYR B N 1
ATOM 10918 C CA . TYR B 1 73 ? -68.69508 23.00471 28.18641 1.000 76.26797 73 TYR B CA 1
ATOM 10919 C C . TYR B 1 73 ? -68.58338 23.00185 26.66716 1.000 76.50250 73 TYR B C 1
ATOM 10920 O O . TYR B 1 73 ? -67.93838 22.10383 26.11434 1.000 76.62722 73 TYR B O 1
ATOM 10938 N N . LYS B 1 74 ? -69.18783 23.96851 25.98148 1.000 77.48657 74 LYS B N 1
ATOM 10939 C CA . LYS B 1 74 ? -69.30256 23.89967 24.52987 1.000 80.24324 74 LYS B CA 1
ATOM 10940 C C . LYS B 1 74 ? -67.95866 24.20203 23.87655 1.000 79.54235 74 LYS B C 1
ATOM 10941 O O . LYS B 1 74 ? -67.43254 25.31420 23.99936 1.000 77.87037 74 LYS B O 1
ATOM 10960 N N . ASP B 1 75 ? -67.40294 23.20100 23.19028 1.000 77.83481 75 ASP B N 1
ATOM 10961 C CA . ASP B 1 75 ? -66.20898 23.35768 22.36315 1.000 78.62500 75 ASP B CA 1
ATOM 10962 C C . ASP B 1 75 ? -64.96897 23.70745 23.18293 1.000 76.20078 75 ASP B C 1
ATOM 10963 O O . ASP B 1 75 ? -64.09363 24.44183 22.71610 1.000 73.37230 75 ASP B O 1
ATOM 10972 N N . ILE B 1 76 ? -64.87551 23.18393 24.39880 1.000 74.46873 76 ILE B N 1
ATOM 10973 C CA . ILE B 1 76 ? -63.66241 23.30156 25.19810 1.000 73.65556 76 ILE B CA 1
ATOM 10974 C C . ILE B 1 76 ? -62.72148 22.17307 24.80518 1.000 70.65708 76 ILE B C 1
ATOM 10975 O O . ILE B 1 76 ? -63.14973 21.10304 24.35849 1.000 70.63889 76 ILE B O 1
ATOM 10991 N N . LYS B 1 77 ? -61.42066 22.41200 24.97151 1.000 69.49367 77 LYS B N 1
ATOM 10992 C CA . LYS B 1 77 ? -60.41355 21.40083 24.68771 1.000 69.04370 77 LYS B CA 1
ATOM 10993 C C . LYS B 1 77 ? -59.78856 20.80273 25.93845 1.000 64.88021 77 LYS B C 1
ATOM 10994 O O . LYS B 1 77 ? -59.25371 19.69186 25.86829 1.000 64.42053 77 LYS B O 1
ATOM 11013 N N . TYR B 1 78 ? -59.84988 21.49889 27.07056 1.000 62.84095 78 TYR B N 1
ATOM 11014 C CA . TYR B 1 78 ? -59.32561 20.98124 28.32397 1.000 63.87139 78 TYR B CA 1
ATOM 11015 C C . TYR B 1 78 ? -60.11305 21.59411 29.47303 1.000 63.54091 78 TYR B C 1
ATOM 11016 O O . TYR B 1 78 ? -60.86066 22.55934 29.29733 1.000 64.79022 78 TYR B O 1
ATOM 11034 N N . CYS B 1 79 ? -59.93428 21.02129 30.66113 1.000 61.68170 79 CYS B N 1
ATOM 11035 C CA . CYS B 1 79 ? -60.59336 21.53117 31.85434 1.000 60.49681 79 CYS B CA 1
ATOM 11036 C C . CYS B 1 79 ? -59.94515 20.91315 33.08102 1.000 59.30129 79 CYS B C 1
ATOM 11037 O O . CYS B 1 79 ? -59.54103 19.74813 33.05293 1.000 56.47055 79 CYS B O 1
ATOM 11045 N N . GLY B 1 80 ? -59.85056 21.69982 34.14924 1.000 61.66201 80 GLY B N 1
ATOM 11046 C CA . GLY B 1 80 ? -59.40063 21.16029 35.41965 1.000 58.96940 80 GLY B CA 1
ATOM 11047 C C . GLY B 1 80 ? -60.49122 20.32923 36.07383 1.000 58.58575 80 GLY B C 1
ATOM 11048 O O . GLY B 1 80 ? -61.66829 20.68968 36.06561 1.000 59.31517 80 GLY B O 1
ATOM 11052 N N . LEU B 1 81 ? -60.09002 19.19417 36.63905 1.000 59.96309 81 LEU B N 1
ATOM 11053 C CA . LEU B 1 81 ? -61.01651 18.25777 37.25766 1.000 56.36741 81 LEU B CA 1
ATOM 11054 C C . LEU B 1 81 ? -60.50216 17.87772 38.63507 1.000 58.21205 81 LEU B C 1
ATOM 11055 O O . LEU B 1 81 ? -59.33751 17.49555 38.78507 1.000 58.44887 81 LEU B O 1
ATOM 11071 N N . ASN B 1 82 ? -61.37151 17.98409 39.63533 1.000 60.06294 82 ASN B N 1
ATOM 11072 C CA . ASN B 1 82 ? -61.05276 17.52794 40.97740 1.000 58.23814 82 ASN B CA 1
ATOM 11073 C C . ASN B 1 82 ? -62.31985 16.97818 41.61042 1.000 58.50994 82 ASN B C 1
ATOM 11074 O O . ASN B 1 82 ? -63.43329 17.23863 41.14837 1.000 59.09344 82 ASN B O 1
ATOM 11085 N N . ILE B 1 83 ? -62.13397 16.19255 42.66629 1.000 59.45738 83 ILE B N 1
ATOM 11086 C CA . ILE B 1 83 ? -63.23774 15.70682 43.47960 1.000 59.38044 83 ILE B CA 1
ATOM 11087 C C . ILE B 1 83 ? -62.82708 15.80415 44.93883 1.000 60.69049 83 ILE B C 1
ATOM 11088 O O . ILE B 1 83 ? -61.63872 15.78617 45.27338 1.000 61.90934 83 ILE B O 1
ATOM 11104 N N . GLN B 1 84 ? -63.82307 15.92081 45.80676 1.000 61.76012 84 GLN B N 1
ATOM 11105 C CA . GLN B 1 84 ? -63.64240 15.77129 47.24111 1.000 60.07484 84 GLN B CA 1
ATOM 11106 C C . GLN B 1 84 ? -64.40782 14.53247 47.68449 1.000 61.52059 84 GLN B C 1
ATOM 11107 O O . GLN B 1 84 ? -65.47866 14.23108 47.14794 1.000 61.55521 84 GLN B O 1
ATOM 11121 N N . THR B 1 85 ? -63.84801 13.80191 48.64300 1.000 62.17865 85 THR B N 1
ATOM 11122 C CA . THR B 1 85 ? -64.42517 12.54614 49.09496 1.000 62.30314 85 THR B CA 1
ATOM 11123 C C . THR B 1 85 ? -64.48077 12.52412 50.61648 1.000 61.73024 85 THR B C 1
ATOM 11124 O O . THR B 1 85 ? -63.84436 13.32971 51.30039 1.000 62.47938 85 THR B O 1
ATOM 11135 N N . THR B 1 86 ? -65.25784 11.58176 51.14174 1.000 61.89486 86 THR B N 1
ATOM 11136 C CA . THR B 1 86 ? -65.37901 11.37819 52.57750 1.000 64.64196 86 THR B CA 1
ATOM 11137 C C . THR B 1 86 ? -64.28545 10.47604 53.13306 1.000 62.85209 86 THR B C 1
ATOM 11138 O O . THR B 1 86 ? -64.26704 10.22289 54.34223 1.000 64.91743 86 THR B O 1
ATOM 11149 N N . GLY B 1 87 ? -63.38444 9.98891 52.28808 1.000 63.21423 87 GLY B N 1
ATOM 11150 C CA . GLY B 1 87 ? -62.28732 9.16833 52.76410 1.000 62.36877 87 GLY B CA 1
ATOM 11151 C C . GLY B 1 87 ? -61.45350 8.66009 51.60919 1.000 63.52370 87 GLY B C 1
ATOM 11152 O O . GLY B 1 87 ? -61.60179 9.10271 50.46598 1.000 61.95553 87 GLY B O 1
ATOM 11156 N N . LEU B 1 88 ? -60.57684 7.70622 51.92405 1.000 63.34609 88 LEU B N 1
ATOM 11157 C CA . LEU B 1 88 ? -59.59603 7.21668 50.96439 1.000 60.58194 88 LEU B CA 1
ATOM 11158 C C . LEU B 1 88 ? -60.05027 5.95901 50.23349 1.000 64.05017 88 LEU B C 1
ATOM 11159 O O . LEU B 1 88 ? -59.79903 5.82069 49.03007 1.000 66.31274 88 LEU B O 1
ATOM 11175 N N . GLU B 1 89 ? -60.71257 5.03469 50.92484 1.000 63.86302 89 GLU B N 1
ATOM 11176 C CA . GLU B 1 89 ? -61.09795 3.76500 50.31806 1.000 67.38458 89 GLU B CA 1
ATOM 11177 C C . GLU B 1 89 ? -62.35255 3.95976 49.47545 1.000 65.47876 89 GLU B C 1
ATOM 11178 O O . GLU B 1 89 ? -63.37681 4.43788 49.97517 1.000 64.60916 89 GLU B O 1
ATOM 11190 N N . VAL B 1 90 ? -62.27049 3.57916 48.19774 1.000 65.25299 90 VAL B N 1
ATOM 11191 C CA . VAL B 1 90 ? -63.35361 3.86570 47.26256 1.000 65.68155 90 VAL B CA 1
ATOM 11192 C C . VAL B 1 90 ? -64.58924 3.02513 47.56656 1.000 65.69516 90 VAL B C 1
ATOM 11193 O O . VAL B 1 90 ? -65.71850 3.45654 47.30132 1.000 67.94370 90 VAL B O 1
ATOM 11206 N N . PHE B 1 91 ? -64.41095 1.82752 48.12440 1.000 64.63487 91 PHE B N 1
ATOM 11207 C CA . PHE B 1 91 ? -65.54017 0.94912 48.40616 1.000 67.41626 91 PHE B CA 1
ATOM 11208 C C . PHE B 1 91 ? -66.29715 1.32582 49.67510 1.000 67.91148 91 PHE B C 1
ATOM 11209 O O . PHE B 1 91 ? -67.40602 0.82197 49.88019 1.000 67.20888 91 PHE B O 1
ATOM 11226 N N . ASP B 1 92 ? -65.73404 2.18807 50.52635 1.000 67.61321 92 ASP B N 1
ATOM 11227 C CA . ASP B 1 92 ? -66.33432 2.52959 51.81202 1.000 66.51945 92 ASP B CA 1
ATOM 11228 C C . ASP B 1 92 ? -66.56221 4.02865 51.97627 1.000 66.38307 92 ASP B C 1
ATOM 11229 O O . ASP B 1 92 ? -66.78252 4.49422 53.10022 1.000 66.49217 92 ASP B O 1
ATOM 11238 N N . GLU B 1 93 ? -66.50094 4.79660 50.89166 1.000 67.24831 93 GLU B N 1
ATOM 11239 C CA . GLU B 1 93 ? -66.59846 6.24600 50.95926 1.000 63.24804 93 GLU B CA 1
ATOM 11240 C C . GLU B 1 93 ? -67.37432 6.73704 49.74802 1.000 63.11194 93 GLU B C 1
ATOM 11241 O O . GLU B 1 93 ? -67.58884 6.00301 48.77939 1.000 64.54043 93 GLU B O 1
ATOM 11253 N N . ASN B 1 94 ? -67.79182 7.99609 49.80694 1.000 62.64633 94 ASN B N 1
ATOM 11254 C CA . ASN B 1 94 ? -68.59461 8.59965 48.75834 1.000 64.46562 94 ASN B CA 1
ATOM 11255 C C . ASN B 1 94 ? -67.91364 9.85352 48.23133 1.000 63.81135 94 ASN B C 1
ATOM 11256 O O . ASN B 1 94 ? -67.10868 10.49011 48.91712 1.000 62.75513 94 ASN B O 1
ATOM 11267 N N . ILE B 1 95 ? -68.25156 10.19847 46.99490 1.000 61.96150 95 ILE B N 1
ATOM 11268 C CA . ILE B 1 95 ? -67.79102 11.44355 46.39593 1.000 63.71862 95 ILE B CA 1
ATOM 11269 C C . ILE B 1 95 ? -68.65319 12.56763 46.95073 1.000 63.93327 95 ILE B C 1
ATOM 11270 O O . ILE B 1 95 ? -69.88152 12.53992 46.82372 1.000 66.93019 95 ILE B O 1
ATOM 11286 N N . ARG B 1 96 ? -68.01580 13.55121 47.57965 1.000 63.40039 96 ARG B N 1
ATOM 11287 C CA . ARG B 1 96 ? -68.75499 14.67820 48.13142 1.000 65.27658 96 ARG B CA 1
ATOM 11288 C C . ARG B 1 96 ? -68.95696 15.78605 47.10536 1.000 66.13862 96 ARG B C 1
ATOM 11289 O O . ARG B 1 96 ? -70.04001 16.37778 47.03859 1.000 67.78868 96 ARG B O 1
ATOM 11310 N N . LEU B 1 97 ? -67.93755 16.07661 46.30111 1.000 66.04671 97 LEU B N 1
ATOM 11311 C CA . LEU B 1 97 ? -68.01766 17.12980 45.30262 1.000 63.47861 97 LEU B CA 1
ATOM 11312 C C . LEU B 1 97 ? -67.36698 16.65776 44.01230 1.000 64.28076 97 LEU B C 1
ATOM 11313 O O . LEU B 1 97 ? -66.62611 15.67164 43.98607 1.000 62.97022 97 LEU B O 1
ATOM 11329 N N . ILE B 1 98 ? -67.66990 17.37684 42.93371 1.000 65.08288 98 ILE B N 1
ATOM 11330 C CA . ILE B 1 98 ? -67.01562 17.19923 41.64279 1.000 64.11796 98 ILE B CA 1
ATOM 11331 C C . ILE B 1 98 ? -66.82033 18.59553 41.06775 1.000 64.33961 98 ILE B C 1
ATOM 11332 O O . ILE B 1 98 ? -67.79894 19.27702 40.74208 1.000 65.55222 98 ILE B O 1
ATOM 11348 N N . GLN B 1 99 ? -65.56827 19.02710 40.95719 1.000 62.56954 99 GLN B N 1
ATOM 11349 C CA . GLN B 1 99 ? -65.23014 20.37218 40.51669 1.000 62.24859 99 GLN B CA 1
ATOM 11350 C C . GLN B 1 99 ? -64.68722 20.32199 39.09584 1.000 61.91979 99 GLN B C 1
ATOM 11351 O O . GLN B 1 99 ? -63.79394 19.52384 38.79498 1.000 61.39379 99 GLN B O 1
ATOM 11365 N N . ILE B 1 100 ? -65.23075 21.16950 38.22667 1.000 63.21144 100 ILE B N 1
ATOM 11366 C CA . ILE B 1 100 ? -64.76703 21.29405 36.85100 1.000 61.58938 100 ILE B CA 1
ATOM 11367 C C . ILE B 1 100 ? -64.49645 22.76445 36.58062 1.000 62.35497 100 ILE B C 1
ATOM 11368 O O . ILE B 1 100 ? -65.40192 23.59906 36.69808 1.000 62.07093 100 ILE B O 1
ATOM 11384 N N . ALA B 1 101 ? -63.25727 23.07662 36.21556 1.000 61.62416 101 ALA B N 1
ATOM 11385 C CA . ALA B 1 101 ? -62.81743 24.44060 35.96161 1.000 62.71576 101 ALA B CA 1
ATOM 11386 C C . ALA B 1 101 ? -62.61960 24.62390 34.46431 1.000 64.80737 101 ALA B C 1
ATOM 11387 O O . ALA B 1 101 ? -61.79809 23.93078 33.85316 1.000 63.10555 101 ALA B O 1
ATOM 11394 N N . VAL B 1 102 ? -63.37560 25.54837 33.88047 1.000 65.96265 102 VAL B N 1
ATOM 11395 C CA . VAL B 1 102 ? -63.21903 25.93012 32.48409 1.000 65.81482 102 VAL B CA 1
ATOM 11396 C C . VAL B 1 102 ? -62.51728 27.27868 32.43620 1.000 68.12538 102 VAL B C 1
ATOM 11397 O O . VAL B 1 102 ? -62.67450 28.12017 33.32847 1.000 70.58519 102 VAL B O 1
ATOM 11410 N N . GLU B 1 103 ? -61.72324 27.48178 31.38979 1.000 66.90726 103 GLU B N 1
ATOM 11411 C CA . GLU B 1 103 ? -60.92577 28.69472 31.27881 1.000 70.27763 103 GLU B CA 1
ATOM 11412 C C . GLU B 1 103 ? -61.81630 29.93107 31.32596 1.000 71.81478 103 GLU B C 1
ATOM 11413 O O . GLU B 1 103 ? -62.77341 30.05262 30.55575 1.000 72.74381 103 GLU B O 1
ATOM 11425 N N . ASN B 1 104 ? -61.49929 30.84785 32.24486 1.000 71.34295 104 ASN B N 1
ATOM 11426 C CA . ASN B 1 104 ? -62.19207 32.13451 32.35600 1.000 72.22609 104 ASN B CA 1
ATOM 11427 C C . ASN B 1 104 ? -63.65367 31.94944 32.76851 1.000 73.32408 104 ASN B C 1
ATOM 11428 O O . ASN B 1 104 ? -64.56302 32.53283 32.17887 1.000 76.24443 104 ASN B O 1
ATOM 11439 N N . TYR B 1 105 ? -63.87373 31.13283 33.80062 1.000 71.41469 105 TYR B N 1
ATOM 11440 C CA . TYR B 1 105 ? -65.21696 30.91353 34.31664 1.000 71.95692 105 TYR B CA 1
ATOM 11441 C C . TYR B 1 105 ? -65.11669 30.46661 35.76340 1.000 72.05733 105 TYR B C 1
ATOM 11442 O O . TYR B 1 105 ? -64.20254 29.69784 36.09151 1.000 71.32455 105 TYR B O 1
ATOM 11460 N N . PRO B 1 106 ? -66.00716 30.91496 36.64894 1.000 73.08438 106 PRO B N 1
ATOM 11461 C CA . PRO B 1 106 ? -66.04642 30.33139 37.99384 1.000 71.81000 106 PRO B CA 1
ATOM 11462 C C . PRO B 1 106 ? -66.20360 28.81953 37.92180 1.000 69.76842 106 PRO B C 1
ATOM 11463 O O . PRO B 1 106 ? -66.82539 28.28121 37.00354 1.000 70.42342 106 PRO B O 1
ATOM 11474 N N . VAL B 1 107 ? -65.62140 28.13413 38.90601 1.000 68.35945 107 VAL B N 1
ATOM 11475 C CA . VAL B 1 107 ? -65.60221 26.67806 38.89139 1.000 65.97231 107 VAL B CA 1
ATOM 11476 C C . VAL B 1 107 ? -67.01725 26.14469 39.05709 1.000 65.34323 107 VAL B C 1
ATOM 11477 O O . VAL B 1 107 ? -67.83196 26.70436 39.80166 1.000 68.38273 107 VAL B O 1
ATOM 11490 N N . ILE B 1 108 ? -67.31609 25.05590 38.35873 1.000 65.75349 108 ILE B N 1
ATOM 11491 C CA . ILE B 1 108 ? -68.61155 24.39441 38.45609 1.000 68.32687 108 ILE B CA 1
ATOM 11492 C C . ILE B 1 108 ? -68.48786 23.28962 39.49928 1.000 66.58848 108 ILE B C 1
ATOM 11493 O O . ILE B 1 108 ? -67.89540 22.23941 39.23926 1.000 63.19369 108 ILE B O 1
ATOM 11509 N N . ILE B 1 109 ? -69.05103 23.52321 40.68000 1.000 69.46582 109 ILE B N 1
ATOM 11510 C CA . ILE B 1 109 ? -68.99406 22.56980 41.78147 1.000 69.96692 109 ILE B CA 1
ATOM 11511 C C . ILE B 1 109 ? -70.32399 21.83361 41.84702 1.000 71.09077 109 ILE B C 1
ATOM 11512 O O . ILE B 1 109 ? -71.36985 22.44360 42.09923 1.000 72.66546 109 ILE B O 1
ATOM 11528 N N . TYR B 1 110 ? -70.28175 20.52215 41.62743 1.000 69.48033 110 TYR B N 1
ATOM 11529 C CA . TYR B 1 110 ? -71.46315 19.67244 41.71084 1.000 69.16245 110 TYR B CA 1
ATOM 11530 C C . TYR B 1 110 ? -71.60291 19.17105 43.14283 1.000 72.29361 110 TYR B C 1
ATOM 11531 O O . TYR B 1 110 ? -70.80775 18.34129 43.59693 1.000 69.97069 110 TYR B O 1
ATOM 11549 N N . ASP B 1 111 ? -72.60982 19.67367 43.85324 1.000 74.11736 111 ASP B N 1
ATOM 11550 C CA . ASP B 1 111 ? -72.92778 19.19474 45.19723 1.000 71.51939 111 ASP B CA 1
ATOM 11551 C C . ASP B 1 111 ? -73.56438 17.81649 45.07257 1.000 72.69083 111 ASP B C 1
ATOM 11552 O O . ASP B 1 111 ? -74.75306 17.69335 44.77187 1.000 74.31450 111 ASP B O 1
ATOM 11561 N N . MET B 1 112 ? -72.77082 16.76673 45.29858 1.000 71.58559 112 MET B N 1
ATOM 11562 C CA . MET B 1 112 ? -73.24370 15.40558 45.07272 1.000 73.02396 112 MET B CA 1
ATOM 11563 C C . MET B 1 112 ? -74.17318 14.91048 46.17366 1.000 72.79318 112 MET B C 1
ATOM 11564 O O . MET B 1 112 ? -74.92976 13.96117 45.94269 1.000 73.46133 112 MET B O 1
ATOM 11578 N N . PHE B 1 113 ? -74.13101 15.51797 47.35980 1.000 72.24382 113 PHE B N 1
ATOM 11579 C CA . PHE B 1 113 ? -75.06816 15.17048 48.42077 1.000 74.32709 113 PHE B CA 1
ATOM 11580 C C . PHE B 1 113 ? -76.40498 15.88910 48.28482 1.000 74.98007 113 PHE B C 1
ATOM 11581 O O . PHE B 1 113 ? -77.32934 15.59204 49.04865 1.000 75.15947 113 PHE B O 1
ATOM 11598 N N . ASN B 1 114 ? -76.52976 16.81740 47.34067 1.000 74.92534 114 ASN B N 1
ATOM 11599 C CA . ASN B 1 114 ? -77.75973 17.56087 47.10615 1.000 73.10135 114 ASN B CA 1
ATOM 11600 C C . ASN B 1 114 ? -78.10298 17.55662 45.62648 1.000 77.27582 114 ASN B C 1
ATOM 11601 O O . ASN B 1 114 ? -78.58084 18.55140 45.07248 1.000 78.95626 114 ASN B O 1
ATOM 11612 N N . ILE B 1 115 ? -77.85014 16.42880 44.96422 1.000 76.98995 115 ILE B N 1
ATOM 11613 C CA . ILE B 1 115 ? -78.21937 16.22280 43.56855 1.000 79.11027 115 ILE B CA 1
ATOM 11614 C C . ILE B 1 115 ? -78.82868 14.83289 43.45787 1.000 82.35649 115 ILE B C 1
ATOM 11615 O O . ILE B 1 115 ? -78.19585 13.84302 43.84329 1.000 81.44615 115 ILE B O 1
ATOM 11631 N N . ASN B 1 116 ? -80.05607 14.75772 42.94204 1.000 84.56857 116 ASN B N 1
ATOM 11632 C CA . ASN B 1 116 ? -80.75707 13.49017 42.77954 1.000 85.48441 116 ASN B CA 1
ATOM 11633 C C . ASN B 1 116 ? -81.34689 13.28552 41.39406 1.000 85.41453 116 ASN B C 1
ATOM 11634 O O . ASN B 1 116 ? -81.70179 12.14713 41.06337 1.000 86.50126 116 ASN B O 1
ATOM 11645 N N . LYS B 1 117 ? -81.46197 14.33038 40.57805 1.000 86.59052 117 LYS B N 1
ATOM 11646 C CA . LYS B 1 117 ? -81.96933 14.21039 39.21767 1.000 86.52390 117 LYS B CA 1
ATOM 11647 C C . LYS B 1 117 ? -80.81161 13.87409 38.28527 1.000 87.23641 117 LYS B C 1
ATOM 11648 O O . LYS B 1 117 ? -79.82563 14.61677 38.21922 1.000 88.68527 117 LYS B O 1
ATOM 11667 N N . LYS B 1 118 ? -80.93243 12.75440 37.56741 1.000 88.40190 118 LYS B N 1
ATOM 11668 C CA . LYS B 1 118 ? -79.86546 12.33561 36.66403 1.000 87.99140 118 LYS B CA 1
ATOM 11669 C C . LYS B 1 118 ? -79.57015 13.39747 35.61191 1.000 87.44535 118 LYS B C 1
ATOM 11670 O O . LYS B 1 118 ? -78.42043 13.54044 35.18002 1.000 87.61218 118 LYS B O 1
ATOM 11689 N N . ASP B 1 119 ? -80.58862 14.15240 35.19189 1.000 88.40774 119 ASP B N 1
ATOM 11690 C CA . ASP B 1 119 ? -80.39487 15.13825 34.13374 1.000 88.98215 119 ASP B CA 1
ATOM 11691 C C . ASP B 1 119 ? -79.33227 16.16476 34.50279 1.000 87.32605 119 ASP B C 1
ATOM 11692 O O . ASP B 1 119 ? -78.68485 16.73371 33.61602 1.000 86.05512 119 ASP B O 1
ATOM 11701 N N . ILE B 1 120 ? -79.13907 16.41961 35.79786 1.000 86.58921 120 ILE B N 1
ATOM 11702 C CA . ILE B 1 120 ? -78.16905 17.42843 36.21263 1.000 85.86799 120 ILE B CA 1
ATOM 11703 C C . ILE B 1 120 ? -76.76786 17.03471 35.76580 1.000 83.97391 120 ILE B C 1
ATOM 11704 O O . ILE B 1 120 ? -75.96044 17.88752 35.37670 1.000 82.15885 120 ILE B O 1
ATOM 11720 N N . LEU B 1 121 ? -76.45860 15.74233 35.80942 1.000 83.39278 121 LEU B N 1
ATOM 11721 C CA . LEU B 1 121 ? -75.11573 15.25489 35.53388 1.000 80.69569 121 LEU B CA 1
ATOM 11722 C C . LEU B 1 121 ? -74.88579 14.91728 34.06639 1.000 81.05562 121 LEU B C 1
ATOM 11723 O O . LEU B 1 121 ? -73.79685 14.44910 33.72227 1.000 80.15732 121 LEU B O 1
ATOM 11739 N N . ASP B 1 122 ? -75.87050 15.14111 33.19371 1.000 82.96337 122 ASP B N 1
ATOM 11740 C CA . ASP B 1 122 ? -75.69317 14.79977 31.78496 1.000 82.30244 122 ASP B CA 1
ATOM 11741 C C . ASP B 1 122 ? -74.51953 15.56062 31.18062 1.000 78.63894 122 ASP B C 1
ATOM 11742 O O . ASP B 1 122 ? -73.62349 14.96235 30.57540 1.000 76.96612 122 ASP B O 1
ATOM 11751 N N . GLY B 1 123 ? -74.50916 16.88625 31.33121 1.000 79.58032 123 GLY B N 1
ATOM 11752 C CA . GLY B 1 123 ? -73.39941 17.66569 30.80699 1.000 77.15365 123 GLY B CA 1
ATOM 11753 C C . GLY B 1 123 ? -72.06539 17.22379 31.37544 1.000 76.99677 123 GLY B C 1
ATOM 11754 O O . GLY B 1 123 ? -71.06245 17.16281 30.65973 1.000 73.17244 123 GLY B O 1
ATOM 11758 N N . LEU B 1 124 ? -72.03900 16.90197 32.67086 1.000 78.13631 124 LEU B N 1
ATOM 11759 C CA . LEU B 1 124 ? -70.81084 16.43006 33.30222 1.000 74.81516 124 LEU B CA 1
ATOM 11760 C C . LEU B 1 124 ? -70.31044 15.15016 32.64153 1.000 72.64047 124 LEU B C 1
ATOM 11761 O O . LEU B 1 124 ? -69.15896 15.07535 32.19790 1.000 70.95582 124 LEU B O 1
ATOM 11777 N N . ARG B 1 125 ? -71.16735 14.12783 32.57038 1.000 73.25580 125 ARG B N 1
ATOM 11778 C CA . ARG B 1 125 ? -70.76789 12.85788 31.97250 1.000 72.82113 125 ARG B CA 1
ATOM 11779 C C . ARG B 1 125 ? -70.23046 13.04885 30.55927 1.000 72.99772 125 ARG B C 1
ATOM 11780 O O . ARG B 1 125 ? -69.27682 12.37507 30.15159 1.000 71.25515 125 ARG B O 1
ATOM 11801 N N . LYS B 1 126 ? -70.83492 13.95871 29.79224 1.000 73.67940 126 LYS B N 1
ATOM 11802 C CA . LYS B 1 126 ? -70.38594 14.17621 28.42108 1.000 73.65144 126 LYS B CA 1
ATOM 11803 C C . LYS B 1 126 ? -68.92447 14.60543 28.38160 1.000 70.86488 126 LYS B C 1
ATOM 11804 O O . LYS B 1 126 ? -68.14788 14.11456 27.55456 1.000 70.77403 126 LYS B O 1
ATOM 11823 N N . VAL B 1 127 ? -68.52857 15.51671 29.27083 1.000 71.06486 127 VAL B N 1
ATOM 11824 C CA . VAL B 1 127 ? -67.15062 15.99767 29.27363 1.000 70.85085 127 VAL B CA 1
ATOM 11825 C C . VAL B 1 127 ? -66.19450 14.86834 29.63999 1.000 68.86304 127 VAL B C 1
ATOM 11826 O O . VAL B 1 127 ? -65.19229 14.63539 28.95512 1.000 66.84654 127 VAL B O 1
ATOM 11839 N N . LEU B 1 128 ? -66.49744 14.14283 30.71887 1.000 67.53766 128 LEU B N 1
ATOM 11840 C CA . LEU B 1 128 ? -65.60594 13.08064 31.17457 1.000 66.76114 128 LEU B CA 1
ATOM 11841 C C . LEU B 1 128 ? -65.38339 12.03254 30.08871 1.000 67.59928 128 LEU B C 1
ATOM 11842 O O . LEU B 1 128 ? -64.26357 11.53719 29.91674 1.000 68.12577 128 LEU B O 1
ATOM 11858 N N . GLU B 1 129 ? -66.43373 11.68331 29.34256 1.000 67.75429 129 GLU B N 1
ATOM 11859 C CA . GLU B 1 129 ? -66.30976 10.68665 28.28463 1.000 69.06639 129 GLU B CA 1
ATOM 11860 C C . GLU B 1 129 ? -65.66888 11.24003 27.01974 1.000 67.53584 129 GLU B C 1
ATOM 11861 O O . GLU B 1 129 ? -65.12509 10.46432 26.22585 1.000 65.94181 129 GLU B O 1
ATOM 11873 N N . ASN B 1 130 ? -65.72931 12.55299 26.80912 1.000 67.48061 130 ASN B N 1
ATOM 11874 C CA . ASN B 1 130 ? -65.26197 13.14657 25.56403 1.000 65.50068 130 ASN B CA 1
ATOM 11875 C C . ASN B 1 130 ? -63.76102 12.94677 25.40657 1.000 65.86304 130 ASN B C 1
ATOM 11876 O O . ASN B 1 130 ? -62.96284 13.65789 26.02606 1.000 66.15502 130 ASN B O 1
ATOM 11887 N N . LYS B 1 131 ? -63.37053 11.98401 24.56889 1.000 66.64141 131 LYS B N 1
ATOM 11888 C CA . LYS B 1 131 ? -61.95672 11.69376 24.36430 1.000 66.21512 131 LYS B CA 1
ATOM 11889 C C . LYS B 1 131 ? -61.17654 12.89961 23.85722 1.000 64.96896 131 LYS B C 1
ATOM 11890 O O . LYS B 1 131 ? -59.94270 12.88524 23.91032 1.000 64.69952 131 LYS B O 1
ATOM 11909 N N . ASN B 1 132 ? -61.85482 13.93587 23.36571 1.000 64.20816 132 ASN B N 1
ATOM 11910 C CA . ASN B 1 132 ? -61.18758 15.10360 22.80614 1.000 65.01185 132 ASN B CA 1
ATOM 11911 C C . ASN B 1 132 ? -61.07458 16.25774 23.79171 1.000 64.74514 132 ASN B C 1
ATOM 11912 O O . ASN B 1 132 ? -60.56273 17.31864 23.42238 1.000 64.65381 132 ASN B O 1
ATOM 11923 N N . ILE B 1 133 ? -61.53685 16.08307 25.02645 1.000 65.17609 133 ILE B N 1
ATOM 11924 C CA . ILE B 1 133 ? -61.36789 17.07136 26.08562 1.000 64.23006 133 ILE B CA 1
ATOM 11925 C C . ILE B 1 133 ? -60.37192 16.50932 27.08925 1.000 62.31447 133 ILE B C 1
ATOM 11926 O O . ILE B 1 133 ? -60.56456 15.40558 27.61474 1.000 62.43770 133 ILE B O 1
ATOM 11942 N N . ILE B 1 134 ? -59.30968 17.26293 27.34988 1.000 58.98688 134 ILE B N 1
ATOM 11943 C CA . ILE B 1 134 ? -58.30676 16.85921 28.32640 1.000 59.66261 134 ILE B CA 1
ATOM 11944 C C . ILE B 1 134 ? -58.81409 17.19758 29.71943 1.000 60.46733 134 ILE B C 1
ATOM 11945 O O . ILE B 1 134 ? -59.21693 18.33590 29.98827 1.000 59.40557 134 ILE B O 1
ATOM 11961 N N . LYS B 1 135 ? -58.79032 16.21281 30.61061 1.000 58.82338 135 LYS B N 1
ATOM 11962 C CA . LYS B 1 135 ? -59.12665 16.41821 32.01263 1.000 57.71613 135 LYS B CA 1
ATOM 11963 C C . LYS B 1 135 ? -57.82090 16.51990 32.78866 1.000 55.99479 135 LYS B C 1
ATOM 11964 O O . LYS B 1 135 ? -57.09604 15.53021 32.93154 1.000 54.26736 135 LYS B O 1
ATOM 11983 N N . ILE B 1 136 ? -57.51582 17.72037 33.26447 1.000 56.37189 136 ILE B N 1
ATOM 11984 C CA . ILE B 1 136 ? -56.34193 17.94357 34.09823 1.000 55.36670 136 ILE B CA 1
ATOM 11985 C C . ILE B 1 136 ? -56.68601 17.52776 35.52092 1.000 55.77375 136 ILE B C 1
ATOM 11986 O O . ILE B 1 136 ? -57.67169 18.00406 36.09507 1.000 56.38908 136 ILE B O 1
ATOM 12002 N N . ILE B 1 137 ? -55.88234 16.63245 36.09287 1.000 55.08445 137 ILE B N 1
ATOM 12003 C CA . ILE B 1 137 ? -56.16360 16.07107 37.40696 1.000 53.81664 137 ILE B CA 1
ATOM 12004 C C . ILE B 1 137 ? -54.87688 16.01217 38.21763 1.000 52.63160 137 ILE B C 1
ATOM 12005 O O . ILE B 1 137 ? -53.77744 15.89700 37.66918 1.000 53.20061 137 ILE B O 1
ATOM 12021 N N . GLN B 1 138 ? -55.02662 16.10772 39.53670 1.000 52.57172 138 GLN B N 1
ATOM 12022 C CA . GLN B 1 138 ? -53.96742 15.81930 40.49547 1.000 51.18542 138 GLN B CA 1
ATOM 12023 C C . GLN B 1 138 ? -54.32164 14.50680 41.18135 1.000 53.50744 138 GLN B C 1
ATOM 12024 O O . GLN B 1 138 ? -55.39573 14.38834 41.78198 1.000 55.06756 138 GLN B O 1
ATOM 12038 N N . ASN B 1 139 ? -53.42481 13.52518 41.08592 1.000 53.47743 139 ASN B N 1
ATOM 12039 C CA . ASN B 1 139 ? -53.69095 12.16110 41.53753 1.000 53.33383 139 ASN B CA 1
ATOM 12040 C C . ASN B 1 139 ? -54.84924 11.55919 40.73700 1.000 53.22958 139 ASN B C 1
ATOM 12041 O O . ASN B 1 139 ? -55.94938 11.31739 41.23822 1.000 53.36185 139 ASN B O 1
ATOM 12052 N N . GLY B 1 140 ? -54.54912 11.32190 39.45916 1.000 51.36782 140 GLY B N 1
ATOM 12053 C CA . GLY B 1 140 ? -55.57236 10.86094 38.53708 1.000 51.68374 140 GLY B CA 1
ATOM 12054 C C . GLY B 1 140 ? -56.09839 9.47941 38.87244 1.000 53.57670 140 GLY B C 1
ATOM 12055 O O . GLY B 1 140 ? -57.29431 9.21273 38.72826 1.000 54.44786 140 GLY B O 1
ATOM 12059 N N . LYS B 1 141 ? -55.21760 8.57685 39.31004 1.000 52.87418 141 LYS B N 1
ATOM 12060 C CA . LYS B 1 141 ? -55.66616 7.23458 39.66212 1.000 53.06392 141 LYS B CA 1
ATOM 12061 C C . LYS B 1 141 ? -56.69484 7.29001 40.78228 1.000 54.97296 141 LYS B C 1
ATOM 12062 O O . LYS B 1 141 ? -57.77135 6.68990 40.68639 1.000 56.71375 141 LYS B O 1
ATOM 12081 N N . PHE B 1 142 ? -56.37492 8.01135 41.85728 1.000 54.13455 142 PHE B N 1
ATOM 12082 C CA . PHE B 1 142 ? -57.31212 8.16376 42.96315 1.000 54.90611 142 PHE B CA 1
ATOM 12083 C C . PHE B 1 142 ? -58.65262 8.69849 42.47506 1.000 56.21877 142 PHE B C 1
ATOM 12084 O O . PHE B 1 142 ? -59.70449 8.09871 42.72439 1.000 56.01132 142 PHE B O 1
ATOM 12101 N N . ASP B 1 143 ? -58.63100 9.83063 41.76803 1.000 55.38437 143 ASP B N 1
ATOM 12102 C CA . ASP B 1 143 ? -59.87483 10.42600 41.29289 1.000 54.61783 143 ASP B CA 1
ATOM 12103 C C . ASP B 1 143 ? -60.57448 9.52086 40.28708 1.000 55.92659 143 ASP B C 1
ATOM 12104 O O . ASP B 1 143 ? -61.80662 9.42455 40.28122 1.000 56.41673 143 ASP B O 1
ATOM 12113 N N . ALA B 1 144 ? -59.80637 8.84616 39.42888 1.000 56.55999 144 ALA B N 1
ATOM 12114 C CA . ALA B 1 144 ? -60.41431 8.00468 38.40418 1.000 57.38833 144 ALA B CA 1
ATOM 12115 C C . ALA B 1 144 ? -61.12690 6.80921 39.02119 1.000 57.67039 144 ALA B C 1
ATOM 12116 O O . ALA B 1 144 ? -62.19643 6.40804 38.54964 1.000 59.34071 144 ALA B O 1
ATOM 12123 N N . LYS B 1 145 ? -60.55079 6.22135 40.07018 1.000 56.44185 145 LYS B N 1
ATOM 12124 C CA . LYS B 1 145 ? -61.19024 5.07595 40.70786 1.000 59.19666 145 LYS B CA 1
ATOM 12125 C C . LYS B 1 145 ? -62.55277 5.45368 41.26945 1.000 59.11925 145 LYS B C 1
ATOM 12126 O O . LYS B 1 145 ? -63.55106 4.76896 41.01931 1.000 59.99103 145 LYS B O 1
ATOM 12145 N N . PHE B 1 146 ? -62.61149 6.54355 42.03753 1.000 58.79728 146 PHE B N 1
ATOM 12146 C CA . PHE B 1 146 ? -63.88290 6.98295 42.60144 1.000 61.06316 146 PHE B CA 1
ATOM 12147 C C . PHE B 1 146 ? -64.90564 7.24301 41.50294 1.000 61.70587 146 PHE B C 1
ATOM 12148 O O . PHE B 1 146 ? -66.05040 6.78504 41.58442 1.000 63.40803 146 PHE B O 1
ATOM 12165 N N . LEU B 1 147 ? -64.50704 7.97386 40.45912 1.000 60.91286 147 LEU B N 1
ATOM 12166 C CA . LEU B 1 147 ? -65.43666 8.27322 39.37515 1.000 61.17276 147 LEU B CA 1
ATOM 12167 C C . LEU B 1 147 ? -65.89930 6.99881 38.68157 1.000 62.88090 147 LEU B C 1
ATOM 12168 O O . LEU B 1 147 ? -67.09359 6.83080 38.40802 1.000 65.61339 147 LEU B O 1
ATOM 12184 N N . LEU B 1 148 ? -64.97131 6.08345 38.39804 1.000 62.10492 148 LEU B N 1
ATOM 12185 C CA . LEU B 1 148 ? -65.34358 4.83351 37.74285 1.000 62.01239 148 LEU B CA 1
ATOM 12186 C C . LEU B 1 148 ? -66.24270 3.99257 38.64029 1.000 62.50463 148 LEU B C 1
ATOM 12187 O O . LEU B 1 148 ? -67.26492 3.46332 38.19153 1.000 65.44791 148 LEU B O 1
ATOM 12203 N N . HIS B 1 149 ? -65.87914 3.85892 39.91678 1.000 63.95690 149 HIS B N 1
ATOM 12204 C CA . HIS B 1 149 ? -66.68102 3.04495 40.82392 1.000 65.33217 149 HIS B CA 1
ATOM 12205 C C . HIS B 1 149 ? -68.08450 3.61167 40.99580 1.000 65.38921 149 HIS B C 1
ATOM 12206 O O . HIS B 1 149 ? -69.01940 2.86656 41.30979 1.000 66.57697 149 HIS B O 1
ATOM 12220 N N . ASN B 1 150 ? -68.25225 4.91942 40.80281 1.000 65.44739 150 ASN B N 1
ATOM 12221 C CA . ASN B 1 150 ? -69.56004 5.55681 40.83342 1.000 65.12836 150 ASN B CA 1
ATOM 12222 C C . ASN B 1 150 ? -70.18355 5.66460 39.44538 1.000 67.40765 150 ASN B C 1
ATOM 12223 O O . ASN B 1 150 ? -71.05616 6.51399 39.22649 1.000 68.29015 150 ASN B O 1
ATOM 12234 N N . ASN B 1 151 ? -69.74558 4.82448 38.50690 1.000 66.78681 151 ASN B N 1
ATOM 12235 C CA . ASN B 1 151 ? -70.35642 4.71747 37.18150 1.000 68.91021 151 ASN B CA 1
ATOM 12236 C C . ASN B 1 151 ? -70.23464 6.01766 36.39193 1.000 69.45305 151 ASN B C 1
ATOM 12237 O O . ASN B 1 151 ? -71.15235 6.41578 35.67228 1.000 69.73119 151 ASN B O 1
ATOM 12248 N N . PHE B 1 152 ? -69.08941 6.68085 36.52422 1.000 68.12608 152 PHE B N 1
ATOM 12249 C CA . PHE B 1 152 ? -68.68378 7.74165 35.61235 1.000 66.92839 152 PHE B CA 1
ATOM 12250 C C . PHE B 1 152 ? -67.60740 7.19236 34.68578 1.000 68.08747 152 PHE B C 1
ATOM 12251 O O . PHE B 1 152 ? -66.65500 6.55390 35.14498 1.000 68.09410 152 PHE B O 1
ATOM 12268 N N . LYS B 1 153 ? -67.76290 7.43001 33.39011 1.000 69.70975 153 LYS B N 1
ATOM 12269 C CA . LYS B 1 153 ? -66.76616 7.04394 32.40201 1.000 69.94845 153 LYS B CA 1
ATOM 12270 C C . LYS B 1 153 ? -65.89531 8.25180 32.08777 1.000 68.26110 153 LYS B C 1
ATOM 12271 O O . LYS B 1 153 ? -66.41288 9.34234 31.82794 1.000 70.80423 153 LYS B O 1
ATOM 12290 N N . ILE B 1 154 ? -64.57810 8.06083 32.12960 1.000 67.43751 154 ILE B N 1
ATOM 12291 C CA . ILE B 1 154 ? -63.62587 9.14398 31.92221 1.000 67.08939 154 ILE B CA 1
ATOM 12292 C C . ILE B 1 154 ? -62.54983 8.68270 30.95061 1.000 65.36553 154 ILE B C 1
ATOM 12293 O O . ILE B 1 154 ? -62.14837 7.51476 30.94522 1.000 66.88486 154 ILE B O 1
ATOM 12309 N N . GLU B 1 155 ? -62.07615 9.61700 30.12790 1.000 64.39251 155 GLU B N 1
ATOM 12310 C CA . GLU B 1 155 ? -61.07153 9.31559 29.11936 1.000 63.78280 155 GLU B CA 1
ATOM 12311 C C . GLU B 1 155 ? -60.27707 10.57736 28.80991 1.000 62.65174 155 GLU B C 1
ATOM 12312 O O . GLU B 1 155 ? -60.81454 11.68716 28.84351 1.000 62.40631 155 GLU B O 1
ATOM 12324 N N . ASN B 1 156 ? -58.98664 10.38999 28.51188 1.000 62.84023 156 ASN B N 1
ATOM 12325 C CA . ASN B 1 156 ? -58.06808 11.48235 28.19374 1.000 60.16610 156 ASN B CA 1
ATOM 12326 C C . ASN B 1 156 ? -57.72647 12.29548 29.43837 1.000 58.28600 156 ASN B C 1
ATOM 12327 O O . ASN B 1 156 ? -58.49059 13.17913 29.84030 1.000 58.63260 156 ASN B O 1
ATOM 12338 N N . ILE B 1 157 ? -56.56749 12.02345 30.03768 1.000 57.99562 157 ILE B N 1
ATOM 12339 C CA . ILE B 1 157 ? -56.18022 12.60787 31.31545 1.000 54.35455 157 ILE B CA 1
ATOM 12340 C C . ILE B 1 157 ? -54.76708 13.16883 31.21887 1.000 53.26272 157 ILE B C 1
ATOM 12341 O O . ILE B 1 157 ? -53.89468 12.58506 30.56600 1.000 49.52192 157 ILE B O 1
ATOM 12357 N N . PHE B 1 158 ? -54.54590 14.30659 31.87507 1.000 53.00846 158 PHE B N 1
ATOM 12358 C CA . PHE B 1 158 ? -53.21133 14.83664 32.13358 1.000 49.70710 158 PHE B CA 1
ATOM 12359 C C . PHE B 1 158 ? -53.06256 14.96718 33.64395 1.000 50.67478 158 PHE B C 1
ATOM 12360 O O . PHE B 1 158 ? -53.63751 15.87744 34.25180 1.000 51.86568 158 PHE B O 1
ATOM 12377 N N . ASP B 1 159 ? -52.29255 14.06490 34.24571 1.000 48.01712 159 ASP B N 1
ATOM 12378 C CA . ASP B 1 159 ? -52.15253 14.00002 35.69711 1.000 49.19392 159 ASP B CA 1
ATOM 12379 C C . ASP B 1 159 ? -50.96907 14.86375 36.12168 1.000 46.96702 159 ASP B C 1
ATOM 12380 O O . ASP B 1 159 ? -49.81479 14.54389 35.81929 1.000 45.48908 159 ASP B O 1
ATOM 12389 N N . THR B 1 160 ? -51.25743 15.95516 36.83445 1.000 47.93918 160 THR B N 1
ATOM 12390 C CA . THR B 1 160 ? -50.20146 16.84518 37.30037 1.000 47.19431 160 THR B CA 1
ATOM 12391 C C . THR B 1 160 ? -49.28177 16.16750 38.30619 1.000 47.80708 160 THR B C 1
ATOM 12392 O O . THR B 1 160 ? -48.14877 16.62018 38.49973 1.000 48.68584 160 THR B O 1
ATOM 12403 N N . TYR B 1 161 ? -49.74240 15.10173 38.95798 1.000 46.57968 161 TYR B N 1
ATOM 12404 C CA . TYR B 1 161 ? -48.85865 14.34928 39.83834 1.000 48.12005 161 TYR B CA 1
ATOM 12405 C C . TYR B 1 161 ? -47.83989 13.55491 39.03295 1.000 47.31701 161 TYR B C 1
ATOM 12406 O O . TYR B 1 161 ? -46.64699 13.54605 39.35968 1.000 45.22488 161 TYR B O 1
ATOM 12424 N N . ILE B 1 162 ? -48.29402 12.88808 37.97245 1.000 46.60645 162 ILE B N 1
ATOM 12425 C CA . ILE B 1 162 ? -47.38791 12.11298 37.13362 1.000 48.21129 162 ILE B CA 1
ATOM 12426 C C . ILE B 1 162 ? -46.32734 13.01514 36.51590 1.000 45.17925 162 ILE B C 1
ATOM 12427 O O . ILE B 1 162 ? -45.14118 12.66769 36.48099 1.000 44.06824 162 ILE B O 1
ATOM 12443 N N . ALA B 1 163 ? -46.73384 14.18537 36.01919 1.000 44.33787 163 ALA B N 1
ATOM 12444 C CA . ALA B 1 163 ? -45.77572 15.10130 35.41021 1.000 41.87987 163 ALA B CA 1
ATOM 12445 C C . ALA B 1 163 ? -44.76847 15.59754 36.43812 1.000 45.65926 163 ALA B C 1
ATOM 12446 O O . ALA B 1 163 ? -43.55703 15.58927 36.19223 1.000 45.05063 163 ALA B O 1
ATOM 12453 N N . SER B 1 164 ? -45.25385 16.03096 37.60504 1.000 47.70862 164 SER B N 1
ATOM 12454 C CA . SER B 1 164 ? -44.35121 16.49019 38.65528 1.000 45.67691 164 SER B CA 1
ATOM 12455 C C . SER B 1 164 ? -43.39437 15.38437 39.07995 1.000 45.51736 164 SER B C 1
ATOM 12456 O O . SER B 1 164 ? -42.22449 15.64471 39.38608 1.000 44.71894 164 SER B O 1
ATOM 12464 N N . LYS B 1 165 ? -43.87934 14.14340 39.11573 1.000 45.30463 165 LYS B N 1
ATOM 12465 C CA . LYS B 1 165 ? -43.03966 13.03024 39.54244 1.000 47.46882 165 LYS B CA 1
ATOM 12466 C C . LYS B 1 165 ? -41.94353 12.75042 38.52406 1.000 45.34873 165 LYS B C 1
ATOM 12467 O O . LYS B 1 165 ? -40.78189 12.53970 38.89429 1.000 44.25284 165 LYS B O 1
ATOM 12486 N N . LEU B 1 166 ? -42.29761 12.74080 37.23620 1.000 44.24823 166 LEU B N 1
ATOM 12487 C CA . LEU B 1 166 ? -41.31060 12.48539 36.19220 1.000 44.16967 166 LEU B CA 1
ATOM 12488 C C . LEU B 1 166 ? -40.28182 13.60740 36.11937 1.000 44.15974 166 LEU B C 1
ATOM 12489 O O . LEU B 1 166 ? -39.09410 13.35394 35.89044 1.000 41.46957 166 LEU B O 1
ATOM 12505 N N . LEU B 1 167 ? -40.71703 14.85390 36.31531 1.000 42.29399 167 LEU B N 1
ATOM 12506 C CA . LEU B 1 167 ? -39.79137 15.97735 36.29085 1.000 41.71598 167 LEU B CA 1
ATOM 12507 C C . LEU B 1 167 ? -38.82608 15.96024 37.46981 1.000 45.52998 167 LEU B C 1
ATOM 12508 O O . LEU B 1 167 ? -37.74947 16.56034 37.37857 1.000 46.22043 167 LEU B O 1
ATOM 12524 N N . ASP B 1 168 ? -39.17779 15.28231 38.56499 1.000 44.04795 168 ASP B N 1
ATOM 12525 C CA . ASP B 1 168 ? -38.30162 15.20736 39.72759 1.000 45.24472 168 ASP B CA 1
ATOM 12526 C C . ASP B 1 168 ? -37.24198 14.11730 39.59791 1.000 45.51900 168 ASP B C 1
ATOM 12527 O O . ASP B 1 168 ? -36.20908 14.19211 40.27219 1.000 44.83809 168 ASP B O 1
ATOM 12536 N N . LYS B 1 169 ? -37.47676 13.10260 38.76633 1.000 45.54664 169 LYS B N 1
ATOM 12537 C CA . LYS B 1 169 ? -36.44821 12.11817 38.42423 1.000 45.82426 169 LYS B CA 1
ATOM 12538 C C . LYS B 1 169 ? -35.94998 11.35815 39.65430 1.000 44.44972 169 LYS B C 1
ATOM 12539 O O . LYS B 1 169 ? -34.77093 11.01837 39.75883 1.000 40.52791 169 LYS B O 1
ATOM 12558 N N . ASN B 1 170 ? -36.86170 11.07924 40.58709 1.000 44.39481 170 ASN B N 1
ATOM 12559 C CA . ASN B 1 170 ? -36.57507 10.26779 41.77092 1.000 44.33812 170 ASN B CA 1
ATOM 12560 C C . ASN B 1 170 ? -35.48382 10.88515 42.64142 1.000 44.56922 170 ASN B C 1
ATOM 12561 O O . ASN B 1 170 ? -34.70368 10.17579 43.28083 1.000 43.91140 170 ASN B O 1
ATOM 12572 N N . LYS B 1 171 ? -35.42639 12.21252 42.68013 1.000 46.84453 171 LYS B N 1
ATOM 12573 C CA . LYS B 1 171 ? -34.54428 12.91123 43.60314 1.000 48.37767 171 LYS B CA 1
ATOM 12574 C C . LYS B 1 171 ? -35.18354 13.13538 44.96424 1.000 49.89932 171 LYS B C 1
ATOM 12575 O O . LYS B 1 171 ? -34.46330 13.35088 45.94621 1.000 46.28886 171 LYS B O 1
ATOM 12594 N N . ASN B 1 172 ? -36.51233 13.08833 45.03760 1.000 49.93916 172 ASN B N 1
ATOM 12595 C CA . ASN B 1 172 ? -37.25561 13.33587 46.26114 1.000 50.68205 172 ASN B CA 1
ATOM 12596 C C . ASN B 1 172 ? -38.35785 12.29865 46.38379 1.000 52.00359 172 ASN B C 1
ATOM 12597 O O . ASN B 1 172 ? -39.01424 11.96440 45.39403 1.000 53.89399 172 ASN B O 1
ATOM 12608 N N . MET B 1 173 ? -38.56285 11.79317 47.59815 1.000 55.71900 173 MET B N 1
ATOM 12609 C CA . MET B 1 173 ? -39.67007 10.88467 47.85506 1.000 57.46914 173 MET B CA 1
ATOM 12610 C C . MET B 1 173 ? -40.89353 11.59263 48.42127 1.000 54.98989 173 MET B C 1
ATOM 12611 O O . MET B 1 173 ? -41.95958 10.97564 48.50186 1.000 57.11575 173 MET B O 1
ATOM 12625 N N . TYR B 1 174 ? -40.77577 12.86559 48.79359 1.000 53.16688 174 TYR B N 1
ATOM 12626 C CA . TYR B 1 174 ? -41.90141 13.64843 49.28150 1.000 55.78354 174 TYR B CA 1
ATOM 12627 C C . TYR B 1 174 ? -42.03120 14.92625 48.46203 1.000 54.66730 174 TYR B C 1
ATOM 12628 O O . TYR B 1 174 ? -41.15865 15.27628 47.66195 1.000 53.82798 174 TYR B O 1
ATOM 12646 N N . GLY B 1 175 ? -43.14291 15.62098 48.66830 1.000 54.14303 175 GLY B N 1
ATOM 12647 C CA . GLY B 1 175 ? -43.38203 16.89289 48.02546 1.000 54.46937 175 GLY B CA 1
ATOM 12648 C C . GLY B 1 175 ? -44.27293 16.84958 46.80546 1.000 54.88113 175 GLY B C 1
ATOM 12649 O O . GLY B 1 175 ? -44.21856 17.78007 45.99404 1.000 54.33203 175 GLY B O 1
ATOM 12653 N N . PHE B 1 176 ? -45.09815 15.81389 46.65456 1.000 53.74338 176 PHE B N 1
ATOM 12654 C CA . PHE B 1 176 ? -45.94253 15.65509 45.47929 1.000 52.65656 176 PHE B CA 1
ATOM 12655 C C . PHE B 1 176 ? -47.42548 15.76997 45.81047 1.000 56.09693 176 PHE B C 1
ATOM 12656 O O . PHE B 1 176 ? -48.26973 15.34481 45.01303 1.000 53.85250 176 PHE B O 1
ATOM 12673 N N . LYS B 1 177 ? -47.75920 16.34072 46.96782 1.000 56.17812 177 LYS B N 1
ATOM 12674 C CA . LYS B 1 177 ? -49.13727 16.71363 47.24316 1.000 56.37658 177 LYS B CA 1
ATOM 12675 C C . LYS B 1 177 ? -49.48545 17.98184 46.46943 1.000 56.49303 177 LYS B C 1
ATOM 12676 O O . LYS B 1 177 ? -48.61128 18.76168 46.07900 1.000 56.62483 177 LYS B O 1
ATOM 12695 N N . LEU B 1 178 ? -50.78565 18.18373 46.24976 1.000 55.35037 178 LEU B N 1
ATOM 12696 C CA . LEU B 1 178 ? -51.22878 19.34479 45.48591 1.000 54.50168 178 LEU B CA 1
ATOM 12697 C C . LEU B 1 178 ? -50.66654 20.63487 46.06481 1.000 56.70284 178 LEU B C 1
ATOM 12698 O O . LEU B 1 178 ? -50.20402 21.50862 45.32323 1.000 57.83445 178 LEU B O 1
ATOM 12714 N N . ASN B 1 179 ? -50.69316 20.76988 47.39176 1.000 57.08613 179 ASN B N 1
ATOM 12715 C CA . ASN B 1 179 ? -50.23020 22.00350 48.01827 1.000 59.18856 179 ASN B CA 1
ATOM 12716 C C . ASN B 1 179 ? -48.76617 22.27485 47.69526 1.000 57.78828 179 ASN B C 1
ATOM 12717 O O . ASN B 1 179 ? -48.38018 23.42325 47.44672 1.000 57.26405 179 ASN B O 1
ATOM 12728 N N . ASN B 1 180 ? -47.93243 21.23163 47.69956 1.000 57.26193 180 ASN B N 1
ATOM 12729 C CA . ASN B 1 180 ? -46.51851 21.42572 47.39481 1.000 58.24588 180 ASN B CA 1
ATOM 12730 C C . ASN B 1 180 ? -46.32954 21.82314 45.93696 1.000 56.97372 180 ASN B C 1
ATOM 12731 O O . ASN B 1 180 ? -45.56120 22.74146 45.62897 1.000 56.33182 180 ASN B O 1
ATOM 12742 N N . ILE B 1 181 ? -47.03709 21.14862 45.02988 1.000 55.37939 181 ILE B N 1
ATOM 12743 C CA . ILE B 1 181 ? -46.86410 21.39702 43.60395 1.000 55.60627 181 ILE B CA 1
ATOM 12744 C C . ILE B 1 181 ? -47.32278 22.80301 43.24450 1.000 56.94611 181 ILE B C 1
ATOM 12745 O O . ILE B 1 181 ? -46.72410 23.46451 42.38754 1.000 55.84229 181 ILE B O 1
ATOM 12761 N N . VAL B 1 182 ? -48.38435 23.28606 43.89353 1.000 57.27413 182 VAL B N 1
ATOM 12762 C CA . VAL B 1 182 ? -48.91691 24.60415 43.56107 1.000 58.32952 182 VAL B CA 1
ATOM 12763 C C . VAL B 1 182 ? -48.00322 25.70158 44.09119 1.000 58.16083 182 VAL B C 1
ATOM 12764 O O . VAL B 1 182 ? -47.81068 26.73518 43.44101 1.000 60.89449 182 VAL B O 1
ATOM 12777 N N . GLU B 1 183 ? -47.42914 25.50348 45.27722 1.000 58.75953 183 GLU B N 1
ATOM 12778 C CA . GLU B 1 183 ? -46.48937 26.48778 45.80195 1.000 60.89292 183 GLU B CA 1
ATOM 12779 C C . GLU B 1 183 ? -45.24121 26.56570 44.93250 1.000 58.51039 183 GLU B C 1
ATOM 12780 O O . GLU B 1 183 ? -44.68582 27.64977 44.72854 1.000 60.17849 183 GLU B O 1
ATOM 12792 N N . LYS B 1 184 ? -44.79530 25.42781 44.40085 1.000 57.66653 184 LYS B N 1
ATOM 12793 C CA . LYS B 1 184 ? -43.54728 25.38546 43.64676 1.000 59.23751 184 LYS B CA 1
ATOM 12794 C C . LYS B 1 184 ? -43.70231 25.99274 42.25650 1.000 58.21451 184 LYS B C 1
ATOM 12795 O O . LYS B 1 184 ? -42.90258 26.84291 41.85365 1.000 58.92278 184 LYS B O 1
ATOM 12814 N N . TYR B 1 185 ? -44.71657 25.56344 41.50513 1.000 57.96835 185 TYR B N 1
ATOM 12815 C CA . TYR B 1 185 ? -44.86347 25.98829 40.11927 1.000 57.72505 185 TYR B CA 1
ATOM 12816 C C . TYR B 1 185 ? -45.69046 27.25521 39.95658 1.000 60.09657 185 TYR B C 1
ATOM 12817 O O . TYR B 1 185 ? -45.58790 27.91052 38.91261 1.000 60.15712 185 TYR B O 1
ATOM 12835 N N . LEU B 1 186 ? -46.50735 27.61420 40.94895 1.000 60.90785 186 LEU B N 1
ATOM 12836 C CA . LEU B 1 186 ? -47.33845 28.80550 40.86774 1.000 60.55798 186 LEU B CA 1
ATOM 12837 C C . LEU B 1 186 ? -47.06909 29.81184 41.97323 1.000 61.16018 186 LEU B C 1
ATOM 12838 O O . LEU B 1 186 ? -47.64343 30.90589 41.93739 1.000 60.94747 186 LEU B O 1
ATOM 12854 N N . ASN B 1 187 ? -46.22311 29.48105 42.94854 1.000 61.00902 187 ASN B N 1
ATOM 12855 C CA . ASN B 1 187 ? -45.92036 30.37788 44.06240 1.000 63.96993 187 ASN B CA 1
ATOM 12856 C C . ASN B 1 187 ? -47.18773 30.81196 44.79482 1.000 63.89356 187 ASN B C 1
ATOM 12857 O O . ASN B 1 187 ? -47.24559 31.90059 45.37172 1.000 64.52882 187 ASN B O 1
ATOM 12868 N N . VAL B 1 188 ? -48.20813 29.95923 44.77646 1.000 63.67602 188 VAL B N 1
ATOM 12869 C CA . VAL B 1 188 ? -49.44440 30.18114 45.51420 1.000 65.02999 188 VAL B CA 1
ATOM 12870 C C . VAL B 1 188 ? -49.52623 29.15199 46.63206 1.000 64.55445 188 VAL B C 1
ATOM 12871 O O . VAL B 1 188 ? -49.06090 28.01499 46.49552 1.000 65.08838 188 VAL B O 1
ATOM 12884 N N . ILE B 1 189 ? -50.12174 29.55552 47.74690 1.000 64.89094 189 ILE B N 1
ATOM 12885 C CA . ILE B 1 189 ? -50.24538 28.70305 48.92441 1.000 68.60130 189 ILE B CA 1
ATOM 12886 C C . ILE B 1 189 ? -51.73443 28.47813 49.15563 1.000 66.16129 189 ILE B C 1
ATOM 12887 O O . ILE B 1 189 ? -52.42583 29.34129 49.71026 1.000 64.95288 189 ILE B O 1
ATOM 12903 N N . LEU B 1 190 ? -52.23507 27.32341 48.72224 1.000 65.81770 190 LEU B N 1
ATOM 12904 C CA . LEU B 1 190 ? -53.61689 26.95931 48.98706 1.000 66.29888 190 LEU B CA 1
ATOM 12905 C C . LEU B 1 190 ? -53.80198 26.63294 50.46667 1.000 66.51694 190 LEU B C 1
ATOM 12906 O O . LEU B 1 190 ? -52.85117 26.31500 51.18743 1.000 65.76122 190 LEU B O 1
ATOM 12922 N N . ASP B 1 191 ? -55.05362 26.72471 50.91848 1.000 67.64460 191 ASP B N 1
ATOM 12923 C CA . ASP B 1 191 ? -55.40337 26.44846 52.31175 1.000 68.19671 191 ASP B CA 1
ATOM 12924 C C . ASP B 1 191 ? -55.53356 24.93517 52.49972 1.000 67.66758 191 ASP B C 1
ATOM 12925 O O . ASP B 1 191 ? -56.62191 24.37532 52.64526 1.000 67.65354 191 ASP B O 1
ATOM 12934 N N . LYS B 1 192 ? -54.37540 24.26855 52.49737 1.000 66.07216 192 LYS B N 1
ATOM 12935 C CA . LYS B 1 192 ? -54.34406 22.81621 52.63713 1.000 69.87285 192 LYS B CA 1
ATOM 12936 C C . LYS B 1 192 ? -55.08139 22.33855 53.88080 1.000 70.52018 192 LYS B C 1
ATOM 12937 O O . LYS B 1 192 ? -55.49816 21.17539 53.93768 1.000 67.37485 192 LYS B O 1
ATOM 12956 N N . GLN B 1 193 ? -55.24244 23.20902 54.88004 1.000 70.80278 193 GLN B N 1
ATOM 12957 C CA . GLN B 1 193 ? -56.01331 22.85945 56.06762 1.000 70.99482 193 GLN B CA 1
ATOM 12958 C C . GLN B 1 193 ? -57.38730 22.30733 55.70614 1.000 69.56154 193 GLN B C 1
ATOM 12959 O O . GLN B 1 193 ? -57.90158 21.41565 56.39158 1.000 69.98150 193 GLN B O 1
ATOM 12973 N N . GLN B 1 194 ? -57.99237 22.81699 54.63142 1.000 67.28169 194 GLN B N 1
ATOM 12974 C CA . GLN B 1 194 ? -59.33379 22.40459 54.23907 1.000 67.27070 194 GLN B CA 1
ATOM 12975 C C . GLN B 1 194 ? -59.38322 21.00517 53.63813 1.000 67.62287 194 GLN B C 1
ATOM 12976 O O . GLN B 1 194 ? -60.48068 20.45734 53.48261 1.000 69.06736 194 GLN B O 1
ATOM 12990 N N . GLN B 1 195 ? -58.24091 20.41658 53.27938 1.000 70.07253 195 GLN B N 1
ATOM 12991 C CA . GLN B 1 195 ? -58.27370 19.07445 52.70827 1.000 67.56474 195 GLN B CA 1
ATOM 12992 C C . GLN B 1 195 ? -58.64315 18.04095 53.76131 1.000 67.31980 195 GLN B C 1
ATOM 12993 O O . GLN B 1 195 ? -59.32450 17.05762 53.45296 1.000 68.16399 195 GLN B O 1
ATOM 13007 N N . ASN B 1 196 ? -58.21233 18.25146 55.00292 1.000 68.22729 196 ASN B N 1
ATOM 13008 C CA . ASN B 1 196 ? -58.50914 17.33469 56.09333 1.000 70.25738 196 ASN B CA 1
ATOM 13009 C C . ASN B 1 196 ? -59.86635 17.59751 56.73292 1.000 72.07442 196 ASN B C 1
ATOM 13010 O O . ASN B 1 196 ? -60.34623 16.75093 57.49274 1.000 74.60311 196 ASN B O 1
ATOM 13021 N N . SER B 1 197 ? -60.49801 18.73401 56.43844 1.000 71.78597 197 SER B N 1
ATOM 13022 C CA . SER B 1 197 ? -61.79906 19.06466 57.00619 1.000 69.19307 197 SER B CA 1
ATOM 13023 C C . SER B 1 197 ? -62.80049 17.94297 56.76661 1.000 67.77116 197 SER B C 1
ATOM 13024 O O . SER B 1 197 ? -62.57381 17.07138 55.92119 1.000 67.35298 197 SER B O 1
ATOM 13032 N N . VAL B 1 198 ? -63.90778 17.95948 57.50365 1.000 69.02542 198 VAL B N 1
ATOM 13033 C CA . VAL B 1 198 ? -64.93404 16.92980 57.37660 1.000 70.47201 198 VAL B CA 1
ATOM 13034 C C . VAL B 1 198 ? -65.76790 17.22277 56.13673 1.000 66.89871 198 VAL B C 1
ATOM 13035 O O . VAL B 1 198 ? -66.37039 18.29482 56.01970 1.000 66.95375 198 VAL B O 1
ATOM 13048 N N . TRP B 1 199 ? -65.80583 16.26595 55.21064 1.000 64.84155 199 TRP B N 1
ATOM 13049 C CA . TRP B 1 199 ? -66.59322 16.40252 53.99513 1.000 66.61960 199 TRP B CA 1
ATOM 13050 C C . TRP B 1 199 ? -67.89713 15.61964 54.03842 1.000 66.99577 199 TRP B C 1
ATOM 13051 O O . TRP B 1 199 ? -68.78921 15.89060 53.22703 1.000 66.08764 199 TRP B O 1
ATOM 13072 N N . ASN B 1 200 ? -68.03518 14.67025 54.96773 1.000 68.26842 200 ASN B N 1
ATOM 13073 C CA . ASN B 1 200 ? -69.25596 13.87716 55.04657 1.000 69.09911 200 ASN B CA 1
ATOM 13074 C C . ASN B 1 200 ? -70.46763 14.71631 55.43155 1.000 70.37364 200 ASN B C 1
ATOM 13075 O O . ASN B 1 200 ? -71.60265 14.26186 55.25131 1.000 73.48639 200 ASN B O 1
ATOM 13086 N N . ASN B 1 201 ? -70.25348 15.92376 55.94785 1.000 67.67722 201 ASN B N 1
ATOM 13087 C CA . ASN B 1 201 ? -71.36102 16.78264 56.34271 1.000 71.89359 201 ASN B CA 1
ATOM 13088 C C . ASN B 1 201 ? -72.26020 17.09253 55.15036 1.000 71.16569 201 ASN B C 1
ATOM 13089 O O . ASN B 1 201 ? -71.79253 17.23371 54.01766 1.000 70.57206 201 ASN B O 1
ATOM 13100 N N . SER B 1 202 ? -73.56780 17.18980 55.41170 1.000 72.34373 202 SER B N 1
ATOM 13101 C CA . SER B 1 202 ? -74.52064 17.55786 54.36924 1.000 71.91767 202 SER B CA 1
ATOM 13102 C C . SER B 1 202 ? -74.46460 19.04018 54.02859 1.000 72.07172 202 SER B C 1
ATOM 13103 O O . SER B 1 202 ? -75.12315 19.46744 53.07408 1.000 73.57870 202 SER B O 1
ATOM 13111 N N . LEU B 1 203 ? -73.71234 19.82717 54.79135 1.000 73.31918 203 LEU B N 1
ATOM 13112 C CA . LEU B 1 203 ? -73.49110 21.23611 54.51306 1.000 72.73038 203 LEU B CA 1
ATOM 13113 C C . LEU B 1 203 ? -71.99299 21.50198 54.53290 1.000 72.57567 203 LEU B C 1
ATOM 13114 O O . LEU B 1 203 ? -71.23492 20.80983 55.21844 1.000 71.97847 203 LEU B O 1
ATOM 13130 N N . LEU B 1 204 ? -71.56914 22.50640 53.77021 1.000 71.48428 204 LEU B N 1
ATOM 13131 C CA . LEU B 1 204 ? -70.16124 22.86120 53.65995 1.000 70.20327 204 LEU B CA 1
ATOM 13132 C C . LEU B 1 204 ? -69.99647 24.35350 53.89276 1.000 68.96990 204 LEU B C 1
ATOM 13133 O O . LEU B 1 204 ? -70.83592 25.15185 53.46750 1.000 69.48418 204 LEU B O 1
ATOM 13149 N N . ASN B 1 205 ? -68.91685 24.72540 54.57141 1.000 68.51313 205 ASN B N 1
ATOM 13150 C CA . ASN B 1 205 ? -68.68443 26.12049 54.90683 1.000 70.36122 205 ASN B CA 1
ATOM 13151 C C . ASN B 1 205 ? -67.95234 26.83020 53.77113 1.000 70.86843 205 ASN B C 1
ATOM 13152 O O . ASN B 1 205 ? -67.37567 26.20474 52.87803 1.000 69.09692 205 ASN B O 1
ATOM 13163 N N . ASN B 1 206 ? -67.99098 28.16368 53.81672 1.000 71.27129 206 ASN B N 1
ATOM 13164 C CA . ASN B 1 206 ? -67.42323 28.95735 52.73308 1.000 72.08975 206 ASN B CA 1
ATOM 13165 C C . ASN B 1 206 ? -65.93204 28.69569 52.55981 1.000 71.63364 206 ASN B C 1
ATOM 13166 O O . ASN B 1 206 ? -65.41827 28.76189 51.43759 1.000 69.17314 206 ASN B O 1
ATOM 13177 N N . ASN B 1 207 ? -65.22180 28.39388 53.64799 1.000 72.55900 207 ASN B N 1
ATOM 13178 C CA . ASN B 1 207 ? -63.79445 28.10979 53.53598 1.000 70.67080 207 ASN B CA 1
ATOM 13179 C C . ASN B 1 207 ? -63.54403 26.82774 52.75006 1.000 69.24343 207 ASN B C 1
ATOM 13180 O O . ASN B 1 207 ? -62.61608 26.76330 51.93626 1.000 67.05668 207 ASN B O 1
ATOM 13191 N N . GLN B 1 208 ? -64.35882 25.79665 52.97906 1.000 69.37698 208 GLN B N 1
ATOM 13192 C CA . GLN B 1 208 ? -64.19200 24.54854 52.24316 1.000 68.58505 208 GLN B CA 1
ATOM 13193 C C . GLN B 1 208 ? -64.44095 24.74567 50.75377 1.000 66.75057 208 GLN B C 1
ATOM 13194 O O . GLN B 1 208 ? -63.76360 24.13819 49.91668 1.000 64.36826 208 GLN B O 1
ATOM 13208 N N . LEU B 1 209 ? -65.41735 25.58429 50.40452 1.000 68.77254 209 LEU B N 1
ATOM 13209 C CA . LEU B 1 209 ? -65.85400 25.68542 49.01712 1.000 67.47297 209 LEU B CA 1
ATOM 13210 C C . LEU B 1 209 ? -64.92913 26.57212 48.19431 1.000 66.42689 209 LEU B C 1
ATOM 13211 O O . LEU B 1 209 ? -64.68929 26.29253 47.01480 1.000 64.67820 209 LEU B O 1
ATOM 13227 N N . PHE B 1 210 ? -64.41313 27.65017 48.78636 1.000 67.06906 210 PHE B N 1
ATOM 13228 C CA . PHE B 1 210 ? -63.39568 28.43255 48.09662 1.000 68.08733 210 PHE B CA 1
ATOM 13229 C C . PHE B 1 210 ? -62.14041 27.60406 47.86706 1.000 66.55391 210 PHE B C 1
ATOM 13230 O O . PHE B 1 210 ? -61.43115 27.80810 46.87414 1.000 62.60342 210 PHE B O 1
ATOM 13247 N N . TYR B 1 211 ? -61.85782 26.66145 48.76809 1.000 63.28135 211 TYR B N 1
ATOM 13248 C CA . TYR B 1 211 ? -60.74792 25.74101 48.55799 1.000 62.39585 211 TYR B CA 1
ATOM 13249 C C . TYR B 1 211 ? -61.07815 24.73375 47.46457 1.000 62.65608 211 TYR B C 1
ATOM 13250 O O . TYR B 1 211 ? -60.25614 24.47055 46.58074 1.000 62.08820 211 TYR B O 1
ATOM 13268 N N . ALA B 1 212 ? -62.28305 24.16076 47.50664 1.000 62.40654 212 ALA B N 1
ATOM 13269 C CA . ALA B 1 212 ? -62.68161 23.20671 46.47878 1.000 60.90563 212 ALA B CA 1
ATOM 13270 C C . ALA B 1 212 ? -62.65387 23.83492 45.09307 1.000 61.83159 212 ALA B C 1
ATOM 13271 O O . ALA B 1 212 ? -62.47744 23.12780 44.09445 1.000 61.44715 212 ALA B O 1
ATOM 13278 N N . ALA B 1 213 ? -62.83379 25.15342 45.00885 1.000 61.55623 213 ALA B N 1
ATOM 13279 C CA . ALA B 1 213 ? -62.80433 25.82912 43.71728 1.000 62.43376 213 ALA B CA 1
ATOM 13280 C C . ALA B 1 213 ? -61.37337 26.12872 43.28550 1.000 62.07832 213 ALA B C 1
ATOM 13281 O O . ALA B 1 213 ? -61.00089 25.89133 42.13139 1.000 59.06539 213 ALA B O 1
ATOM 13288 N N . ARG B 1 214 ? -60.55741 26.64299 44.20792 1.000 62.09515 214 ARG B N 1
ATOM 13289 C CA . ARG B 1 214 ? -59.19168 27.02255 43.86716 1.000 61.25914 214 ARG B CA 1
ATOM 13290 C C . ARG B 1 214 ? -58.32440 25.80136 43.58808 1.000 60.26671 214 ARG B C 1
ATOM 13291 O O . ARG B 1 214 ? -57.44462 25.84675 42.72053 1.000 58.91191 214 ARG B O 1
ATOM 13312 N N . ASP B 1 215 ? -58.54585 24.70553 44.31188 1.000 58.14527 215 ASP B N 1
ATOM 13313 C CA . ASP B 1 215 ? -57.73631 23.51038 44.11634 1.000 58.81994 215 ASP B CA 1
ATOM 13314 C C . ASP B 1 215 ? -58.12459 22.74761 42.85785 1.000 57.87418 215 ASP B C 1
ATOM 13315 O O . ASP B 1 215 ? -57.55192 21.68580 42.59076 1.000 56.09834 215 ASP B O 1
ATOM 13324 N N . SER B 1 216 ? -59.08597 23.25838 42.09476 1.000 57.53647 216 SER B N 1
ATOM 13325 C CA . SER B 1 216 ? -59.43255 22.73803 40.77995 1.000 58.98091 216 SER B CA 1
ATOM 13326 C C . SER B 1 216 ? -59.08880 23.70298 39.65645 1.000 58.97728 216 SER B C 1
ATOM 13327 O O . SER B 1 216 ? -58.62317 23.27218 38.60027 1.000 56.32495 216 SER B O 1
ATOM 13335 N N . SER B 1 217 ? -59.30015 25.00621 39.86217 1.000 59.41968 217 SER B N 1
ATOM 13336 C CA . SER B 1 217 ? -58.93191 25.98328 38.84421 1.000 59.86868 217 SER B CA 1
ATOM 13337 C C . SER B 1 217 ? -57.42086 26.10522 38.70753 1.000 59.33258 217 SER B C 1
ATOM 13338 O O . SER B 1 217 ? -56.92090 26.38613 37.61354 1.000 58.23872 217 SER B O 1
ATOM 13346 N N . CYS B 1 218 ? -56.68069 25.90426 39.80009 1.000 59.38001 218 CYS B N 1
ATOM 13347 C CA . CYS B 1 218 ? -55.22525 25.91938 39.72695 1.000 57.42398 218 CYS B CA 1
ATOM 13348 C C . CYS B 1 218 ? -54.69358 24.89344 38.73539 1.000 57.61023 218 CYS B C 1
ATOM 13349 O O . CYS B 1 218 ? -53.57912 25.05459 38.22888 1.000 57.09088 218 CYS B O 1
ATOM 13357 N N . LEU B 1 219 ? -55.46168 23.83869 38.45570 1.000 57.71556 219 LEU B N 1
ATOM 13358 C CA . LEU B 1 219 ? -55.01955 22.83221 37.49854 1.000 56.49487 219 LEU B CA 1
ATOM 13359 C C . LEU B 1 219 ? -54.80880 23.44120 36.11736 1.000 59.83359 219 LEU B C 1
ATOM 13360 O O . LEU B 1 219 ? -53.87027 23.06840 35.40358 1.000 59.04945 219 LEU B O 1
ATOM 13376 N N . LEU B 1 220 ? -55.67172 24.38235 35.72341 1.000 59.68059 220 LEU B N 1
ATOM 13377 C CA . LEU B 1 220 ? -55.54113 25.00411 34.40868 1.000 60.17312 220 LEU B CA 1
ATOM 13378 C C . LEU B 1 220 ? -54.17714 25.65958 34.23730 1.000 60.68943 220 LEU B C 1
ATOM 13379 O O . LEU B 1 220 ? -53.59379 25.61850 33.14773 1.000 60.02383 220 LEU B O 1
ATOM 13395 N N . LYS B 1 221 ? -53.65238 26.27181 35.30011 1.000 59.01274 221 LYS B N 1
ATOM 13396 C CA . LYS B 1 221 ? -52.35746 26.93615 35.20360 1.000 59.06801 221 LYS B CA 1
ATOM 13397 C C . LYS B 1 221 ? -51.20761 25.94635 35.34518 1.000 59.04209 221 LYS B C 1
ATOM 13398 O O . LYS B 1 221 ? -50.17277 26.09707 34.68587 1.000 57.76172 221 LYS B O 1
ATOM 13417 N N . LEU B 1 222 ? -51.36820 24.93103 36.19716 1.000 58.18820 222 LEU B N 1
ATOM 13418 C CA . LEU B 1 222 ? -50.34850 23.89289 36.30280 1.000 58.29804 222 LEU B CA 1
ATOM 13419 C C . LEU B 1 222 ? -50.14475 23.18622 34.97075 1.000 57.01405 222 LEU B C 1
ATOM 13420 O O . LEU B 1 222 ? -49.00825 22.91177 34.57142 1.000 56.10087 222 LEU B O 1
ATOM 13436 N N . TYR B 1 223 ? -51.23952 22.87233 34.27733 1.000 56.83020 223 TYR B N 1
ATOM 13437 C CA . TYR B 1 223 ? -51.14507 22.15965 33.00899 1.000 57.87357 223 TYR B CA 1
ATOM 13438 C C . TYR B 1 223 ? -50.28904 22.92942 32.00915 1.000 59.52638 223 TYR B C 1
ATOM 13439 O O . TYR B 1 223 ? -49.36904 22.37033 31.40068 1.000 56.84611 223 TYR B O 1
ATOM 13457 N N . LYS B 1 224 ? -50.56743 24.22252 31.83706 1.000 57.92562 224 LYS B N 1
ATOM 13458 C CA . LYS B 1 224 ? -49.80502 25.01523 30.87859 1.000 58.04429 224 LYS B CA 1
ATOM 13459 C C . LYS B 1 224 ? -48.32012 25.02029 31.22283 1.000 57.25339 224 LYS B C 1
ATOM 13460 O O . LYS B 1 224 ? -47.46975 24.87125 30.33903 1.000 59.45425 224 LYS B O 1
ATOM 13479 N N . LYS B 1 225 ? -47.98815 25.18009 32.50399 1.000 58.19141 225 LYS B N 1
ATOM 13480 C CA . LYS B 1 225 ? -46.58655 25.24735 32.90251 1.000 56.26874 225 LYS B CA 1
ATOM 13481 C C . LYS B 1 225 ? -45.92210 23.87386 32.87310 1.000 56.95854 225 LYS B C 1
ATOM 13482 O O . LYS B 1 225 ? -44.76346 23.75258 32.45912 1.000 56.47709 225 LYS B O 1
ATOM 13501 N N . LEU B 1 226 ? -46.63352 22.83018 33.30748 1.000 56.56863 226 LEU B N 1
ATOM 13502 C CA . LEU B 1 226 ? -46.05179 21.49212 33.34463 1.000 53.70172 226 LEU B CA 1
ATOM 13503 C C . LEU B 1 226 ? -45.98079 20.86723 31.95681 1.000 52.91128 226 LEU B C 1
ATOM 13504 O O . LEU B 1 226 ? -45.02240 20.15288 31.64546 1.000 49.96251 226 LEU B O 1
ATOM 13520 N N . LYS B 1 227 ? -46.99269 21.10424 31.11998 1.000 55.13020 227 LYS B N 1
ATOM 13521 C CA . LYS B 1 227 ? -46.93035 20.64203 29.73764 1.000 54.03354 227 LYS B CA 1
ATOM 13522 C C . LYS B 1 227 ? -45.66940 21.15618 29.05808 1.000 55.33563 227 LYS B C 1
ATOM 13523 O O . LYS B 1 227 ? -45.01347 20.42826 28.30337 1.000 52.53562 227 LYS B O 1
ATOM 13542 N N . GLU B 1 228 ? -45.30912 22.41176 29.32920 1.000 56.31865 228 GLU B N 1
ATOM 13543 C CA . GLU B 1 228 ? -44.13352 23.00006 28.70149 1.000 57.86006 228 GLU B CA 1
ATOM 13544 C C . GLU B 1 228 ? -42.85068 22.42572 29.28888 1.000 58.81273 228 GLU B C 1
ATOM 13545 O O . GLU B 1 228 ? -41.88398 22.18128 28.55620 1.000 57.65168 228 GLU B O 1
ATOM 13557 N N . GLU B 1 229 ? -42.82291 22.19610 30.60675 1.000 55.13329 229 GLU B N 1
ATOM 13558 C CA . GLU B 1 229 ? -41.62909 21.63138 31.23166 1.000 56.12959 229 GLU B CA 1
ATOM 13559 C C . GLU B 1 229 ? -41.40553 20.18804 30.79618 1.000 54.32117 229 GLU B C 1
ATOM 13560 O O . GLU B 1 229 ? -40.26039 19.76597 30.59643 1.000 53.15919 229 GLU B O 1
ATOM 13572 N N . ILE B 1 230 ? -42.48556 19.41533 30.65396 1.000 51.98775 230 ILE B N 1
ATOM 13573 C CA . ILE B 1 230 ? -42.36889 18.05269 30.14102 1.000 51.45376 230 ILE B CA 1
ATOM 13574 C C . ILE B 1 230 ? -41.73431 18.06558 28.75521 1.000 51.60609 230 ILE B C 1
ATOM 13575 O O . ILE B 1 230 ? -40.84651 17.25990 28.45143 1.000 48.62792 230 ILE B O 1
ATOM 13591 N N . LYS B 1 231 ? -42.17369 18.98809 27.89795 1.000 52.04212 231 LYS B N 1
ATOM 13592 C CA . LYS B 1 231 ? -41.65956 19.04862 26.53330 1.000 54.57339 231 LYS B CA 1
ATOM 13593 C C . LYS B 1 231 ? -40.18137 19.42832 26.50643 1.000 51.71170 231 LYS B C 1
ATOM 13594 O O . LYS B 1 231 ? -39.40095 18.84377 25.74661 1.000 51.01556 231 LYS B O 1
ATOM 13613 N N . LYS B 1 232 ? -39.77627 20.40246 27.32459 1.000 51.57328 232 LYS B N 1
ATOM 13614 C CA . LYS B 1 232 ? -38.37110 20.79876 27.35899 1.000 51.78096 232 LYS B CA 1
ATOM 13615 C C . LYS B 1 232 ? -37.47588 19.63369 27.75984 1.000 52.72864 232 LYS B C 1
ATOM 13616 O O . LYS B 1 232 ? -36.39730 19.44455 27.18513 1.000 55.41650 232 LYS B O 1
ATOM 13635 N N . GLU B 1 233 ? -37.89952 18.84855 28.75136 1.000 51.81002 233 GLU B N 1
ATOM 13636 C CA . GLU B 1 233 ? -37.13672 17.69427 29.21001 1.000 50.90068 233 GLU B CA 1
ATOM 13637 C C . GLU B 1 233 ? -37.27684 16.48298 28.29662 1.000 49.88114 233 GLU B C 1
ATOM 13638 O O . GLU B 1 233 ? -36.70346 15.43236 28.60225 1.000 49.10020 233 GLU B O 1
ATOM 13650 N N . ASN B 1 234 ? -38.01861 16.59616 27.19545 1.000 47.87070 234 ASN B N 1
ATOM 13651 C CA . ASN B 1 234 ? -38.24415 15.47038 26.28987 1.000 49.77606 234 ASN B CA 1
ATOM 13652 C C . ASN B 1 234 ? -38.86203 14.28800 27.03246 1.000 49.80583 234 ASN B C 1
ATOM 13653 O O . ASN B 1 234 ? -38.49088 13.13190 26.81941 1.000 48.60819 234 ASN B O 1
ATOM 13664 N N . LEU B 1 235 ? -39.81402 14.58264 27.91678 1.000 49.56656 235 LEU B N 1
ATOM 13665 C CA . LEU B 1 235 ? -40.53210 13.56624 28.67096 1.000 47.88019 235 LEU B CA 1
ATOM 13666 C C . LEU B 1 235 ? -41.94467 13.34391 28.15039 1.000 46.34235 235 LEU B C 1
ATOM 13667 O O . LEU B 1 235 ? -42.72379 12.63370 28.79212 1.000 47.04942 235 LEU B O 1
ATOM 13683 N N . HIS B 1 236 ? -42.28919 13.92823 26.99998 1.000 46.26474 236 HIS B N 1
ATOM 13684 C CA . HIS B 1 236 ? -43.65346 13.82252 26.49126 1.000 47.38398 236 HIS B CA 1
ATOM 13685 C C . HIS B 1 236 ? -44.06185 12.37136 26.26453 1.000 47.79093 236 HIS B C 1
ATOM 13686 O O . HIS B 1 236 ? -45.20472 11.99236 26.54489 1.000 46.84692 236 HIS B O 1
ATOM 13700 N N . ILE B 1 237 ? -43.15073 11.54762 25.74342 1.000 46.62058 237 ILE B N 1
ATOM 13701 C CA . ILE B 1 237 ? -43.50208 10.16951 25.41160 1.000 47.32086 237 ILE B CA 1
ATOM 13702 C C . ILE B 1 237 ? -43.81602 9.37953 26.67646 1.000 45.24606 237 ILE B C 1
ATOM 13703 O O . ILE B 1 237 ? -44.84120 8.69278 26.76155 1.000 42.80155 237 ILE B O 1
ATOM 13719 N N . VAL B 1 238 ? -42.92799 9.44713 27.66934 1.000 45.25531 238 VAL B N 1
ATOM 13720 C CA . VAL B 1 238 ? -43.15176 8.71019 28.90840 1.000 44.81866 238 VAL B CA 1
ATOM 13721 C C . VAL B 1 238 ? -44.36375 9.26597 29.64569 1.000 43.09235 238 VAL B C 1
ATOM 13722 O O . VAL B 1 238 ? -45.18834 8.50720 30.16700 1.000 43.03253 238 VAL B O 1
ATOM 13735 N N . ASN B 1 239 ? -44.49977 10.59463 29.69074 1.000 43.62782 239 ASN B N 1
ATOM 13736 C CA . ASN B 1 239 ? -45.64479 11.19938 30.36397 1.000 45.33662 239 ASN B CA 1
ATOM 13737 C C . ASN B 1 239 ? -46.95323 10.75221 29.72717 1.000 47.00713 239 ASN B C 1
ATOM 13738 O O . ASN B 1 239 ? -47.93798 10.48669 30.42822 1.000 47.02787 239 ASN B O 1
ATOM 13749 N N . ASP B 1 240 ? -46.98211 10.66028 28.39743 1.000 45.43028 240 ASP B N 1
ATOM 13750 C CA . ASP B 1 240 ? -48.20013 10.24049 27.71555 1.000 47.96131 240 ASP B CA 1
ATOM 13751 C C . ASP B 1 240 ? -48.54411 8.79248 28.04416 1.000 46.95837 240 ASP B C 1
ATOM 13752 O O . ASP B 1 240 ? -49.72017 8.45308 28.22369 1.000 45.74975 240 ASP B O 1
ATOM 13761 N N . ILE B 1 241 ? -47.53395 7.92411 28.12829 1.000 45.80590 241 ILE B N 1
ATOM 13762 C CA . ILE B 1 241 ? -47.78803 6.52923 28.47684 1.000 46.86236 241 ILE B CA 1
ATOM 13763 C C . ILE B 1 241 ? -48.32731 6.43376 29.89627 1.000 46.14792 241 ILE B C 1
ATOM 13764 O O . ILE B 1 241 ? -49.31593 5.73992 30.15785 1.000 45.99152 241 ILE B O 1
ATOM 13780 N N . GLU B 1 242 ? -47.68041 7.12859 30.83542 1.000 46.21324 242 GLU B N 1
ATOM 13781 C CA . GLU B 1 242 ? -48.11636 7.07452 32.22632 1.000 46.89459 242 GLU B CA 1
ATOM 13782 C C . GLU B 1 242 ? -49.54481 7.58096 32.37357 1.000 45.01509 242 GLU B C 1
ATOM 13783 O O . GLU B 1 242 ? -50.34958 6.98395 33.09652 1.000 44.00315 242 GLU B O 1
ATOM 13795 N N . ASN B 1 243 ? -49.88059 8.67990 31.69377 1.000 44.92055 243 ASN B N 1
ATOM 13796 C CA . ASN B 1 243 ? -51.23288 9.22200 31.79209 1.000 48.00173 243 ASN B CA 1
ATOM 13797 C C . ASN B 1 243 ? -52.26207 8.22610 31.27289 1.000 47.23280 243 ASN B C 1
ATOM 13798 O O . ASN B 1 243 ? -53.28668 7.97761 31.91928 1.000 46.29612 243 ASN B O 1
ATOM 13809 N N . LYS B 1 244 ? -52.00521 7.64240 30.10212 1.000 47.40736 244 LYS B N 1
ATOM 13810 C CA . LYS B 1 244 ? -52.91748 6.64497 29.56340 1.000 46.82346 244 LYS B CA 1
ATOM 13811 C C . LYS B 1 244 ? -52.94178 5.37702 30.40243 1.000 49.98561 244 LYS B C 1
ATOM 13812 O O . LYS B 1 244 ? -53.90475 4.60780 30.30917 1.000 51.80680 244 LYS B O 1
ATOM 13831 N N . CYS B 1 245 ? -51.91289 5.14170 31.21782 1.000 46.30348 245 CYS B N 1
ATOM 13832 C CA . CYS B 1 245 ? -51.85673 3.93433 32.02969 1.000 49.88705 245 CYS B CA 1
ATOM 13833 C C . CYS B 1 245 ? -52.69966 4.03554 33.29605 1.000 49.46399 245 CYS B C 1
ATOM 13834 O O . CYS B 1 245 ? -52.84547 3.03429 34.00419 1.000 49.54153 245 CYS B O 1
ATOM 13842 N N . ILE B 1 246 ? -53.26633 5.20683 33.59147 1.000 47.96799 246 ILE B N 1
ATOM 13843 C CA . ILE B 1 246 ? -54.13819 5.33218 34.75489 1.000 49.81132 246 ILE B CA 1
ATOM 13844 C C . ILE B 1 246 ? -55.32199 4.38060 34.63427 1.000 52.34317 246 ILE B C 1
ATOM 13845 O O . ILE B 1 246 ? -55.72207 3.73635 35.61175 1.000 51.23098 246 ILE B O 1
ATOM 13861 N N . LEU B 1 247 ? -55.89304 4.26425 33.42916 1.000 51.35210 247 LEU B N 1
ATOM 13862 C CA . LEU B 1 247 ? -57.10483 3.46011 33.27583 1.000 53.22295 247 LEU B CA 1
ATOM 13863 C C . LEU B 1 247 ? -56.82242 1.97351 33.45252 1.000 52.11473 247 LEU B C 1
ATOM 13864 O O . LEU B 1 247 ? -57.53308 1.32125 34.23719 1.000 54.49453 247 LEU B O 1
ATOM 13880 N N . PRO B 1 248 ? -55.83475 1.37421 32.78146 1.000 51.86369 248 PRO B N 1
ATOM 13881 C CA . PRO B 1 248 ? -55.51324 -0.03158 33.08117 1.000 53.37719 248 PRO B CA 1
ATOM 13882 C C . PRO B 1 248 ? -55.25552 -0.28610 34.55719 1.000 53.55672 248 PRO B C 1
ATOM 13883 O O . PRO B 1 248 ? -55.64908 -1.33468 35.07979 1.000 55.39739 248 PRO B O 1
ATOM 13894 N N . ILE B 1 249 ? -54.59597 0.64740 35.24483 1.000 53.87738 249 ILE B N 1
ATOM 13895 C CA . ILE B 1 249 ? -54.28501 0.45065 36.65760 1.000 54.55502 249 ILE B CA 1
ATOM 13896 C C . ILE B 1 249 ? -55.56441 0.43841 37.48464 1.000 54.65168 249 ILE B C 1
ATOM 13897 O O . ILE B 1 249 ? -55.76048 -0.42979 38.34262 1.000 55.33361 249 ILE B O 1
ATOM 13913 N N . CYS B 1 250 ? -56.44777 1.41128 37.25134 1.000 54.20591 250 CYS B N 1
ATOM 13914 C CA . CYS B 1 250 ? -57.74859 1.39145 37.91103 1.000 56.94202 250 CYS B CA 1
ATOM 13915 C C . CYS B 1 250 ? -58.46839 0.07643 37.64294 1.000 58.64936 250 CYS B C 1
ATOM 13916 O O . CYS B 1 250 ? -59.06163 -0.51646 38.55180 1.000 57.89659 250 CYS B O 1
ATOM 13924 N N . ASP B 1 251 ? -58.41447 -0.39755 36.39616 1.000 57.16712 251 ASP B N 1
ATOM 13925 C CA . ASP B 1 251 ? -59.03357 -1.66972 36.04307 1.000 58.89237 251 ASP B CA 1
ATOM 13926 C C . ASP B 1 251 ? -58.54075 -2.78870 36.95345 1.000 58.99923 251 ASP B C 1
ATOM 13927 O O . ASP B 1 251 ? -59.33265 -3.59154 37.45813 1.000 59.28925 251 ASP B O 1
ATOM 13936 N N . MET B 1 252 ? -57.22844 -2.84563 37.18612 1.000 57.78735 252 MET B N 1
ATOM 13937 C CA . MET B 1 252 ? -56.66976 -3.90967 38.01213 1.000 60.28188 252 MET B CA 1
ATOM 13938 C C . MET B 1 252 ? -57.11071 -3.77965 39.46148 1.000 58.10173 252 MET B C 1
ATOM 13939 O O . MET B 1 252 ? -57.42568 -4.78202 40.10979 1.000 59.71494 252 MET B O 1
ATOM 13953 N N . GLU B 1 253 ? -57.12651 -2.55730 39.99245 1.000 59.94089 253 GLU B N 1
ATOM 13954 C CA . GLU B 1 253 ? -57.45459 -2.37806 41.40289 1.000 61.37415 253 GLU B CA 1
ATOM 13955 C C . GLU B 1 253 ? -58.94688 -2.56400 41.65230 1.000 61.08672 253 GLU B C 1
ATOM 13956 O O . GLU B 1 253 ? -59.34376 -3.10242 42.69185 1.000 61.67923 253 GLU B O 1
ATOM 13968 N N . LEU B 1 254 ? -59.78868 -2.13140 40.71032 1.000 61.08830 254 LEU B N 1
ATOM 13969 C CA . LEU B 1 254 ? -61.22834 -2.31413 40.86803 1.000 60.93440 254 LEU B CA 1
ATOM 13970 C C . LEU B 1 254 ? -61.63477 -3.76491 40.62967 1.000 63.30786 254 LEU B C 1
ATOM 13971 O O . LEU B 1 254 ? -62.49308 -4.29793 41.34170 1.000 64.94401 254 LEU B O 1
ATOM 13987 N N . ASN B 1 255 ? -61.03907 -4.41947 39.62964 1.000 62.85329 255 ASN B N 1
ATOM 13988 C CA . ASN B 1 255 ? -61.36826 -5.81800 39.37364 1.000 64.08961 255 ASN B CA 1
ATOM 13989 C C . ASN B 1 255 ? -60.96280 -6.70129 40.54635 1.000 65.08733 255 ASN B C 1
ATOM 13990 O O . ASN B 1 255 ? -61.70359 -7.61157 40.93399 1.000 68.74921 255 ASN B O 1
ATOM 14001 N N . GLY B 1 256 ? -59.79087 -6.45246 41.12099 1.000 64.95722 256 GLY B N 1
ATOM 14002 C CA . GLY B 1 256 ? -59.27010 -7.31439 42.16190 1.000 67.48736 256 GLY B CA 1
ATOM 14003 C C . GLY B 1 256 ? -59.03738 -8.72417 41.66194 1.000 68.61161 256 GLY B C 1
ATOM 14004 O O . GLY B 1 256 ? -59.26688 -9.01277 40.48448 1.000 70.05959 256 GLY B O 1
ATOM 14008 N N . ILE B 1 257 ? -58.58550 -9.61309 42.54287 1.000 70.37541 257 ILE B N 1
ATOM 14009 C CA . ILE B 1 257 ? -58.30432 -11.00020 42.19305 1.000 72.29118 257 ILE B CA 1
ATOM 14010 C C . ILE B 1 257 ? -59.00830 -11.90446 43.19748 1.000 75.99126 257 ILE B C 1
ATOM 14011 O O . ILE B 1 257 ? -58.86352 -11.72609 44.41247 1.000 74.89010 257 ILE B O 1
ATOM 14027 N N . LYS B 1 258 ? -59.77067 -12.86853 42.68873 1.000 75.77210 258 LYS B N 1
ATOM 14028 C CA . LYS B 1 258 ? -60.57959 -13.73497 43.53254 1.000 76.64280 258 LYS B CA 1
ATOM 14029 C C . LYS B 1 258 ? -59.72780 -14.83521 44.15528 1.000 78.28378 258 LYS B C 1
ATOM 14030 O O . LYS B 1 258 ? -58.76376 -15.32249 43.55702 1.000 77.59109 258 LYS B O 1
ATOM 14049 N N . VAL B 1 259 ? -60.10113 -15.22782 45.37197 1.000 80.05831 259 VAL B N 1
ATOM 14050 C CA . VAL B 1 259 ? -59.37170 -16.22295 46.14684 1.000 82.54992 259 VAL B CA 1
ATOM 14051 C C . VAL B 1 259 ? -60.28425 -17.41299 46.40434 1.000 83.23599 259 VAL B C 1
ATOM 14052 O O . VAL B 1 259 ? -61.47942 -17.24570 46.67123 1.000 82.47890 259 VAL B O 1
ATOM 14065 N N . ASP B 1 260 ? -59.71635 -18.61468 46.32130 1.000 84.44232 260 ASP B N 1
ATOM 14066 C CA . ASP B 1 260 ? -60.42944 -19.84557 46.65749 1.000 87.29691 260 ASP B CA 1
ATOM 14067 C C . ASP B 1 260 ? -60.16843 -20.14671 48.12754 1.000 89.69487 260 ASP B C 1
ATOM 14068 O O . ASP B 1 260 ? -59.08894 -20.61573 48.49662 1.000 91.75904 260 ASP B O 1
ATOM 14077 N N . LEU B 1 261 ? -61.16547 -19.87997 48.97256 1.000 90.42442 261 LEU B N 1
ATOM 14078 C CA . LEU B 1 261 ? -60.98634 -20.03560 50.41078 1.000 92.73991 261 LEU B CA 1
ATOM 14079 C C . LEU B 1 261 ? -60.83896 -21.49212 50.83191 1.000 96.25584 261 LEU B C 1
ATOM 14080 O O . LEU B 1 261 ? -60.34284 -21.75662 51.93210 1.000 98.75198 261 LEU B O 1
ATOM 14096 N N . GLU B 1 262 ? -61.25585 -22.44070 49.99278 1.000 96.83841 262 GLU B N 1
ATOM 14097 C CA . GLU B 1 262 ? -61.11561 -23.84928 50.34655 1.000 98.56805 262 GLU B CA 1
ATOM 14098 C C . GLU B 1 262 ? -59.64582 -24.24358 50.43072 1.000 100.77903 262 GLU B C 1
ATOM 14099 O O . GLU B 1 262 ? -59.16695 -24.68579 51.48195 1.000 103.34905 262 GLU B O 1
ATOM 14111 N N . ASN B 1 263 ? -58.90924 -24.08577 49.32716 1.000 98.64596 263 ASN B N 1
ATOM 14112 C CA . ASN B 1 263 ? -57.48333 -24.39454 49.34664 1.000 99.93636 263 ASN B CA 1
ATOM 14113 C C . ASN B 1 263 ? -56.74789 -23.54530 50.37524 1.000 101.68978 263 ASN B C 1
ATOM 14114 O O . ASN B 1 263 ? -55.69505 -23.95292 50.87906 1.000 103.67248 263 ASN B O 1
ATOM 14125 N N . LEU B 1 264 ? -57.28693 -22.37022 50.70636 1.000 100.72777 264 LEU B N 1
ATOM 14126 C CA . LEU B 1 264 ? -56.64583 -21.50959 51.69590 1.000 102.91919 264 LEU B CA 1
ATOM 14127 C C . LEU B 1 264 ? -56.80804 -22.07891 53.10140 1.000 105.46278 264 LEU B C 1
ATOM 14128 O O . LEU B 1 264 ? -55.82211 -22.29313 53.81580 1.000 108.15517 264 LEU B O 1
ATOM 14144 N N . GLN B 1 265 ? -58.05173 -22.32632 53.51939 1.000 104.28584 265 GLN B N 1
ATOM 14145 C CA . GLN B 1 265 ? -58.28586 -22.91318 54.83564 1.000 107.66782 265 GLN B CA 1
ATOM 14146 C C . GLN B 1 265 ? -57.58646 -24.26188 54.95926 1.000 108.86912 265 GLN B C 1
ATOM 14147 O O . GLN B 1 265 ? -56.87924 -24.52444 55.94103 1.000 111.13487 265 GLN B O 1
ATOM 14161 N N . LYS B 1 266 ? -57.76929 -25.12998 53.96269 1.000 106.84678 266 LYS B N 1
ATOM 14162 C CA . LYS B 1 266 ? -57.10995 -26.43050 53.97622 1.000 108.73717 266 LYS B CA 1
ATOM 14163 C C . LYS B 1 266 ? -55.59859 -26.27411 54.09167 1.000 111.15156 266 LYS B C 1
ATOM 14164 O O . LYS B 1 266 ? -54.97885 -26.78476 55.03041 1.000 114.84929 266 LYS B O 1
ATOM 14183 N N . SER B 1 267 ? -54.98555 -25.56308 53.14046 1.000 109.82465 267 SER B N 1
ATOM 14184 C CA . SER B 1 267 ? -53.53682 -25.38321 53.17420 1.000 111.70216 267 SER B CA 1
ATOM 14185 C C . SER B 1 267 ? -53.07597 -24.78971 54.49942 1.000 113.63087 267 SER B C 1
ATOM 14186 O O . SER B 1 267 ? -51.98119 -25.11268 54.97751 1.000 116.64818 267 SER B O 1
ATOM 14194 N N . THR B 1 268 ? -53.89133 -23.92545 55.10738 1.000 112.19527 268 THR B N 1
ATOM 14195 C CA . THR B 1 268 ? -53.54768 -23.38508 56.41838 1.000 114.94316 268 THR B CA 1
ATOM 14196 C C . THR B 1 268 ? -53.44594 -24.50062 57.45133 1.000 118.17613 268 THR B C 1
ATOM 14197 O O . THR B 1 268 ? -52.43205 -24.62975 58.14819 1.000 120.95638 268 THR B O 1
ATOM 14208 N N . ASN B 1 269 ? -54.49140 -25.32572 57.55838 1.000 116.78678 269 ASN B N 1
ATOM 14209 C CA . ASN B 1 269 ? -54.46359 -26.42291 58.52009 1.000 119.07428 269 ASN B CA 1
ATOM 14210 C C . ASN B 1 269 ? -53.37253 -27.43340 58.18702 1.000 122.02662 269 ASN B C 1
ATOM 14211 O O . ASN B 1 269 ? -52.83056 -28.08090 59.09014 1.000 125.39998 269 ASN B O 1
ATOM 14222 N N . GLU B 1 270 ? -53.03510 -27.58032 56.90369 1.000 120.50852 270 GLU B N 1
ATOM 14223 C CA . GLU B 1 270 ? -51.99508 -28.52556 56.50823 1.000 121.43933 270 GLU B CA 1
ATOM 14224 C C . GLU B 1 270 ? -50.62070 -28.05173 56.96520 1.000 125.66585 270 GLU B C 1
ATOM 14225 O O . GLU B 1 270 ? -49.89266 -28.78719 57.64340 1.000 128.51840 270 GLU B O 1
ATOM 14237 N N . ILE B 1 271 ? -50.24207 -26.82519 56.59346 1.000 124.78503 271 ILE B N 1
ATOM 14238 C CA . ILE B 1 271 ? -48.97042 -26.27758 57.05768 1.000 127.77822 271 ILE B CA 1
ATOM 14239 C C . ILE B 1 271 ? -48.96279 -26.17918 58.57621 1.000 129.82076 271 ILE B C 1
ATOM 14240 O O . ILE B 1 271 ? -47.90057 -26.24928 59.20883 1.000 132.45437 271 ILE B O 1
ATOM 14256 N N . LEU B 1 272 ? -50.13979 -26.01890 59.18671 1.000 128.39327 272 LEU B N 1
ATOM 14257 C CA . LEU B 1 272 ? -50.22358 -26.04137 60.64268 1.000 129.81647 272 LEU B CA 1
ATOM 14258 C C . LEU B 1 272 ? -49.88454 -27.42344 61.18776 1.000 132.76497 272 LEU B C 1
ATOM 14259 O O . LEU B 1 272 ? -49.16083 -27.54373 62.18267 1.000 135.58719 272 LEU B O 1
ATOM 14275 N N . ASN B 1 273 ? -50.39588 -28.47939 60.54877 1.000 131.21213 273 ASN B N 1
ATOM 14276 C CA . ASN B 1 273 ? -50.05972 -29.83200 60.97937 1.000 133.37610 273 ASN B CA 1
ATOM 14277 C C . ASN B 1 273 ? -48.58747 -30.14342 60.74727 1.000 136.48190 273 ASN B C 1
ATOM 14278 O O . ASN B 1 273 ? -47.98672 -30.89293 61.52408 1.000 139.66479 273 ASN B O 1
ATOM 14289 N N . GLU B 1 274 ? -47.99075 -29.59021 59.68885 1.000 135.51270 274 GLU B N 1
ATOM 14290 C CA . GLU B 1 274 ? -46.55536 -29.76280 59.49155 1.000 136.87233 274 GLU B CA 1
ATOM 14291 C C . GLU B 1 274 ? -45.76456 -29.01502 60.55733 1.000 140.03434 274 GLU B C 1
ATOM 14292 O O . GLU B 1 274 ? -44.71149 -29.48630 61.00217 1.000 142.46020 274 GLU B O 1
ATOM 14304 N N . LEU B 1 275 ? -46.25583 -27.84661 60.97877 1.000 139.00211 275 LEU B N 1
ATOM 14305 C CA . LEU B 1 275 ? -45.55871 -27.08030 62.00698 1.000 140.67139 275 LEU B CA 1
ATOM 14306 C C . LEU B 1 275 ? -45.67335 -27.75489 63.36957 1.000 143.31259 275 LEU B C 1
ATOM 14307 O O . LEU B 1 275 ? -44.68400 -27.85167 64.10607 1.000 145.43940 275 LEU B O 1
ATOM 14323 N N . ASN B 1 276 ? -46.87107 -28.22909 63.72143 1.000 142.19162 276 ASN B N 1
ATOM 14324 C CA . ASN B 1 276 ? -47.05333 -28.91561 64.99679 1.000 143.72592 276 ASN B CA 1
ATOM 14325 C C . ASN B 1 276 ? -46.33201 -30.25800 65.00509 1.000 146.36979 276 ASN B C 1
ATOM 14326 O O . ASN B 1 276 ? -45.59974 -30.57477 65.94973 1.000 148.94457 276 ASN B O 1
ATOM 14337 N N . ILE B 1 277 ? -46.53578 -31.06646 63.96280 1.000 145.17428 277 ILE B N 1
ATOM 14338 C CA . ILE B 1 277 ? -45.83872 -32.34670 63.86618 1.000 146.81896 277 ILE B CA 1
ATOM 14339 C C . ILE B 1 277 ? -44.33176 -32.12886 63.92294 1.000 149.07172 277 ILE B C 1
ATOM 14340 O O . ILE B 1 277 ? -43.60932 -32.83033 64.64162 1.000 151.75087 277 ILE B O 1
ATOM 14356 N N . GLU B 1 278 ? -43.83733 -31.14338 63.17108 1.000 147.92366 278 GLU B N 1
ATOM 14357 C CA . GLU B 1 278 ? -42.41024 -30.83843 63.18777 1.000 149.59599 278 GLU B CA 1
ATOM 14358 C C . GLU B 1 278 ? -41.94650 -30.46814 64.59209 1.000 151.27080 278 GLU B C 1
ATOM 14359 O O . GLU B 1 278 ? -40.91353 -30.95501 65.06762 1.000 152.83909 278 GLU B O 1
ATOM 14371 N N . LYS B 1 279 ? -42.70671 -29.61041 65.27546 1.000 150.47768 279 LYS B N 1
ATOM 14372 C CA . LYS B 1 279 ? -42.30977 -29.14917 66.60224 1.000 151.67533 279 LYS B CA 1
ATOM 14373 C C . LYS B 1 279 ? -42.29541 -30.29910 67.60428 1.000 153.10095 279 LYS B C 1
ATOM 14374 O O . LYS B 1 279 ? -41.27368 -30.57138 68.24544 1.000 152.92121 279 LYS B O 1
ATOM 14393 N N . ASP B 1 280 ? -43.43001 -30.98577 67.75512 1.000 153.35441 280 ASP B N 1
ATOM 14394 C CA . ASP B 1 280 ? -43.52888 -32.05823 68.74062 1.000 153.99609 280 ASP B CA 1
ATOM 14395 C C . ASP B 1 280 ? -42.55901 -33.19080 68.42157 1.000 154.41865 280 ASP B C 1
ATOM 14396 O O . ASP B 1 280 ? -41.68903 -33.52957 69.23222 1.000 155.36576 280 ASP B O 1
ATOM 14405 N N . ASN B 1 281 ? -42.69754 -33.79468 67.23821 1.000 153.79685 281 ASN B N 1
ATOM 14406 C CA . ASN B 1 281 ? -41.85458 -34.93622 66.89487 1.000 154.95090 281 ASN B CA 1
ATOM 14407 C C . ASN B 1 281 ? -40.37765 -34.56159 66.91865 1.000 155.87124 281 ASN B C 1
ATOM 14408 O O . ASN B 1 281 ? -39.54377 -35.32872 67.41467 1.000 156.76459 281 ASN B O 1
ATOM 14419 N N . LEU B 1 282 ? -40.03506 -33.38935 66.39244 1.000 155.65123 282 LEU B N 1
ATOM 14420 C CA . LEU B 1 282 ? -38.64549 -32.94675 66.35032 1.000 155.40225 282 LEU B CA 1
ATOM 14421 C C . LEU B 1 282 ? -38.47220 -31.63521 67.10915 1.000 154.70282 282 LEU B C 1
ATOM 14422 O O . LEU B 1 282 ? -38.39877 -31.62368 68.33804 1.000 154.51872 282 LEU B O 1
ATOM 14438 N N . ILE B 1 334 ? -32.20696 -30.08060 58.65140 1.000 151.25129 334 ILE B N 1
ATOM 14439 C CA . ILE B 1 334 ? -33.49858 -30.60433 58.22616 1.000 152.57535 334 ILE B CA 1
ATOM 14440 C C . ILE B 1 334 ? -34.60334 -30.02700 59.10385 1.000 150.77616 334 ILE B C 1
ATOM 14441 O O . ILE B 1 334 ? -35.38749 -29.18325 58.66578 1.000 149.15149 334 ILE B O 1
ATOM 14457 N N . SER B 1 335 ? -34.64747 -30.48891 60.35507 1.000 150.93032 335 SER B N 1
ATOM 14458 C CA . SER B 1 335 ? -35.73519 -30.11452 61.25323 1.000 151.24907 335 SER B CA 1
ATOM 14459 C C . SER B 1 335 ? -35.78613 -28.60582 61.46645 1.000 149.64982 335 SER B C 1
ATOM 14460 O O . SER B 1 335 ? -36.84760 -27.98393 61.33833 1.000 148.70214 335 SER B O 1
ATOM 14468 N N . LEU B 1 336 ? -34.64454 -27.99852 61.79380 1.000 150.11694 336 LEU B N 1
ATOM 14469 C CA . LEU B 1 336 ? -34.62321 -26.57680 62.12469 1.000 150.14869 336 LEU B CA 1
ATOM 14470 C C . LEU B 1 336 ? -35.05965 -25.72542 60.93649 1.000 148.63729 336 LEU B C 1
ATOM 14471 O O . LEU B 1 336 ? -36.08048 -25.02873 60.99377 1.000 147.10969 336 LEU B O 1
ATOM 14487 N N . ARG B 1 337 ? -34.28937 -25.76373 59.84564 1.000 148.39637 337 ARG B N 1
ATOM 14488 C CA . ARG B 1 337 ? -34.62030 -24.93967 58.68754 1.000 146.95874 337 ARG B CA 1
ATOM 14489 C C . ARG B 1 337 ? -36.01692 -25.24750 58.16327 1.000 145.73815 337 ARG B C 1
ATOM 14490 O O . ARG B 1 337 ? -36.71290 -24.34317 57.68447 1.000 143.94487 337 ARG B O 1
ATOM 14511 N N . ASN B 1 338 ? -36.44942 -26.50812 58.24922 1.000 145.81652 338 ASN B N 1
ATOM 14512 C CA . ASN B 1 338 ? -37.82286 -26.83263 57.87963 1.000 144.82184 338 ASN B CA 1
ATOM 14513 C C . ASN B 1 338 ? -38.81306 -26.09153 58.77052 1.000 143.64256 338 ASN B C 1
ATOM 14514 O O . ASN B 1 338 ? -39.83393 -25.58297 58.29009 1.000 142.56530 338 ASN B O 1
ATOM 14525 N N . TYR B 1 339 ? -38.52317 -26.00870 60.07250 1.000 144.07101 339 TYR B N 1
ATOM 14526 C CA . TYR B 1 339 ? -39.38563 -25.24378 60.96737 1.000 142.96334 339 TYR B CA 1
ATOM 14527 C C . TYR B 1 339 ? -39.39232 -23.76677 60.59216 1.000 141.16611 339 TYR B C 1
ATOM 14528 O O . TYR B 1 339 ? -40.43712 -23.10833 60.65634 1.000 139.14894 339 TYR B O 1
ATOM 14546 N N . ARG B 1 340 ? -38.23307 -23.22302 60.21113 1.000 141.56630 340 ARG B N 1
ATOM 14547 C CA . ARG B 1 340 ? -38.19528 -21.85337 59.70622 1.000 140.26360 340 ARG B CA 1
ATOM 14548 C C . ARG B 1 340 ? -39.14973 -21.68559 58.53048 1.000 138.09941 340 ARG B C 1
ATOM 14549 O O . ARG B 1 340 ? -39.96423 -20.75439 58.50006 1.000 135.17974 340 ARG B O 1
ATOM 14570 N N . ARG B 1 341 ? -39.06077 -22.58749 57.54961 1.000 139.29994 341 ARG B N 1
ATOM 14571 C CA . ARG B 1 341 ? -39.94025 -22.51861 56.38690 1.000 137.84427 341 ARG B CA 1
ATOM 14572 C C . ARG B 1 341 ? -41.40534 -22.51234 56.80712 1.000 135.62894 341 ARG B C 1
ATOM 14573 O O . ARG B 1 341 ? -42.17302 -21.62289 56.41883 1.000 132.45858 341 ARG B O 1
ATOM 14594 N N . LEU B 1 342 ? -41.80959 -23.49735 57.61313 1.000 136.55511 342 LEU B N 1
ATOM 14595 C CA . LEU B 1 342 ? -43.21546 -23.61281 57.98837 1.000 134.94762 342 LEU B CA 1
ATOM 14596 C C . LEU B 1 342 ? -43.67564 -22.41147 58.80586 1.000 131.97564 342 LEU B C 1
ATOM 14597 O O . LEU B 1 342 ? -44.81871 -21.95928 58.66786 1.000 129.10991 342 LEU B O 1
ATOM 14613 N N . TYR B 1 343 ? -42.80273 -21.87966 59.66299 1.000 133.30098 343 TYR B N 1
ATOM 14614 C CA . TYR B 1 343 ? -43.18967 -20.75460 60.50829 1.000 131.93943 343 TYR B CA 1
ATOM 14615 C C . TYR B 1 343 ? -43.36248 -19.48519 59.68233 1.000 128.99627 343 TYR B C 1
ATOM 14616 O O . TYR B 1 343 ? -44.43852 -18.87555 59.67484 1.000 126.14972 343 TYR B O 1
ATOM 14634 N N . LYS B 1 344 ? -42.30719 -19.06850 58.97606 1.000 129.81805 344 LYS B N 1
ATOM 14635 C CA . LYS B 1 344 ? -42.40164 -17.85621 58.16866 1.000 127.07768 344 LYS B CA 1
ATOM 14636 C C . LYS B 1 344 ? -43.50890 -17.96154 57.12719 1.000 124.10833 344 LYS B C 1
ATOM 14637 O O . LYS B 1 344 ? -44.15971 -16.95996 56.81009 1.000 121.54726 344 LYS B O 1
ATOM 14656 N N . LEU B 1 345 ? -43.74440 -19.16021 56.59145 1.000 124.77087 345 LEU B N 1
ATOM 14657 C CA . LEU B 1 345 ? -44.79294 -19.33061 55.59006 1.000 121.38966 345 LEU B CA 1
ATOM 14658 C C . LEU B 1 345 ? -46.17792 -19.24482 56.22458 1.000 118.85904 345 LEU B C 1
ATOM 14659 O O . LEU B 1 345 ? -47.07494 -18.56413 55.70645 1.000 115.26518 345 LEU B O 1
ATOM 14675 N N . TYR B 1 346 ? -46.36873 -19.92811 57.35455 1.000 121.21530 346 TYR B N 1
ATOM 14676 C CA . TYR B 1 346 ? -47.67331 -19.92867 58.00669 1.000 119.88966 346 TYR B CA 1
ATOM 14677 C C . TYR B 1 346 ? -48.03161 -18.54338 58.53204 1.000 117.53669 346 TYR B C 1
ATOM 14678 O O . TYR B 1 346 ? -49.18943 -18.11692 58.43834 1.000 115.50579 346 TYR B O 1
ATOM 14696 N N . SER B 1 347 ? -47.05355 -17.82443 59.08194 1.000 119.39982 347 SER B N 1
ATOM 14697 C CA . SER B 1 347 ? -47.30803 -16.52857 59.70396 1.000 118.67474 347 SER B CA 1
ATOM 14698 C C . SER B 1 347 ? -47.22875 -15.38562 58.69365 1.000 116.01686 347 SER B C 1
ATOM 14699 O O . SER B 1 347 ? -48.19324 -14.63365 58.52106 1.000 113.14532 347 SER B O 1
ATOM 14707 N N . ALA B 1 348 ? -46.08676 -15.24474 58.01851 1.000 116.13072 348 ALA B N 1
ATOM 14708 C CA . ALA B 1 348 ? -45.88007 -14.11542 57.11892 1.000 115.17300 348 ALA B CA 1
ATOM 14709 C C . ALA B 1 348 ? -46.74249 -14.18129 55.86537 1.000 112.84431 348 ALA B C 1
ATOM 14710 O O . ALA B 1 348 ? -46.66546 -13.26108 55.04330 1.000 113.74942 348 ALA B O 1
ATOM 14717 N N . PHE B 1 349 ? -47.55110 -15.22659 55.68924 1.000 110.72494 349 PHE B N 1
ATOM 14718 C CA . PHE B 1 349 ? -48.43248 -15.30327 54.53123 1.000 107.82617 349 PHE B CA 1
ATOM 14719 C C . PHE B 1 349 ? -49.78744 -15.90164 54.88601 1.000 106.18449 349 PHE B C 1
ATOM 14720 O O . PHE B 1 349 ? -50.80785 -15.20813 54.82438 1.000 102.66320 349 PHE B O 1
ATOM 14737 N N . TYR B 1 350 ? -49.81388 -17.18976 55.24657 1.000 108.96744 350 TYR B N 1
ATOM 14738 C CA . TYR B 1 350 ? -51.09490 -17.85641 55.47037 1.000 107.98124 350 TYR B CA 1
ATOM 14739 C C . TYR B 1 350 ? -51.95791 -17.11414 56.48347 1.000 105.26845 350 TYR B C 1
ATOM 14740 O O . TYR B 1 350 ? -53.19057 -17.19015 56.42235 1.000 102.08605 350 TYR B O 1
ATOM 14758 N N . LEU B 1 351 ? -51.33795 -16.39299 57.41738 1.000 106.12169 351 LEU B N 1
ATOM 14759 C CA . LEU B 1 351 ? -52.09190 -15.64327 58.41474 1.000 105.03621 351 LEU B CA 1
ATOM 14760 C C . LEU B 1 351 ? -52.36126 -14.20417 57.99523 1.000 102.05109 351 LEU B C 1
ATOM 14761 O O . LEU B 1 351 ? -53.37649 -13.62890 58.40514 1.000 99.03848 351 LEU B O 1
ATOM 14777 N N . LYS B 1 352 ? -51.47833 -13.60888 57.18942 1.000 102.97830 352 LYS B N 1
ATOM 14778 C CA . LYS B 1 352 ? -51.65537 -12.22018 56.77877 1.000 100.34327 352 LYS B CA 1
ATOM 14779 C C . LYS B 1 352 ? -52.62030 -12.07996 55.60811 1.000 96.75819 352 LYS B C 1
ATOM 14780 O O . LYS B 1 352 ? -53.26093 -11.03250 55.46216 1.000 92.50636 352 LYS B O 1
ATOM 14799 N N . LEU B 1 353 ? -52.73853 -13.11360 54.76836 1.000 95.79082 353 LEU B N 1
ATOM 14800 C CA . LEU B 1 353 ? -53.56038 -12.98279 53.56633 1.000 93.42864 353 LEU B CA 1
ATOM 14801 C C . LEU B 1 353 ? -55.03369 -12.78902 53.89737 1.000 91.65283 353 LEU B C 1
ATOM 14802 O O . LEU B 1 353 ? -55.66374 -11.89053 53.31062 1.000 88.20380 353 LEU B O 1
ATOM 14818 N N . PRO B 1 354 ? -55.64735 -13.56766 54.80577 1.000 93.63478 354 PRO B N 1
ATOM 14819 C CA . PRO B 1 354 ? -57.08433 -13.39685 55.07061 1.000 89.46842 354 PRO B CA 1
ATOM 14820 C C . PRO B 1 354 ? -57.45904 -11.96882 55.43471 1.000 88.19255 354 PRO B C 1
ATOM 14821 O O . PRO B 1 354 ? -58.61455 -11.56355 55.27194 1.000 87.13127 354 PRO B O 1
ATOM 14832 N N . LEU B 1 355 ? -56.48604 -11.19622 55.92448 1.000 88.32022 355 LEU B N 1
ATOM 14833 C CA . LEU B 1 355 ? -56.75613 -9.82190 56.33109 1.000 88.11693 355 LEU B CA 1
ATOM 14834 C C . LEU B 1 355 ? -57.19224 -8.94604 55.16391 1.000 86.31152 355 LEU B C 1
ATOM 14835 O O . LEU B 1 355 ? -57.84523 -7.91980 55.38491 1.000 85.02756 355 LEU B O 1
ATOM 14851 N N . HIS B 1 356 ? -56.84945 -9.32418 53.93159 1.000 86.43360 356 HIS B N 1
ATOM 14852 C CA . HIS B 1 356 ? -57.17877 -8.53296 52.75420 1.000 82.77737 356 HIS B CA 1
ATOM 14853 C C . HIS B 1 356 ? -58.36588 -9.08166 51.97411 1.000 82.17057 356 HIS B C 1
ATOM 14854 O O . HIS B 1 356 ? -58.88913 -8.37871 51.10312 1.000 80.42658 356 HIS B O 1
ATOM 14868 N N . ILE B 1 357 ? -58.80315 -10.30993 52.26441 1.000 83.87751 357 ILE B N 1
ATOM 14869 C CA . ILE B 1 357 ? -59.89751 -10.90749 51.51179 1.000 82.55663 357 ILE B CA 1
ATOM 14870 C C . ILE B 1 357 ? -61.17344 -10.11423 51.74717 1.000 82.36441 357 ILE B C 1
ATOM 14871 O O . ILE B 1 357 ? -61.49942 -9.74469 52.88192 1.000 84.08213 357 ILE B O 1
ATOM 14887 N N . ASN B 1 358 ? -61.90886 -9.85274 50.67011 1.000 83.45881 358 ASN B N 1
ATOM 14888 C CA . ASN B 1 358 ? -63.23016 -9.24759 50.78014 1.000 83.75933 358 ASN B CA 1
ATOM 14889 C C . ASN B 1 358 ? -64.20372 -10.32443 51.24228 1.000 86.78574 358 ASN B C 1
ATOM 14890 O O . ASN B 1 358 ? -64.43804 -11.30666 50.52960 1.000 85.85248 358 ASN B O 1
ATOM 14901 N N . THR B 1 359 ? -64.75721 -10.14769 52.44323 1.000 89.25437 359 THR B N 1
ATOM 14902 C CA . THR B 1 359 ? -65.61320 -11.17445 53.02842 1.000 89.25301 359 THR B CA 1
ATOM 14903 C C . THR B 1 359 ? -66.78529 -11.52450 52.11924 1.000 89.54387 359 THR B C 1
ATOM 14904 O O . THR B 1 359 ? -67.21161 -12.68506 52.07754 1.000 88.82884 359 THR B O 1
ATOM 14915 N N . LYS B 1 360 ? -67.30883 -10.54823 51.37701 1.000 88.05018 360 LYS B N 1
ATOM 14916 C CA . LYS B 1 360 ? -68.50008 -10.76519 50.56480 1.000 86.86221 360 LYS B CA 1
ATOM 14917 C C . LYS B 1 360 ? -68.19415 -11.32223 49.18063 1.000 87.46777 360 LYS B C 1
ATOM 14918 O O . LYS B 1 360 ? -68.99557 -12.09961 48.64778 1.000 87.52323 360 LYS B O 1
ATOM 14937 N N . THR B 1 361 ? -67.06450 -10.94269 48.57928 1.000 86.66937 361 THR B N 1
ATOM 14938 C CA . THR B 1 361 ? -66.72013 -11.38519 47.23515 1.000 84.66660 361 THR B CA 1
ATOM 14939 C C . THR B 1 361 ? -65.49185 -12.28291 47.18425 1.000 82.13633 361 THR B C 1
ATOM 14940 O O . THR B 1 361 ? -65.18847 -12.82185 46.11562 1.000 81.53176 361 THR B O 1
ATOM 14951 N N . ASN B 1 362 ? -64.78252 -12.45757 48.29827 1.000 82.92881 362 ASN B N 1
ATOM 14952 C CA . ASN B 1 362 ? -63.55420 -13.24965 48.34539 1.000 84.08660 362 ASN B CA 1
ATOM 14953 C C . ASN B 1 362 ? -62.47465 -12.69105 47.42404 1.000 81.05999 362 ASN B C 1
ATOM 14954 O O . ASN B 1 362 ? -61.58431 -13.42577 46.98524 1.000 78.33270 362 ASN B O 1
ATOM 14965 N N . LYS B 1 363 ? -62.53756 -11.39636 47.12898 1.000 81.45164 363 LYS B N 1
ATOM 14966 C CA . LYS B 1 363 ? -61.59158 -10.74771 46.23417 1.000 79.04191 363 LYS B CA 1
ATOM 14967 C C . LYS B 1 363 ? -60.59412 -9.91396 47.02519 1.000 76.77060 363 LYS B C 1
ATOM 14968 O O . LYS B 1 363 ? -60.93847 -9.31063 48.04623 1.000 76.79989 363 LYS B O 1
ATOM 14987 N N . ILE B 1 364 ? -59.35493 -9.89135 46.54568 1.000 75.23958 364 ILE B N 1
ATOM 14988 C CA . ILE B 1 364 ? -58.32411 -8.99390 47.04914 1.000 73.38769 364 ILE B CA 1
ATOM 14989 C C . ILE B 1 364 ? -58.21300 -7.82180 46.08793 1.000 69.97910 364 ILE B C 1
ATOM 14990 O O . ILE B 1 364 ? -58.17661 -8.01271 44.86607 1.000 70.16020 364 ILE B O 1
ATOM 15006 N N . HIS B 1 365 ? -58.16057 -6.61104 46.63321 1.000 68.79777 365 HIS B N 1
ATOM 15007 C CA . HIS B 1 365 ? -58.00138 -5.39114 45.84473 1.000 67.70063 365 HIS B CA 1
ATOM 15008 C C . HIS B 1 365 ? -56.70524 -4.72474 46.28970 1.000 66.67576 365 HIS B C 1
ATOM 15009 O O . HIS B 1 365 ? -56.70353 -3.83167 47.14082 1.000 66.11626 365 HIS B O 1
ATOM 15023 N N . THR B 1 366 ? -55.59543 -5.17404 45.70939 1.000 65.43975 366 THR B N 1
ATOM 15024 C CA . THR B 1 366 ? -54.29971 -4.59796 46.02219 1.000 66.07556 366 THR B CA 1
ATOM 15025 C C . THR B 1 366 ? -54.23701 -3.14521 45.55234 1.000 63.84718 366 THR B C 1
ATOM 15026 O O . THR B 1 366 ? -55.14996 -2.62700 44.90219 1.000 64.31164 366 THR B O 1
ATOM 15037 N N . THR B 1 367 ? -53.13463 -2.48473 45.89427 1.000 64.19837 367 THR B N 1
ATOM 15038 C CA . THR B 1 367 ? -52.89350 -1.09764 45.51828 1.000 63.07601 367 THR B CA 1
ATOM 15039 C C . THR B 1 367 ? -51.62287 -1.03433 44.68610 1.000 61.15474 367 THR B C 1
ATOM 15040 O O . THR B 1 367 ? -50.53481 -1.33438 45.18858 1.000 59.90142 367 THR B O 1
ATOM 15051 N N . PHE B 1 368 ? -51.76420 -0.64628 43.42098 1.000 58.60020 368 PHE B N 1
ATOM 15052 C CA . PHE B 1 368 ? -50.63216 -0.51969 42.51453 1.000 58.03961 368 PHE B CA 1
ATOM 15053 C C . PHE B 1 368 ? -50.09778 0.90548 42.54227 1.000 56.35304 368 PHE B C 1
ATOM 15054 O O . PHE B 1 368 ? -50.85175 1.86525 42.35484 1.000 57.18943 368 PHE B O 1
ATOM 15071 N N . ASN B 1 369 ? -48.80028 1.03570 42.77990 1.000 54.68903 369 ASN B N 1
ATOM 15072 C CA . ASN B 1 369 ? -48.09772 2.30198 42.64685 1.000 54.62177 369 ASN B CA 1
ATOM 15073 C C . ASN B 1 369 ? -47.37961 2.30795 41.30590 1.000 51.85975 369 ASN B C 1
ATOM 15074 O O . ASN B 1 369 ? -46.63629 1.37083 40.99668 1.000 50.66972 369 ASN B O 1
ATOM 15085 N N . GLN B 1 370 ? -47.60659 3.35153 40.50733 1.000 48.11339 370 GLN B N 1
ATOM 15086 C CA . GLN B 1 370 ? -46.98686 3.41324 39.19132 1.000 53.50733 370 GLN B CA 1
ATOM 15087 C C . GLN B 1 370 ? -45.70490 4.23571 39.15490 1.000 49.99401 370 GLN B C 1
ATOM 15088 O O . GLN B 1 370 ? -44.90764 4.04824 38.23119 1.000 49.71577 370 GLN B O 1
ATOM 15102 N N . LEU B 1 371 ? -45.46651 5.11214 40.13104 1.000 48.95681 371 LEU B N 1
ATOM 15103 C CA . LEU B 1 371 ? -44.28186 5.97140 40.12188 1.000 48.64551 371 LEU B CA 1
ATOM 15104 C C . LEU B 1 371 ? -43.66900 6.08547 41.51505 1.000 49.15880 371 LEU B C 1
ATOM 15105 O O . LEU B 1 371 ? -43.37074 7.17746 42.00080 1.000 52.12421 371 LEU B O 1
ATOM 15121 N N . LYS B 1 372 ? -43.44648 4.94550 42.17075 1.000 48.94343 372 LYS B N 1
ATOM 15122 C CA . LYS B 1 372 ? -42.82897 4.94019 43.48881 1.000 50.87961 372 LYS B CA 1
ATOM 15123 C C . LYS B 1 372 ? -41.61168 4.03172 43.58790 1.000 49.63203 372 LYS B C 1
ATOM 15124 O O . LYS B 1 372 ? -41.03560 3.91804 44.67447 1.000 53.12462 372 LYS B O 1
ATOM 15143 N N . THR B 1 373 ? -41.19647 3.40368 42.49502 1.000 50.39245 373 THR B N 1
ATOM 15144 C CA . THR B 1 373 ? -39.95738 2.64631 42.42770 1.000 49.39816 373 THR B CA 1
ATOM 15145 C C . THR B 1 373 ? -38.87994 3.46521 41.72456 1.000 48.41974 373 THR B C 1
ATOM 15146 O O . THR B 1 373 ? -39.16284 4.43245 41.01317 1.000 45.74283 373 THR B O 1
ATOM 15157 N N . PHE B 1 374 ? -37.62755 3.04924 41.92456 1.000 48.96400 374 PHE B N 1
ATOM 15158 C CA . PHE B 1 374 ? -36.50854 3.72105 41.27049 1.000 49.81227 374 PHE B CA 1
ATOM 15159 C C . PHE B 1 374 ? -36.55206 3.52572 39.75799 1.000 49.22838 374 PHE B C 1
ATOM 15160 O O . PHE B 1 374 ? -36.35497 4.48031 38.99639 1.000 47.56962 374 PHE B O 1
ATOM 15177 N N . SER B 1 375 ? -36.81449 2.29717 39.30549 1.000 47.01232 375 SER B N 1
ATOM 15178 C CA . SER B 1 375 ? -36.78375 1.99162 37.87877 1.000 48.33746 375 SER B CA 1
ATOM 15179 C C . SER B 1 375 ? -38.00619 2.51829 37.13976 1.000 49.10685 375 SER B C 1
ATOM 15180 O O . SER B 1 375 ? -37.93213 2.77835 35.93280 1.000 46.31592 375 SER B O 1
ATOM 15188 N N . GLY B 1 376 ? -39.13066 2.66680 37.83317 1.000 48.87463 376 GLY B N 1
ATOM 15189 C CA . GLY B 1 376 ? -40.40071 2.93455 37.19677 1.000 47.06978 376 GLY B CA 1
ATOM 15190 C C . GLY B 1 376 ? -41.30126 1.72396 37.06420 1.000 47.83713 376 GLY B C 1
ATOM 15191 O O . GLY B 1 376 ? -42.43416 1.86589 36.58675 1.000 46.31242 376 GLY B O 1
ATOM 15195 N N . ARG B 1 377 ? -40.83213 0.53983 37.45380 1.000 47.56623 377 ARG B N 1
ATOM 15196 C CA . ARG B 1 377 ? -41.69072 -0.63268 37.46462 1.000 48.63492 377 ARG B CA 1
ATOM 15197 C C . ARG B 1 377 ? -42.84080 -0.43236 38.44571 1.000 50.16132 377 ARG B C 1
ATOM 15198 O O . ARG B 1 377 ? -42.79821 0.42455 39.33293 1.000 49.42538 377 ARG B O 1
ATOM 15219 N N . PHE B 1 378 ? -43.87763 -1.24655 38.28171 1.000 50.55769 378 PHE B N 1
ATOM 15220 C CA . PHE B 1 378 ? -44.97110 -1.25117 39.23811 1.000 51.92469 378 PHE B CA 1
ATOM 15221 C C . PHE B 1 378 ? -44.51544 -1.82025 40.57597 1.000 54.41565 378 PHE B C 1
ATOM 15222 O O . PHE B 1 378 ? -43.61387 -2.66038 40.65065 1.000 55.41379 378 PHE B O 1
ATOM 15239 N N . SER B 1 379 ? -45.15285 -1.34892 41.64070 1.000 55.33238 379 SER B N 1
ATOM 15240 C CA . SER B 1 379 ? -45.09734 -2.00319 42.93674 1.000 55.79787 379 SER B CA 1
ATOM 15241 C C . SER B 1 379 ? -46.51313 -2.07578 43.48835 1.000 56.63776 379 SER B C 1
ATOM 15242 O O . SER B 1 379 ? -47.40101 -1.31959 43.08455 1.000 53.75852 379 SER B O 1
ATOM 15250 N N . SER B 1 380 ? -46.72042 -3.00854 44.40878 1.000 61.18495 380 SER B N 1
ATOM 15251 C CA . SER B 1 380 ? -48.02418 -3.21365 45.01468 1.000 61.95648 380 SER B CA 1
ATOM 15252 C C . SER B 1 380 ? -47.86790 -3.35782 46.51917 1.000 63.16302 380 SER B C 1
ATOM 15253 O O . SER B 1 380 ? -46.80714 -3.73114 47.02677 1.000 64.33987 380 SER B O 1
ATOM 15261 N N . GLU B 1 381 ? -48.94841 -3.04856 47.22757 1.000 63.80915 381 GLU B N 1
ATOM 15262 C CA . GLU B 1 381 ? -48.96214 -3.13405 48.67628 1.000 65.12283 381 GLU B CA 1
ATOM 15263 C C . GLU B 1 381 ? -50.37860 -3.43541 49.13894 1.000 66.19175 381 GLU B C 1
ATOM 15264 O O . GLU B 1 381 ? -51.35489 -3.03435 48.49810 1.000 64.35564 381 GLU B O 1
ATOM 15276 N N . LYS B 1 382 ? -50.47575 -4.15835 50.25732 1.000 66.51362 382 LYS B N 1
ATOM 15277 C CA . LYS B 1 382 ? -51.74584 -4.44027 50.91439 1.000 66.10049 382 LYS B CA 1
ATOM 15278 C C . LYS B 1 382 ? -52.66532 -5.26075 50.01793 1.000 66.55324 382 LYS B C 1
ATOM 15279 O O . LYS B 1 382 ? -53.78841 -4.83087 49.72260 1.000 64.01475 382 LYS B O 1
ATOM 15298 N N . PRO B 1 383 ? -52.23551 -6.44996 49.56676 1.000 67.91368 383 PRO B N 1
ATOM 15299 C CA . PRO B 1 383 ? -50.91287 -7.04139 49.79393 1.000 68.31030 383 PRO B CA 1
ATOM 15300 C C . PRO B 1 383 ? -49.89950 -6.72019 48.69406 1.000 68.46913 383 PRO B C 1
ATOM 15301 O O . PRO B 1 383 ? -50.27513 -6.27184 47.60968 1.000 65.36488 383 PRO B O 1
ATOM 15312 N N . ASN B 1 384 ? -48.62173 -6.95598 48.98221 1.000 68.56142 384 ASN B N 1
ATOM 15313 C CA . ASN B 1 384 ? -47.56747 -6.84085 47.98132 1.000 66.31634 384 ASN B CA 1
ATOM 15314 C C . ASN B 1 384 ? -47.53195 -8.13587 47.17915 1.000 69.68742 384 ASN B C 1
ATOM 15315 O O . ASN B 1 384 ? -47.05804 -9.16669 47.66920 1.000 71.45466 384 ASN B O 1
ATOM 15326 N N . LEU B 1 385 ? -48.02833 -8.08453 45.94135 1.000 68.22493 385 LEU B N 1
ATOM 15327 C CA . LEU B 1 385 ? -48.18584 -9.30594 45.15947 1.000 68.91236 385 LEU B CA 1
ATOM 15328 C C . LEU B 1 385 ? -46.84899 -9.97387 44.87013 1.000 71.06742 385 LEU B C 1
ATOM 15329 O O . LEU B 1 385 ? -46.78087 -11.20433 44.77093 1.000 73.13740 385 LEU B O 1
ATOM 15345 N N . GLN B 1 386 ? -45.78018 -9.19302 44.72691 1.000 69.08257 386 GLN B N 1
ATOM 15346 C CA . GLN B 1 386 ? -44.48182 -9.76879 44.40351 1.000 69.80496 386 GLN B CA 1
ATOM 15347 C C . GLN B 1 386 ? -43.82032 -10.44179 45.59866 1.000 72.49435 386 GLN B C 1
ATOM 15348 O O . GLN B 1 386 ? -42.83169 -11.15932 45.41382 1.000 72.64078 386 GLN B O 1
ATOM 15362 N N . GLN B 1 387 ? -44.33945 -10.23735 46.80810 1.000 74.09773 387 GLN B N 1
ATOM 15363 C CA . GLN B 1 387 ? -43.87012 -10.93995 47.99460 1.000 77.31768 387 GLN B CA 1
ATOM 15364 C C . GLN B 1 387 ? -44.71778 -12.16525 48.31942 1.000 78.30968 387 GLN B C 1
ATOM 15365 O O . GLN B 1 387 ? -44.50664 -12.79562 49.36013 1.000 78.98024 387 GLN B O 1
ATOM 15379 N N . ILE B 1 388 ? -45.66718 -12.51462 47.45785 1.000 78.63357 388 ILE B N 1
ATOM 15380 C CA . ILE B 1 388 ? -46.46832 -13.72306 47.63289 1.000 80.63885 388 ILE B CA 1
ATOM 15381 C C . ILE B 1 388 ? -45.61154 -14.91007 47.20499 1.000 85.02348 388 ILE B C 1
ATOM 15382 O O . ILE B 1 388 ? -44.88476 -14.81391 46.20446 1.000 85.38695 388 ILE B O 1
ATOM 15398 N N . PRO B 1 389 ? -45.65013 -16.03459 47.92167 1.000 86.82643 389 PRO B N 1
ATOM 15399 C CA . PRO B 1 389 ? -44.77531 -17.16161 47.56691 1.000 86.76777 389 PRO B CA 1
ATOM 15400 C C . PRO B 1 389 ? -44.97241 -17.60952 46.12431 1.000 87.39412 389 PRO B C 1
ATOM 15401 O O . PRO B 1 389 ? -46.09976 -17.75247 45.64580 1.000 87.70665 389 PRO B O 1
ATOM 15412 N N A ARG B 1 390 ? -43.85275 -17.83638 45.43232 0.500 87.06049 390 ARG B N 1
ATOM 15413 N N B ARG B 1 390 ? -43.85383 -17.82943 45.43008 0.500 87.06004 390 ARG B N 1
ATOM 15414 C CA A ARG B 1 390 ? -43.88125 -18.30134 44.04936 0.500 86.68065 390 ARG B CA 1
ATOM 15415 C CA B ARG B 1 390 ? -43.88637 -18.29894 44.04954 0.500 86.68034 390 ARG B CA 1
ATOM 15416 C C A ARG B 1 390 ? -44.32191 -19.75635 43.92847 0.500 87.62515 390 ARG B C 1
ATOM 15417 C C B ARG B 1 390 ? -44.30516 -19.75972 43.92979 0.500 87.63659 390 ARG B C 1
ATOM 15418 O O A ARG B 1 390 ? -44.51588 -20.23502 42.80572 0.500 87.62150 390 ARG B O 1
ATOM 15419 O O B ARG B 1 390 ? -44.44289 -20.25157 42.80380 0.500 87.59344 390 ARG B O 1
ATOM 15460 N N . GLN B 1 391 ? -44.50962 -20.45808 45.04555 1.000 88.63508 391 GLN B N 1
ATOM 15461 C CA . GLN B 1 391 ? -44.85989 -21.87403 44.99573 1.000 90.81302 391 GLN B CA 1
ATOM 15462 C C . GLN B 1 391 ? -46.19875 -22.08194 44.29703 1.000 91.09962 391 GLN B C 1
ATOM 15463 O O . GLN B 1 391 ? -47.17411 -21.37534 44.56934 1.000 91.51543 391 GLN B O 1
ATOM 15477 N N . LYS B 1 392 ? -46.24406 -23.07015 43.39898 1.000 91.02781 392 LYS B N 1
ATOM 15478 C CA . LYS B 1 392 ? -47.48240 -23.36434 42.68404 1.000 90.31326 392 LYS B CA 1
ATOM 15479 C C . LYS B 1 392 ? -48.59366 -23.76464 43.64528 1.000 90.70171 392 LYS B C 1
ATOM 15480 O O . LYS B 1 392 ? -49.76296 -23.42539 43.42920 1.000 90.42546 392 LYS B O 1
ATOM 15499 N N . ASN B 1 393 ? -48.25085 -24.49554 44.70884 1.000 92.47949 393 ASN B N 1
ATOM 15500 C CA . ASN B 1 393 ? -49.26445 -24.91343 45.67116 1.000 92.85472 393 ASN B CA 1
ATOM 15501 C C . ASN B 1 393 ? -49.97435 -23.71837 46.29235 1.000 93.09025 393 ASN B C 1
ATOM 15502 O O . ASN B 1 393 ? -51.14844 -23.82060 46.66933 1.000 92.84677 393 ASN B O 1
ATOM 15513 N N . ILE B 1 394 ? -49.28921 -22.58314 46.39758 1.000 92.22866 394 ILE B N 1
ATOM 15514 C CA . ILE B 1 394 ? -49.83341 -21.41592 47.08600 1.000 92.56847 394 ILE B CA 1
ATOM 15515 C C . ILE B 1 394 ? -50.55077 -20.48279 46.12019 1.000 88.00594 394 ILE B C 1
ATOM 15516 O O . ILE B 1 394 ? -51.68542 -20.06778 46.36904 1.000 85.76147 394 ILE B O 1
ATOM 15532 N N . ARG B 1 395 ? -49.90655 -20.12793 45.00710 1.000 87.94081 395 ARG B N 1
ATOM 15533 C CA . ARG B 1 395 ? -50.55495 -19.27716 44.01598 1.000 86.54814 395 ARG B CA 1
ATOM 15534 C C . ARG B 1 395 ? -51.72267 -19.97005 43.32933 1.000 85.70525 395 ARG B C 1
ATOM 15535 O O . ARG B 1 395 ? -52.43201 -19.32733 42.54792 1.000 83.27013 395 ARG B O 1
ATOM 15556 N N . GLU B 1 396 ? -51.93597 -21.25769 43.60231 1.000 86.61994 396 GLU B N 1
ATOM 15557 C CA . GLU B 1 396 ? -53.09904 -21.95855 43.07999 1.000 84.92341 396 GLU B CA 1
ATOM 15558 C C . GLU B 1 396 ? -54.40006 -21.43433 43.67442 1.000 84.10077 396 GLU B C 1
ATOM 15559 O O . GLU B 1 396 ? -55.46598 -21.66305 43.09368 1.000 85.31304 396 GLU B O 1
ATOM 15571 N N . ILE B 1 397 ? -54.34006 -20.72805 44.80777 1.000 82.00660 397 ILE B N 1
ATOM 15572 C CA . ILE B 1 397 ? -55.56072 -20.26623 45.45872 1.000 83.50278 397 ILE B CA 1
ATOM 15573 C C . ILE B 1 397 ? -56.18949 -19.08883 44.72834 1.000 82.20921 397 ILE B C 1
ATOM 15574 O O . ILE B 1 397 ? -57.36768 -18.78758 44.95115 1.000 83.46106 397 ILE B O 1
ATOM 15590 N N . PHE B 1 398 ? -55.43848 -18.40824 43.86732 1.000 81.48666 398 PHE B N 1
ATOM 15591 C CA . PHE B 1 398 ? -55.94047 -17.24083 43.15301 1.000 79.83197 398 PHE B CA 1
ATOM 15592 C C . PHE B 1 398 ? -56.57343 -17.69552 41.84415 1.000 77.81754 398 PHE B C 1
ATOM 15593 O O . PHE B 1 398 ? -55.88837 -18.24418 40.97378 1.000 77.37771 398 PHE B O 1
ATOM 15610 N N . ILE B 1 399 ? -57.87668 -17.46916 41.71034 1.000 75.72082 399 ILE B N 1
ATOM 15611 C CA . ILE B 1 399 ? -58.64915 -18.04796 40.61331 1.000 77.18752 399 ILE B CA 1
ATOM 15612 C C . ILE B 1 399 ? -59.46484 -16.94990 39.94591 1.000 75.23178 399 ILE B C 1
ATOM 15613 O O . ILE B 1 399 ? -59.67346 -15.86756 40.51708 1.000 74.77747 399 ILE B O 1
ATOM 15629 N N . PRO B 1 400 ? -59.93898 -17.19843 38.72905 1.000 73.10061 400 PRO B N 1
ATOM 15630 C CA . PRO B 1 400 ? -60.89252 -16.28044 38.10216 1.000 73.37510 400 PRO B CA 1
ATOM 15631 C C . PRO B 1 400 ? -62.31493 -16.53928 38.57684 1.000 73.23874 400 PRO B C 1
ATOM 15632 O O . PRO B 1 400 ? -62.63778 -17.58808 39.13702 1.000 74.70513 400 PRO B O 1
ATOM 15643 N N . ASN B 1 401 ? -63.17373 -15.55189 38.33051 1.000 73.36956 401 ASN B N 1
ATOM 15644 C CA . ASN B 1 401 ? -64.58054 -15.65872 38.69602 1.000 75.35162 401 ASN B CA 1
ATOM 15645 C C . ASN B 1 401 ? -65.25522 -16.78515 37.92136 1.000 77.92938 401 ASN B C 1
ATOM 15646 O O . ASN B 1 401 ? -64.60362 -17.49178 37.14445 1.000 77.77717 401 ASN B O 1
ATOM 15657 N N . ASP B 1 402 ? -66.55595 -16.96812 38.12940 1.000 78.23223 402 ASP B N 1
ATOM 15658 C CA . ASP B 1 402 ? -67.26660 -18.04882 37.46131 1.000 78.62311 402 ASP B CA 1
ATOM 15659 C C . ASP B 1 402 ? -67.38616 -17.76527 35.96955 1.000 76.36359 402 ASP B C 1
ATOM 15660 O O . ASP B 1 402 ? -67.62810 -16.62906 35.55168 1.000 74.94191 402 ASP B O 1
ATOM 15669 N N . ASN B 1 403 ? -67.20913 -18.81210 35.16587 1.000 74.49353 403 ASN B N 1
ATOM 15670 C CA . ASN B 1 403 ? -67.29939 -18.76576 33.71034 1.000 76.40602 403 ASN B CA 1
ATOM 15671 C C . ASN B 1 403 ? -66.11564 -18.05539 33.07005 1.000 76.37220 403 ASN B C 1
ATOM 15672 O O . ASN B 1 403 ? -66.11195 -17.85562 31.84799 1.000 74.76297 403 ASN B O 1
ATOM 15683 N N . ASN B 1 404 ? -65.11273 -17.67053 33.85350 1.000 76.25510 404 ASN B N 1
ATOM 15684 C CA . ASN B 1 404 ? -63.94546 -16.95410 33.36525 1.000 71.10968 404 ASN B CA 1
ATOM 15685 C C . ASN B 1 404 ? -62.69995 -17.81752 33.51137 1.000 71.11042 404 ASN B C 1
ATOM 15686 O O . ASN B 1 404 ? -62.68876 -18.83323 34.21222 1.000 71.36573 404 ASN B O 1
ATOM 15697 N N . ILE B 1 405 ? -61.63602 -17.39229 32.83073 1.000 69.31204 405 ILE B N 1
ATOM 15698 C CA . ILE B 1 405 ? -60.35038 -18.07308 32.87676 1.000 68.42057 405 ILE B CA 1
ATOM 15699 C C . ILE B 1 405 ? -59.24795 -17.02398 32.81519 1.000 67.60222 405 ILE B C 1
ATOM 15700 O O . ILE B 1 405 ? -59.45477 -15.89679 32.36080 1.000 66.52859 405 ILE B O 1
ATOM 15716 N N . PHE B 1 406 ? -58.06992 -17.40353 33.30181 1.000 66.13954 406 PHE B N 1
ATOM 15717 C CA . PHE B 1 406 ? -56.90089 -16.54026 33.25580 1.000 65.46645 406 PHE B CA 1
ATOM 15718 C C . PHE B 1 406 ? -56.10355 -16.78659 31.98163 1.000 66.40242 406 PHE B C 1
ATOM 15719 O O . PHE B 1 406 ? -56.04251 -17.90603 31.46594 1.000 66.94320 406 PHE B O 1
ATOM 15736 N N . ILE B 1 407 ? -55.48480 -15.72183 31.48277 1.000 64.94774 407 ILE B N 1
ATOM 15737 C CA . ILE B 1 407 ? -54.43360 -15.80750 30.47796 1.000 63.97227 407 ILE B CA 1
ATOM 15738 C C . ILE B 1 407 ? -53.21232 -15.10433 31.05003 1.000 61.82692 407 ILE B C 1
ATOM 15739 O O . ILE B 1 407 ? -53.29775 -13.94397 31.46890 1.000 61.12206 407 ILE B O 1
ATOM 15755 N N . ILE B 1 408 ? -52.08682 -15.80971 31.08003 1.000 61.47341 408 ILE B N 1
ATOM 15756 C CA . ILE B 1 408 ? -50.88367 -15.35917 31.76807 1.000 61.05773 408 ILE B CA 1
ATOM 15757 C C . ILE B 1 408 ? -49.74902 -15.33997 30.75620 1.000 60.26512 408 ILE B C 1
ATOM 15758 O O . ILE B 1 408 ? -49.45236 -16.36526 30.13041 1.000 58.81066 408 ILE B O 1
ATOM 15774 N N . ALA B 1 409 ? -49.11159 -14.18070 30.60262 1.000 58.47212 409 ALA B N 1
ATOM 15775 C CA . ALA B 1 409 ? -48.06016 -13.98877 29.61534 1.000 58.33382 409 ALA B CA 1
ATOM 15776 C C . ALA B 1 409 ? -46.83088 -13.38639 30.27746 1.000 55.75096 409 ALA B C 1
ATOM 15777 O O . ALA B 1 409 ? -46.94349 -12.47682 31.10218 1.000 55.20834 409 ALA B O 1
ATOM 15784 N N . ASP B 1 410 ? -45.65827 -13.89599 29.90499 1.000 56.17289 410 ASP B N 1
ATOM 15785 C CA . ASP B 1 410 ? -44.38401 -13.41649 30.41876 1.000 55.89005 410 ASP B CA 1
ATOM 15786 C C . ASP B 1 410 ? -43.42534 -13.16603 29.26422 1.000 54.00869 410 ASP B C 1
ATOM 15787 O O . ASP B 1 410 ? -43.49141 -13.83245 28.22825 1.000 55.44964 410 ASP B O 1
ATOM 15796 N N . PHE B 1 411 ? -42.53194 -12.19951 29.45158 1.000 51.49830 411 PHE B N 1
ATOM 15797 C CA . PHE B 1 411 ? -41.36135 -12.08629 28.59560 1.000 52.88203 411 PHE B CA 1
ATOM 15798 C C . PHE B 1 411 ? -40.29993 -13.08252 29.04794 1.000 54.33092 411 PHE B C 1
ATOM 15799 O O . PHE B 1 411 ? -40.17940 -13.39455 30.23516 1.000 56.44590 411 PHE B O 1
ATOM 15816 N N A LYS B 1 412 ? -39.52787 -13.58486 28.08269 0.500 54.45927 412 LYS B N 1
ATOM 15817 N N B LYS B 1 412 ? -39.51380 -13.56981 28.08829 0.500 53.13878 412 LYS B N 1
ATOM 15818 C CA A LYS B 1 412 ? -38.50751 -14.59003 28.38385 0.500 55.16161 412 LYS B CA 1
ATOM 15819 C CA B LYS B 1 412 ? -38.51044 -14.58995 28.39395 0.500 53.74212 412 LYS B CA 1
ATOM 15820 C C A LYS B 1 412 ? -37.23160 -13.93796 28.90993 0.500 56.19159 412 LYS B C 1
ATOM 15821 C C B LYS B 1 412 ? -37.21428 -13.96287 28.90299 0.500 53.90852 412 LYS B C 1
ATOM 15822 O O A LYS B 1 412 ? -36.87970 -14.09142 30.08390 0.500 56.44760 412 LYS B O 1
ATOM 15823 O O B LYS B 1 412 ? -36.83109 -14.15716 30.06106 0.500 56.80978 412 LYS B O 1
ATOM 15860 N N . GLN B 1 413 ? -36.52060 -13.21444 28.04262 1.000 52.88596 413 GLN B N 1
ATOM 15861 C CA . GLN B 1 413 ? -35.25157 -12.57205 28.39056 1.000 55.78003 413 GLN B CA 1
ATOM 15862 C C . GLN B 1 413 ? -35.26619 -11.11038 27.93687 1.000 50.72431 413 GLN B C 1
ATOM 15863 O O . GLN B 1 413 ? -34.39984 -10.66147 27.18779 1.000 50.46413 413 GLN B O 1
ATOM 15877 N N . ILE B 1 414 ? -36.25273 -10.34861 28.40645 1.000 48.19579 414 ILE B N 1
ATOM 15878 C CA . ILE B 1 414 ? -36.38635 -8.97626 27.92735 1.000 48.51904 414 ILE B CA 1
ATOM 15879 C C . ILE B 1 414 ? -35.24895 -8.10766 28.45821 1.000 47.49232 414 ILE B C 1
ATOM 15880 O O . ILE B 1 414 ? -34.70350 -7.26974 27.72989 1.000 46.12812 414 ILE B O 1
ATOM 15896 N N . GLU B 1 415 ? -34.85866 -8.30209 29.72264 1.000 47.81265 415 GLU B N 1
ATOM 15897 C CA . GLU B 1 415 ? -33.78559 -7.49479 30.29955 1.000 48.40421 415 GLU B CA 1
ATOM 15898 C C . GLU B 1 415 ? -32.49657 -7.63598 29.49715 1.000 46.00430 415 GLU B C 1
ATOM 15899 O O . GLU B 1 415 ? -31.83596 -6.64039 29.18040 1.000 42.17268 415 GLU B O 1
ATOM 15911 N N . LEU B 1 416 ? -32.11142 -8.87275 29.17186 1.000 47.64615 416 LEU B N 1
ATOM 15912 C CA . LEU B 1 416 ? -30.86907 -9.07988 28.43324 1.000 46.26745 416 LEU B CA 1
ATOM 15913 C C . LEU B 1 416 ? -30.97996 -8.58333 26.99739 1.000 44.74497 416 LEU B C 1
ATOM 15914 O O . LEU B 1 416 ? -29.99669 -8.09092 26.43334 1.000 42.17750 416 LEU B O 1
ATOM 15930 N N . LYS B 1 417 ? -32.15932 -8.70789 26.38868 1.000 46.46589 417 LYS B N 1
ATOM 15931 C CA . LYS B 1 417 ? -32.34859 -8.17725 25.04344 1.000 46.64078 417 LYS B CA 1
ATOM 15932 C C . LYS B 1 417 ? -32.21842 -6.66011 25.03018 1.000 44.78982 417 LYS B C 1
ATOM 15933 O O . LYS B 1 417 ? -31.60100 -6.08994 24.12285 1.000 42.11167 417 LYS B O 1
ATOM 15952 N N . ILE B 1 418 ? -32.79006 -5.98766 26.03134 1.000 44.16902 418 ILE B N 1
ATOM 15953 C CA . ILE B 1 418 ? -32.61061 -4.54386 26.14163 1.000 44.54368 418 ILE B CA 1
ATOM 15954 C C . ILE B 1 418 ? -31.13277 -4.20403 26.27072 1.000 44.15814 418 ILE B C 1
ATOM 15955 O O . ILE B 1 418 ? -30.64745 -3.23841 25.66860 1.000 43.33523 418 ILE B O 1
ATOM 15971 N N . ALA B 1 419 ? -30.39580 -4.98439 27.06544 1.000 42.38689 419 ALA B N 1
ATOM 15972 C CA . ALA B 1 419 ? -28.96979 -4.72792 27.22812 1.000 42.33097 419 ALA B CA 1
ATOM 15973 C C . ALA B 1 419 ? -28.23985 -4.81989 25.89485 1.000 45.07940 419 ALA B C 1
ATOM 15974 O O . ALA B 1 419 ? -27.40000 -3.96843 25.57956 1.000 44.64246 419 ALA B O 1
ATOM 15981 N N . ALA B 1 420 ? -28.55028 -5.84350 25.09448 1.000 42.87785 420 ALA B N 1
ATOM 15982 C CA . ALA B 1 420 ? -27.91529 -5.97551 23.78808 1.000 44.66645 420 ALA B CA 1
ATOM 15983 C C . ALA B 1 420 ? -28.25541 -4.79311 22.88966 1.000 44.85956 420 ALA B C 1
ATOM 15984 O O . ALA B 1 420 ? -27.39125 -4.28060 22.16812 1.000 41.65564 420 ALA B O 1
ATOM 15991 N N . GLU B 1 421 ? -29.51339 -4.35033 22.91762 1.000 43.44236 421 GLU B N 1
ATOM 15992 C CA . GLU B 1 421 ? -29.91806 -3.20153 22.11460 1.000 46.67153 421 GLU B CA 1
ATOM 15993 C C . GLU B 1 421 ? -29.16622 -1.94550 22.54113 1.000 46.44604 421 GLU B C 1
ATOM 15994 O O . GLU B 1 421 ? -28.58857 -1.23810 21.70792 1.000 48.62176 421 GLU B O 1
ATOM 16006 N N . ILE B 1 422 ? -29.16243 -1.65327 23.84139 1.000 43.14499 422 ILE B N 1
ATOM 16007 C CA . ILE B 1 422 ? -28.54604 -0.42154 24.32597 1.000 45.44446 422 ILE B CA 1
ATOM 16008 C C . ILE B 1 422 ? -27.05318 -0.41555 24.01826 1.000 44.30526 422 ILE B C 1
ATOM 16009 O O . ILE B 1 422 ? -26.51276 0.57182 23.50883 1.000 46.05432 422 ILE B O 1
ATOM 16025 N N . THR B 1 423 ? -26.36324 -1.51756 24.31771 1.000 46.94736 423 THR B N 1
ATOM 16026 C CA . THR B 1 423 ? -24.93893 -1.61844 24.01496 1.000 46.08177 423 THR B CA 1
ATOM 16027 C C . THR B 1 423 ? -24.65728 -1.84231 22.53317 1.000 45.83254 423 THR B C 1
ATOM 16028 O O . THR B 1 423 ? -23.48948 -1.79839 22.13298 1.000 47.29965 423 THR B O 1
ATOM 16039 N N . ASN B 1 424 ? -25.68399 -2.08603 21.71933 1.000 46.05934 424 ASN B N 1
ATOM 16040 C CA . ASN B 1 424 ? -25.51911 -2.31346 20.28322 1.000 48.84392 424 ASN B CA 1
ATOM 16041 C C . ASN B 1 424 ? -24.42140 -3.34347 20.02358 1.000 48.38384 424 ASN B C 1
ATOM 16042 O O . ASN B 1 424 ? -23.53772 -3.15735 19.18365 1.000 50.74188 424 ASN B O 1
ATOM 16053 N N . ASP B 1 425 ? -24.48265 -4.44520 20.76750 1.000 45.99504 425 ASP B N 1
ATOM 16054 C CA . ASP B 1 425 ? -23.46734 -5.48682 20.67732 1.000 47.94054 425 ASP B CA 1
ATOM 16055 C C . ASP B 1 425 ? -23.78995 -6.41041 19.50803 1.000 47.19579 425 ASP B C 1
ATOM 16056 O O . ASP B 1 425 ? -24.83555 -7.06921 19.49642 1.000 45.77513 425 ASP B O 1
ATOM 16065 N N . GLU B 1 426 ? -22.88247 -6.46598 18.53130 1.000 47.81903 426 GLU B N 1
ATOM 16066 C CA . GLU B 1 426 ? -23.18080 -7.15046 17.27710 1.000 49.39334 426 GLU B CA 1
ATOM 16067 C C . GLU B 1 426 ? -23.44117 -8.63605 17.50182 1.000 47.23306 426 GLU B C 1
ATOM 16068 O O . GLU B 1 426 ? -24.45053 -9.17541 17.03573 1.000 43.77110 426 GLU B O 1
ATOM 16080 N N . ILE B 1 427 ? -22.54137 -9.31817 18.21590 1.000 48.20857 427 ILE B N 1
ATOM 16081 C CA . ILE B 1 427 ? -22.66577 -10.76838 18.36031 1.000 48.87975 427 ILE B CA 1
ATOM 16082 C C . ILE B 1 427 ? -23.99179 -11.12403 19.01897 1.000 44.04412 427 ILE B C 1
ATOM 16083 O O . ILE B 1 427 ? -24.71071 -12.02033 18.56413 1.000 44.60625 427 ILE B O 1
ATOM 16099 N N . MET B 1 428 ? -24.33584 -10.42593 20.10114 1.000 47.56127 428 MET B N 1
ATOM 16100 C CA . MET B 1 428 ? -25.58426 -10.71669 20.79859 1.000 48.81036 428 MET B CA 1
ATOM 16101 C C . MET B 1 428 ? -26.78847 -10.49666 19.89269 1.000 44.77940 428 MET B C 1
ATOM 16102 O O . MET B 1 428 ? -27.67864 -11.34975 19.80539 1.000 44.00541 428 MET B O 1
ATOM 16116 N N . LEU B 1 429 ? -26.84005 -9.34798 19.21677 1.000 44.75969 429 LEU B N 1
ATOM 16117 C CA . LEU B 1 429 ? -28.01676 -9.02442 18.41662 1.000 46.30288 429 LEU B CA 1
ATOM 16118 C C . LEU B 1 429 ? -28.18501 -10.00168 17.25950 1.000 45.90067 429 LEU B C 1
ATOM 16119 O O . LEU B 1 429 ? -29.30466 -10.43535 16.96411 1.000 45.76660 429 LEU B O 1
ATOM 16135 N N . LYS B 1 430 ? -27.08493 -10.37307 16.60069 1.000 42.87857 430 LYS B N 1
ATOM 16136 C CA . LYS B 1 430 ? -27.17555 -11.34620 15.51726 1.000 46.91275 430 LYS B CA 1
ATOM 16137 C C . LYS B 1 430 ? -27.60412 -12.71659 16.03296 1.000 47.23347 430 LYS B C 1
ATOM 16138 O O . LYS B 1 430 ? -28.34295 -13.43721 15.35065 1.000 44.59739 430 LYS B O 1
ATOM 16157 N N . ALA B 1 431 ? -27.14865 -13.10006 17.22809 1.000 43.55570 431 ALA B N 1
ATOM 16158 C CA . ALA B 1 431 ? -27.55328 -14.38665 17.78550 1.000 45.18378 431 ALA B CA 1
ATOM 16159 C C . ALA B 1 431 ? -29.04190 -14.39547 18.11070 1.000 47.47325 431 ALA B C 1
ATOM 16160 O O . ALA B 1 431 ? -29.75285 -15.35553 17.79019 1.000 46.90860 431 ALA B O 1
ATOM 16167 N N . TYR B 1 432 ? -29.53257 -13.33171 18.75264 1.000 47.34171 432 TYR B N 1
ATOM 16168 C CA . TYR B 1 432 ? -30.96317 -13.23189 19.02495 1.000 47.22490 432 TYR B CA 1
ATOM 16169 C C . TYR B 1 432 ? -31.77722 -13.32337 17.73716 1.000 47.55191 432 TYR B C 1
ATOM 16170 O O . TYR B 1 432 ? -32.81160 -13.99996 17.69312 1.000 45.80664 432 TYR B O 1
ATOM 16188 N N . ASN B 1 433 ? -31.32665 -12.64546 16.67773 1.000 46.46531 433 ASN B N 1
ATOM 16189 C CA . ASN B 1 433 ? -32.05642 -12.67650 15.41486 1.000 48.91466 433 ASN B CA 1
ATOM 16190 C C . ASN B 1 433 ? -32.05523 -14.07001 14.80006 1.000 48.32192 433 ASN B C 1
ATOM 16191 O O . ASN B 1 433 ? -33.02628 -14.45294 14.13972 1.000 49.48297 433 ASN B O 1
ATOM 16202 N N . ASN B 1 434 ? -30.98560 -14.83777 15.00268 1.000 50.00146 434 ASN B N 1
ATOM 16203 C CA . ASN B 1 434 ? -30.93496 -16.22754 14.56816 1.000 47.44065 434 ASN B CA 1
ATOM 16204 C C . ASN B 1 434 ? -31.61219 -17.17141 15.55152 1.000 47.60521 434 ASN B C 1
ATOM 16205 O O . ASN B 1 434 ? -31.61234 -18.38579 15.32305 1.000 49.16079 434 ASN B O 1
ATOM 16216 N N . ASN B 1 435 ? -32.18907 -16.64304 16.62985 1.000 49.28597 435 ASN B N 1
ATOM 16217 C CA . ASN B 1 435 ? -32.88285 -17.45007 17.63291 1.000 49.33756 435 ASN B CA 1
ATOM 16218 C C . ASN B 1 435 ? -31.93342 -18.44414 18.29610 1.000 50.58169 435 ASN B C 1
ATOM 16219 O O . ASN B 1 435 ? -32.27632 -19.60651 18.52694 1.000 52.82348 435 ASN B O 1
ATOM 16230 N N . ILE B 1 436 ? -30.72863 -17.97701 18.61048 1.000 48.31374 436 ILE B N 1
ATOM 16231 C CA . ILE B 1 436 ? -29.75833 -18.74075 19.38410 1.000 50.38160 436 ILE B CA 1
ATOM 16232 C C . ILE B 1 436 ? -29.85385 -18.29850 20.83705 1.000 52.02439 436 ILE B C 1
ATOM 16233 O O . ILE B 1 436 ? -29.76052 -17.10117 21.13945 1.000 47.77151 436 ILE B O 1
ATOM 16249 N N . ASP B 1 437 ? -30.05360 -19.26230 21.73359 1.000 54.40486 437 ASP B N 1
ATOM 16250 C CA . ASP B 1 437 ? -30.08289 -18.96764 23.15834 1.000 52.04006 437 ASP B CA 1
ATOM 16251 C C . ASP B 1 437 ? -28.80468 -18.25043 23.57488 1.000 51.08560 437 ASP B C 1
ATOM 16252 O O . ASP B 1 437 ? -27.70351 -18.60259 23.14300 1.000 46.54522 437 ASP B O 1
ATOM 16261 N N . LEU B 1 438 ? -28.96082 -17.23432 24.42666 1.000 51.52168 438 LEU B N 1
ATOM 16262 C CA . LEU B 1 438 ? -27.82272 -16.40517 24.80748 1.000 50.32620 438 LEU B CA 1
ATOM 16263 C C . LEU B 1 438 ? -26.85322 -17.15110 25.71653 1.000 50.45428 438 LEU B C 1
ATOM 16264 O O . LEU B 1 438 ? -25.64779 -16.87541 25.69349 1.000 49.33875 438 LEU B O 1
ATOM 16280 N N . HIS B 1 439 ? -27.35118 -18.08149 26.53107 1.000 49.31977 439 HIS B N 1
ATOM 16281 C CA . HIS B 1 439 ? -26.45409 -18.85010 27.38673 1.000 52.52530 439 HIS B CA 1
ATOM 16282 C C . HIS B 1 439 ? -25.68731 -19.88158 26.57117 1.000 52.65367 439 HIS B C 1
ATOM 16283 O O . HIS B 1 439 ? -24.48755 -20.09163 26.78866 1.000 49.64293 439 HIS B O 1
ATOM 16297 N N . THR B 1 440 ? -26.36628 -20.53292 25.62470 1.000 54.04764 440 THR B N 1
ATOM 16298 C CA . THR B 1 440 ? -25.66452 -21.35372 24.64549 1.000 53.04900 440 THR B CA 1
ATOM 16299 C C . THR B 1 440 ? -24.60960 -20.53470 23.91404 1.000 50.57637 440 THR B C 1
ATOM 16300 O O . THR B 1 440 ? -23.48180 -20.99743 23.70668 1.000 50.52072 440 THR B O 1
ATOM 16311 N N . LEU B 1 441 ? -24.95773 -19.30618 23.52994 1.000 48.95849 441 LEU B N 1
ATOM 16312 C CA . LEU B 1 441 ? -24.01119 -18.44407 22.83359 1.000 50.49529 441 LEU B CA 1
ATOM 16313 C C . LEU B 1 441 ? -22.75536 -18.22058 23.66584 1.000 47.44427 441 LEU B C 1
ATOM 16314 O O . LEU B 1 441 ? -21.63378 -18.41869 23.18622 1.000 48.18069 441 LEU B O 1
ATOM 16330 N N . THR B 1 442 ? -22.92169 -17.79309 24.91702 1.000 52.25263 442 THR B N 1
ATOM 16331 C CA . THR B 1 442 ? -21.75541 -17.52862 25.75266 1.000 51.76985 442 THR B CA 1
ATOM 16332 C C . THR B 1 442 ? -21.01231 -18.81291 26.09267 1.000 49.66217 442 THR B C 1
ATOM 16333 O O . THR B 1 442 ? -19.78542 -18.79557 26.23751 1.000 50.89559 442 THR B O 1
ATOM 16344 N N . ALA B 1 443 ? -21.72680 -19.93291 26.21373 1.000 47.24710 443 ALA B N 1
ATOM 16345 C CA . ALA B 1 443 ? -21.05050 -21.20594 26.43479 1.000 49.79625 443 ALA B CA 1
ATOM 16346 C C . ALA B 1 443 ? -20.11915 -21.53640 25.27586 1.000 52.87255 443 ALA B C 1
ATOM 16347 O O . ALA B 1 443 ? -18.98572 -21.98391 25.48931 1.000 52.07646 443 ALA B O 1
ATOM 16354 N N . SER B 1 444 ? -20.57601 -21.31329 24.03833 1.000 49.63581 444 SER B N 1
ATOM 16355 C CA . SER B 1 444 ? -19.72860 -21.58161 22.88154 1.000 50.96329 444 SER B CA 1
ATOM 16356 C C . SER B 1 444 ? -18.51875 -20.65671 22.84358 1.000 52.73167 444 SER B C 1
ATOM 16357 O O . SER B 1 444 ? -17.45874 -21.04721 22.34217 1.000 53.46514 444 SER B O 1
ATOM 16365 N N . ILE B 1 445 ? -18.65266 -19.43500 23.36309 1.000 53.08716 445 ILE B N 1
ATOM 16366 C CA . ILE B 1 445 ? -17.52223 -18.51203 23.38458 1.000 52.30256 445 ILE B CA 1
ATOM 16367 C C . ILE B 1 445 ? -16.50937 -18.92973 24.44360 1.000 54.41075 445 ILE B C 1
ATOM 16368 O O . ILE B 1 445 ? -15.29435 -18.86730 24.22048 1.000 54.91041 445 ILE B O 1
ATOM 16384 N N . ILE B 1 446 ? -16.98829 -19.36236 25.60978 1.000 55.28099 446 ILE B N 1
ATOM 16385 C CA . ILE B 1 446 ? -16.08473 -19.68981 26.70819 1.000 56.48842 446 ILE B CA 1
ATOM 16386 C C . ILE B 1 446 ? -15.34259 -20.98886 26.41922 1.000 57.83257 446 ILE B C 1
ATOM 16387 O O . ILE B 1 446 ? -14.11543 -21.06744 26.56380 1.000 56.21961 446 ILE B O 1
ATOM 16403 N N . THR B 1 447 ? -16.07393 -22.02625 26.00542 1.000 56.39475 447 THR B N 1
ATOM 16404 C CA . THR B 1 447 ? -15.48195 -23.34051 25.79826 1.000 54.88232 447 THR B CA 1
ATOM 16405 C C . THR B 1 447 ? -14.86678 -23.50732 24.41666 1.000 54.53324 447 THR B C 1
ATOM 16406 O O . THR B 1 447 ? -14.10509 -24.45661 24.20581 1.000 56.03888 447 THR B O 1
ATOM 16417 N N . LYS B 1 448 ? -15.17860 -22.61995 23.47500 1.000 56.28857 448 LYS B N 1
ATOM 16418 C CA . LYS B 1 448 ? -14.78213 -22.73418 22.07534 1.000 56.98384 448 LYS B CA 1
ATOM 16419 C C . LYS B 1 448 ? -15.43941 -23.92138 21.38236 1.000 53.91533 448 LYS B C 1
ATOM 16420 O O . LYS B 1 448 ? -15.05300 -24.25977 20.25983 1.000 54.02614 448 LYS B O 1
ATOM 16439 N N . LYS B 1 449 ? -16.41080 -24.57169 22.01774 1.000 52.87960 449 LYS B N 1
ATOM 16440 C CA . LYS B 1 449 ? -17.10644 -25.68236 21.38777 1.000 52.90200 449 LYS B CA 1
ATOM 16441 C C . LYS B 1 449 ? -18.22200 -25.17634 20.48134 1.000 55.97645 449 LYS B C 1
ATOM 16442 O O . LYS B 1 449 ? -18.77185 -24.08773 20.67739 1.000 54.38849 449 LYS B O 1
ATOM 16461 N N . ASN B 1 450 ? -18.56372 -25.99245 19.49059 1.000 54.50217 450 ASN B N 1
ATOM 16462 C CA . ASN B 1 450 ? -19.73304 -25.73974 18.67056 1.000 51.98446 450 ASN B CA 1
ATOM 16463 C C . ASN B 1 450 ? -20.99746 -26.12166 19.43375 1.000 52.21194 450 ASN B C 1
ATOM 16464 O O . ASN B 1 450 ? -20.97484 -26.93610 20.35914 1.000 53.26114 450 ASN B O 1
ATOM 16475 N N . ILE B 1 451 ? -22.11272 -25.52897 19.02166 1.000 52.42104 451 ILE B N 1
ATOM 16476 C CA . ILE B 1 451 ? -23.37764 -25.65541 19.74353 1.000 53.71870 451 ILE B CA 1
ATOM 16477 C C . ILE B 1 451 ? -23.74543 -27.12354 19.94169 1.000 52.95767 451 ILE B C 1
ATOM 16478 O O . ILE B 1 451 ? -24.22064 -27.48687 21.02694 1.000 55.76358 451 ILE B O 1
ATOM 16494 N N . PRO B 1 452 ? -23.55018 -28.00259 18.95410 1.000 53.58554 452 PRO B N 1
ATOM 16495 C CA . PRO B 1 452 ? -23.90380 -29.41872 19.16393 1.000 52.18210 452 PRO B CA 1
ATOM 16496 C C . PRO B 1 452 ? -23.08149 -30.11176 20.23923 1.000 54.34742 452 PRO B C 1
ATOM 16497 O O . PRO B 1 452 ? -23.53697 -31.12572 20.78080 1.000 55.38568 452 PRO B O 1
ATOM 16508 N N . ASP B 1 453 ? -21.88560 -29.61311 20.55894 1.000 53.89598 453 ASP B N 1
ATOM 16509 C CA . ASP B 1 453 ? -21.01923 -30.21864 21.56361 1.000 56.09686 453 ASP B CA 1
ATOM 16510 C C . ASP B 1 453 ? -21.05684 -29.46621 22.89051 1.000 57.71377 453 ASP B C 1
ATOM 16511 O O . ASP B 1 453 ? -20.06987 -29.46899 23.63338 1.000 60.37810 453 ASP B O 1
ATOM 16520 N N . ILE B 1 454 ? -22.17565 -28.81910 23.20153 1.000 54.55960 454 ILE B N 1
ATOM 16521 C CA . ILE B 1 454 ? -22.33453 -28.04042 24.42369 1.000 57.72766 454 ILE B CA 1
ATOM 16522 C C . ILE B 1 454 ? -23.27923 -28.79498 25.34708 1.000 59.11862 454 ILE B C 1
ATOM 16523 O O . ILE B 1 454 ? -24.38156 -29.17829 24.93691 1.000 60.73057 454 ILE B O 1
ATOM 16539 N N . ASN B 1 455 ? -22.84805 -29.01128 26.58730 1.000 59.13897 455 ASN B N 1
ATOM 16540 C CA . ASN B 1 455 ? -23.62468 -29.75979 27.56520 1.000 62.44930 455 ASN B CA 1
ATOM 16541 C C . ASN B 1 455 ? -24.32130 -28.81521 28.54029 1.000 63.19783 455 ASN B C 1
ATOM 16542 O O . ASN B 1 455 ? -24.07857 -27.60623 28.56471 1.000 62.30225 455 ASN B O 1
ATOM 16553 N N . LYS B 1 456 ? -25.20234 -29.39609 29.35925 1.000 64.87500 456 LYS B N 1
ATOM 16554 C CA . LYS B 1 456 ? -25.96610 -28.59915 30.31367 1.000 64.07168 456 LYS B CA 1
ATOM 16555 C C . LYS B 1 456 ? -25.06217 -27.89108 31.31306 1.000 62.20175 456 LYS B C 1
ATOM 16556 O O . LYS B 1 456 ? -25.38444 -26.78645 31.76310 1.000 63.78886 456 LYS B O 1
ATOM 16575 N N . GLU B 1 457 ? -23.93722 -28.50494 31.68165 1.000 62.71140 457 GLU B N 1
ATOM 16576 C CA . GLU B 1 457 ? -23.01290 -27.83985 32.59458 1.000 64.59000 457 GLU B CA 1
ATOM 16577 C C . GLU B 1 457 ? -22.41266 -26.59575 31.95134 1.000 63.57717 457 GLU B C 1
ATOM 16578 O O . GLU B 1 457 ? -22.21837 -25.57462 32.62138 1.000 63.03292 457 GLU B O 1
ATOM 16590 N N . ASP B 1 458 ? -22.11710 -26.66097 30.65080 1.000 64.34577 458 ASP B N 1
ATOM 16591 C CA . ASP B 1 458 ? -21.58931 -25.49359 29.95174 1.000 61.11116 458 ASP B CA 1
ATOM 16592 C C . ASP B 1 458 ? -22.57190 -24.32900 30.00131 1.000 60.44586 458 ASP B C 1
ATOM 16593 O O . ASP B 1 458 ? -22.17151 -23.18127 30.23099 1.000 59.93636 458 ASP B O 1
ATOM 16602 N N . ARG B 1 459 ? -23.86426 -24.60336 29.78817 1.000 57.46053 459 ARG B N 1
ATOM 16603 C CA . ARG B 1 459 ? -24.86034 -23.53707 29.82952 1.000 58.05564 459 ARG B CA 1
ATOM 16604 C C . ARG B 1 459 ? -25.01867 -22.98153 31.23697 1.000 59.61935 459 ARG B C 1
ATOM 16605 O O . ARG B 1 459 ? -25.20019 -21.77062 31.41497 1.000 57.49351 459 ARG B O 1
ATOM 16626 N N . HIS B 1 460 ? -24.96986 -23.85233 32.24732 1.000 61.87099 460 HIS B N 1
ATOM 16627 C CA . HIS B 1 460 ? -25.10169 -23.39470 33.62608 1.000 59.67687 460 HIS B CA 1
ATOM 16628 C C . HIS B 1 460 ? -24.01904 -22.37683 33.96300 1.000 57.79042 460 HIS B C 1
ATOM 16629 O O . HIS B 1 460 ? -24.30443 -21.29991 34.49841 1.000 57.18010 460 HIS B O 1
ATOM 16643 N N . ILE B 1 461 ? -22.76455 -22.70085 33.64475 1.000 58.07718 461 ILE B N 1
ATOM 16644 C CA . ILE B 1 461 ? -21.67106 -21.75955 33.86767 1.000 59.12685 461 ILE B CA 1
ATOM 16645 C C . ILE B 1 461 ? -21.88700 -20.49122 33.05053 1.000 58.67772 461 ILE B C 1
ATOM 16646 O O . ILE B 1 461 ? -21.56025 -19.38331 33.49503 1.000 56.16772 461 ILE B O 1
ATOM 16662 N N . ALA B 1 462 ? -22.43852 -20.63156 31.84231 1.000 57.23635 462 ALA B N 1
ATOM 16663 C CA . ALA B 1 462 ? -22.65784 -19.46490 30.99378 1.000 56.86144 462 ALA B CA 1
ATOM 16664 C C . ALA B 1 462 ? -23.74166 -18.55963 31.56692 1.000 53.70879 462 ALA B C 1
ATOM 16665 O O . ALA B 1 462 ? -23.63955 -17.33089 31.47495 1.000 52.40412 462 ALA B O 1
ATOM 16672 N N . LYS B 1 463 ? -24.79033 -19.14602 32.15334 1.000 55.61549 463 LYS B N 1
ATOM 16673 C CA . LYS B 1 463 ? -25.80354 -18.34818 32.84005 1.000 56.56544 463 LYS B CA 1
ATOM 16674 C C . LYS B 1 463 ? -25.16525 -17.41432 33.85824 1.000 55.83019 463 LYS B C 1
ATOM 16675 O O . LYS B 1 463 ? -25.41809 -16.20463 33.85793 1.000 54.83345 463 LYS B O 1
ATOM 16694 N N . ALA B 1 464 ? -24.33590 -17.96788 34.74446 1.000 56.99347 464 ALA B N 1
ATOM 16695 C CA . ALA B 1 464 ? -23.69028 -17.14757 35.76204 1.000 58.98212 464 ALA B CA 1
ATOM 16696 C C . ALA B 1 464 ? -22.85044 -16.04836 35.12811 1.000 55.08642 464 ALA B C 1
ATOM 16697 O O . ALA B 1 464 ? -22.86913 -14.90012 35.58712 1.000 56.33687 464 ALA B O 1
ATOM 16704 N N . ILE B 1 465 ? -22.11088 -16.37885 34.06774 1.000 53.97944 465 ILE B N 1
ATOM 16705 C CA . ILE B 1 465 ? -21.24233 -15.39204 33.43019 1.000 56.13305 465 ILE B CA 1
ATOM 16706 C C . ILE B 1 465 ? -22.06960 -14.25941 32.83765 1.000 53.43267 465 ILE B C 1
ATOM 16707 O O . ILE B 1 465 ? -21.73846 -13.07834 32.99184 1.000 53.61026 465 ILE B O 1
ATOM 16723 N N . ASN B 1 466 ? -23.15296 -14.60184 32.14120 1.000 51.97493 466 ASN B N 1
ATOM 16724 C CA . ASN B 1 466 ? -23.96819 -13.57886 31.49626 1.000 55.55300 466 ASN B CA 1
ATOM 16725 C C . ASN B 1 466 ? -24.60223 -12.65586 32.52897 1.000 52.59288 466 ASN B C 1
ATOM 16726 O O . ASN B 1 466 ? -24.42882 -11.43334 32.48143 1.000 51.49455 466 ASN B O 1
ATOM 16737 N N . PHE B 1 467 ? -25.34597 -13.22775 33.47637 1.000 55.00584 467 PHE B N 1
ATOM 16738 C CA . PHE B 1 467 ? -26.01426 -12.39930 34.47152 1.000 56.69927 467 PHE B CA 1
ATOM 16739 C C . PHE B 1 467 ? -25.01210 -11.62970 35.31949 1.000 54.62223 467 PHE B C 1
ATOM 16740 O O . PHE B 1 467 ? -25.28355 -10.49287 35.71824 1.000 55.75063 467 PHE B O 1
ATOM 16757 N N . GLY B 1 468 ? -23.84430 -12.21361 35.58300 1.000 53.33134 468 GLY B N 1
ATOM 16758 C CA . GLY B 1 468 ? -22.86251 -11.52717 36.40630 1.000 55.25088 468 GLY B CA 1
ATOM 16759 C C . GLY B 1 468 ? -22.17200 -10.39230 35.67270 1.000 54.55814 468 GLY B C 1
ATOM 16760 O O . GLY B 1 468 ? -22.07977 -9.27246 36.18318 1.000 53.97798 468 GLY B O 1
ATOM 16764 N N . LEU B 1 469 ? -21.68243 -10.66277 34.46061 1.000 53.11924 469 LEU B N 1
ATOM 16765 C CA . LEU B 1 469 ? -20.86112 -9.68082 33.76031 1.000 54.41165 469 LEU B CA 1
ATOM 16766 C C . LEU B 1 469 ? -21.70511 -8.60471 33.08509 1.000 52.54132 469 LEU B C 1
ATOM 16767 O O . LEU B 1 469 ? -21.30759 -7.43409 33.05544 1.000 52.07986 469 LEU B O 1
ATOM 16783 N N . ILE B 1 470 ? -22.86711 -8.97069 32.53860 1.000 51.21429 470 ILE B N 1
ATOM 16784 C CA . ILE B 1 470 ? -23.71865 -7.96753 31.90455 1.000 52.70562 470 ILE B CA 1
ATOM 16785 C C . ILE B 1 470 ? -24.07755 -6.86689 32.89186 1.000 53.08146 470 ILE B C 1
ATOM 16786 O O . ILE B 1 470 ? -24.19343 -5.69437 32.51292 1.000 52.83254 470 ILE B O 1
ATOM 16802 N N . TYR B 1 471 ? -24.24888 -7.21437 34.16526 1.000 53.98934 471 TYR B N 1
ATOM 16803 C CA . TYR B 1 471 ? -24.68584 -6.26545 35.17840 1.000 52.40400 471 TYR B CA 1
ATOM 16804 C C . TYR B 1 471 ? -23.53137 -5.61700 35.94037 1.000 52.07427 471 TYR B C 1
ATOM 16805 O O . TYR B 1 471 ? -23.78408 -4.88845 36.90423 1.000 52.65110 471 TYR B O 1
ATOM 16823 N N . GLY B 1 472 ? -22.27934 -5.85609 35.53640 1.000 54.02110 472 GLY B N 1
ATOM 16824 C CA . GLY B 1 472 ? -21.15906 -5.03259 35.96314 1.000 52.84124 472 GLY B CA 1
ATOM 16825 C C . GLY B 1 472 ? -20.13258 -5.68384 36.87269 1.000 53.58010 472 GLY B C 1
ATOM 16826 O O . GLY B 1 472 ? -19.12903 -5.03526 37.19193 1.000 54.08563 472 GLY B O 1
ATOM 16830 N N . MET B 1 473 ? -20.32821 -6.92958 37.29665 1.000 53.36657 473 MET B N 1
ATOM 16831 C CA . MET B 1 473 ? -19.37808 -7.56252 38.20352 1.000 56.48934 473 MET B CA 1
ATOM 16832 C C . MET B 1 473 ? -17.98848 -7.65847 37.57827 1.000 58.68615 473 MET B C 1
ATOM 16833 O O . MET B 1 473 ? -17.83625 -7.78796 36.36108 1.000 58.71248 473 MET B O 1
ATOM 16847 N N . ASN B 1 474 ? -16.96396 -7.59790 38.43179 1.000 60.14553 474 ASN B N 1
ATOM 16848 C CA . ASN B 1 474 ? -15.61418 -7.97446 38.03953 1.000 61.54815 474 ASN B CA 1
ATOM 16849 C C . ASN B 1 474 ? -15.42712 -9.47175 38.29589 1.000 62.43523 474 ASN B C 1
ATOM 16850 O O . ASN B 1 474 ? -16.33260 -10.16094 38.77413 1.000 60.17068 474 ASN B O 1
ATOM 16861 N N . TYR B 1 475 ? -14.23998 -9.99399 37.97434 1.000 61.47964 475 TYR B N 1
ATOM 16862 C CA . TYR B 1 475 ? -14.06968 -11.44440 38.00423 1.000 65.43404 475 TYR B CA 1
ATOM 16863 C C . TYR B 1 475 ? -14.10226 -11.99095 39.42814 1.000 66.95095 475 TYR B C 1
ATOM 16864 O O . TYR B 1 475 ? -14.55411 -13.12303 39.64291 1.000 65.83604 475 TYR B O 1
ATOM 16882 N N . VAL B 1 476 ? -13.64847 -11.20807 40.41014 1.000 65.81737 476 VAL B N 1
ATOM 16883 C CA . VAL B 1 476 ? -13.71092 -11.65728 41.79800 1.000 64.97936 476 VAL B CA 1
ATOM 16884 C C . VAL B 1 476 ? -15.16068 -11.76957 42.25880 1.000 64.97488 476 VAL B C 1
ATOM 16885 O O . VAL B 1 476 ? -15.53779 -12.73458 42.93592 1.000 65.62257 476 VAL B O 1
ATOM 16898 N N . ASN B 1 477 ? -15.99661 -10.78865 41.90616 1.000 63.77841 477 ASN B N 1
ATOM 16899 C CA . ASN B 1 477 ? -17.41056 -10.86788 42.26168 1.000 63.62940 477 ASN B CA 1
ATOM 16900 C C . ASN B 1 477 ? -18.09638 -12.01528 41.53135 1.000 65.46331 477 ASN B C 1
ATOM 16901 O O . ASN B 1 477 ? -18.98708 -12.66979 42.08755 1.000 65.03875 477 ASN B O 1
ATOM 16912 N N . LEU B 1 478 ? -17.69919 -12.26766 40.28049 1.000 64.03874 478 LEU B N 1
ATOM 16913 C CA . LEU B 1 478 ? -18.29353 -13.36214 39.52062 1.000 64.31267 478 LEU B CA 1
ATOM 16914 C C . LEU B 1 478 ? -18.03900 -14.70071 40.20094 1.000 64.99810 478 LEU B C 1
ATOM 16915 O O . LEU B 1 478 ? -18.94323 -15.53997 40.29517 1.000 64.51414 478 LEU B O 1
ATOM 16931 N N . LYS B 1 479 ? -16.81255 -14.91770 40.68307 1.000 65.26774 479 LYS B N 1
ATOM 16932 C CA . LYS B 1 479 ? -16.51074 -16.13610 41.42780 1.000 67.49859 479 LYS B CA 1
ATOM 16933 C C . LYS B 1 479 ? -17.48148 -16.32250 42.58773 1.000 67.80362 479 LYS B C 1
ATOM 16934 O O . LYS B 1 479 ? -18.10619 -17.38027 42.72953 1.000 67.36385 479 LYS B O 1
ATOM 16953 N N A ASN B 1 480 ? -17.61620 -15.29856 43.43538 0.500 67.89228 480 ASN B N 1
ATOM 16954 N N B ASN B 1 480 ? -17.62185 -15.29734 43.43020 0.500 66.18640 480 ASN B N 1
ATOM 16955 C CA A ASN B 1 480 ? -18.52933 -15.39679 44.56983 0.500 68.91044 480 ASN B CA 1
ATOM 16956 C CA B ASN B 1 480 ? -18.52664 -15.40234 44.56981 0.500 66.33389 480 ASN B CA 1
ATOM 16957 C C A ASN B 1 480 ? -19.97178 -15.53887 44.10162 0.500 68.41284 480 ASN B C 1
ATOM 16958 C C B ASN B 1 480 ? -19.97608 -15.52234 44.11383 0.500 67.04083 480 ASN B C 1
ATOM 16959 O O A ASN B 1 480 ? -20.76025 -16.27505 44.70670 0.500 67.96864 480 ASN B O 1
ATOM 16960 O O B ASN B 1 480 ? -20.77372 -16.22899 44.74158 0.500 67.87181 480 ASN B O 1
ATOM 16981 N N . TYR B 1 481 ? -20.33526 -14.84573 43.02056 1.000 67.48425 481 TYR B N 1
ATOM 16982 C CA . TYR B 1 481 ? -21.69535 -14.95246 42.50302 1.000 66.66239 481 TYR B CA 1
ATOM 16983 C C . TYR B 1 481 ? -21.97118 -16.35216 41.96326 1.000 68.10018 481 TYR B C 1
ATOM 16984 O O . TYR B 1 481 ? -23.02897 -16.93354 42.23807 1.000 66.06777 481 TYR B O 1
ATOM 17002 N N . ALA B 1 482 ? -21.02698 -16.91467 41.20443 1.000 66.85378 482 ALA B N 1
ATOM 17003 C CA . ALA B 1 482 ? -21.22600 -18.24595 40.63953 1.000 68.82044 482 ALA B CA 1
ATOM 17004 C C . ALA B 1 482 ? -21.30994 -19.30291 41.73449 1.000 71.09715 482 ALA B C 1
ATOM 17005 O O . ALA B 1 482 ? -22.23674 -20.12181 41.75486 1.000 71.19219 482 ALA B O 1
ATOM 17012 N N . ASN B 1 483 ? -20.34627 -19.30182 42.65647 1.000 70.73050 483 ASN B N 1
ATOM 17013 C CA . ASN B 1 483 ? -20.30493 -20.34631 43.67259 1.000 72.34004 483 ASN B CA 1
ATOM 17014 C C . ASN B 1 483 ? -21.47184 -20.23552 44.64651 1.000 71.40169 483 ASN B C 1
ATOM 17015 O O . ASN B 1 483 ? -21.92890 -21.25329 45.17977 1.000 72.48599 483 ASN B O 1
ATOM 17026 N N . THR B 1 484 ? -21.97865 -19.02422 44.87939 1.000 68.84998 484 THR B N 1
ATOM 17027 C CA . THR B 1 484 ? -23.05105 -18.84981 45.85346 1.000 69.64372 484 THR B CA 1
ATOM 17028 C C . THR B 1 484 ? -24.40405 -19.25224 45.27648 1.000 71.89350 484 THR B C 1
ATOM 17029 O O . THR B 1 484 ? -25.12400 -20.06139 45.87182 1.000 73.96187 484 THR B O 1
ATOM 17040 N N . TYR B 1 485 ? -24.76484 -18.69951 44.11797 1.000 73.59446 485 TYR B N 1
ATOM 17041 C CA . TYR B 1 485 ? -26.10566 -18.85344 43.56910 1.000 70.74394 485 TYR B CA 1
ATOM 17042 C C . TYR B 1 485 ? -26.23342 -19.99758 42.57317 1.000 71.08810 485 TYR B C 1
ATOM 17043 O O . TYR B 1 485 ? -27.36127 -20.36797 42.22723 1.000 72.31288 485 TYR B O 1
ATOM 17061 N N . TYR B 1 486 ? -25.12281 -20.56682 42.10726 1.000 70.26638 486 TYR B N 1
ATOM 17062 C CA . TYR B 1 486 ? -25.16179 -21.64537 41.13029 1.000 71.11243 486 TYR B CA 1
ATOM 17063 C C . TYR B 1 486 ? -24.43975 -22.90216 41.59575 1.000 72.96870 486 TYR B C 1
ATOM 17064 O O . TYR B 1 486 ? -24.45302 -23.90625 40.87410 1.000 74.00321 486 TYR B O 1
ATOM 17082 N N . GLY B 1 487 ? -23.81946 -22.88179 42.77386 1.000 74.28075 487 GLY B N 1
ATOM 17083 C CA . GLY B 1 487 ? -23.13680 -24.04837 43.29785 1.000 73.39258 487 GLY B CA 1
ATOM 17084 C C . GLY B 1 487 ? -22.14323 -24.63463 42.31917 1.000 74.23634 487 GLY B C 1
ATOM 17085 O O . GLY B 1 487 ? -22.35141 -25.73662 41.80320 1.000 76.75573 487 GLY B O 1
ATOM 17089 N N . LEU B 1 488 ? -21.05791 -23.91206 42.06038 1.000 73.93620 488 LEU B N 1
ATOM 17090 C CA . LEU B 1 488 ? -20.07189 -24.31381 41.06516 1.000 77.07569 488 LEU B CA 1
ATOM 17091 C C . LEU B 1 488 ? -18.66606 -24.44826 41.62283 1.000 79.19952 488 LEU B C 1
ATOM 17092 O O . LEU B 1 488 ? -17.94892 -25.38087 41.25070 1.000 82.43448 488 LEU B O 1
ATOM 17108 N N . ASN B 1 489 ? -18.24448 -23.54155 42.50200 1.000 77.63402 489 ASN B N 1
ATOM 17109 C CA . ASN B 1 489 ? -16.87386 -23.51878 43.00666 1.000 81.64415 489 ASN B CA 1
ATOM 17110 C C . ASN B 1 489 ? -15.88307 -23.34607 41.84997 1.000 79.65578 489 ASN B C 1
ATOM 17111 O O . ASN B 1 489 ? -15.18984 -24.27375 41.42888 1.000 80.21200 489 ASN B O 1
ATOM 17122 N N . MET B 1 490 ? -15.85101 -22.11925 41.34030 1.000 77.75924 490 MET B N 1
ATOM 17123 C CA . MET B 1 490 ? -14.90889 -21.71633 40.30806 1.000 76.29585 490 MET B CA 1
ATOM 17124 C C . MET B 1 490 ? -13.71056 -21.02039 40.94372 1.000 74.47548 490 MET B C 1
ATOM 17125 O O . MET B 1 490 ? -13.78973 -20.47698 42.04807 1.000 75.03123 490 MET B O 1
ATOM 17139 N N . SER B 1 491 ? -12.59359 -21.03945 40.22612 1.000 73.60456 491 SER B N 1
ATOM 17140 C CA . SER B 1 491 ? -11.36344 -20.41462 40.68442 1.000 71.82787 491 SER B CA 1
ATOM 17141 C C . SER B 1 491 ? -11.21603 -19.02477 40.07915 1.000 71.96969 491 SER B C 1
ATOM 17142 O O . SER B 1 491 ? -11.70856 -18.74710 38.98254 1.000 71.48557 491 SER B O 1
ATOM 17150 N N . LEU B 1 492 ? -10.52133 -18.15092 40.80918 1.000 70.96859 492 LEU B N 1
ATOM 17151 C CA . LEU B 1 492 ? -10.25674 -16.81000 40.30037 1.000 71.83973 492 LEU B CA 1
ATOM 17152 C C . LEU B 1 492 ? -9.58033 -16.86332 38.93806 1.000 69.66822 492 LEU B C 1
ATOM 17153 O O . LEU B 1 492 ? -9.88650 -16.05869 38.05097 1.000 69.59786 492 LEU B O 1
ATOM 17169 N N . ASP B 1 493 ? -8.65208 -17.80328 38.75338 1.000 71.38655 493 ASP B N 1
ATOM 17170 C CA . ASP B 1 493 ? -7.99827 -17.93988 37.45655 1.000 72.75193 493 ASP B CA 1
ATOM 17171 C C . ASP B 1 493 ? -9.01886 -18.20960 36.35803 1.000 70.09528 493 ASP B C 1
ATOM 17172 O O . ASP B 1 493 ? -8.93306 -17.63630 35.26588 1.000 67.90900 493 ASP B O 1
ATOM 17181 N N . GLN B 1 494 ? -10.00018 -19.07093 36.63272 1.000 69.47790 494 GLN B N 1
ATOM 17182 C CA . GLN B 1 494 ? -11.05466 -19.33351 35.65874 1.000 68.98650 494 GLN B CA 1
ATOM 17183 C C . GLN B 1 494 ? -11.90887 -18.09261 35.43238 1.000 66.49436 494 GLN B C 1
ATOM 17184 O O . GLN B 1 494 ? -12.05545 -17.62067 34.29869 1.000 64.10756 494 GLN B O 1
ATOM 17198 N N . CYS B 1 495 ? -12.48458 -17.55035 36.50964 1.000 67.15933 495 CYS B N 1
ATOM 17199 C CA . CYS B 1 495 ? -13.33081 -16.36911 36.38546 1.000 65.17552 495 CYS B CA 1
ATOM 17200 C C . CYS B 1 495 ? -12.60154 -15.22672 35.69153 1.000 64.61883 495 CYS B C 1
ATOM 17201 O O . CYS B 1 495 ? -13.22593 -14.43742 34.97359 1.000 62.10388 495 CYS B O 1
ATOM 17209 N N . LEU B 1 496 ? -11.28642 -15.12018 35.88521 1.000 65.69346 496 LEU B N 1
ATOM 17210 C CA . LEU B 1 496 ? -10.52097 -14.13440 35.13108 1.000 65.33901 496 LEU B CA 1
ATOM 17211 C C . LEU B 1 496 ? -10.53441 -14.46117 33.64287 1.000 63.24336 496 LEU B C 1
ATOM 17212 O O . LEU B 1 496 ? -10.62453 -13.55785 32.80358 1.000 63.03251 496 LEU B O 1
ATOM 17228 N N . TYR B 1 497 ? -10.44996 -15.74801 33.29485 1.000 61.68660 497 TYR B N 1
ATOM 17229 C CA . TYR B 1 497 ? -10.55766 -16.13828 31.89298 1.000 62.50731 497 TYR B CA 1
ATOM 17230 C C . TYR B 1 497 ? -11.94541 -15.82229 31.34810 1.000 60.46709 497 TYR B C 1
ATOM 17231 O O . TYR B 1 497 ? -12.08413 -15.24902 30.26091 1.000 58.98801 497 TYR B O 1
ATOM 17249 N N . PHE B 1 498 ? -12.98891 -16.19106 32.09572 1.000 60.27661 498 PHE B N 1
ATOM 17250 C CA . PHE B 1 498 ? -14.35086 -15.87724 31.67784 1.000 60.10603 498 PHE B CA 1
ATOM 17251 C C . PHE B 1 498 ? -14.50992 -14.38534 31.41457 1.000 58.31314 498 PHE B C 1
ATOM 17252 O O . PHE B 1 498 ? -15.08086 -13.97798 30.39698 1.000 58.01038 498 PHE B O 1
ATOM 17269 N N . TYR B 1 499 ? -14.00242 -13.55371 32.32706 1.000 58.07907 499 TYR B N 1
ATOM 17270 C CA . TYR B 1 499 ? -14.14598 -12.10974 32.17733 1.000 58.00768 499 TYR B CA 1
ATOM 17271 C C . TYR B 1 499 ? -13.48838 -11.62371 30.89135 1.000 57.11913 499 TYR B C 1
ATOM 17272 O O . TYR B 1 499 ? -14.09793 -10.88614 30.10842 1.000 55.88225 499 TYR B O 1
ATOM 17290 N N . ASN B 1 500 ? -12.23782 -12.02529 30.65609 1.000 59.00039 500 ASN B N 1
ATOM 17291 C CA . ASN B 1 500 ? -11.52056 -11.52981 29.48549 1.000 58.36356 500 ASN B CA 1
ATOM 17292 C C . ASN B 1 500 ? -12.11788 -12.07761 28.19746 1.000 56.82332 500 ASN B C 1
ATOM 17293 O O . ASN B 1 500 ? -12.22792 -11.35412 27.20087 1.000 56.65858 500 ASN B O 1
ATOM 17304 N N . SER B 1 501 ? -12.50438 -13.35373 28.19401 1.000 56.28378 501 SER B N 1
ATOM 17305 C CA . SER B 1 501 ? -13.09965 -13.93075 26.99492 1.000 56.77551 501 SER B CA 1
ATOM 17306 C C . SER B 1 501 ? -14.44868 -13.28927 26.69557 1.000 57.70209 501 SER B C 1
ATOM 17307 O O . SER B 1 501 ? -14.76818 -13.00865 25.53350 1.000 55.90979 501 SER B O 1
ATOM 17315 N N . PHE B 1 502 ? -15.24822 -13.04476 27.73505 1.000 56.29637 502 PHE B N 1
ATOM 17316 C CA . PHE B 1 502 ? -16.53638 -12.38526 27.56201 1.000 53.89420 502 PHE B CA 1
ATOM 17317 C C . PHE B 1 502 ? -16.37657 -11.05221 26.83913 1.000 55.49272 502 PHE B C 1
ATOM 17318 O O . PHE B 1 502 ? -17.00013 -10.81286 25.79854 1.000 54.56126 502 PHE B O 1
ATOM 17335 N N . PHE B 1 503 ? -15.52551 -10.17399 27.36996 1.000 52.65745 503 PHE B N 1
ATOM 17336 C CA . PHE B 1 503 ? -15.41187 -8.82733 26.82555 1.000 54.13876 503 PHE B CA 1
ATOM 17337 C C . PHE B 1 503 ? -14.47892 -8.73647 25.62561 1.000 54.82853 503 PHE B C 1
ATOM 17338 O O . PHE B 1 503 ? -14.46404 -7.69916 24.95330 1.000 53.01149 503 PHE B O 1
ATOM 17355 N N . GLU B 1 504 ? -13.70884 -9.78304 25.32823 1.000 56.15812 504 GLU B N 1
ATOM 17356 C CA . GLU B 1 504 ? -12.99197 -9.80016 24.05874 1.000 57.25529 504 GLU B CA 1
ATOM 17357 C C . GLU B 1 504 ? -13.96169 -9.97244 22.89591 1.000 54.22236 504 GLU B C 1
ATOM 17358 O O . GLU B 1 504 ? -13.77149 -9.37902 21.82875 1.000 55.87108 504 GLU B O 1
ATOM 17370 N N . HIS B 1 505 ? -15.01435 -10.76901 23.09007 1.000 52.73169 505 HIS B N 1
ATOM 17371 C CA . HIS B 1 505 ? -15.99626 -11.03350 22.04441 1.000 54.14770 505 HIS B CA 1
ATOM 17372 C C . HIS B 1 505 ? -17.15775 -10.04573 22.06557 1.000 52.17174 505 HIS B C 1
ATOM 17373 O O . HIS B 1 505 ? -17.58389 -9.56808 21.00818 1.000 49.96806 505 HIS B O 1
ATOM 17387 N N . TYR B 1 506 ? -17.68776 -9.73547 23.24875 1.000 52.90282 506 TYR B N 1
ATOM 17388 C CA . TYR B 1 506 ? -18.80183 -8.79530 23.37962 1.000 50.72918 506 TYR B CA 1
ATOM 17389 C C . TYR B 1 506 ? -18.24685 -7.36941 23.42653 1.000 49.76172 506 TYR B C 1
ATOM 17390 O O . TYR B 1 506 ? -18.24925 -6.68624 24.45202 1.000 51.96206 506 TYR B O 1
ATOM 17408 N N . LYS B 1 507 ? -17.76254 -6.92042 22.26648 1.000 51.36818 507 LYS B N 1
ATOM 17409 C CA . LYS B 1 507 ? -17.06943 -5.63752 22.19633 1.000 51.54642 507 LYS B CA 1
ATOM 17410 C C . LYS B 1 507 ? -18.01644 -4.46255 22.39435 1.000 50.23627 507 LYS B C 1
ATOM 17411 O O . LYS B 1 507 ? -17.59057 -3.40329 22.86845 1.000 48.62462 507 LYS B O 1
ATOM 17430 N N . GLY B 1 508 ? -19.29170 -4.62030 22.03571 1.000 50.35360 508 GLY B N 1
ATOM 17431 C CA . GLY B 1 508 ? -20.25117 -3.55764 22.28675 1.000 48.47086 508 GLY B CA 1
ATOM 17432 C C . GLY B 1 508 ? -20.50240 -3.34589 23.76803 1.000 49.15671 508 GLY B C 1
ATOM 17433 O O . GLY B 1 508 ? -20.57166 -2.20750 24.23997 1.000 47.42746 508 GLY B O 1
ATOM 17437 N N . ILE B 1 509 ? -20.64317 -4.43781 24.52165 1.000 49.22834 509 ILE B N 1
ATOM 17438 C CA . ILE B 1 509 ? -20.83787 -4.32319 25.96251 1.000 50.38158 509 ILE B CA 1
ATOM 17439 C C . ILE B 1 509 ? -19.59885 -3.72878 26.61572 1.000 50.25786 509 ILE B C 1
ATOM 17440 O O . ILE B 1 509 ? -19.69429 -2.86962 27.49956 1.000 50.21001 509 ILE B O 1
ATOM 17456 N N . TYR B 1 510 ? -18.41755 -4.17822 26.19354 1.000 52.79606 510 TYR B N 1
ATOM 17457 C CA . TYR B 1 510 ? -17.17737 -3.66497 26.76417 1.000 52.50498 510 TYR B CA 1
ATOM 17458 C C . TYR B 1 510 ? -17.06436 -2.15972 26.55808 1.000 50.51726 510 TYR B C 1
ATOM 17459 O O . TYR B 1 510 ? -16.76146 -1.41348 27.49625 1.000 53.27008 510 TYR B O 1
ATOM 17477 N N . LYS B 1 511 ? -17.31919 -1.69222 25.33470 1.000 48.12047 511 LYS B N 1
ATOM 17478 C CA . LYS B 1 511 ? -17.22844 -0.26177 25.05779 1.000 49.91352 511 LYS B CA 1
ATOM 17479 C C . LYS B 1 511 ? -18.26377 0.52381 25.85514 1.000 51.13955 511 LYS B C 1
ATOM 17480 O O . LYS B 1 511 ? -17.95848 1.58765 26.40728 1.000 49.85831 511 LYS B O 1
ATOM 17499 N N . PHE B 1 512 ? -19.49764 0.02063 25.91935 1.000 49.95179 512 PHE B N 1
ATOM 17500 C CA . PHE B 1 512 ? -20.54048 0.71825 26.66318 1.000 48.65604 512 PHE B CA 1
ATOM 17501 C C . PHE B 1 512 ? -20.20710 0.77745 28.14961 1.000 52.09300 512 PHE B C 1
ATOM 17502 O O . PHE B 1 512 ? -20.37514 1.82145 28.79144 1.000 47.65542 512 PHE B O 1
ATOM 17519 N N . HIS B 1 513 ? -19.72768 -0.33362 28.71377 1.000 49.89493 513 HIS B N 1
ATOM 17520 C CA . HIS B 1 513 ? -19.38153 -0.35354 30.12962 1.000 47.78359 513 HIS B CA 1
ATOM 17521 C C . HIS B 1 513 ? -18.25626 0.62961 30.43497 1.000 52.70058 513 HIS B C 1
ATOM 17522 O O . HIS B 1 513 ? -18.32710 1.38669 31.41230 1.000 51.78099 513 HIS B O 1
ATOM 17536 N N . ASN B 1 514 ? -17.21048 0.64379 29.60175 1.000 50.87746 514 ASN B N 1
ATOM 17537 C CA . ASN B 1 514 ? -16.09622 1.55578 29.84572 1.000 51.40720 514 ASN B CA 1
ATOM 17538 C C . ASN B 1 514 ? -16.53672 3.00852 29.74791 1.000 49.51856 514 ASN B C 1
ATOM 17539 O O . ASN B 1 514 ? -16.03622 3.86271 30.48644 1.000 52.58132 514 ASN B O 1
ATOM 17550 N N . GLN B 1 515 ? -17.46719 3.31233 28.84150 1.000 48.82116 515 GLN B N 1
ATOM 17551 C CA . GLN B 1 515 ? -17.97488 4.67648 28.74463 1.000 51.62492 515 GLN B CA 1
ATOM 17552 C C . GLN B 1 515 ? -18.71436 5.06714 30.01668 1.000 49.50815 515 GLN B C 1
ATOM 17553 O O . GLN B 1 515 ? -18.50243 6.15468 30.56473 1.000 47.90635 515 GLN B O 1
ATOM 17567 N N . VAL B 1 516 ? -19.59101 4.18660 30.50197 1.000 48.32391 516 VAL B N 1
ATOM 17568 C CA . VAL B 1 516 ? -20.30133 4.45688 31.74881 1.000 51.46637 516 VAL B CA 1
ATOM 17569 C C . VAL B 1 516 ? -19.30785 4.65279 32.88765 1.000 50.51936 516 VAL B C 1
ATOM 17570 O O . VAL B 1 516 ? -19.42258 5.59186 33.68460 1.000 47.31729 516 VAL B O 1
ATOM 17583 N N . LYS B 1 517 ? -18.31459 3.76578 32.97758 1.000 49.76108 517 LYS B N 1
ATOM 17584 C CA . LYS B 1 517 ? -17.33796 3.85377 34.05742 1.000 50.92026 517 LYS B CA 1
ATOM 17585 C C . LYS B 1 517 ? -16.53102 5.14349 33.96651 1.000 49.47860 517 LYS B C 1
ATOM 17586 O O . LYS B 1 517 ? -16.20610 5.75790 34.98858 1.000 49.97868 517 LYS B O 1
ATOM 17605 N N . GLN B 1 518 ? -16.21045 5.57637 32.74946 1.000 50.67521 518 GLN B N 1
ATOM 17606 C CA . GLN B 1 518 ? -15.36407 6.74991 32.56963 1.000 52.61364 518 GLN B CA 1
ATOM 17607 C C . GLN B 1 518 ? -16.12182 8.04423 32.84409 1.000 51.43139 518 GLN B C 1
ATOM 17608 O O . GLN B 1 518 ? -15.58306 8.95508 33.48215 1.000 52.62959 518 GLN B O 1
ATOM 17622 N N . LYS B 1 519 ? -17.36687 8.14743 32.37070 1.000 49.47404 519 LYS B N 1
ATOM 17623 C CA . LYS B 1 519 ? -18.10859 9.39471 32.52176 1.000 50.46954 519 LYS B CA 1
ATOM 17624 C C . LYS B 1 519 ? -18.54786 9.62583 33.96411 1.000 50.09626 519 LYS B C 1
ATOM 17625 O O . LYS B 1 519 ? -18.64283 10.77893 34.40123 1.000 48.22902 519 LYS B O 1
ATOM 17644 N N . ARG B 1 520 ? -18.81168 8.55631 34.71608 1.000 47.31319 520 ARG B N 1
ATOM 17645 C CA . ARG B 1 520 ? -19.30767 8.67536 36.08700 1.000 47.75276 520 ARG B CA 1
ATOM 17646 C C . ARG B 1 520 ? -20.49570 9.63125 36.14721 1.000 46.56021 520 ARG B C 1
ATOM 17647 O O . ARG B 1 520 ? -20.58593 10.49414 37.02226 1.000 44.27964 520 ARG B O 1
ATOM 17668 N N . ALA B 1 521 ? -21.41442 9.47581 35.19722 1.000 46.82073 521 ALA B N 1
ATOM 17669 C CA . ALA B 1 521 ? -22.56226 10.36232 35.09950 1.000 43.19267 521 ALA B CA 1
ATOM 17670 C C . ALA B 1 521 ? -23.58546 10.05477 36.18831 1.000 43.05840 521 ALA B C 1
ATOM 17671 O O . ALA B 1 521 ? -23.57921 8.98749 36.81094 1.000 39.62167 521 ALA B O 1
ATOM 17678 N N . LEU B 1 522 ? -24.48162 11.01759 36.40509 1.000 43.61394 522 LEU B N 1
ATOM 17679 C CA . LEU B 1 522 ? -25.54842 10.89407 37.38772 1.000 43.24198 522 LEU B CA 1
ATOM 17680 C C . LEU B 1 522 ? -26.93758 10.81802 36.77446 1.000 43.52892 522 LEU B C 1
ATOM 17681 O O . LEU B 1 522 ? -27.82398 10.20751 37.37439 1.000 43.29140 522 LEU B O 1
ATOM 17697 N N . GLN B 1 523 ? -27.16028 11.41253 35.60493 1.000 41.69449 523 GLN B N 1
ATOM 17698 C CA . GLN B 1 523 ? -28.45558 11.33017 34.94356 1.000 47.19344 523 GLN B CA 1
ATOM 17699 C C . GLN B 1 523 ? -28.42423 10.19744 33.92705 1.000 44.21820 523 GLN B C 1
ATOM 17700 O O . GLN B 1 523 ? -27.48543 10.09303 33.13240 1.000 47.50098 523 GLN B O 1
ATOM 17714 N N . TYR B 1 524 ? -29.44363 9.34795 33.96802 1.000 44.51502 524 TYR B N 1
ATOM 17715 C CA . TYR B 1 524 ? -29.59348 8.25091 33.02803 1.000 44.13260 524 TYR B CA 1
ATOM 17716 C C . TYR B 1 524 ? -31.03221 8.21276 32.54445 1.000 43.67917 524 TYR B C 1
ATOM 17717 O O . TYR B 1 524 ? -31.94891 8.66636 33.23247 1.000 42.54337 524 TYR B O 1
ATOM 17735 N N . SER B 1 525 ? -31.21965 7.67537 31.34661 1.000 46.58701 525 SER B N 1
ATOM 17736 C CA . SER B 1 525 ? -32.52726 7.62561 30.72051 1.000 45.45881 525 SER B CA 1
ATOM 17737 C C . SER B 1 525 ? -32.80736 6.21434 30.22955 1.000 46.14981 525 SER B C 1
ATOM 17738 O O . SER B 1 525 ? -31.89514 5.40993 30.02684 1.000 46.39954 525 SER B O 1
ATOM 17746 N N . THR B 1 526 ? -34.09261 5.92626 30.04757 1.000 47.83285 526 THR B N 1
ATOM 17747 C CA . THR B 1 526 ? -34.55248 4.69172 29.43926 1.000 44.48432 526 THR B CA 1
ATOM 17748 C C . THR B 1 526 ? -34.81519 4.93494 27.95711 1.000 46.78540 526 THR B C 1
ATOM 17749 O O . THR B 1 526 ? -34.59611 6.02950 27.43190 1.000 47.75268 526 THR B O 1
ATOM 17760 N N . LEU B 1 527 ? -35.31105 3.89961 27.27557 1.000 45.69957 527 LEU B N 1
ATOM 17761 C CA . LEU B 1 527 ? -35.66223 4.04795 25.86939 1.000 43.79689 527 LEU B CA 1
ATOM 17762 C C . LEU B 1 527 ? -36.91556 4.88974 25.66884 1.000 43.67068 527 LEU B C 1
ATOM 17763 O O . LEU B 1 527 ? -37.16241 5.34526 24.54867 1.000 46.81336 527 LEU B O 1
ATOM 17779 N N . SER B 1 528 ? -37.71500 5.09758 26.71222 1.000 44.48730 528 SER B N 1
ATOM 17780 C CA . SER B 1 528 ? -38.78828 6.08043 26.67070 1.000 43.54999 528 SER B CA 1
ATOM 17781 C C . SER B 1 528 ? -38.30426 7.47218 27.05060 1.000 44.17719 528 SER B C 1
ATOM 17782 O O . SER B 1 528 ? -39.09629 8.41829 27.03305 1.000 46.75908 528 SER B O 1
ATOM 17790 N N . ASN B 1 529 ? -37.02555 7.61388 27.38950 1.000 44.71136 529 ASN B N 1
ATOM 17791 C CA . ASN B 1 529 ? -36.44072 8.85204 27.88917 1.000 46.32199 529 ASN B CA 1
ATOM 17792 C C . ASN B 1 529 ? -36.93964 9.20739 29.28555 1.000 44.07147 529 ASN B C 1
ATOM 17793 O O . ASN B 1 529 ? -36.79701 10.34994 29.72418 1.000 44.16443 529 ASN B O 1
ATOM 17804 N N . ARG B 1 530 ? -37.54374 8.25136 29.98620 1.000 46.16463 530 ARG B N 1
ATOM 17805 C CA . ARG B 1 530 ? -37.71518 8.36742 31.42819 1.000 43.87814 530 ARG B CA 1
ATOM 17806 C C . ARG B 1 530 ? -36.35361 8.59706 32.06780 1.000 44.53094 530 ARG B C 1
ATOM 17807 O O . ARG B 1 530 ? -35.42226 7.81583 31.85501 1.000 45.81834 530 ARG B O 1
ATOM 17828 N N . LYS B 1 531 ? -36.23065 9.66882 32.84295 1.000 42.88888 531 LYS B N 1
ATOM 17829 C CA . LYS B 1 531 ? -34.94622 10.08458 33.38233 1.000 44.40105 531 LYS B CA 1
ATOM 17830 C C . LYS B 1 531 ? -34.89275 9.90285 34.89291 1.000 43.95898 531 LYS B C 1
ATOM 17831 O O . LYS B 1 531 ? -35.89437 10.05311 35.59809 1.000 43.44708 531 LYS B O 1
ATOM 17850 N N . VAL B 1 532 ? -33.69631 9.58025 35.37759 1.000 43.03218 532 VAL B N 1
ATOM 17851 C CA . VAL B 1 532 ? -33.40239 9.53281 36.79993 1.000 45.20079 532 VAL B CA 1
ATOM 17852 C C . VAL B 1 532 ? -32.08900 10.26729 37.01728 1.000 45.27208 532 VAL B C 1
ATOM 17853 O O . VAL B 1 532 ? -31.26081 10.38513 36.11086 1.000 46.35857 532 VAL B O 1
ATOM 17866 N N . ILE B 1 533 ? -31.91051 10.77665 38.23352 1.000 44.76021 533 ILE B N 1
ATOM 17867 C CA . ILE B 1 533 ? -30.66409 11.41687 38.64472 1.000 45.80119 533 ILE B CA 1
ATOM 17868 C C . ILE B 1 533 ? -30.21889 10.78415 39.95603 1.000 43.80021 533 ILE B C 1
ATOM 17869 O O . ILE B 1 533 ? -30.94090 10.85105 40.95778 1.000 46.27570 533 ILE B O 1
ATOM 17885 N N . PHE B 1 534 ? -29.03325 10.17455 39.94683 1.000 42.28973 534 PHE B N 1
ATOM 17886 C CA . PHE B 1 534 ? -28.47922 9.47662 41.09525 1.000 45.60013 534 PHE B CA 1
ATOM 17887 C C . PHE B 1 534 ? -27.93486 10.45518 42.13548 1.000 42.67487 534 PHE B C 1
ATOM 17888 O O . PHE B 1 534 ? -27.42561 11.52244 41.78933 1.000 43.64078 534 PHE B O 1
ATOM 17905 N N . PRO B 1 535 ? -28.01295 10.10283 43.42124 1.000 45.32410 535 PRO B N 1
ATOM 17906 C CA . PRO B 1 535 ? -27.34156 10.93009 44.43757 1.000 48.92123 535 PRO B CA 1
ATOM 17907 C C . PRO B 1 535 ? -25.82788 10.81648 44.37991 1.000 46.51089 535 PRO B C 1
ATOM 17908 O O . PRO B 1 535 ? -25.12605 11.76759 44.74426 1.000 46.74710 535 PRO B O 1
ATOM 17919 N N . TYR B 1 536 ? -25.31065 9.67164 43.94388 1.000 45.51103 536 TYR B N 1
ATOM 17920 C CA . TYR B 1 536 ? -23.88639 9.46740 43.73527 1.000 44.13671 536 TYR B CA 1
ATOM 17921 C C . TYR B 1 536 ? -23.73491 8.35936 42.70468 1.000 45.40501 536 TYR B C 1
ATOM 17922 O O . TYR B 1 536 ? -24.64382 7.54935 42.50428 1.000 43.56134 536 TYR B O 1
ATOM 17940 N N . PHE B 1 537 ? -22.57592 8.33280 42.05229 1.000 46.74364 537 PHE B N 1
ATOM 17941 C CA . PHE B 1 537 ? -22.36079 7.38815 40.96632 1.000 45.90316 537 PHE B CA 1
ATOM 17942 C C . PHE B 1 537 ? -22.14122 5.98138 41.50722 1.000 47.29125 537 PHE B C 1
ATOM 17943 O O . PHE B 1 537 ? -21.28280 5.75794 42.36642 1.000 50.78435 537 PHE B O 1
ATOM 17960 N N . SER B 1 538 ? -22.92399 5.03467 40.99426 1.000 49.94008 538 SER B N 1
ATOM 17961 C CA . SER B 1 538 ? -22.73374 3.60973 41.23248 1.000 49.54542 538 SER B CA 1
ATOM 17962 C C . SER B 1 538 ? -22.73128 2.90918 39.87961 1.000 47.93273 538 SER B C 1
ATOM 17963 O O . SER B 1 538 ? -23.67373 3.06535 39.09630 1.000 45.18028 538 SER B O 1
ATOM 17971 N N . PHE B 1 539 ? -21.66788 2.15046 39.60374 1.000 47.34598 539 PHE B N 1
ATOM 17972 C CA . PHE B 1 539 ? -21.50125 1.54866 38.28237 1.000 49.61467 539 PHE B CA 1
ATOM 17973 C C . PHE B 1 539 ? -22.60395 0.53852 37.98559 1.000 48.33237 539 PHE B C 1
ATOM 17974 O O . PHE B 1 539 ? -23.19181 0.55050 36.89910 1.000 45.06141 539 PHE B O 1
ATOM 17991 N N . THR B 1 540 ? -22.90205 -0.34577 38.94287 1.000 49.10549 540 THR B N 1
ATOM 17992 C CA . THR B 1 540 ? -23.89127 -1.39308 38.69287 1.000 50.05053 540 THR B CA 1
ATOM 17993 C C . THR B 1 540 ? -25.29935 -0.82012 38.57811 1.000 47.18886 540 THR B C 1
ATOM 17994 O O . THR B 1 540 ? -26.08319 -1.25387 37.72507 1.000 43.26808 540 THR B O 1
ATOM 18005 N N . LYS B 1 541 ? -25.64488 0.14694 39.43146 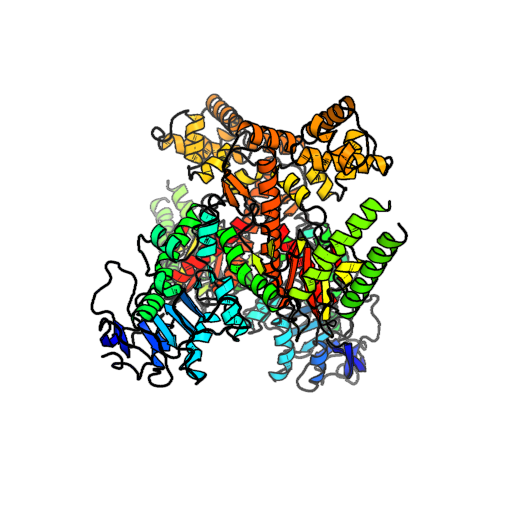1.000 47.11588 541 LYS B N 1
ATOM 18006 C CA . LYS B 1 541 ? -26.95218 0.78138 39.31587 1.000 46.40108 541 LYS B CA 1
ATOM 18007 C C . LYS B 1 541 ? -27.06948 1.58528 38.02761 1.000 46.19026 541 LYS B C 1
ATOM 18008 O O . LYS B 1 541 ? -28.17072 1.72400 37.48686 1.000 47.78722 541 LYS B O 1
ATOM 18027 N N . ALA B 1 542 ? -25.95519 2.11145 37.51594 1.000 45.47203 542 ALA B N 1
ATOM 18028 C CA . ALA B 1 542 ? -26.00343 2.84296 36.25546 1.000 43.87269 542 ALA B CA 1
ATOM 18029 C C . ALA B 1 542 ? -26.31790 1.91100 35.09330 1.000 45.28484 542 ALA B C 1
ATOM 18030 O O . ALA B 1 542 ? -27.07952 2.27336 34.18839 1.000 46.34174 542 ALA B O 1
ATOM 18037 N N . LEU B 1 543 ? -25.73565 0.70917 35.09456 1.000 45.83339 543 LEU B N 1
ATOM 18038 C CA . LEU B 1 543 ? -26.07034 -0.27195 34.06884 1.000 46.33883 543 LEU B CA 1
ATOM 18039 C C . LEU B 1 543 ? -27.50034 -0.76619 34.21699 1.000 44.75192 543 LEU B C 1
ATOM 18040 O O . LEU B 1 543 ? -28.16325 -1.06408 33.21766 1.000 45.69925 543 LEU B O 1
ATOM 18056 N N . ASN B 1 544 ? -27.98868 -0.85409 35.45028 1.000 45.67250 544 ASN B N 1
ATOM 18057 C CA . ASN B 1 544 ? -29.26579 -1.50269 35.70687 1.000 46.04519 544 ASN B CA 1
ATOM 18058 C C . ASN B 1 544 ? -30.44331 -0.61714 35.31857 1.000 45.93668 544 ASN B C 1
ATOM 18059 O O . ASN B 1 544 ? -31.46332 -1.11999 34.83131 1.000 43.71166 544 ASN B O 1
ATOM 18070 N N . TYR B 1 545 ? -30.32965 0.69603 35.52581 1.000 45.00213 545 TYR B N 1
ATOM 18071 C CA . TYR B 1 545 ? -31.50877 1.54947 35.39562 1.000 46.77381 545 TYR B CA 1
ATOM 18072 C C . TYR B 1 545 ? -32.08560 1.55576 33.98537 1.000 42.24757 545 TYR B C 1
ATOM 18073 O O . TYR B 1 545 ? -33.30095 1.33744 33.84173 1.000 41.23025 545 TYR B O 1
ATOM 18091 N N . PRO B 1 546 ? -31.31646 1.81259 32.92292 1.000 43.13996 546 PRO B N 1
ATOM 18092 C CA . PRO B 1 546 ? -31.92909 1.81093 31.58226 1.000 46.80290 546 PRO B CA 1
ATOM 18093 C C . PRO B 1 546 ? -32.56369 0.48078 31.21884 1.000 44.86330 546 PRO B C 1
ATOM 18094 O O . PRO B 1 546 ? -33.57069 0.45921 30.50000 1.000 45.25899 546 PRO B O 1
ATOM 18105 N N . VAL B 1 547 ? -32.00755 -0.63159 31.69782 1.000 41.16309 547 VAL B N 1
ATOM 18106 C CA . VAL B 1 547 ? -32.60630 -1.93640 31.43554 1.000 43.19375 547 VAL B CA 1
ATOM 18107 C C . VAL B 1 547 ? -33.93436 -2.06402 32.17396 1.000 43.46370 547 VAL B C 1
ATOM 18108 O O . VAL B 1 547 ? -34.98656 -2.29116 31.56636 1.000 44.32587 547 VAL B O 1
ATOM 18121 N N . GLN B 1 548 ? -33.90346 -1.91206 33.49913 1.000 44.42613 548 GLN B N 1
ATOM 18122 C CA . GLN B 1 548 ? -35.11642 -2.07981 34.29248 1.000 45.29087 548 GLN B CA 1
ATOM 18123 C C . GLN B 1 548 ? -36.16412 -1.03373 33.93476 1.000 43.81915 548 GLN B C 1
ATOM 18124 O O . GLN B 1 548 ? -37.36042 -1.33855 33.87598 1.000 45.06276 548 GLN B O 1
ATOM 18138 N N . GLY B 1 549 ? -35.73677 0.20843 33.70191 1.000 44.24964 549 GLY B N 1
ATOM 18139 C CA . GLY B 1 549 ? -36.68577 1.26115 33.38550 1.000 43.65612 549 GLY B CA 1
ATOM 18140 C C . GLY B 1 549 ? -37.35688 1.08332 32.03874 1.000 43.33455 549 GLY B C 1
ATOM 18141 O O . GLY B 1 549 ? -38.51955 1.46341 31.86804 1.000 40.37747 549 GLY B O 1
ATOM 18145 N N . THR B 1 550 ? -36.63854 0.52080 31.06255 1.000 41.81083 550 THR B N 1
ATOM 18146 C CA . THR B 1 550 ? -37.25515 0.22198 29.77395 1.000 42.72729 550 THR B CA 1
ATOM 18147 C C . THR B 1 550 ? -38.25106 -0.92595 29.89970 1.000 44.52578 550 THR B C 1
ATOM 18148 O O . THR B 1 550 ? -39.28471 -0.93234 29.21859 1.000 41.97273 550 THR B O 1
ATOM 18159 N N . CYS B 1 551 ? -37.95655 -1.90756 30.76211 1.000 43.80166 551 CYS B N 1
ATOM 18160 C CA . CYS B 1 551 ? -38.94114 -2.94191 31.07226 1.000 45.07075 551 CYS B CA 1
ATOM 18161 C C . CYS B 1 551 ? -40.23173 -2.31776 31.58021 1.000 45.02114 551 CYS B C 1
ATOM 18162 O O . CYS B 1 551 ? -41.32911 -2.68013 31.14167 1.000 43.68907 551 CYS B O 1
ATOM 18170 N N . ALA B 1 552 ? -40.11635 -1.38324 32.52563 1.000 43.99998 552 ALA B N 1
ATOM 18171 C CA . ALA B 1 552 ? -41.29415 -0.66846 32.99965 1.000 46.82290 552 ALA B CA 1
ATOM 18172 C C . ALA B 1 552 ? -42.01116 0.01784 31.84187 1.000 41.47713 552 ALA B C 1
ATOM 18173 O O . ALA B 1 552 ? -43.23162 -0.10153 31.69874 1.000 42.64205 552 ALA B O 1
ATOM 18180 N N . ASP B 1 553 ? -41.26291 0.73448 30.99627 1.000 40.65220 553 ASP B N 1
ATOM 18181 C CA . ASP B 1 553 ? -41.86454 1.37490 29.82801 1.000 45.98518 553 ASP B CA 1
ATOM 18182 C C . ASP B 1 553 ? -42.65738 0.37542 28.99404 1.000 43.98370 553 ASP B C 1
ATOM 18183 O O . ASP B 1 553 ? -43.76276 0.67626 28.53263 1.000 42.08976 553 ASP B O 1
ATOM 18192 N N . ILE B 1 554 ? -42.09953 -0.81859 28.78577 1.000 43.14307 554 ILE B N 1
ATOM 18193 C CA . ILE B 1 554 ? -42.72042 -1.79660 27.89827 1.000 43.89463 554 ILE B CA 1
ATOM 18194 C C . ILE B 1 554 ? -43.98728 -2.36515 28.52771 1.000 45.73911 554 ILE B C 1
ATOM 18195 O O . ILE B 1 554 ? -45.03319 -2.46851 27.87470 1.000 42.71696 554 ILE B O 1
ATOM 18211 N N . LEU B 1 555 ? -43.91374 -2.74310 29.80547 1.000 45.91598 555 LEU B N 1
ATOM 18212 C CA . LEU B 1 555 ? -45.08559 -3.28837 30.48314 1.000 45.96265 555 LEU B CA 1
ATOM 18213 C C . LEU B 1 555 ? -46.20335 -2.25666 30.56716 1.000 45.15313 555 LEU B C 1
ATOM 18214 O O . LEU B 1 555 ? -47.38099 -2.58656 30.38729 1.000 42.51470 555 LEU B O 1
ATOM 18230 N N . LYS B 1 556 ? -45.85374 -0.99859 30.83136 1.000 45.07206 556 LYS B N 1
ATOM 18231 C CA . LYS B 1 556 ? -46.87474 0.03498 30.95988 1.000 47.51900 556 LYS B CA 1
ATOM 18232 C C . LYS B 1 556 ? -47.53798 0.33358 29.61993 1.000 46.75124 556 LYS B C 1
ATOM 18233 O O . LYS B 1 556 ? -48.75938 0.52189 29.55474 1.000 44.79911 556 LYS B O 1
ATOM 18252 N N . LEU B 1 557 ? -46.75606 0.37203 28.53779 1.000 47.97741 557 LEU B N 1
ATOM 18253 C CA . LEU B 1 557 ? -47.34585 0.57934 27.22034 1.000 44.27131 557 LEU B CA 1
ATOM 18254 C C . LEU B 1 557 ? -48.14529 -0.63565 26.77286 1.000 44.13741 557 LEU B C 1
ATOM 18255 O O . LEU B 1 557 ? -49.13467 -0.49086 26.04770 1.000 46.74697 557 LEU B O 1
ATOM 18271 N N . ALA B 1 558 ? -47.73501 -1.83642 27.18235 1.000 44.49577 558 ALA B N 1
ATOM 18272 C CA . ALA B 1 558 ? -48.51316 -3.02343 26.84497 1.000 46.56956 558 ALA B CA 1
ATOM 18273 C C . ALA B 1 558 ? -49.86660 -3.00741 27.54514 1.000 50.77635 558 ALA B C 1
ATOM 18274 O O . ALA B 1 558 ? -50.87491 -3.42475 26.96397 1.000 51.93860 558 ALA B O 1
ATOM 18281 N N . LEU B 1 559 ? -49.91122 -2.52389 28.79062 1.000 45.89085 559 LEU B N 1
ATOM 18282 C CA . LEU B 1 559 ? -51.18459 -2.42331 29.49579 1.000 49.85031 559 LEU B CA 1
ATOM 18283 C C . LEU B 1 559 ? -52.10341 -1.41028 28.82878 1.000 51.15224 559 LEU B C 1
ATOM 18284 O O . LEU B 1 559 ? -53.32006 -1.62295 28.75419 1.000 51.19685 559 LEU B O 1
ATOM 18300 N N . VAL B 1 560 ? -51.54142 -0.29855 28.34800 1.000 48.04165 560 VAL B N 1
ATOM 18301 C CA . VAL B 1 560 ? -52.34936 0.70663 27.66245 1.000 50.83008 560 VAL B CA 1
ATOM 18302 C C . VAL B 1 560 ? -52.99121 0.10682 26.41719 1.000 51.53339 560 VAL B C 1
ATOM 18303 O O . VAL B 1 560 ? -54.21300 0.16397 26.23766 1.000 53.38353 560 VAL B O 1
ATOM 18316 N N . ASP B 1 561 ? -52.17625 -0.47837 25.53726 1.000 51.27320 561 ASP B N 1
ATOM 18317 C CA . ASP B 1 561 ? -52.72626 -1.15263 24.36689 1.000 51.73483 561 ASP B CA 1
ATOM 18318 C C . ASP B 1 561 ? -53.68316 -2.26044 24.77936 1.000 52.65214 561 ASP B C 1
ATOM 18319 O O . ASP B 1 561 ? -54.76271 -2.41211 24.19689 1.000 54.07964 561 ASP B O 1
ATOM 18328 N N . LEU B 1 562 ? -53.30094 -3.04360 25.78809 1.000 54.43143 562 LEU B N 1
ATOM 18329 C CA . LEU B 1 562 ? -54.13309 -4.15727 26.22804 1.000 55.24677 562 LEU B CA 1
ATOM 18330 C C . LEU B 1 562 ? -55.49579 -3.67386 26.70503 1.000 56.62021 562 LEU B C 1
ATOM 18331 O O . LEU B 1 562 ? -56.51665 -4.32428 26.45507 1.000 59.24494 562 LEU B O 1
ATOM 18347 N N . TYR B 1 563 ? -55.53389 -2.52895 27.38675 1.000 53.30047 563 TYR B N 1
ATOM 18348 C CA . TYR B 1 563 ? -56.79880 -2.02419 27.90877 1.000 56.69305 563 TYR B CA 1
ATOM 18349 C C . TYR B 1 563 ? -57.76217 -1.66508 26.78212 1.000 58.76274 563 TYR B C 1
ATOM 18350 O O . TYR B 1 563 ? -58.97826 -1.85251 26.91238 1.000 58.24890 563 TYR B O 1
ATOM 18368 N N . ASP B 1 564 ? -57.24117 -1.14350 25.66950 1.000 57.58611 564 ASP B N 1
ATOM 18369 C CA . ASP B 1 564 ? -58.09730 -0.84099 24.52729 1.000 59.79232 564 ASP B CA 1
ATOM 18370 C C . ASP B 1 564 ? -58.49437 -2.10506 23.77387 1.000 59.89934 564 ASP B C 1
ATOM 18371 O O . ASP B 1 564 ? -59.65345 -2.25099 23.37337 1.000 62.98313 564 ASP B O 1
ATOM 18380 N N . ASN B 1 565 ? -57.54914 -3.02745 23.57473 1.000 59.01291 565 ASN B N 1
ATOM 18381 C CA . ASN B 1 565 ? -57.80896 -4.20437 22.75573 1.000 57.75217 565 ASN B CA 1
ATOM 18382 C C . ASN B 1 565 ? -58.77036 -5.18209 23.41580 1.000 62.14908 565 ASN B C 1
ATOM 18383 O O . ASN B 1 565 ? -59.30416 -6.05919 22.72849 1.000 64.08437 565 ASN B O 1
ATOM 18394 N N . LEU B 1 566 ? -58.99992 -5.05998 24.72263 1.000 61.95366 566 LEU B N 1
ATOM 18395 C CA . LEU B 1 566 ? -59.87177 -5.97978 25.43980 1.000 62.34172 566 LEU B CA 1
ATOM 18396 C C . LEU B 1 566 ? -61.31946 -5.51152 25.49761 1.000 63.69573 566 LEU B C 1
ATOM 18397 O O . LEU B 1 566 ? -62.18702 -6.28801 25.90977 1.000 64.48586 566 LEU B O 1
ATOM 18413 N N . LYS B 1 567 ? -61.60286 -4.27387 25.08701 1.000 63.33649 567 LYS B N 1
ATOM 18414 C CA . LYS B 1 567 ? -62.94182 -3.72072 25.26919 1.000 65.85564 567 LYS B CA 1
ATOM 18415 C C . LYS B 1 567 ? -63.99599 -4.51690 24.50556 1.000 68.94694 567 LYS B C 1
ATOM 18416 O O . LYS B 1 567 ? -65.11267 -4.71397 24.99967 1.000 70.23969 567 LYS B O 1
ATOM 18435 N N A ASP B 1 568 ? -63.64114 -4.98365 23.30181 0.500 69.63162 568 ASP B N 1
ATOM 18436 N N B ASP B 1 568 ? -63.68327 -4.98355 23.30126 0.500 69.62590 568 ASP B N 1
ATOM 18437 C CA A ASP B 1 568 ? -64.57777 -5.70869 22.44921 0.500 71.54371 568 ASP B CA 1
ATOM 18438 C CA B ASP B 1 568 ? -64.73438 -5.64225 22.53295 0.500 71.31739 568 ASP B CA 1
ATOM 18439 C C A ASP B 1 568 ? -65.07396 -6.98087 23.11954 0.500 77.36437 568 ASP B C 1
ATOM 18440 C C B ASP B 1 568 ? -65.00752 -7.07785 22.97960 0.500 72.49621 568 ASP B C 1
ATOM 18441 O O A ASP B 1 568 ? -66.23471 -7.37020 22.94263 0.500 72.21867 568 ASP B O 1
ATOM 18442 O O B ASP B 1 568 ? -65.95425 -7.69116 22.47414 0.500 71.80563 568 ASP B O 1
ATOM 18458 N N . ILE B 1 569 ? -64.22152 -7.62800 23.90774 1.000 71.12405 569 ILE B N 1
ATOM 18459 C CA . ILE B 1 569 ? -64.57205 -8.86546 24.59129 1.000 70.30584 569 ILE B CA 1
ATOM 18460 C C . ILE B 1 569 ? -64.73538 -8.64067 26.08777 1.000 68.81917 569 ILE B C 1
ATOM 18461 O O . ILE B 1 569 ? -64.76218 -9.60352 26.85750 1.000 68.05134 569 ILE B O 1
ATOM 18477 N N . ASN B 1 570 ? -64.84287 -7.38290 26.51441 1.000 70.01573 570 ASN B N 1
ATOM 18478 C CA . ASN B 1 570 ? -65.01111 -7.03203 27.92357 1.000 69.47757 570 ASN B CA 1
ATOM 18479 C C . ASN B 1 570 ? -64.00852 -7.77975 28.80271 1.000 66.59849 570 ASN B C 1
ATOM 18480 O O . ASN B 1 570 ? -64.34724 -8.33791 29.84887 1.000 67.33510 570 ASN B O 1
ATOM 18491 N N . GLY B 1 571 ? -62.75136 -7.78192 28.36322 1.000 65.62057 571 GLY B N 1
ATOM 18492 C CA . GLY B 1 571 ? -61.69901 -8.39621 29.14270 1.000 66.56892 571 GLY B CA 1
ATOM 18493 C C . GLY B 1 571 ? -61.33470 -7.57671 30.36609 1.000 67.11831 571 GLY B C 1
ATOM 18494 O O . GLY B 1 571 ? -61.61902 -6.38235 30.46723 1.000 64.71714 571 GLY B O 1
ATOM 18498 N N A LYS B 1 572 ? -60.67996 -8.24250 31.31441 0.500 68.30885 572 LYS B N 1
ATOM 18499 N N B LYS B 1 572 ? -60.69033 -8.24626 31.31887 0.500 68.31409 572 LYS B N 1
ATOM 18500 C CA A LYS B 1 572 ? -60.30550 -7.63788 32.58539 0.500 68.97292 572 LYS B CA 1
ATOM 18501 C CA B LYS B 1 572 ? -60.30214 -7.64714 32.58856 0.500 67.70932 572 LYS B CA 1
ATOM 18502 C C A LYS B 1 572 ? -58.81366 -7.82702 32.81236 0.500 67.24341 572 LYS B C 1
ATOM 18503 C C B LYS B 1 572 ? -58.80624 -7.82613 32.79682 0.500 71.10679 572 LYS B C 1
ATOM 18504 O O A LYS B 1 572 ? -58.30022 -8.94330 32.68542 0.500 64.17661 572 LYS B O 1
ATOM 18505 O O B LYS B 1 572 ? -58.28325 -8.93491 32.64287 0.500 65.54569 572 LYS B O 1
ATOM 18542 N N . ILE B 1 573 ? -58.12397 -6.73852 33.14167 1.000 64.43770 573 ILE B N 1
ATOM 18543 C CA . ILE B 1 573 ? -56.71219 -6.78889 33.50016 1.000 63.81306 573 ILE B CA 1
ATOM 18544 C C . ILE B 1 573 ? -56.62608 -6.98453 35.00607 1.000 61.26479 573 ILE B C 1
ATOM 18545 O O . ILE B 1 573 ? -57.19437 -6.20283 35.77762 1.000 59.57943 573 ILE B O 1
ATOM 18561 N N . ILE B 1 574 ? -55.91282 -8.02376 35.42585 1.000 59.75685 574 ILE B N 1
ATOM 18562 C CA . ILE B 1 574 ? -55.89023 -8.41418 36.82845 1.000 62.01563 574 ILE B CA 1
ATOM 18563 C C . ILE B 1 574 ? -54.61612 -7.91772 37.49595 1.000 60.58562 574 ILE B C 1
ATOM 18564 O O . ILE B 1 574 ? -54.66654 -7.19651 38.49874 1.000 59.02101 574 ILE B O 1
ATOM 18580 N N . LEU B 1 575 ? -53.46745 -8.28750 36.93689 1.000 61.10911 575 LEU B N 1
ATOM 18581 C CA . LEU B 1 575 ? -52.21682 -8.22429 37.67480 1.000 59.62794 575 LEU B CA 1
ATOM 18582 C C . LEU B 1 575 ? -51.05476 -8.01602 36.71391 1.000 58.11913 575 LEU B C 1
ATOM 18583 O O . LEU B 1 575 ? -51.06916 -8.50123 35.57978 1.000 55.23935 575 LEU B O 1
ATOM 18599 N N . CYS B 1 576 ? -50.05778 -7.26202 37.17876 1.000 56.54810 576 CYS B N 1
ATOM 18600 C CA . CYS B 1 576 ? -48.77298 -7.13834 36.49904 1.000 55.38054 576 CYS B CA 1
ATOM 18601 C C . CYS B 1 576 ? -47.68233 -7.20245 37.55371 1.000 56.16562 576 CYS B C 1
ATOM 18602 O O . CYS B 1 576 ? -47.62850 -6.34667 38.44235 1.000 56.80925 576 CYS B O 1
ATOM 18610 N N . VAL B 1 577 ? -46.82618 -8.21460 37.45960 1.000 54.13073 577 VAL B N 1
ATOM 18611 C CA . VAL B 1 577 ? -45.71356 -8.39426 38.38211 1.000 56.64621 577 VAL B CA 1
ATOM 18612 C C . VAL B 1 577 ? -44.49699 -8.81373 37.57536 1.000 55.26309 577 VAL B C 1
ATOM 18613 O O . VAL B 1 577 ? -44.61338 -9.58449 36.61692 1.000 56.74067 577 VAL B O 1
ATOM 18626 N N . HIS B 1 578 ? -43.32746 -8.31233 37.97144 1.000 55.32887 578 HIS B N 1
ATOM 18627 C CA . HIS B 1 578 ? -42.09102 -8.60409 37.25736 1.000 56.07246 578 HIS B CA 1
ATOM 18628 C C . HIS B 1 578 ? -42.28371 -8.33400 35.76937 1.000 53.44907 578 HIS B C 1
ATOM 18629 O O . HIS B 1 578 ? -42.58025 -7.19911 35.38428 1.000 52.61344 578 HIS B O 1
ATOM 18643 N N . ASP B 1 579 ? -42.14144 -9.35643 34.92693 1.000 51.95363 579 ASP B N 1
ATOM 18644 C CA . ASP B 1 579 ? -42.30397 -9.21337 33.48415 1.000 52.66885 579 ASP B CA 1
ATOM 18645 C C . ASP B 1 579 ? -43.51232 -9.98659 32.96661 1.000 53.03725 579 ASP B C 1
ATOM 18646 O O . ASP B 1 579 ? -43.48107 -10.52508 31.85946 1.000 53.52056 579 ASP B O 1
ATOM 18655 N N . GLU B 1 580 ? -44.59311 -10.05354 33.74692 1.000 53.19637 580 GLU B N 1
ATOM 18656 C CA . GLU B 1 580 ? -45.77110 -10.80612 33.34058 1.000 56.45151 580 GLU B CA 1
ATOM 18657 C C . GLU B 1 580 ? -47.04129 -10.00305 33.58021 1.000 55.61287 580 GLU B C 1
ATOM 18658 O O . GLU B 1 580 ? -47.10623 -9.14498 34.46557 1.000 54.78580 580 GLU B O 1
ATOM 18670 N N . ILE B 1 581 ? -48.05281 -10.30348 32.76782 1.000 53.75881 581 ILE B N 1
ATOM 18671 C CA . ILE B 1 581 ? -49.37140 -9.69313 32.86012 1.000 56.65099 581 ILE B CA 1
ATOM 18672 C C . ILE B 1 581 ? -50.40680 -10.80743 32.91409 1.000 58.12523 581 ILE B C 1
ATOM 18673 O O . ILE B 1 581 ? -50.24459 -11.85065 32.27040 1.000 57.03534 581 ILE B O 1
ATOM 18689 N N . ILE B 1 582 ? -51.46742 -10.58850 33.68617 1.000 56.81921 582 ILE B N 1
ATOM 18690 C CA . ILE B 1 582 ? -52.56590 -11.53722 33.81435 1.000 60.24837 582 ILE B CA 1
ATOM 18691 C C . ILE B 1 582 ? -53.85386 -10.82711 33.42962 1.000 60.80882 582 ILE B C 1
ATOM 18692 O O . ILE B 1 582 ? -54.14040 -9.73355 33.93138 1.000 58.68619 582 ILE B O 1
ATOM 18708 N N . ILE B 1 583 ? -54.62542 -11.44892 32.54113 1.000 62.17405 583 ILE B N 1
ATOM 18709 C CA . ILE B 1 583 ? -55.94471 -10.95881 32.17594 1.000 63.14637 583 ILE B CA 1
ATOM 18710 C C . ILE B 1 583 ? -56.96008 -12.04857 32.48799 1.000 63.00403 583 ILE B C 1
ATOM 18711 O O . ILE B 1 583 ? -56.62435 -13.22619 32.63432 1.000 61.94353 583 ILE B O 1
ATOM 18727 N N . GLU B 1 584 ? -58.21933 -11.63520 32.58850 1.000 65.87441 584 GLU B N 1
ATOM 18728 C CA . GLU B 1 584 ? -59.32983 -12.53314 32.87288 1.000 67.71183 584 GLU B CA 1
ATOM 18729 C C . GLU B 1 584 ? -60.42628 -12.27429 31.85212 1.000 65.23916 584 GLU B C 1
ATOM 18730 O O . GLU B 1 584 ? -60.82455 -11.12376 31.64570 1.000 63.90909 584 GLU B O 1
ATOM 18742 N N . VAL B 1 585 ? -60.90173 -13.34155 31.20675 1.000 66.19908 585 VAL B N 1
ATOM 18743 C CA . VAL B 1 585 ? -61.93395 -13.24521 30.18336 1.000 66.43337 585 VAL B CA 1
ATOM 18744 C C . VAL B 1 585 ? -62.87471 -14.43512 30.30746 1.000 69.09916 585 VAL B C 1
ATOM 18745 O O . VAL B 1 585 ? -62.51754 -15.49100 30.83492 1.000 69.18030 585 VAL B O 1
ATOM 18758 N N . ASN B 1 586 ? -64.09349 -14.25036 29.80549 1.000 72.24858 586 ASN B N 1
ATOM 18759 C CA . ASN B 1 586 ? -65.02444 -15.36371 29.69711 1.000 71.42822 586 ASN B CA 1
ATOM 18760 C C . ASN B 1 586 ? -64.40420 -16.47030 28.85391 1.000 70.20233 586 ASN B C 1
ATOM 18761 O O . ASN B 1 586 ? -63.69690 -16.20823 27.87763 1.000 70.19046 586 ASN B O 1
ATOM 18772 N N . LYS B 1 587 ? -64.67646 -17.71848 29.23570 1.000 71.14552 587 LYS B N 1
ATOM 18773 C CA . LYS B 1 587 ? -64.01857 -18.85025 28.59453 1.000 71.98136 587 LYS B CA 1
ATOM 18774 C C . LYS B 1 587 ? -64.30310 -18.92612 27.10043 1.000 72.21869 587 LYS B C 1
ATOM 18775 O O . LYS B 1 587 ? -63.55681 -19.59321 26.37564 1.000 72.63046 587 LYS B O 1
ATOM 18794 N N . LYS B 1 588 ? -65.35928 -18.26530 26.61898 1.000 71.42097 588 LYS B N 1
ATOM 18795 C CA . LYS B 1 588 ? -65.66519 -18.32814 25.19302 1.000 72.22379 588 LYS B CA 1
ATOM 18796 C C . LYS B 1 588 ? -64.65483 -17.54221 24.36356 1.000 73.04571 588 LYS B C 1
ATOM 18797 O O . LYS B 1 588 ? -64.33087 -17.94812 23.24127 1.000 71.76009 588 LYS B O 1
ATOM 18816 N N . PHE B 1 589 ? -64.14021 -16.43085 24.89352 1.000 73.11989 589 PHE B N 1
ATOM 18817 C CA . PHE B 1 589 ? -63.11534 -15.63986 24.22495 1.000 71.48702 589 PHE B CA 1
ATOM 18818 C C . PHE B 1 589 ? -61.70627 -16.14275 24.52435 1.000 69.90374 589 PHE B C 1
ATOM 18819 O O . PHE B 1 589 ? -60.73270 -15.41194 24.30971 1.000 68.31862 589 PHE B O 1
ATOM 18836 N N . GLN B 1 590 ? -61.58907 -17.38127 25.00170 1.000 69.58217 590 GLN B N 1
ATOM 18837 C CA . GLN B 1 590 ? -60.30972 -17.93247 25.43714 1.000 69.95829 590 GLN B CA 1
ATOM 18838 C C . GLN B 1 590 ? -59.21546 -17.75625 24.38563 1.000 71.74859 590 GLN B C 1
ATOM 18839 O O . GLN B 1 590 ? -58.11239 -17.28880 24.69252 1.000 69.31042 590 GLN B O 1
ATOM 18853 N N . GLU B 1 591 ? -59.49890 -18.12738 23.13580 1.000 72.79191 591 GLU B N 1
ATOM 18854 C CA . GLU B 1 591 ? -58.45953 -18.10391 22.10987 1.000 71.15361 591 GLU B CA 1
ATOM 18855 C C . GLU B 1 591 ? -58.19615 -16.69174 21.60083 1.000 69.21335 591 GLU B C 1
ATOM 18856 O O . GLU B 1 591 ? -57.04385 -16.32856 21.33966 1.000 66.93288 591 GLU B O 1
ATOM 18868 N N . GLU B 1 592 ? -59.24736 -15.88605 21.44473 1.000 69.21500 592 GLU B N 1
ATOM 18869 C CA . GLU B 1 592 ? -59.06354 -14.52589 20.95050 1.000 67.04730 592 GLU B CA 1
ATOM 18870 C C . GLU B 1 592 ? -58.28231 -13.67773 21.94994 1.000 67.71586 592 GLU B C 1
ATOM 18871 O O . GLU B 1 592 ? -57.38156 -12.92425 21.56264 1.000 67.41206 592 GLU B O 1
ATOM 18883 N N . ALA B 1 593 ? -58.60442 -13.79267 23.24102 1.000 68.31262 593 ALA B N 1
ATOM 18884 C CA . ALA B 1 593 ? -57.86543 -13.04869 24.25699 1.000 67.53786 593 ALA B CA 1
ATOM 18885 C C . ALA B 1 593 ? -56.41060 -13.49752 24.33508 1.000 64.25024 593 ALA B C 1
ATOM 18886 O O . ALA B 1 593 ? -55.53248 -12.70257 24.68931 1.000 61.57380 593 ALA B O 1
ATOM 18893 N N . LEU B 1 594 ? -56.13640 -14.76237 24.01442 1.000 64.29242 594 LEU B N 1
ATOM 18894 C CA . LEU B 1 594 ? -54.75585 -15.23274 23.97256 1.000 63.15924 594 LEU B CA 1
ATOM 18895 C C . LEU B 1 594 ? -53.94166 -14.44263 22.95366 1.000 62.20349 594 LEU B C 1
ATOM 18896 O O . LEU B 1 594 ? -52.80883 -14.03453 23.23426 1.000 58.67038 594 LEU B O 1
ATOM 18912 N N . LYS B 1 595 ? -54.50474 -14.21202 21.76393 1.000 63.90184 595 LYS B N 1
ATOM 18913 C CA . LYS B 1 595 ? -53.78278 -13.46551 20.73741 1.000 63.06737 595 LYS B CA 1
ATOM 18914 C C . LYS B 1 595 ? -53.66580 -11.99189 21.10159 1.000 59.86399 595 LYS B C 1
ATOM 18915 O O . LYS B 1 595 ? -52.64170 -11.35853 20.82301 1.000 59.08326 595 LYS B O 1
ATOM 18934 N N . ILE B 1 596 ? -54.70805 -11.42677 21.71307 1.000 59.03302 596 ILE B N 1
ATOM 18935 C CA . ILE B 1 596 ? -54.68240 -10.01229 22.07481 1.000 58.64603 596 ILE B CA 1
ATOM 18936 C C . ILE B 1 596 ? -53.53897 -9.73262 23.04271 1.000 59.19534 596 ILE B C 1
ATOM 18937 O O . ILE B 1 596 ? -52.78973 -8.76081 22.88379 1.000 57.03532 596 ILE B O 1
ATOM 18953 N N . LEU B 1 597 ? -53.39039 -10.58160 24.06387 1.000 56.96614 597 LEU B N 1
ATOM 18954 C CA . LEU B 1 597 ? -52.38105 -10.33574 25.08791 1.000 57.11585 597 LEU B CA 1
ATOM 18955 C C . LEU B 1 597 ? -50.97370 -10.43644 24.51223 1.000 55.69422 597 LEU B C 1
ATOM 18956 O O . LEU B 1 597 ? -50.09790 -9.63286 24.85513 1.000 54.01239 597 LEU B O 1
ATOM 18972 N N . VAL B 1 598 ? -50.73538 -11.41347 23.63698 1.000 52.65038 598 VAL B N 1
ATOM 18973 C CA . VAL B 1 598 ? -49.41169 -11.55533 23.04334 1.000 53.80448 598 VAL B CA 1
ATOM 18974 C C . VAL B 1 598 ? -49.10047 -10.36344 22.14790 1.000 54.20049 598 VAL B C 1
ATOM 18975 O O . VAL B 1 598 ? -47.99954 -9.80331 22.20039 1.000 53.51380 598 VAL B O 1
ATOM 18988 N N . GLN B 1 599 ? -50.06164 -9.95054 21.31797 1.000 53.84807 599 GLN B N 1
ATOM 18989 C CA . GLN B 1 599 ? -49.82588 -8.81844 20.42814 1.000 53.09864 599 GLN B CA 1
ATOM 18990 C C . GLN B 1 599 ? -49.62459 -7.52887 21.21238 1.000 53.08628 599 GLN B C 1
ATOM 18991 O O . GLN B 1 599 ? -48.76633 -6.71043 20.86057 1.000 51.81762 599 GLN B O 1
ATOM 19005 N N . SER B 1 600 ? -50.41165 -7.32468 22.27117 1.000 50.92652 600 SER B N 1
ATOM 19006 C CA . SER B 1 600 ? -50.27280 -6.11045 23.06750 1.000 52.34211 600 SER B CA 1
ATOM 19007 C C . SER B 1 600 ? -48.86790 -5.98804 23.64418 1.000 49.42154 600 SER B C 1
ATOM 19008 O O . SER B 1 600 ? -48.31478 -4.88599 23.72151 1.000 48.01065 600 SER B O 1
ATOM 19016 N N . MET B 1 601 ? -48.27200 -7.11015 24.04799 1.000 50.07005 601 MET B N 1
ATOM 19017 C CA . MET B 1 601 ? -46.93171 -7.07598 24.62185 1.000 51.14254 601 MET B CA 1
ATOM 19018 C C . MET B 1 601 ? -45.86286 -7.00405 23.53577 1.000 49.58484 601 MET B C 1
ATOM 19019 O O . MET B 1 601 ? -44.84893 -6.31639 23.70414 1.000 49.99121 601 MET B O 1
ATOM 19033 N N . GLU B 1 602 ? -46.07451 -7.69455 22.41399 1.000 49.10479 602 GLU B N 1
ATOM 19034 C CA . GLU B 1 602 ? -45.11650 -7.62779 21.31426 1.000 51.09186 602 GLU B CA 1
ATOM 19035 C C . GLU B 1 602 ? -45.08982 -6.24012 20.68341 1.000 48.71490 602 GLU B C 1
ATOM 19036 O O . GLU B 1 602 ? -44.01337 -5.70412 20.39769 1.000 47.97927 602 GLU B O 1
ATOM 19048 N N . ASN B 1 603 ? -46.26108 -5.64629 20.44470 1.000 45.89439 603 ASN B N 1
ATOM 19049 C CA . ASN B 1 603 ? -46.29053 -4.32593 19.82640 1.000 49.08603 603 ASN B CA 1
ATOM 19050 C C . ASN B 1 603 ? -45.68803 -3.26774 20.73987 1.000 49.05363 603 ASN B C 1
ATOM 19051 O O . ASN B 1 603 ? -45.11816 -2.28360 20.25453 1.000 50.08545 603 ASN B O 1
ATOM 19062 N N . SER B 1 604 ? -45.80374 -3.44615 22.05546 1.000 46.85103 604 SER B N 1
ATOM 19063 C CA . SER B 1 604 ? -45.14919 -2.53053 22.98077 1.000 45.87119 604 SER B CA 1
ATOM 19064 C C . SER B 1 604 ? -43.63530 -2.65332 22.88412 1.000 44.26735 604 SER B C 1
ATOM 19065 O O . SER B 1 604 ? -42.92492 -1.64754 22.77563 1.000 43.29835 604 SER B O 1
ATOM 19073 N N . ALA B 1 605 ? -43.12297 -3.88428 22.92902 1.000 46.30819 605 ALA B N 1
ATOM 19074 C CA . ALA B 1 605 ? -41.68487 -4.08895 22.80271 1.000 47.45009 605 ALA B CA 1
ATOM 19075 C C . ALA B 1 605 ? -41.17539 -3.57520 21.46278 1.000 44.68800 605 ALA B C 1
ATOM 19076 O O . ALA B 1 605 ? -40.07250 -3.02397 21.38182 1.000 46.02495 605 ALA B O 1
ATOM 19083 N N . SER B 1 606 ? -41.97161 -3.73696 20.40123 1.000 45.31612 606 SER B N 1
ATOM 19084 C CA . SER B 1 606 ? -41.56742 -3.25790 19.08248 1.000 45.86197 606 SER B CA 1
ATOM 19085 C C . SER B 1 606 ? -41.46757 -1.73803 19.03631 1.000 44.28912 606 SER B C 1
ATOM 19086 O O . SER B 1 606 ? -40.72575 -1.19412 18.21094 1.000 43.89394 606 SER B O 1
ATOM 19094 N N . TYR B 1 607 ? -42.20854 -1.04002 19.90039 1.000 43.46709 607 TYR B N 1
ATOM 19095 C CA . TYR B 1 607 ? -42.14312 0.41769 19.93036 1.000 44.02095 607 TYR B CA 1
ATOM 19096 C C . TYR B 1 607 ? -40.77812 0.90564 20.40010 1.000 42.49386 607 TYR B C 1
ATOM 19097 O O . TYR B 1 607 ? -40.24649 1.88660 19.86972 1.000 42.61181 607 TYR B O 1
ATOM 19115 N N . PHE B 1 608 ? -40.19743 0.24127 21.39389 1.000 45.30890 608 PHE B N 1
ATOM 19116 C CA . PHE B 1 608 ? -38.94738 0.69501 21.98819 1.000 45.52337 608 PHE B CA 1
ATOM 19117 C C . PHE B 1 608 ? -37.71777 0.01274 21.41068 1.000 44.22817 608 PHE B C 1
ATOM 19118 O O . PHE B 1 608 ? -36.66869 0.65408 21.29858 1.000 45.12918 608 PHE B O 1
ATOM 19135 N N . LEU B 1 609 ? -37.81824 -1.25694 21.02984 1.000 41.90132 609 LEU B N 1
ATOM 19136 C CA . LEU B 1 609 ? -36.66828 -2.03631 20.59220 1.000 45.52546 609 LEU B CA 1
ATOM 19137 C C . LEU B 1 609 ? -36.70226 -2.17646 19.07579 1.000 46.92165 609 LEU B C 1
ATOM 19138 O O . LEU B 1 609 ? -37.69106 -2.66162 18.51634 1.000 48.63476 609 LEU B O 1
ATOM 19154 N N . LYS B 1 610 ? -35.61636 -1.75980 18.41713 1.000 44.23535 610 LYS B N 1
ATOM 19155 C CA . LYS B 1 610 ? -35.54101 -1.75995 16.96386 1.000 46.46225 610 LYS B CA 1
ATOM 19156 C C . LYS B 1 610 ? -34.55382 -2.76599 16.39531 1.000 47.85019 610 LYS B C 1
ATOM 19157 O O . LYS B 1 610 ? -34.65820 -3.10083 15.21340 1.000 49.90345 610 LYS B O 1
ATOM 19176 N N . LYS B 1 611 ? -33.61260 -3.25960 17.19526 1.000 50.13883 611 LYS B N 1
ATOM 19177 C CA . LYS B 1 611 ? -32.59922 -4.19053 16.72087 1.000 50.26188 611 LYS B CA 1
ATOM 19178 C C . LYS B 1 611 ? -32.74425 -5.58879 17.30676 1.000 47.24438 611 LYS B C 1
ATOM 19179 O O . LYS B 1 611 ? -31.93441 -6.46431 16.98572 1.000 46.41625 611 LYS B O 1
ATOM 19198 N N . VAL B 1 612 ? -33.75791 -5.82923 18.13812 1.000 47.31378 612 VAL B N 1
ATOM 19199 C CA . VAL B 1 612 ? -33.95819 -7.13034 18.76562 1.000 47.74864 612 VAL B CA 1
ATOM 19200 C C . VAL B 1 612 ? -35.45270 -7.33674 18.96755 1.000 47.59720 612 VAL B C 1
ATOM 19201 O O . VAL B 1 612 ? -36.20694 -6.38068 19.16364 1.000 50.60856 612 VAL B O 1
ATOM 19214 N N . LYS B 1 613 ? -35.87921 -8.59629 18.92660 1.000 48.24305 613 LYS B N 1
ATOM 19215 C CA . LYS B 1 613 ? -37.28917 -8.95474 19.00997 1.000 49.49227 613 LYS B CA 1
ATOM 19216 C C . LYS B 1 613 ? -37.57326 -9.73028 20.29254 1.000 50.64695 613 LYS B C 1
ATOM 19217 O O . LYS B 1 613 ? -36.82381 -10.63913 20.66528 1.000 47.70538 613 LYS B O 1
ATOM 19236 N N . CYS B 1 614 ? -38.66567 -9.36975 20.95913 1.000 51.10936 614 CYS B N 1
ATOM 19237 C CA . CYS B 1 614 ? -39.05490 -10.00915 22.20497 1.000 53.09240 614 CYS B CA 1
ATOM 19238 C C . CYS B 1 614 ? -39.73216 -11.35178 21.94135 1.000 52.97104 614 CYS B C 1
ATOM 19239 O O . CYS B 1 614 ? -40.17910 -11.64841 20.82974 1.000 52.22615 614 CYS B O 1
ATOM 19247 N N . GLU B 1 615 ? -39.82057 -12.16165 22.99529 1.000 52.58284 615 GLU B N 1
ATOM 19248 C CA . GLU B 1 615 ? -40.53358 -13.43204 22.95228 1.000 57.08519 615 GLU B CA 1
ATOM 19249 C C . GLU B 1 615 ? -41.48649 -13.49799 24.13579 1.000 54.74375 615 GLU B C 1
ATOM 19250 O O . GLU B 1 615 ? -41.07496 -13.28260 25.28013 1.000 53.23230 615 GLU B O 1
ATOM 19262 N N . VAL B 1 616 ? -42.75258 -13.79760 23.86068 1.000 53.38004 616 VAL B N 1
ATOM 19263 C CA . VAL B 1 616 ? -43.79802 -13.82074 24.87654 1.000 55.56321 616 VAL B CA 1
ATOM 19264 C C . VAL B 1 616 ? -44.22530 -15.26566 25.09301 1.000 56.69653 616 VAL B C 1
ATOM 19265 O O . VAL B 1 616 ? -44.77686 -15.90456 24.18857 1.000 56.23860 616 VAL B O 1
ATOM 19278 N N . SER B 1 617 ? -43.97693 -15.77544 26.29421 1.000 57.02812 617 SER B N 1
ATOM 19279 C CA . SER B 1 617 ? -44.48915 -17.07124 26.71970 1.000 57.03312 617 SER B CA 1
ATOM 19280 C C . SER B 1 617 ? -45.86339 -16.86808 27.34697 1.000 56.50470 617 SER B C 1
ATOM 19281 O O . SER B 1 617 ? -46.00822 -16.07694 28.28389 1.000 58.19139 617 SER B O 1
ATOM 19289 N N . VAL B 1 618 ? -46.86956 -17.57077 26.82929 1.000 59.26264 618 VAL B N 1
ATOM 19290 C CA . VAL B 1 618 ? -48.25026 -17.37218 27.24892 1.000 60.54831 618 VAL B CA 1
ATOM 19291 C C . VAL B 1 618 ? -48.88230 -18.71467 27.59170 1.000 64.00772 618 VAL B C 1
ATOM 19292 O O . VAL B 1 618 ? -48.58285 -19.74422 26.97816 1.000 65.22703 618 VAL B O 1
ATOM 19305 N N . LYS B 1 619 ? -49.77296 -18.69234 28.58252 1.000 65.22141 619 LYS B N 1
ATOM 19306 C CA . LYS B 1 619 ? -50.43310 -19.89697 29.06804 1.000 66.95927 619 LYS B CA 1
ATOM 19307 C C . LYS B 1 619 ? -51.84893 -19.54775 29.49739 1.000 67.25614 619 LYS B C 1
ATOM 19308 O O . LYS B 1 619 ? -52.05180 -18.58289 30.24044 1.000 66.98831 619 LYS B O 1
ATOM 19327 N N . ILE B 1 620 ? -52.81742 -20.32973 29.03441 1.000 68.79022 620 ILE B N 1
ATOM 19328 C CA . ILE B 1 620 ? -54.18882 -20.23957 29.52236 1.000 70.41109 620 ILE B CA 1
ATOM 19329 C C . ILE B 1 620 ? -54.28752 -21.09670 30.77823 1.000 69.75771 620 ILE B C 1
ATOM 19330 O O . ILE B 1 620 ? -54.01308 -22.30089 30.74037 1.000 71.23077 620 ILE B O 1
ATOM 19346 N N . ALA B 1 621 ? -54.66944 -20.47815 31.89228 1.000 68.39058 621 ALA B N 1
ATOM 19347 C CA . ALA B 1 621 ? -54.61153 -21.12302 33.19365 1.000 72.97026 621 ALA B CA 1
ATOM 19348 C C . ALA B 1 621 ? -55.91744 -20.92334 33.94534 1.000 73.36565 621 ALA B C 1
ATOM 19349 O O . ALA B 1 621 ? -56.62813 -19.93475 33.74521 1.000 71.35683 621 ALA B O 1
ATOM 19356 N N . GLU B 1 622 ? -56.22368 -21.88068 34.81758 1.000 76.87107 622 GLU B N 1
ATOM 19357 C CA . GLU B 1 622 ? -57.37573 -21.78315 35.70135 1.000 79.84303 622 GLU B CA 1
ATOM 19358 C C . GLU B 1 622 ? -57.01954 -21.20707 37.06477 1.000 77.73306 622 GLU B C 1
ATOM 19359 O O . GLU B 1 622 ? -57.92444 -20.91736 37.85426 1.000 77.49099 622 GLU B O 1
ATOM 19371 N N . ASN B 1 623 ? -55.73269 -21.03342 37.35522 1.000 77.79073 623 ASN B N 1
ATOM 19372 C CA . ASN B 1 623 ? -55.29887 -20.35699 38.56884 1.000 80.93983 623 ASN B CA 1
ATOM 19373 C C . ASN B 1 623 ? -53.89323 -19.82032 38.34240 1.000 79.40659 623 ASN B C 1
ATOM 19374 O O . ASN B 1 623 ? -53.19751 -20.22292 37.40626 1.000 78.51370 623 ASN B O 1
ATOM 19385 N N . TRP B 1 624 ? -53.48353 -18.90455 39.22177 1.000 78.87864 624 TRP B N 1
ATOM 19386 C CA . TRP B 1 624 ? -52.17904 -18.26532 39.10326 1.000 79.17306 624 TRP B CA 1
ATOM 19387 C C . TRP B 1 624 ? -51.02289 -19.23653 39.31261 1.000 81.20094 624 TRP B C 1
ATOM 19388 O O . TRP B 1 624 ? -49.86828 -18.85275 39.09831 1.000 80.71165 624 TRP B O 1
ATOM 19409 N N . GLY B 1 625 ? -51.29592 -20.47282 39.72096 1.000 82.80800 625 GLY B N 1
ATOM 19410 C CA . GLY B 1 625 ? -50.24891 -21.46391 39.86739 1.000 84.37092 625 GLY B CA 1
ATOM 19411 C C . GLY B 1 625 ? -50.14378 -22.37099 38.65949 1.000 84.76118 625 GLY B C 1
ATOM 19412 O O . GLY B 1 625 ? -50.52264 -23.54394 38.72257 1.000 87.90289 625 GLY B O 1
ATOM 19416 N N . SER B 1 626 ? -49.63671 -21.83941 37.55160 1.000 86.55987 626 SER B N 1
ATOM 19417 C CA . SER B 1 626 ? -49.49577 -22.61545 36.32213 1.000 87.49050 626 SER B CA 1
ATOM 19418 C C . SER B 1 626 ? -48.25227 -22.18464 35.54577 1.000 88.56730 626 SER B C 1
ATOM 19419 O O . SER B 1 626 ? -48.31634 -21.30726 34.68281 1.000 87.73556 626 SER B O 1
#

CATH classification: 3.30.420.10

InterPro domains:
  IPR001098 DNA-directed DNA polymerase, family A, palm domain [PF00476] (1651-2013)
  IPR001098 DNA-directed DNA polymerase, family A, palm domain [SM00482] (1779-1977)
  IPR002298 DNA polymerase A [PR00868] (1752-1774)
  IPR002298 DNA polymerase A [PR00868] (1823-1836)
  IPR002298 DNA polymerase A [PR00868] (1847-1872)
  IPR002298 DNA polymerase A [PR00868] (1932-1948)
  IPR002298 DNA polymerase A [PR00868] (1960-1973)
  IPR002562 3'-5' exonuclease domain [PF01612] (1447-1618)
  IPR002562 3'-5' exonuclease domain [SM00474] (1444-1619)
  IPR006171 TOPRIM domain [PS50880] (379-463)
  IPR007694 DNA helicase, DnaB-like, C-terminal [PS51199] (685-934)
  IPR012337 Ribonuclease H-like superfamily [SSF53098] (1372-1654)
  IPR027032 Twinkle-like protein [PTHR12873] (7-928)
  IPR027417 P-loop containing nucleoside triphosphate hydrolase [G3DSA:3.40.50.300] (674-931)
  IPR027417 P-loop containing nucleoside triphosphate hydrolase [SSF52540] (695-923)
  IPR034154 Archaeal primase DnaG/twinkle-like, TOPRIM domain [cd01029] (379-436)
  IPR036397 Ribonuclease H superfamily [G3DSA:3.30.420.10] (1321-1641)
  IPR043502 DNA/RNA polymerase superfamily [SSF56672] (1622-2014)

B-factor: mean 75.29, std 25.59, range [39.62, 186.78]

Secondary structure (DSSP, 8-state):
-TTTTTTGGGTEE-SSS--EEEEEEEEEE-TT--EEEEEEEEEE-SSPPSS-S---EEEE-TTT--GGGGGGGTT-SEEEEEEEESSS-TTT--EEEEEEE-TTS-EEEEEGGG---GGGGHHHHHHHH-TTSEEEESSHHHHHHHHHHTT-----EEEHHHHHHHHHTTS-SS--SHHHHHHHHH-----GGGGGS--SSS-EEHHHHHHHHHHHHHHHHHHHHHHHHHHHTT-HHHHHHHHHHHHHHHHHHHH-EEE-HHHHHHHHHHHHHHHHHHHHHH--HHHHHHHHHIIIIIIITTGGGGB-TTT-EE--EEESS-SSS---EEESS-GGGS---HHHHTTEEPPTTEEEEEEEESSHHHHHHHHHHT-HHHHHHHHTT--HHHHHHHHHH---GGG--HHHHHHHHHHHHHHHTT--HHHHHHHHHHHH-----HHHHHHHHHHHHHH-HHHHHHHHHHHHH--SEEE-TT--EEE-SS--HHHHHHHHHHHHHHHHHHHHHHHHHHHTGGGT-EEEEEETTEEEEEEEGGGHHHHHHHHHHHHHHHHHHH-SS----EEEEEESSTT-/-TTTTGGGTEE-SSS--EEEEEEE----TT-----EEEEEEE-SS--SS-S---EEEE-TTT--GGGGGGGTT-SEEEEEEEES-S-GGG--EEEEEEE-TTS-EEEEEGGG---GGGGHHHHHHHH-TTSEEEESSHHHHHHHHHHTT-----EEEHHHHHHHHHTTS-SS--SHHHHHHHHH-----THHHHS---SSSEEHHHHHHHHHHHHHHHHHHHHHHHHHHHTT-HHHHHHHHHTHHHHHHHHHH-EEE-HHHHHHHHHHHHHHHHHHHHH--HHHHHHHHHHHIIIIIITGGGGS-TTT-EE--EEESS-SSS---EEESS-GGGS---HHHHTTEE--TTEEEEEEEESSHHHHHHHHHHT-HHHHHHHHTT--HHHHHHHHHH---GGG--HHHHHHHHHHHHHHHTT--HHHHHHHHHHHS-----HHHHHHHHHHHHHH-HHHHHHHHHHHHH--SEEE-TT--EEE-SS--HHHHHHHHHHHHHHHHHHHHHHHHHHHTGGGT-EEEEEETTEEEEEEEGGGHHHHHHHHHHHHHHHHHHH-SSS---EEEEEESSS--

GO terms:
  GO:0003678 DNA helicase activity (F, IDA)
  GO:0020011 apicoplast (C, IDA)
  GO:0003887 DNA-directed DNA polymerase activity (F, IDA)
  GO:0008408 3'-5' exonuclease activity (F, IDA)
  GO:0005515 protein binding (F, IPI)

Foldseek 3Di:
DVAQCVVVVLQAGAPDNFKDKDKDKDWFQAPVRDTDIDIAIKMDTPDDDPADFQQIEDEDAPVRQDVCVLSNVHPAQEWFWDWAKQDQDLVVIATQWIWIGGPPDFIYIYRPLGHDDPVSCPSVLCQFQPQRYEYEYAPCLRGVLNCVVVVRHGHHYQHLLLLVLLLCQPPDQDQRDLQSLCCVQPVDGAPCVLSPPRSPDSHYYSNNSSRVRRSRRSSVVSCVVSVVSCVVLLLVLVSVLLGLLSVLQSLQLVQFWAFQVVLLVVVLVVLVVVLVCLVVVPCVSVVSNVVSVCCNVVPSVQVVVQQDPVGNGGRWHWDQRNDSQRAIFIPSPTPVPFDLALSGQQRTFHDPLKWKKKKFWDPQLLLQLCQVLVFDQVLVCQVVVHDQLLSLLCQLVVDDSVPADPVSSLLSVLLSVQPLLPHQLVVSQCSCCVPVVDNDDSVSSNSSNCSVCVRRVSSVVVLVVCVVVQAQWDAELSRSIHGHPGGDSSVNSRNNSSNNLSQLVSQLSSQLVVLCVVQPKGWHDDDDRMTMIMGRPVCVVVSNVSSVVSSQVSCVVRGPRHGIDMDMDIGRTSND/DQCPPVVLQAGEDPVFKDKDKDKDWQQADVRDTDIDIDIKMDTNPDDPADFQQIADEAAPRDQDVCVLSNVHHAQEWFWDWAKQDQDLVPIATQWIWIGGPPDFIYIYRPLGHDDPVSCPSVLCQQQPQRYEYEEAPCLSVVLNCVVVPRHGHHYQHLLLLVLLLCQPPDLDQSDLQSLCCVQPVDGQPCVLNPDRRVDSHYYPNNSSRVRRSRSSSVVSCVRSVVVCVVLLNVLVSVLVGLLSVQQSLQLVVFWAFQVVLLVVVLVVLVCVLVCLVVVHVSVVVNVVSVCCNPVPSVLVVVQQDPVRNGGRWHWDQRNDNQRAIFIPSPTVQPQDLALSRQQRTFDDPLKWKKKKFWDPQLVLQLCQVLVFPQVLVCQVVVHDVLLVLLCLLVVDDSVPADPVSSLLSVLLSVQPSLPHQLVVSQVSCCPVPVDNDDSVSSNSSNCSVCVRRVSSVVVLVVCVVVQAFWDAALSRSIHGHPGRDSSVRSRNNSSNVLSQLVSQLSSQLVVLCVVQVKTWHDDDDGMTMIMGRVVCVVVNNVSSQCSNQVSCVVRGPSHGIDMDMDIGRGPSD

Organism: Plasmodium falciparum (isolate 3D7) (NCBI:txid36329)

Nearest PDB structures (foldseek):
  7sxq-assembly1_A  TM=1.002E+00  e=7.567E-100  Plasmodium falciparum 3D7
  7sxl-assembly1_A  TM=9.952E-01  e=9.120E-95  Plasmodium falciparum 3D7
  7sxq-assembly2_B  TM=1.000E+00  e=1.403E-93  Plasmodium falciparum 3D7
  5dku-assembly2_B  TM=9.941E-01  e=2.736E-90  Plasmodium falciparum 3D7
  5dku-assembly1_A  TM=9.942E-01  e=1.692E-89  Plasmodium falciparum 3D7

Solvent-accessible surface area: 55035 Å² total; per-residue (Å²): 96,149,66,54,115,121,21,67,173,5,23,0,55,4,85,72,76,28,2,65,66,71,131,63,110,28,156,7,123,18,72,71,115,93,113,89,127,22,40,4,84,12,2,30,4,85,164,127,71,154,49,116,11,45,14,61,0,4,8,7,1,44,123,46,51,52,124,62,5,35,76,6,17,104,68,29,104,63,0,0,0,19,10,19,22,33,19,145,105,6,83,110,51,83,8,0,0,0,0,0,0,7,55,126,38,0,0,0,0,1,1,39,59,28,20,115,120,162,94,1,15,65,8,0,76,144,5,0,80,58,132,65,10,41,0,0,0,12,60,0,44,61,4,0,36,1,0,49,76,49,123,6,140,11,73,47,16,8,3,0,34,1,0,7,20,11,22,16,17,52,117,82,157,175,40,25,155,25,15,54,4,0,84,147,22,26,130,18,123,5,65,124,140,18,106,142,33,91,16,101,81,61,45,2,28,0,42,6,0,8,20,0,0,16,2,0,4,0,0,11,62,0,22,80,97,0,74,106,72,3,140,169,53,43,0,59,37,1,6,46,14,0,8,112,0,0,19,0,0,0,31,2,0,39,24,6,10,41,1,42,76,142,28,10,128,117,1,25,73,74,12,60,89,71,21,79,96,13,139,118,109,87,211,182,41,130,202,52,76,169,117,2,113,150,15,41,32,44,15,2,104,120,6,58,142,62,22,54,136,192,66,44,38,2,48,10,43,2,15,15,10,137,35,88,17,3,43,18,30,8,73,155,14,59,4,64,138,7,28,166,87,118,51,0,10,53,0,0,39,11,35,114,106,24,16,0,0,2,0,38,13,114,22,3,32,2,12,0,7,0,22,30,15,58,1,99,66,0,16,125,6,25,98,100,140,56,39,1,5,16,18,0,1,26,15,17,44,134,75,106,83,121,93,27,75,185,98,18,76,68,32,1,73,1,2,0,68,0,0,8,54,14,53,74,74,62,68,1,56,75,43,3,41,95,164,42,65,29,131,18,50,82,117,78,0,72,100,16,52,78,6,0,13,114,47,0,150,18,1,101,108,51,11,60,66,17,103,139,130,147,39,76,89,27,48,9,35,3,42,10,39,0,40,7,118,145,29,24,34,67,114,1,14,54,5,14,10,29,0,0,1,1,1,1,6,0,22,0,0,16,43,0,47,84,66,3,113,79,4,129,15,47,1,7,2,5,5,90,21,18,0,0,0,2,1,51,99,92,29,50,117,43,0,34,150,28,0,25,79,0,0,49,53,0,2,28,34,0,8,51,99,17,106,13,91,22,69,45,78,55,5,104,29,12,15,57,133,73,163,120,25,68,173,3,26,0,43,0,83,80,47,33,1,66,68,68,129,70,103,25,150,9,120,14,66,88,99,96,100,76,97,22,36,2,75,12,2,28,6,84,159,127,75,153,49,117,10,46,15,67,0,2,8,5,2,46,99,42,49,47,105,62,8,30,72,6,17,98,58,25,84,59,0,0,0,18,8,3,18,28,20,151,103,6,86,111,52,88,8,0,0,0,0,0,0,8,59,125,33,0,0,1,0,3,1,39,66,32,19,129,100,138,91,1,15,54,3,0,50,140,4,0,81,60,133,57,8,42,0,0,0,15,59,0,39,64,5,0,36,2,0,47,77,50,118,6,147,12,74,50,15,6,2,0,30,0,0,5,19,10,26,15,20,55,117,79,154,178,40,25,152,24,17,52,4,0,83,142,29,33,128,18,126,5,68,131,146,21,100,139,31,109,12,93,67,66,46,3,38,0,54,8,1,12,14,0,0,13,1,0,5,0,1,12,69,0,26,86,85,0,72,94,46,2,129,129,52,44,0,46,39,1,5,46,13,0,7,108,0,0,17,0,0,0,24,2,3,40,21,6,10,42,1,39,72,117,32,10,115,124,3,23,65,89,19,63,82,76,25,69,104,17,138,115,113,134,186,33,152,202,46,83,158,115,1,115,120,17,45,32,57,14,4,113,116,6,62,141,67,24,53,136,191,67,42,42,1,49,10,37,2,15,12,12,139,38,84,17,3,40,15,30,6,74,119,16,58,4,66,144,11,25,195,79,142,81,2,16,66,2,0,40,12,47,111,103,32,12,0,0,12,0,47,13,111,21,3,31,3,13,0,8,0,23,32,14,54,0,106,65,0,16,128,6,24,97,98,136,54,36,1,6,17,18,0,1,25,16,15,47,139,80,111,85,118,96,28,73,188,92,16,70,66,32,1,70,0,2,0,68,0,0,10,52,13,53,74,74,76,70,1,66,97,40,3,38,86,163,41,66,32,130,20,48,79,119,82,0,77,100,17,62,80,7,0,14,114,50,0,148,17,2,102,121,54,12,62,64,17,115,141,120,149,40,75,82,27,47,8,34,3,43,9,28,0,42,8,117,137,28,24,32,65,110,2,13,54,4,13,10,31,0,0,2,1,1,1,5,0,22,0,0,16,43,0,56,83,67,4,109,83,7,118,13,87,1,7,1,4,5,104,22,18,0,0,0,6,3,50,106,89,36,54,109,46,0,34,139,24,0,25,82,0,0,55,58,0,2,27,34,1,6,48,98,17,100,13,93,20,57,42,118,55,4,119,26,11,4,72